Protein 6C5W (pdb70)

Secondary structure (DSSP, 8-state):
--EEEEE-SSS-EEEEE-----S-SS---PPP--EEEEE-TTSBHHHHHHHHHHTS--EEETTEEEPPPEEEEE-----S----S-GGGS---SS---EE--TTSBHHHHHHHHTTSS-EEEEETT-SSPEEEEPPPHHHHTHHHHHHHHHHHHHHHHHHHHHHHHTTTTTTTTTHHHHHHHHHHHHHHHHHHHHHHSSS--HHHHHHHHHHHHHHHHHHHHHHTTTT-SS-THHHHHHHHHHH-----S-SSS-SS--S----HHHHHHHHHHHHHHHHTT---/-EEEEE-SSS-EEEEE--EEEEE-TTSBHHHHHHHHHHTSPPEEETTEEEPPPEEEE-----EE-SSSBHHHHHHHHTTTT-EEEEESS--SEEEEEPP-HHHHTHHHHHHHHTHHHHHHHHHHHHHHHHHHHHHHHHHHHHHHHHHHHHHHHHHHHHHHHSSS-HHHHHHHHHHHHHHHHHHTTTTTT---TTHHHHHHHHHHHHHHHHHT-----/-EEEEE--EEEETT-EEEEEEEEES-SS--SEEEEEEE-SSS-EEEEEEEESSS---B-TTTTTTEEEEEETTTTEEEEEEES--GGG-EEEEEEEES-SSS-PEEE---EEEEEE-/-EEEEE---B--TT-EEEEEEEEES-SS--SEEEEEEE-SSS-EEEEEEEESSS---B-TTTTTTEEEEEETTTTEEEEEEES--GGG-EEEEEEEESS--SS--EE---EEEB---

Sequence (736 aa):
TKGRLLTTPTRLLKLILPIPFHPEQEYIEDAVEPLALLVHPQQPLSYLERLIQAEIPPLLVKDREKLPEIIFRAEADSNVASYSGLGREGPSKGDTHWVRWSGSTEIGDFIRDAARGREFSVTIEGHAEELRVAVPSFKDRTYYMRMMRLRRMSQEIDQMATVKRECDLLAHKGAHALAKGGFAALAAWWGIVYYVTFHTDMGWDLVEPITYLAGLASIMGGYLWFLFISRDLSYKAAMNVTVSRRQNALYQERGFDPAKWDQLVHDANGLRREIKFAATEYGVEWKGRLLTTPTRLLKLILPPLALLVHPQQPLSYLERLIQAEIPPLLVKDREKLPEIIFRAEHWVRWSGSTEIGDFIRDAARGREFSVTIEGHAEELRVAVPSFKDRTYYMRMRLRRMSQEIDQMATVKRECDLLAHKGAHALAKGGFAALAAWWGIVYYVTFHTDMGWDLVEPITYLAGLASIMGGYLWFLFDQLVHDANGLRREIKFAATEYGVEWDEVQLQESGGGLVQAGGSLRLSCAASGTIFSPHYMGWYRQAPGKEREFVAGIGFGTTTNYANSVKGRFTISRDNAKNTVYLQMNSLKPEDTAVYYCAARLYPILGHTYWGQGTQVTVSSVQLQESGGGLVQAGGSLRLSCAASGTIFSPHYMGWYRQAPGKEREFVAGIGFGTTTNYANSVKGRFTISRDNAKNTVYLQMNSLKPEDTAVYYCAARLYPILGHTYWGQGTQVTVSS

Structure (mmCIF, N/CA/C/O backbone):
data_6C5W
#
_entry.id   6C5W
#
_cell.length_a   88.020
_cell.length_b   290.450
_cell.length_c   126.120
_cell.angle_alpha   90.000
_cell.angle_beta   90.000
_cell.angle_gamma   90.000
#
_symmetry.space_group_name_H-M   'C 2 2 21'
#
loop_
_entity.id
_entity.type
_entity.pdbx_description
1 polymer 'calcium uniporter'
2 polymer nanobody
3 non-polymer 'CALCIUM ION'
#
loop_
_atom_site.group_PDB
_atom_site.id
_atom_site.type_symbol
_atom_site.label_atom_id
_atom_site.label_alt_id
_atom_site.label_comp_id
_atom_site.label_asym_id
_atom_site.label_entity_id
_atom_site.label_seq_id
_atom_site.pdbx_PDB_ins_code
_atom_site.Cartn_x
_atom_site.Cartn_y
_atom_site.Cartn_z
_atom_site.occupancy
_atom_site.B_iso_or_equiv
_atom_site.auth_seq_id
_atom_site.auth_comp_id
_atom_site.auth_asym_id
_atom_site.auth_atom_id
_atom_site.pdbx_PDB_model_num
ATOM 1 N N . THR A 1 2 ? -62.48727 1.85606 1.24766 1.000 88.35831 100 THR A N 1
ATOM 2 C CA . THR A 1 2 ? -61.23009 2.55488 1.48796 1.000 74.88481 100 THR A CA 1
ATOM 3 C C . THR A 1 2 ? -60.72803 2.29998 2.90576 1.000 58.40111 100 THR A C 1
ATOM 4 O O . THR A 1 2 ? -60.06735 3.14888 3.50382 1.000 61.20370 100 THR A O 1
ATOM 8 N N . LYS A 1 3 ? -61.04083 1.12138 3.43500 1.000 45.32955 101 LYS A N 1
ATOM 9 C CA . LYS A 1 3 ? -60.69187 0.79147 4.80642 1.000 27.17977 101 LYS A CA 1
ATOM 10 C C . LYS A 1 3 ? -59.23784 0.34144 4.90734 1.000 20.32395 101 LYS A C 1
ATOM 11 O O . LYS A 1 3 ? -58.62760 -0.11755 3.93773 1.000 25.91300 101 LYS A O 1
ATOM 17 N N . GLY A 1 4 ? -58.68611 0.47578 6.11465 1.000 17.11661 102 GLY A N 1
ATOM 18 C CA . GLY A 1 4 ? -57.30883 0.10788 6.35891 1.000 24.36722 102 GLY A CA 1
ATOM 19 C C . GLY A 1 4 ? -57.13817 -1.35799 6.71767 1.000 27.72860 102 GLY A C 1
ATOM 20 O O . GLY A 1 4 ? -58.09947 -2.10542 6.88437 1.000 33.47831 102 GLY A O 1
ATOM 21 N N . ARG A 1 5 ? -55.87582 -1.76265 6.83639 1.000 25.62703 103 ARG A N 1
ATOM 22 C CA . ARG A 1 5 ? -55.51549 -3.13928 7.13459 1.000 14.88349 103 ARG A CA 1
ATOM 23 C C . ARG A 1 5 ? -54.43759 -3.17270 8.20712 1.000 29.35969 103 ARG A C 1
ATOM 24 O O . ARG A 1 5 ? -53.59838 -2.27262 8.29667 1.000 28.92115 103 ARG A O 1
ATOM 32 N N . LEU A 1 6 ? -54.47057 -4.22209 9.02379 1.000 24.43138 104 LEU A N 1
ATOM 33 C CA . LEU A 1 6 ? -53.36550 -4.56486 9.91262 1.000 22.28270 104 LEU A CA 1
ATOM 34 C C . LEU A 1 6 ? -52.93481 -5.98354 9.57312 1.000 27.96543 104 LEU A C 1
ATOM 35 O O . LEU A 1 6 ? -53.62529 -6.94855 9.91902 1.000 34.59945 104 LEU A O 1
ATOM 40 N N . LEU A 1 7 ? -51.80178 -6.10432 8.89428 1.000 25.06836 105 LEU A N 1
ATOM 41 C CA . LEU A 1 7 ? -51.33233 -7.37311 8.36379 1.000 23.52141 105 LEU A CA 1
ATOM 42 C C . LEU A 1 7 ? -50.32181 -8.01638 9.30336 1.000 24.41714 105 LEU A C 1
ATOM 43 O O . LEU A 1 7 ? -49.65893 -7.34673 10.09924 1.000 38.30960 105 LEU A O 1
ATOM 48 N N . THR A 1 8 ? -50.21216 -9.33667 9.19563 1.000 16.21437 106 THR A N 1
ATOM 49 C CA . THR A 1 8 ? -49.25551 -10.11768 9.96414 1.000 31.30601 106 THR A CA 1
ATOM 50 C C . THR A 1 8 ? -48.11094 -10.55804 9.06116 1.000 35.24161 106 THR A C 1
ATOM 51 O O . THR A 1 8 ? -48.32099 -10.89676 7.89219 1.000 50.31811 106 THR A O 1
ATOM 55 N N . THR A 1 9 ? -46.90711 -10.54775 9.60690 1.000 34.34902 107 THR A N 1
ATOM 56 C CA . THR A 1 9 ? -45.68615 -10.92181 8.91604 1.000 36.24941 107 THR A CA 1
ATOM 57 C C . THR A 1 9 ? -45.13514 -12.22274 9.49066 1.000 25.70848 107 THR A C 1
ATOM 58 O O . THR A 1 9 ? -45.59729 -12.69707 10.53369 1.000 43.50773 107 THR A O 1
ATOM 62 N N . PRO A 1 10 ? -44.16493 -12.85537 8.81117 1.000 18.11362 108 PRO A N 1
ATOM 63 C CA . PRO A 1 10 ? -43.55007 -14.06597 9.39032 1.000 23.27428 108 PRO A CA 1
ATOM 64 C C . PRO A 1 10 ? -42.98975 -13.85770 10.78687 1.000 35.91483 108 PRO A C 1
ATOM 65 O O . PRO A 1 10 ? -43.11830 -14.74601 11.63906 1.000 48.10090 108 PRO A O 1
ATOM 69 N N . THR A 1 11 ? -42.37644 -12.70703 11.04994 1.000 29.26646 109 THR A N 1
ATOM 70 C CA . THR A 1 11 ? -41.88643 -12.38967 12.38466 1.000 30.93011 109 THR A CA 1
ATOM 71 C C . THR A 1 11 ? -43.04882 -11.87296 13.23326 1.000 34.35492 109 THR A C 1
ATOM 72 O O . THR A 1 11 ? -44.21067 -11.89671 12.81901 1.000 37.27494 109 THR A O 1
ATOM 76 N N . ARG A 1 12 ? -42.74922 -11.39121 14.44041 1.000 28.60946 110 ARG A N 1
ATOM 77 C CA . ARG A 1 12 ? -43.80540 -10.93499 15.33686 1.000 24.98701 110 ARG A CA 1
ATOM 78 C C . ARG A 1 12 ? -44.40458 -9.59592 14.92766 1.000 19.71371 110 ARG A C 1
ATOM 79 O O . ARG A 1 12 ? -45.46310 -9.22969 15.45041 1.000 39.59005 110 ARG A O 1
ATOM 87 N N . LEU A 1 13 ? -43.77213 -8.86883 14.01052 1.000 14.10566 111 LEU A N 1
ATOM 88 C CA . LEU A 1 13 ? -44.22061 -7.52784 13.66928 1.000 19.11633 111 LEU A CA 1
ATOM 89 C C . LEU A 1 13 ? -45.57198 -7.56304 12.95573 1.000 20.87152 111 LEU A C 1
ATOM 90 O O . LEU A 1 13 ? -46.03738 -8.60190 12.47723 1.000 11.90479 111 LEU A O 1
ATOM 95 N N . LEU A 1 14 ? -46.20348 -6.39282 12.89376 1.000 32.04635 112 LEU A N 1
ATOM 96 C CA . LEU A 1 14 ? -47.47682 -6.20560 12.21278 1.000 30.68639 112 LEU A CA 1
ATOM 97 C C . LEU A 1 14 ? -47.36202 -5.00607 11.28516 1.000 25.87016 112 LEU A C 1
ATOM 98 O O . LEU A 1 14 ? -46.92914 -3.93029 11.71060 1.000 19.55093 112 LEU A O 1
ATOM 103 N N . LYS A 1 15 ? -47.74344 -5.19043 10.02391 1.000 19.64340 113 LYS A N 1
ATOM 104 C CA . LYS A 1 15 ? -47.75160 -4.10177 9.05616 1.000 24.31936 113 LYS A CA 1
ATOM 105 C C . LYS A 1 15 ? -49.13784 -3.47189 9.00804 1.000 23.26565 113 LYS A C 1
ATOM 106 O O . LYS A 1 15 ? -50.14011 -4.17220 8.83015 1.000 26.09691 113 LYS A O 1
ATOM 112 N N . LEU A 1 16 ? -49.18759 -2.14998 9.16171 1.000 22.98561 114 LEU A N 1
ATOM 113 C CA . LEU A 1 16 ? -50.43743 -1.40228 9.25285 1.000 31.27889 114 LEU A CA 1
ATOM 114 C C . LEU A 1 16 ? -50.60975 -0.55415 7.99882 1.000 30.79181 114 LEU A C 1
ATOM 115 O O . LEU A 1 16 ? -49.82834 0.37429 7.75527 1.000 37.04179 114 LEU A O 1
ATOM 120 N N . ILE A 1 17 ? -51.62825 -0.88558 7.20703 1.000 29.08215 115 ILE A N 1
ATOM 121 C CA . ILE A 1 17 ? -52.04009 -0.09051 6.05593 1.000 23.85679 115 ILE A CA 1
ATOM 122 C C . ILE A 1 17 ? -53.22792 0.75793 6.48957 1.000 25.68648 115 ILE A C 1
ATOM 123 O O . ILE A 1 17 ? -54.25600 0.22228 6.92799 1.000 38.58553 115 ILE A O 1
ATOM 128 N N . LEU A 1 18 ? -53.08687 2.07796 6.39019 1.000 23.63978 116 LEU A N 1
ATOM 129 C CA . LEU A 1 18 ? -54.18397 2.99274 6.67628 1.000 36.07975 116 LEU A CA 1
ATOM 130 C C . LEU A 1 18 ? -54.21638 4.04474 5.57902 1.000 37.63396 116 LEU A C 1
ATOM 131 O O . LEU A 1 18 ? -53.19485 4.71637 5.33758 1.000 43.70960 116 LEU A O 1
ATOM 136 N N . PRO A 1 19 ? -55.33653 4.20521 4.87596 1.000 23.63698 117 PRO A N 1
ATOM 137 C CA . PRO A 1 19 ? -55.43730 5.26258 3.86549 1.000 36.16686 117 PRO A CA 1
ATOM 138 C C . PRO A 1 19 ? -55.80973 6.59971 4.48129 1.000 46.08012 117 PRO A C 1
ATOM 139 O O . PRO A 1 19 ? -56.98000 6.83455 4.79620 1.000 51.77021 117 PRO A O 1
ATOM 143 N N . ILE A 1 20 ? -54.82774 7.47481 4.67130 1.000 42.96263 118 ILE A N 1
ATOM 144 C CA . ILE A 1 20 ? -55.09210 8.81967 5.17163 1.000 40.61454 118 ILE A CA 1
ATOM 145 C C . ILE A 1 20 ? -55.69202 9.64353 4.03809 1.000 46.67849 118 ILE A C 1
ATOM 146 O O . ILE A 1 20 ? -55.21104 9.56986 2.89796 1.000 47.43308 118 ILE A O 1
ATOM 151 N N . PRO A 1 21 ? -56.73391 10.43512 4.29775 1.000 51.74065 119 PRO A N 1
ATOM 152 C CA . PRO A 1 21 ? -57.40975 11.17508 3.22565 1.000 53.81581 119 PRO A CA 1
ATOM 153 C C . PRO A 1 21 ? -56.66037 12.40131 2.72908 1.000 44.15109 119 PRO A C 1
ATOM 154 O O . PRO A 1 21 ? -57.25398 13.21849 2.02002 1.000 49.10443 119 PRO A O 1
ATOM 158 N N . PHE A 1 22 ? -55.38282 12.53662 3.06164 1.000 39.89234 120 PHE A N 1
ATOM 159 C CA . PHE A 1 22 ? -54.62877 13.75934 2.83996 1.000 24.68838 120 PHE A CA 1
ATOM 160 C C . PHE A 1 22 ? -53.83755 13.71308 1.53514 1.000 24.63491 120 PHE A C 1
ATOM 161 O O . PHE A 1 22 ? -53.61418 12.65062 0.95197 1.000 24.61998 120 PHE A O 1
ATOM 169 N N . HIS A 1 23 ? -53.43273 14.90962 1.07639 1.000 33.46873 121 HIS A N 1
ATOM 170 C CA . HIS A 1 23 ? -52.27544 15.16512 0.21604 1.000 45.10694 121 HIS A CA 1
ATOM 171 C C . HIS A 1 23 ? -52.17474 16.62702 -0.21736 1.000 86.82113 121 HIS A C 1
ATOM 172 O O . HIS A 1 23 ? -51.06398 17.17280 -0.23530 1.000 110.03215 121 HIS A O 1
ATOM 179 N N . PRO A 1 24 ? -53.27162 17.29928 -0.60957 1.000 78.92206 122 PRO A N 1
ATOM 180 C CA . PRO A 1 24 ? -53.06483 18.72921 -0.92801 1.000 64.63783 122 PRO A CA 1
ATOM 181 C C . PRO A 1 24 ? -52.97942 19.57301 0.33696 1.000 79.49372 122 PRO A C 1
ATOM 182 O O . PRO A 1 24 ? -53.87554 20.35515 0.67433 1.000 95.53908 122 PRO A O 1
ATOM 186 N N . GLU A 1 25 ? -51.87609 19.42922 1.07035 1.000 74.57483 123 GLU A N 1
ATOM 187 C CA . GLU A 1 25 ? -51.82753 20.00654 2.40695 1.000 76.21054 123 GLU A CA 1
ATOM 188 C C . GLU A 1 25 ? -50.41734 20.40608 2.80437 1.000 68.67116 123 GLU A C 1
ATOM 189 O O . GLU A 1 25 ? -49.50766 19.57277 2.82422 1.000 35.44383 123 GLU A O 1
ATOM 195 N N . GLN A 1 26 ? -50.25488 21.69003 3.11799 1.000 67.53565 124 GLN A N 1
ATOM 196 C CA . GLN A 1 26 ? -49.20068 22.13018 4.02372 1.000 61.96741 124 GLN A CA 1
ATOM 197 C C . GLN A 1 26 ? -49.55630 21.74860 5.45563 1.000 54.84626 124 GLN A C 1
ATOM 198 O O . GLN A 1 26 ? -48.81605 21.02369 6.12945 1.000 42.17918 124 GLN A O 1
ATOM 204 N N . GLU A 1 27 ? -50.70056 22.23254 5.92929 1.000 64.30744 125 GLU A N 1
ATOM 205 C CA . GLU A 1 27 ? -51.35157 21.75490 7.13781 1.000 58.75303 125 GLU A CA 1
ATOM 206 C C . GLU A 1 27 ? -52.78013 21.36957 6.78195 1.000 66.58057 125 GLU A C 1
ATOM 207 O O . GLU A 1 27 ? -53.41178 21.99971 5.92810 1.000 77.70296 125 GLU A O 1
ATOM 213 N N . TYR A 1 28 ? -53.28805 20.32931 7.43334 1.000 59.94037 126 TYR A N 1
ATOM 214 C CA . TYR A 1 28 ? -54.57046 19.75958 7.04144 1.000 60.41868 126 TYR A CA 1
ATOM 215 C C . TYR A 1 28 ? -55.76357 20.45035 7.68926 1.000 51.74807 126 TYR A C 1
ATOM 216 O O . TYR A 1 28 ? -56.89722 19.99817 7.49960 1.000 50.48892 126 TYR A O 1
ATOM 225 N N . ILE A 1 29 ? -55.54556 21.51998 8.44560 1.000 57.01947 127 ILE A N 1
ATOM 226 C CA . ILE A 1 29 ? -56.65190 22.24404 9.05654 1.000 47.16312 127 ILE A CA 1
ATOM 227 C C . ILE A 1 29 ? -57.24908 23.21917 8.04992 1.000 46.15852 127 ILE A C 1
ATOM 228 O O . ILE A 1 29 ? -56.65670 23.48818 7.00468 1.000 52.29999 127 ILE A O 1
ATOM 233 N N . GLU A 1 41 ? -59.07060 16.33507 -5.38260 1.000 62.27712 139 GLU A N 1
ATOM 234 C CA . GLU A 1 41 ? -57.95017 16.28158 -4.45170 1.000 41.68870 139 GLU A CA 1
ATOM 235 C C . GLU A 1 41 ? -57.58047 14.82978 -4.11922 1.000 52.92614 139 GLU A C 1
ATOM 236 O O . GLU A 1 41 ? -58.11806 14.22189 -3.19344 1.000 56.18499 139 GLU A O 1
ATOM 242 N N . ASP A 1 42 ? -56.65202 14.27662 -4.89467 1.000 75.35117 140 ASP A N 1
ATOM 243 C CA . ASP A 1 42 ? -56.26118 12.88494 -4.71555 1.000 80.53378 140 ASP A CA 1
ATOM 244 C C . ASP A 1 42 ? -55.52082 12.69905 -3.39707 1.000 50.09078 140 ASP A C 1
ATOM 245 O O . ASP A 1 42 ? -54.71236 13.53976 -2.99496 1.000 53.21227 140 ASP A O 1
ATOM 250 N N . ALA A 1 43 ? -55.80212 11.58739 -2.72397 1.000 41.44748 141 ALA A N 1
ATOM 251 C CA . ALA A 1 43 ? -55.15327 11.28699 -1.45950 1.000 35.57910 141 ALA A CA 1
ATOM 252 C C . ALA A 1 43 ? -53.73889 10.76545 -1.69009 1.000 33.32161 141 ALA A C 1
ATOM 253 O O . ALA A 1 43 ? -53.37214 10.34513 -2.79057 1.000 51.04451 141 ALA A O 1
ATOM 255 N N . VAL A 1 44 ? -52.94278 10.79129 -0.62909 1.000 27.68557 142 VAL A N 1
ATOM 256 C CA . VAL A 1 44 ? -51.58175 10.27642 -0.69403 1.000 40.35852 142 VAL A CA 1
ATOM 257 C C . VAL A 1 44 ? -51.62813 8.76088 -0.56410 1.000 38.81466 142 VAL A C 1
ATOM 258 O O . VAL A 1 44 ? -52.49002 8.20936 0.13250 1.000 46.80004 142 VAL A O 1
ATOM 262 N N . GLU A 1 45 ? -50.72117 8.08289 -1.27681 1.000 30.67993 143 GLU A N 1
ATOM 263 C CA . GLU A 1 45 ? -50.51382 6.63988 -1.22740 1.000 40.88365 143 GLU A CA 1
ATOM 264 C C . GLU A 1 45 ? -50.65221 6.13159 0.20276 1.000 36.19951 143 GLU A C 1
ATOM 265 O O . GLU A 1 45 ? -50.06828 6.71604 1.12521 1.000 35.85769 143 GLU A O 1
ATOM 271 N N . PRO A 1 46 ? -51.42226 5.06485 0.42526 1.000 32.63709 144 PRO A N 1
ATOM 272 C CA . PRO A 1 46 ? -51.75452 4.66379 1.79855 1.000 23.37662 144 PRO A CA 1
ATOM 273 C C . PRO A 1 46 ? -50.51414 4.38930 2.63566 1.000 32.44091 144 PRO A C 1
ATOM 274 O O . PRO A 1 46 ? -49.53280 3.81129 2.16402 1.000 42.89853 144 PRO A O 1
ATOM 278 N N . LEU A 1 47 ? -50.57389 4.81861 3.89278 1.000 36.79945 145 LEU A N 1
ATOM 279 C CA . LEU A 1 47 ? -49.43185 4.73902 4.79081 1.000 34.51958 145 LEU A CA 1
ATOM 280 C C . LEU A 1 47 ? -49.24055 3.30986 5.28385 1.000 31.19588 145 LEU A C 1
ATOM 281 O O . LEU A 1 47 ? -50.18471 2.67757 5.76800 1.000 44.93327 145 LEU A O 1
ATOM 286 N N . ALA A 1 48 ? -48.01401 2.80471 5.15939 1.000 15.78320 146 ALA A N 1
ATOM 287 C CA . ALA A 1 48 ? -47.66006 1.44794 5.56731 1.000 20.50637 146 ALA A CA 1
ATOM 288 C C . ALA A 1 48 ? -46.66594 1.53549 6.71768 1.000 31.80736 146 ALA A C 1
ATOM 289 O O . ALA A 1 48 ? -45.52007 1.95542 6.52241 1.000 42.52360 146 ALA A O 1
ATOM 291 N N . LEU A 1 49 ? -47.09838 1.13340 7.91029 1.000 25.90033 147 LEU A N 1
ATOM 292 C CA . LEU A 1 49 ? -46.28809 1.23475 9.11527 1.000 28.70228 147 LEU A CA 1
ATOM 293 C C . LEU A 1 49 ? -46.02380 -0.14708 9.69478 1.000 40.16396 147 LEU A C 1
ATOM 294 O O . LEU A 1 49 ? -46.91765 -0.99876 9.73463 1.000 39.00023 147 LEU A O 1
ATOM 299 N N . LEU A 1 50 ? -44.79153 -0.35509 10.14974 1.000 40.72513 148 LEU A N 1
ATOM 300 C CA . LEU A 1 50 ? -44.36617 -1.60871 10.75897 1.000 29.53889 148 LEU A CA 1
ATOM 301 C C . LEU A 1 50 ? -44.32713 -1.43226 12.27189 1.000 28.78914 148 LEU A C 1
ATOM 302 O O . LEU A 1 50 ? -43.53855 -0.63122 12.78551 1.000 49.08924 148 LEU A O 1
ATOM 307 N N . VAL A 1 51 ? -45.18043 -2.17261 12.98147 1.000 21.24553 149 VAL A N 1
ATOM 308 C CA . VAL A 1 51 ? -45.27918 -2.07419 14.43156 1.000 17.32375 149 VAL A CA 1
ATOM 309 C C . VAL A 1 51 ? -45.12860 -3.45960 15.04676 1.000 20.57780 149 VAL A C 1
ATOM 310 O O . VAL A 1 51 ? -45.39122 -4.48357 14.41057 1.000 29.08916 149 VAL A O 1
ATOM 314 N N . HIS A 1 52 ? -44.70507 -3.47350 16.30821 1.000 25.68443 150 HIS A N 1
ATOM 315 C CA . HIS A 1 52 ? -44.47740 -4.58093 17.22415 1.000 36.50199 150 HIS A CA 1
ATOM 316 C C . HIS A 1 52 ? -45.66990 -4.74332 18.15882 1.000 38.83939 150 HIS A C 1
ATOM 317 O O . HIS A 1 52 ? -46.25066 -3.74720 18.60075 1.000 50.30452 150 HIS A O 1
ATOM 324 N N . PRO A 1 53 ? -46.08129 -5.97657 18.46538 1.000 10.58421 151 PRO A N 1
ATOM 325 C CA . PRO A 1 53 ? -47.24068 -6.16475 19.35416 1.000 21.32396 151 PRO A CA 1
ATOM 326 C C . PRO A 1 53 ? -47.02544 -5.66027 20.77369 1.000 38.45999 151 PRO A C 1
ATOM 327 O O . PRO A 1 53 ? -48.00812 -5.52738 21.51408 1.000 51.41716 151 PRO A O 1
ATOM 331 N N . GLN A 1 54 ? -45.78687 -5.37338 21.17767 1.000 27.54366 152 GLN A N 1
ATOM 332 C CA . GLN A 1 54 ? -45.49837 -4.89929 22.52535 1.000 12.04802 152 GLN A CA 1
ATOM 333 C C . GLN A 1 54 ? -45.32287 -3.39005 22.61195 1.000 13.29363 152 GLN A C 1
ATOM 334 O O . GLN A 1 54 ? -45.19990 -2.86274 23.72094 1.000 27.27242 152 GLN A O 1
ATOM 340 N N . GLN A 1 55 ? -45.30108 -2.68363 21.48532 1.000 33.18012 153 GLN A N 1
ATOM 341 C CA . GLN A 1 55 ? -45.14100 -1.25276 21.72915 1.000 35.26032 153 GLN A CA 1
ATOM 342 C C . GLN A 1 55 ? -46.49751 -0.59981 21.98091 1.000 44.23763 153 GLN A C 1
ATOM 343 O O . GLN A 1 55 ? -47.50065 -0.99920 21.38262 1.000 49.10767 153 GLN A O 1
ATOM 349 N N . PRO A 1 56 ? -46.55106 0.39943 22.85670 1.000 40.78619 154 PRO A N 1
ATOM 350 C CA . PRO A 1 56 ? -47.84004 0.99151 23.23225 1.000 26.16043 154 PRO A CA 1
ATOM 351 C C . PRO A 1 56 ? -48.46856 1.76273 22.08179 1.000 20.89303 154 PRO A C 1
ATOM 352 O O . PRO A 1 56 ? -47.84057 2.06514 21.06541 1.000 25.97449 154 PRO A O 1
ATOM 356 N N . LEU A 1 57 ? -49.75242 2.08498 22.26543 1.000 23.28737 155 LEU A N 1
ATOM 357 C CA . LEU A 1 57 ? -50.47403 2.84924 21.25287 1.000 25.67176 155 LEU A CA 1
ATOM 358 C C . LEU A 1 57 ? -49.91705 4.26031 21.12378 1.000 35.59012 155 LEU A C 1
ATOM 359 O O . LEU A 1 57 ? -50.07381 4.89792 20.07458 1.000 40.65184 155 LEU A O 1
ATOM 364 N N . SER A 1 58 ? -49.26918 4.76796 22.17763 1.000 43.35253 156 SER A N 1
ATOM 365 C CA . SER A 1 58 ? -48.68336 6.10320 22.10705 1.000 31.42177 156 SER A CA 1
ATOM 366 C C . SER A 1 58 ? -47.54849 6.14785 21.09079 1.000 31.47304 156 SER A C 1
ATOM 367 O O . SER A 1 58 ? -47.35975 7.15798 20.40371 1.000 45.46006 156 SER A O 1
ATOM 370 N N . TYR A 1 59 ? -46.78313 5.05797 20.97602 1.000 19.74444 157 TYR A N 1
AT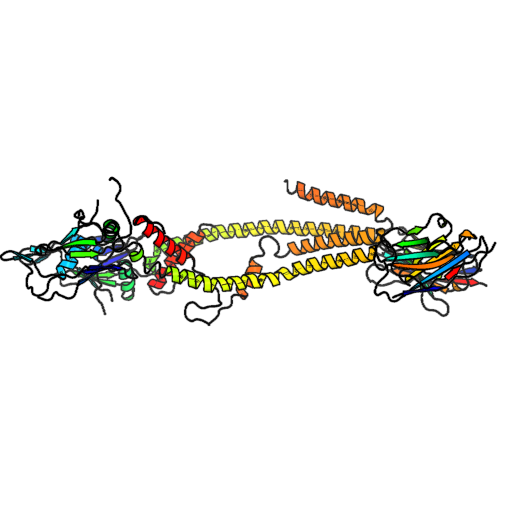OM 371 C CA . TYR A 1 59 ? -45.74035 5.00154 19.95729 1.000 13.19247 157 TYR A CA 1
ATOM 372 C C . TYR A 1 59 ? -46.34487 4.93725 18.56183 1.000 13.56163 157 TYR A C 1
ATOM 373 O O . TYR A 1 59 ? -45.84380 5.58083 17.63272 1.000 25.94957 157 TYR A O 1
ATOM 382 N N . LEU A 1 60 ? -47.42122 4.16323 18.39535 1.000 13.56402 158 LEU A N 1
ATOM 383 C CA . LEU A 1 60 ? -48.13654 4.15709 17.12420 1.000 16.97393 158 LEU A CA 1
ATOM 384 C C . LEU A 1 60 ? -48.69833 5.53499 16.79990 1.000 24.54733 158 LEU A C 1
ATOM 385 O O . LEU A 1 60 ? -48.82559 5.89335 15.62382 1.000 31.53549 158 LEU A O 1
ATOM 390 N N . GLU A 1 61 ? -49.02642 6.32338 17.82532 1.000 24.18748 159 GLU A N 1
ATOM 391 C CA . GLU A 1 61 ? -49.49848 7.68577 17.60141 1.000 21.52456 159 GLU A CA 1
ATOM 392 C C . GLU A 1 61 ? -48.39584 8.55330 17.00487 1.000 27.61240 159 GLU A C 1
ATOM 393 O O . GLU A 1 61 ? -48.57068 9.15628 15.93980 1.000 40.86163 159 GLU A O 1
ATOM 399 N N . ARG A 1 62 ? -47.24213 8.62175 17.67577 1.000 21.89843 160 ARG A N 1
ATOM 400 C CA . ARG A 1 62 ? -46.14202 9.43619 17.17419 1.000 28.55964 160 ARG A CA 1
ATOM 401 C C . ARG A 1 62 ? -45.49264 8.84345 15.93130 1.000 28.82898 160 ARG A C 1
ATOM 402 O O . ARG A 1 62 ? -44.68572 9.52618 15.29136 1.000 34.37583 160 ARG A O 1
ATOM 410 N N . LEU A 1 63 ? -45.82024 7.59911 15.57717 1.000 23.92652 161 LEU A N 1
ATOM 411 C CA . LEU A 1 63 ? -45.42637 7.07430 14.27396 1.000 27.34465 161 LEU A CA 1
ATOM 412 C C . LEU A 1 63 ? -46.26501 7.69731 13.16538 1.000 32.49253 161 LEU A C 1
ATOM 413 O O . LEU A 1 63 ? -45.73049 8.15043 12.14666 1.000 51.33952 161 LEU A O 1
ATOM 418 N N . ILE A 1 64 ? -47.58712 7.73067 13.35075 1.000 17.85460 162 ILE A N 1
ATOM 419 C CA . ILE A 1 64 ? -48.46587 8.31625 12.34412 1.000 23.47472 162 ILE A CA 1
ATOM 420 C C . ILE A 1 64 ? -48.28334 9.82660 12.28184 1.000 27.83505 162 ILE A C 1
ATOM 421 O O . ILE A 1 64 ? -48.43977 10.43431 11.21564 1.000 34.42934 162 ILE A O 1
ATOM 426 N N . GLN A 1 65 ? -47.94436 10.45696 13.41041 1.000 30.86187 163 GLN A N 1
ATOM 427 C CA . GLN A 1 65 ? -47.71360 11.89816 13.41464 1.000 32.46050 163 GLN A CA 1
ATOM 428 C C . GLN A 1 65 ? -46.54925 12.28337 12.51216 1.000 38.18808 163 GLN A C 1
ATOM 429 O O . GLN A 1 65 ? -46.50795 13.40576 11.99733 1.000 37.59412 163 GLN A O 1
ATOM 435 N N . ALA A 1 66 ? -45.59501 11.37321 12.30967 1.000 40.71473 164 ALA A N 1
ATOM 436 C CA . ALA A 1 66 ? -44.44112 11.69389 11.47720 1.000 34.56510 164 ALA A CA 1
ATOM 437 C C . ALA A 1 66 ? -44.81137 11.70034 9.99958 1.000 32.72626 164 ALA A C 1
ATOM 438 O O . ALA A 1 66 ? -44.35203 12.56452 9.24324 1.000 43.89465 164 ALA A O 1
ATOM 440 N N . GLU A 1 67 ? -45.63537 10.74794 9.56906 1.000 23.82918 165 GLU A N 1
ATOM 441 C CA . GLU A 1 67 ? -46.09674 10.68304 8.18272 1.000 37.86950 165 GLU A CA 1
ATOM 442 C C . GLU A 1 67 ? -47.39145 11.45432 7.97282 1.000 39.20955 165 GLU A C 1
ATOM 443 O O . GLU A 1 67 ? -48.25871 11.03393 7.20224 1.000 46.06370 165 GLU A O 1
ATOM 449 N N . ILE A 1 68 ? -47.54967 12.58810 8.65105 1.000 34.02906 166 ILE A N 1
ATOM 450 C CA . ILE A 1 68 ? -48.78679 13.36460 8.57455 1.000 35.20028 166 ILE A CA 1
ATOM 451 C C . ILE A 1 68 ? -48.44421 14.84219 8.62058 1.000 34.37958 166 ILE A C 1
ATOM 452 O O . ILE A 1 68 ? -47.44733 15.25380 9.23009 1.000 40.82062 166 ILE A O 1
ATOM 457 N N . PRO A 1 69 ? -49.22480 15.66556 7.92252 1.000 27.63902 167 PRO A N 1
ATOM 458 C CA . PRO A 1 69 ? -48.97088 17.10159 7.95931 1.000 29.51392 167 PRO A CA 1
ATOM 459 C C . PRO A 1 69 ? -49.18088 17.64976 9.35537 1.000 39.34502 167 PRO A C 1
ATOM 460 O O . PRO A 1 69 ? -49.96502 17.09660 10.14956 1.000 38.38958 167 PRO A O 1
ATOM 464 N N . PRO A 1 70 ? -48.48734 18.72991 9.70662 1.000 44.00083 168 PRO A N 1
ATOM 465 C CA . PRO A 1 70 ? -48.70839 19.35846 11.01221 1.000 28.45823 168 PRO A CA 1
ATOM 466 C C . PRO A 1 70 ? -50.09905 19.96680 11.10264 1.000 24.96233 168 PRO A C 1
ATOM 467 O O . PRO A 1 70 ? -50.79084 20.16940 10.10211 1.000 38.91770 168 PRO A O 1
ATOM 471 N N . LEU A 1 71 ? -50.50380 20.26255 12.33376 1.000 20.51759 169 LEU A N 1
ATOM 472 C CA . LEU A 1 71 ? -51.80403 20.85619 12.61648 1.000 21.21898 169 LEU A CA 1
ATOM 473 C C . LEU A 1 71 ? -51.59055 22.29338 13.07174 1.000 20.11093 169 LEU A C 1
ATOM 474 O O . LEU A 1 71 ? -50.97166 22.53068 14.11425 1.000 44.41282 169 LEU A O 1
ATOM 479 N N . LEU A 1 72 ? -52.10662 23.24313 12.29699 1.000 21.97889 170 LEU A N 1
ATOM 480 C CA . LEU A 1 72 ? -51.89274 24.66307 12.54117 1.000 29.50894 170 LEU A CA 1
ATOM 481 C C . LEU A 1 72 ? -53.04377 25.24826 13.34795 1.000 36.60640 170 LEU A C 1
ATOM 482 O O . LEU A 1 72 ? -54.21424 25.06170 12.99862 1.000 51.58305 170 LEU A O 1
ATOM 487 N N . VAL A 1 73 ? -52.70508 25.95613 14.42285 1.000 37.27238 171 VAL A N 1
ATOM 488 C CA . VAL A 1 73 ? -53.65044 26.78657 15.16123 1.000 43.31646 171 VAL A CA 1
ATOM 489 C C . VAL A 1 73 ? -53.04398 28.18362 15.26205 1.000 44.43763 171 VAL A C 1
ATOM 490 O O . VAL A 1 73 ? -51.98501 28.36698 15.87690 1.000 43.94064 171 VAL A O 1
ATOM 494 N N . LYS A 1 74 ? -53.69291 29.15912 14.62260 1.000 46.67402 172 LYS A N 1
ATOM 495 C CA . LYS A 1 74 ? -53.23346 30.54469 14.60905 1.000 47.37811 172 LYS A CA 1
ATOM 496 C C . LYS A 1 74 ? -51.80097 30.66299 14.09865 1.000 50.23124 172 LYS A C 1
ATOM 497 O O . LYS A 1 74 ? -51.53284 30.42680 12.91619 1.000 53.22935 172 LYS A O 1
ATOM 503 N N . ASP A 1 75 ? -50.87487 31.01879 14.98874 1.000 56.57315 173 ASP A N 1
ATOM 504 C CA . ASP A 1 75 ? -49.49442 31.29835 14.61935 1.000 59.03361 173 ASP A CA 1
ATOM 505 C C . ASP A 1 75 ? -48.58024 30.08595 14.72373 1.000 51.09644 173 ASP A C 1
ATOM 506 O O . ASP A 1 75 ? -47.45469 30.13613 14.21587 1.000 64.07697 173 ASP A O 1
ATOM 511 N N . ARG A 1 76 ? -49.02552 29.00705 15.36182 1.000 29.38024 174 ARG A N 1
ATOM 512 C CA . ARG A 1 76 ? -48.16988 27.86658 15.64588 1.000 26.62658 174 ARG A CA 1
ATOM 513 C C . ARG A 1 76 ? -48.78672 26.58987 15.09607 1.000 36.39310 174 ARG A C 1
ATOM 514 O O . ARG A 1 76 ? -50.00558 26.48417 14.93353 1.000 51.64190 174 ARG A O 1
ATOM 522 N N . GLU A 1 77 ? -47.92397 25.62124 14.80868 1.000 24.21098 175 GLU A N 1
ATOM 523 C CA . GLU A 1 77 ? -48.33534 24.28462 14.41498 1.000 27.69256 175 GLU A CA 1
ATOM 524 C C . GLU A 1 77 ? -48.07073 23.31614 15.55987 1.000 41.10389 175 GLU A C 1
ATOM 525 O O . GLU A 1 77 ? -47.17501 23.53070 16.38140 1.000 53.20757 175 GLU A O 1
ATOM 531 N N . LYS A 1 78 ? -48.86187 22.24774 15.61168 1.000 35.51533 176 LYS A N 1
ATOM 532 C CA . LYS A 1 78 ? -48.75224 21.28275 16.69407 1.000 33.94173 176 LYS A CA 1
ATOM 533 C C . LYS A 1 78 ? -49.03684 19.89049 16.15137 1.000 42.06912 176 LYS A C 1
ATOM 534 O O . LYS A 1 78 ? -49.77018 19.72872 15.17282 1.000 39.68974 176 LYS A O 1
ATOM 540 N N . LEU A 1 79 ? -48.44388 18.89109 16.79303 1.000 38.02707 177 LEU A N 1
ATOM 541 C CA . LEU A 1 79 ? -48.63991 17.50981 16.37057 1.000 22.29379 177 LEU A CA 1
ATOM 542 C C . LEU A 1 79 ? -50.08389 17.08909 16.61894 1.000 17.96139 177 LEU A C 1
ATOM 543 O O . LEU A 1 79 ? -50.62211 17.34581 17.70238 1.000 27.91383 177 LEU A O 1
ATOM 548 N N . PRO A 1 80 ? -50.74038 16.45278 15.65147 1.000 12.64168 178 PRO A N 1
ATOM 549 C CA . PRO A 1 80 ? -52.13207 16.03515 15.85488 1.000 12.69171 178 PRO A CA 1
ATOM 550 C C . PRO A 1 80 ? -52.25389 14.95455 16.91624 1.000 28.25149 178 PRO A C 1
ATOM 551 O O . PRO A 1 80 ? -51.40763 14.06417 17.02862 1.000 45.31010 178 PRO A O 1
ATOM 555 N N . GLU A 1 81 ? -53.32741 15.04106 17.69499 1.000 28.20434 179 GLU A N 1
ATOM 556 C CA . GLU A 1 81 ? -53.67043 13.98702 18.63579 1.000 32.20770 179 GLU A CA 1
ATOM 557 C C . GLU A 1 81 ? -54.38309 12.85850 17.90175 1.000 36.49783 179 GLU A C 1
ATOM 558 O O . GLU A 1 81 ? -55.18242 13.09813 16.99218 1.000 38.14353 179 GLU A O 1
ATOM 564 N N . ILE A 1 82 ? -54.08349 11.62251 18.29253 1.000 39.52959 180 ILE A N 1
ATOM 565 C CA . ILE A 1 82 ? -54.63611 10.44004 17.64370 1.000 33.37346 180 ILE A CA 1
ATOM 566 C C . ILE A 1 82 ? -55.29987 9.57400 18.70272 1.000 31.51164 180 ILE A C 1
ATOM 567 O O . ILE A 1 82 ? -54.68452 9.25516 19.72588 1.000 44.01585 180 ILE A O 1
ATOM 572 N N . ILE A 1 83 ? -56.55172 9.19500 18.45697 1.000 10.25975 181 ILE A N 1
ATOM 573 C CA . ILE A 1 83 ? -57.36323 8.45462 19.41560 1.000 25.87937 181 ILE A CA 1
ATOM 574 C C . ILE A 1 83 ? -57.81570 7.15330 18.76742 1.000 30.19577 181 ILE A C 1
ATOM 575 O O . ILE A 1 83 ? -58.41986 7.16752 17.68848 1.000 37.36428 181 ILE A O 1
ATOM 580 N N . PHE A 1 84 ? -57.52511 6.03459 19.42686 1.000 24.47105 182 PHE A N 1
ATOM 581 C CA . PHE A 1 84 ? -57.93437 4.71551 18.96707 1.000 18.81385 182 PHE A CA 1
ATOM 582 C C . PHE A 1 84 ? -59.16239 4.26414 19.74540 1.000 10.83990 182 PHE A C 1
ATOM 583 O O . PHE A 1 84 ? -59.17232 4.31194 20.97973 1.000 15.61439 182 PHE A O 1
ATOM 591 N N . ARG A 1 85 ? -60.19266 3.82851 19.02387 1.000 11.76254 183 ARG A N 1
ATOM 592 C CA . ARG A 1 85 ? -61.42654 3.35185 19.62887 1.000 31.90234 183 ARG A CA 1
ATOM 593 C C . ARG A 1 85 ? -61.73464 1.94030 19.14967 1.000 31.86626 183 ARG A C 1
ATOM 594 O O . ARG A 1 85 ? -61.34413 1.53867 18.04911 1.000 46.14132 183 ARG A O 1
ATOM 602 N N . ALA A 1 86 ? -62.44363 1.19160 19.99095 1.000 26.37821 184 ALA A N 1
ATOM 603 C CA . ALA A 1 86 ? -62.85914 -0.16426 19.66840 1.000 23.25066 184 ALA A CA 1
ATOM 604 C C . ALA A 1 86 ? -64.27343 -0.38782 20.18407 1.000 37.48678 184 ALA A C 1
ATOM 605 O O . ALA A 1 86 ? -64.76022 0.33413 21.05750 1.000 43.31428 184 ALA A O 1
ATOM 607 N N . GLU A 1 87 ? -64.92716 -1.41163 19.63659 1.000 36.43164 185 GLU A N 1
ATOM 608 C CA . GLU A 1 87 ? -66.30628 -1.77430 19.96072 1.000 39.31082 185 GLU A CA 1
ATOM 609 C C . GLU A 1 87 ? -66.45702 -2.37877 21.37528 1.000 66.37452 185 GLU A C 1
ATOM 610 O O . GLU A 1 87 ? -67.53414 -2.90356 21.69316 1.000 61.48706 185 GLU A O 1
ATOM 616 N N . ALA A 1 88 ? -65.42089 -2.29009 22.20956 1.000 119.82909 186 ALA A N 1
ATOM 617 C CA . ALA A 1 88 ? -65.38851 -3.01071 23.47682 1.000 133.94649 186 ALA A CA 1
ATOM 618 C C . ALA A 1 88 ? -66.61197 -2.70628 24.33286 1.000 134.41719 186 ALA A C 1
ATOM 619 O O . ALA A 1 88 ? -67.04754 -1.55742 24.44406 1.000 134.53300 186 ALA A O 1
ATOM 621 N N . ASP A 1 89 ? -67.16683 -3.75623 24.93173 1.000 117.31217 187 ASP A N 1
ATOM 622 C CA . ASP A 1 89 ? -68.31051 -3.63319 25.82697 1.000 87.21735 187 ASP A CA 1
ATOM 623 C C . ASP A 1 89 ? -68.06646 -4.41649 27.11207 1.000 78.38322 187 ASP A C 1
ATOM 624 O O . ASP A 1 89 ? -67.64741 -5.57429 27.07280 1.000 72.56890 187 ASP A O 1
ATOM 629 N N . SER A 1 93 ? -71.68428 -9.23897 30.95514 1.000 88.25391 207 SER A N 1
ATOM 630 C CA . SER A 1 93 ? -71.76089 -7.91857 31.56933 1.000 89.69435 207 SER A CA 1
ATOM 631 C C . SER A 1 93 ? -70.49079 -7.62177 32.36017 1.000 88.30818 207 SER A C 1
ATOM 632 O O . SER A 1 93 ? -69.95801 -6.51289 32.30579 1.000 95.28866 207 SER A O 1
ATOM 635 N N . ASN A 1 94 ? -70.01481 -8.62113 33.09969 1.000 76.45158 208 ASN A N 1
ATOM 636 C CA . ASN A 1 94 ? -68.75145 -8.53478 33.81849 1.000 72.15248 208 ASN A CA 1
ATOM 637 C C . ASN A 1 94 ? -67.63241 -9.30062 33.12859 1.000 70.17106 208 ASN A C 1
ATOM 638 O O . ASN A 1 94 ? -66.49422 -9.27477 33.60767 1.000 61.61557 208 ASN A O 1
ATOM 643 N N . VAL A 1 95 ? -67.92757 -9.98101 32.02410 1.000 71.07954 209 VAL A N 1
ATOM 644 C CA . VAL A 1 95 ? -66.94763 -10.76042 31.27877 1.000 69.67211 209 VAL A CA 1
ATOM 645 C C . VAL A 1 95 ? -66.81195 -10.15189 29.89158 1.000 71.81329 209 VAL A C 1
ATOM 646 O O . VAL A 1 95 ? -67.81685 -9.92803 29.20654 1.000 79.97299 209 VAL A O 1
ATOM 650 N N . ALA A 1 96 ? -65.57505 -9.88411 29.48142 1.000 65.37219 210 ALA A N 1
ATOM 651 C CA . ALA A 1 96 ? -65.32825 -9.30506 28.16667 1.000 68.35858 210 ALA A CA 1
ATOM 652 C C . ALA A 1 96 ? -65.66209 -10.32454 27.08276 1.000 59.61877 210 ALA A C 1
ATOM 653 O O . ALA A 1 96 ? -65.05949 -11.40164 27.02553 1.000 62.28044 210 ALA A O 1
ATOM 655 N N . SER A 1 97 ? -66.62250 -9.98557 26.22591 1.000 57.39726 211 SER A N 1
ATOM 656 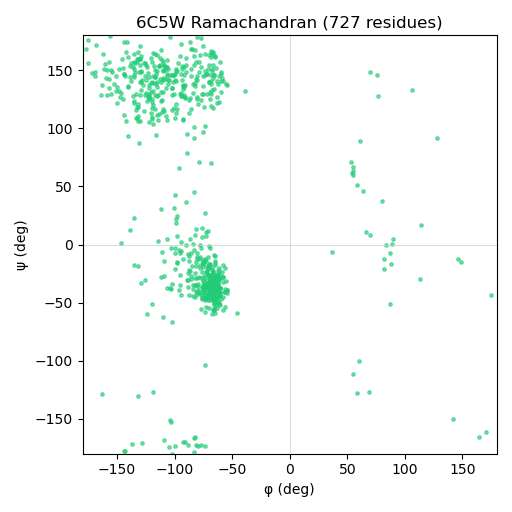C CA . SER A 1 97 ? -67.12246 -10.90559 25.20613 1.000 58.42934 211 SER A CA 1
ATOM 657 C C . SER A 1 97 ? -66.10588 -11.00910 24.07642 1.000 48.99644 211 SER A C 1
ATOM 658 O O . SER A 1 97 ? -66.08339 -10.17660 23.16740 1.000 53.95974 211 SER A O 1
ATOM 661 N N . TYR A 1 98 ? -65.26689 -12.03999 24.12363 1.000 46.29571 212 TYR A N 1
ATOM 662 C CA . TYR A 1 98 ? -64.27878 -12.28229 23.08269 1.000 44.31327 212 TYR A CA 1
ATOM 663 C C . TYR A 1 98 ? -64.82989 -13.25346 22.04713 1.000 51.44086 212 TYR A C 1
ATOM 664 O O . TYR A 1 98 ? -65.60680 -14.15766 22.36521 1.000 55.56990 212 TYR A O 1
ATOM 673 N N . SER A 1 99 ? -64.41985 -13.05558 20.79555 1.000 73.71977 213 SER A N 1
ATOM 674 C CA . SER A 1 99 ? -64.93284 -13.87183 19.70272 1.000 78.17841 213 SER A CA 1
ATOM 675 C C . SER A 1 99 ? -63.80322 -14.45114 18.86231 1.000 66.71167 213 SER A C 1
ATOM 676 O O . SER A 1 99 ? -63.92510 -15.55848 18.32873 1.000 67.32172 213 SER A O 1
ATOM 679 N N . GLY A 1 100 ? -62.70559 -13.70673 18.73469 1.000 56.26056 214 GLY A N 1
ATOM 680 C CA . GLY A 1 100 ? -61.60355 -14.11504 17.88858 1.000 47.39985 214 GLY A CA 1
ATOM 681 C C . GLY A 1 100 ? -61.88694 -14.08073 16.40506 1.000 43.61152 214 GLY A C 1
ATOM 682 O O . GLY A 1 100 ? -61.05855 -14.55490 15.62174 1.000 47.00075 214 GLY A O 1
ATOM 683 N N . LEU A 1 101 ? -63.03357 -13.53687 15.99152 1.000 44.79164 215 LEU A N 1
ATOM 684 C CA . LEU A 1 101 ? -63.40409 -13.47347 14.58261 1.000 46.28147 215 LEU A CA 1
ATOM 685 C C . LEU A 1 101 ? -62.86849 -12.22301 13.89908 1.000 58.23900 215 LEU A C 1
ATOM 686 O O . LEU A 1 101 ? -62.37034 -12.30165 12.77140 1.000 73.02922 215 LEU A O 1
ATOM 691 N N . GLY A 1 102 ? -62.96691 -11.07147 14.55371 1.000 49.50472 216 GLY A N 1
ATOM 692 C CA . GLY A 1 102 ? -62.41333 -9.85805 13.97545 1.000 42.83361 216 GLY A CA 1
ATOM 693 C C . GLY A 1 102 ? -63.20173 -9.43008 12.75259 1.000 33.06648 216 GLY A C 1
ATOM 694 O O . GLY A 1 102 ? -64.42924 -9.28267 12.79688 1.000 30.94319 216 GLY A O 1
ATOM 695 N N . ARG A 1 103 ? -62.48931 -9.23337 11.64047 1.000 24.97880 217 ARG A N 1
ATOM 696 C CA . ARG A 1 103 ? -63.12909 -8.80124 10.40037 1.000 35.83857 217 ARG A CA 1
ATOM 697 C C . ARG A 1 103 ? -64.08804 -9.85198 9.85488 1.000 47.91068 217 ARG A C 1
ATOM 698 O O . ARG A 1 103 ? -65.03850 -9.51048 9.14174 1.000 63.52504 217 ARG A O 1
ATOM 706 N N . GLU A 1 104 ? -63.85766 -11.12440 10.16742 1.000 38.62977 218 GLU A N 1
ATOM 707 C CA . GLU A 1 104 ? -64.73538 -12.20019 9.72272 1.000 40.51344 218 GLU A CA 1
ATOM 708 C C . GLU A 1 104 ? -66.04084 -12.26604 10.51245 1.000 36.35594 218 GLU A C 1
ATOM 709 O O . GLU A 1 104 ? -66.82316 -13.20339 10.31039 1.000 50.15748 218 GLU A O 1
ATOM 715 N N . GLY A 1 105 ? -66.29403 -11.29764 11.38826 1.000 25.12288 219 GLY A N 1
ATOM 716 C CA . GLY A 1 105 ? -67.47881 -11.28274 12.21149 1.000 33.10369 219 GLY A CA 1
ATOM 717 C C . GLY A 1 105 ? -68.73721 -10.92065 11.45018 1.000 38.68872 219 GLY A C 1
ATOM 718 O O . GLY A 1 105 ? -68.73676 -10.77849 10.22403 1.000 49.36430 219 GLY A O 1
ATOM 719 N N . PRO A 1 106 ? -69.84690 -10.76299 12.17940 1.000 38.71521 220 PRO A N 1
ATOM 720 C CA . PRO A 1 106 ? -71.14731 -10.55970 11.52441 1.000 61.16352 220 PRO A CA 1
ATOM 721 C C . PRO A 1 106 ? -71.47319 -9.10146 11.23316 1.000 72.26095 220 PRO A C 1
ATOM 722 O O . PRO A 1 106 ? -72.18581 -8.81054 10.26628 1.000 68.34755 220 PRO A O 1
ATOM 726 N N . SER A 1 107 ? -70.97418 -8.19252 12.07746 1.000 85.53931 221 SER A N 1
ATOM 727 C CA . SER A 1 107 ? -71.24773 -6.75621 12.01944 1.000 91.86720 221 SER A CA 1
ATOM 728 C C . SER A 1 107 ? -72.68460 -6.42947 12.41177 1.000 90.92354 221 SER A C 1
ATOM 729 O O . SER A 1 107 ? -73.60445 -7.21815 12.16954 1.000 77.17467 221 SER A O 1
ATOM 732 N N . LYS A 1 108 ? -72.87936 -5.26051 13.01805 1.000 100.67392 222 LYS A N 1
ATOM 733 C CA . LYS A 1 108 ? -74.18930 -4.78380 13.43244 1.000 112.26354 222 LYS A CA 1
ATOM 734 C C . LYS A 1 108 ? -74.35061 -3.34242 12.96428 1.000 120.08681 222 LYS A C 1
ATOM 735 O O . LYS A 1 108 ? -73.36898 -2.65361 12.67226 1.000 119.59248 222 LYS A O 1
ATOM 741 N N . GLY A 1 109 ? -75.60592 -2.89934 12.88089 1.000 123.71335 223 GLY A N 1
ATOM 742 C CA . GLY A 1 109 ? -75.95148 -1.57378 12.39741 1.000 120.39832 223 GLY A CA 1
ATOM 743 C C . GLY A 1 109 ? -75.12447 -0.43220 12.95475 1.000 115.11562 223 GLY A C 1
ATOM 744 O O . GLY A 1 109 ? -74.48278 0.29930 12.19481 1.000 121.77140 223 GLY A O 1
ATOM 745 N N . ASP A 1 110 ? -75.13003 -0.26401 14.27536 1.000 109.90440 224 ASP A N 1
ATOM 746 C CA . ASP A 1 110 ? -74.35687 0.78606 14.92268 1.000 104.80403 224 ASP A CA 1
ATOM 747 C C . ASP A 1 110 ? -73.75127 0.24818 16.20954 1.000 100.77696 224 ASP A C 1
ATOM 748 O O . ASP A 1 110 ? -74.42722 -0.42914 16.98852 1.000 95.33644 224 ASP A O 1
ATOM 753 N N . THR A 1 111 ? -72.47891 0.56259 16.42919 1.000 101.51876 225 THR A N 1
ATOM 754 C CA . THR A 1 111 ? -71.70100 -0.00362 17.51918 1.000 101.51264 225 THR A CA 1
ATOM 755 C C . THR A 1 111 ? -71.35916 1.05947 18.55608 1.000 99.74134 225 THR A C 1
ATOM 756 O O . THR A 1 111 ? -71.39226 2.26312 18.28495 1.000 96.95495 225 THR A O 1
ATOM 760 N N . HIS A 1 112 ? -71.02352 0.59066 19.75605 1.000 89.55091 226 HIS A N 1
ATOM 761 C CA . HIS A 1 112 ? -70.60522 1.44907 20.85740 1.000 79.98886 226 HIS A CA 1
ATOM 762 C C . HIS A 1 112 ? -69.08529 1.41313 20.96239 1.000 70.47174 226 HIS A C 1
ATOM 763 O O . HIS A 1 112 ? -68.50276 0.35589 21.22814 1.000 78.38694 226 HIS A O 1
ATOM 770 N N . TRP A 1 113 ? -68.45037 2.56294 20.75702 1.000 43.66350 227 TRP A N 1
ATOM 771 C CA . TRP A 1 113 ? -67.00057 2.67874 20.79974 1.000 34.99351 227 TRP A CA 1
ATOM 772 C C . TRP A 1 113 ? -66.54326 3.21758 22.15010 1.000 44.63322 227 TRP A C 1
ATOM 773 O O . TRP A 1 113 ? -67.26432 3.96008 22.82119 1.000 65.14486 227 TRP A O 1
ATOM 784 N N . VAL A 1 114 ? -65.32962 2.83223 22.54314 1.000 31.03792 228 VAL A N 1
ATOM 785 C CA . VAL A 1 114 ? -64.70944 3.31598 23.77025 1.000 38.20565 228 VAL A CA 1
ATOM 786 C C . VAL A 1 114 ? -63.26374 3.68934 23.47335 1.000 33.74006 228 VAL A C 1
ATOM 787 O O . VAL A 1 114 ? -62.60182 3.06951 22.63547 1.000 30.68177 228 VAL A O 1
ATOM 791 N N . ARG A 1 115 ? -62.77704 4.71785 24.16330 1.000 29.87260 229 ARG A N 1
ATOM 792 C CA . ARG A 1 115 ? -61.37774 5.09683 24.04263 1.000 22.58654 229 ARG A CA 1
ATOM 793 C C . ARG A 1 115 ? -60.48740 4.06689 24.72759 1.000 39.18476 229 ARG A C 1
ATOM 794 O O . ARG A 1 115 ? -60.85807 3.46454 25.73896 1.000 55.78186 229 ARG A O 1
ATOM 802 N N . TRP A 1 116 ? -59.29999 3.86669 24.16235 1.000 12.02183 230 TRP A N 1
ATOM 803 C CA . TRP A 1 116 ? -58.29285 2.98970 24.73879 1.000 11.56059 230 TRP A CA 1
ATOM 804 C C . TRP A 1 116 ? -57.07750 3.81068 25.14802 1.000 18.58614 230 TRP A C 1
ATOM 805 O O . TRP A 1 116 ? -56.66908 4.73175 24.43341 1.000 21.52036 230 TRP A O 1
ATOM 816 N N . SER A 1 117 ? -56.50807 3.47068 26.30161 1.000 33.53834 231 SER A N 1
ATOM 817 C CA . SER A 1 117 ? -55.39496 4.22995 26.84928 1.000 31.33190 231 SER A CA 1
ATOM 818 C C . SER A 1 117 ? -54.16456 4.10589 25.96193 1.000 19.51917 231 SER A C 1
ATOM 819 O O . SER A 1 117 ? -53.91261 3.05785 25.35935 1.000 33.43417 231 SER A O 1
ATOM 822 N N . GLY A 1 118 ? -53.38773 5.18676 25.88907 1.000 12.32132 232 GLY A N 1
ATOM 823 C CA . GLY A 1 118 ? -52.19518 5.17543 25.06145 1.000 20.11383 232 GLY A CA 1
ATOM 824 C C . GLY A 1 118 ? -51.08413 4.29877 25.59092 1.000 26.72495 232 GLY A C 1
ATOM 825 O O . GLY A 1 118 ? -50.02449 4.21630 24.95879 1.000 22.42601 232 GLY A O 1
ATOM 826 N N . SER A 1 119 ? -51.29022 3.65823 26.73909 1.000 21.55694 233 SER A N 1
ATOM 827 C CA . SER A 1 119 ? -50.32745 2.72092 27.29359 1.000 11.00290 233 SER A CA 1
ATOM 828 C C . SER A 1 119 ? -50.63508 1.27640 26.92957 1.000 12.59450 233 SER A C 1
ATOM 829 O O . SER A 1 119 ? -49.81712 0.39416 27.21545 1.000 19.78512 233 SER A O 1
ATOM 832 N N . THR A 1 120 ? -51.78202 1.01762 26.30759 1.000 10.13684 234 THR A N 1
ATOM 833 C CA . THR A 1 120 ? -52.13299 -0.33860 25.91380 1.000 11.16426 234 THR A CA 1
ATOM 834 C C . THR A 1 120 ? -51.22322 -0.80795 24.78642 1.000 16.08032 234 THR A C 1
ATOM 835 O O . THR A 1 120 ? -51.01976 -0.09375 23.80028 1.000 28.03432 234 THR A O 1
ATOM 839 N N . GLU A 1 121 ? -50.66093 -2.00276 24.94160 1.000 9.35569 235 GLU A N 1
ATOM 840 C CA . GLU A 1 121 ? -49.83378 -2.57382 23.89094 1.000 12.17330 235 GLU A CA 1
ATOM 841 C C . GLU A 1 121 ? -50.69107 -2.92987 22.68128 1.000 19.49316 235 GLU A C 1
ATOM 842 O O . GLU A 1 121 ? -51.85627 -3.31712 22.80999 1.000 13.00633 235 GLU A O 1
ATOM 848 N N . ILE A 1 122 ? -50.09830 -2.78447 21.49238 1.000 20.23545 236 ILE A N 1
ATOM 849 C CA . ILE A 1 122 ? -50.84020 -3.00071 20.25174 1.000 16.50750 236 ILE A CA 1
ATOM 850 C C . ILE A 1 122 ? -51.37109 -4.42727 20.18371 1.000 24.88239 236 ILE A C 1
ATOM 851 O O . ILE A 1 122 ? -52.48975 -4.66676 19.71198 1.000 34.46459 236 ILE A O 1
ATOM 856 N N . GLY A 1 123 ? -50.58585 -5.39427 20.66240 1.000 16.88050 237 GLY A N 1
ATOM 857 C CA . GLY A 1 123 ? -51.04587 -6.77450 20.65649 1.000 21.80715 237 GLY A CA 1
ATOM 858 C C . GLY A 1 123 ? -52.26405 -6.98391 21.53509 1.000 26.03966 237 GLY A C 1
ATOM 859 O O . GLY A 1 123 ? -53.23361 -7.63192 21.13258 1.000 25.88978 237 GLY A O 1
ATOM 860 N N . ASP A 1 124 ? -52.23332 -6.42845 22.74895 1.000 24.91419 238 ASP A N 1
ATOM 861 C CA . ASP A 1 124 ? -53.37308 -6.56068 23.65084 1.000 28.68537 238 ASP A CA 1
ATOM 862 C C . ASP A 1 124 ? -54.59205 -5.81915 23.11570 1.000 30.66712 238 ASP A C 1
ATOM 863 O O . ASP A 1 124 ? -55.72290 -6.30528 23.23394 1.000 48.53185 238 ASP A O 1
ATOM 868 N N . PHE A 1 125 ? -54.38145 -4.64148 22.52342 1.000 22.31667 239 PHE A N 1
ATOM 869 C CA . PHE A 1 125 ? -55.49905 -3.86259 21.99987 1.000 28.58882 239 PHE A CA 1
ATOM 870 C C . PHE A 1 125 ? -56.14560 -4.54898 20.80329 1.000 39.87469 239 PHE A C 1
ATOM 871 O O . PHE A 1 125 ? -57.36969 -4.49797 20.63905 1.000 45.25106 239 PHE A O 1
ATOM 879 N N . ILE A 1 126 ? -55.34111 -5.19481 19.95895 1.000 44.37133 240 ILE A N 1
ATOM 880 C CA . ILE A 1 126 ? -55.87261 -5.80777 18.74634 1.000 34.63040 240 ILE A CA 1
ATOM 881 C C . ILE A 1 126 ? -56.73139 -7.01856 19.08584 1.000 35.87322 240 ILE A C 1
ATOM 882 O O . ILE A 1 126 ? -57.82893 -7.19154 18.54116 1.000 45.58558 240 ILE A O 1
ATOM 887 N N . ARG A 1 127 ? -56.25294 -7.87000 19.99432 1.000 25.39946 241 ARG A N 1
ATOM 888 C CA . ARG A 1 127 ? -56.98914 -9.08088 20.33394 1.000 37.79209 241 ARG A CA 1
ATOM 889 C C . ARG A 1 127 ? -58.30882 -8.76448 21.02929 1.000 39.62664 241 ARG A C 1
ATOM 890 O O . ARG A 1 127 ? -59.29275 -9.49226 20.84773 1.000 51.10969 241 ARG A O 1
ATOM 898 N N . ASP A 1 128 ? -58.35986 -7.68123 21.80790 1.000 28.59093 242 ASP A N 1
ATOM 899 C CA . ASP A 1 128 ? -59.61894 -7.27509 22.42593 1.000 34.82272 242 ASP A CA 1
ATOM 900 C C . ASP A 1 128 ? -60.57061 -6.69313 21.38726 1.000 32.28423 242 ASP A C 1
ATOM 901 O O . ASP A 1 128 ? -61.75768 -7.03830 21.35565 1.000 38.00899 242 ASP A O 1
ATOM 906 N N . ALA A 1 129 ? -60.06465 -5.81042 20.52250 1.000 38.74939 243 ALA A N 1
ATOM 907 C CA . ALA A 1 129 ? -60.89282 -5.20668 19.48530 1.000 35.63322 243 ALA A CA 1
ATOM 908 C C . ALA A 1 129 ? -61.40235 -6.22158 18.47150 1.000 38.84911 243 ALA A C 1
ATOM 909 O O . ALA A 1 129 ? -62.26730 -5.87689 17.65826 1.000 40.25233 243 ALA A O 1
ATOM 911 N N . ALA A 1 130 ? -60.89756 -7.45756 18.50237 1.000 38.60164 244 ALA A N 1
ATOM 912 C CA . ALA A 1 130 ? -61.36130 -8.49552 17.59069 1.000 31.88134 244 ALA A CA 1
ATOM 913 C C . ALA A 1 130 ? -62.81567 -8.88291 17.82465 1.000 37.13887 244 ALA A C 1
ATOM 914 O O . ALA A 1 130 ? -63.37458 -9.63071 17.01471 1.000 38.42843 244 ALA A O 1
ATOM 916 N N . ARG A 1 131 ? -63.43917 -8.40711 18.90666 1.000 29.00059 245 ARG A N 1
ATOM 917 C CA . ARG A 1 131 ? -64.86189 -8.66336 19.10081 1.000 27.36140 245 ARG A CA 1
ATOM 918 C C . ARG A 1 131 ? -65.69693 -7.96134 18.03789 1.000 31.42603 245 ARG A C 1
ATOM 919 O O . ARG A 1 131 ? -66.80401 -8.41153 17.72076 1.000 53.27843 245 ARG A O 1
ATOM 927 N N . GLY A 1 132 ? -65.18267 -6.86624 17.47530 1.000 19.16427 246 GLY A N 1
ATOM 928 C CA . GLY A 1 132 ? -65.81723 -6.19451 16.36564 1.000 31.72963 246 GLY A CA 1
ATOM 929 C C . GLY A 1 132 ? -65.11164 -6.48885 15.04899 1.000 41.45616 246 GLY A C 1
ATOM 930 O O . GLY A 1 132 ? -64.11295 -7.20087 14.98207 1.000 46.40229 246 GLY A O 1
ATOM 931 N N . ARG A 1 133 ? -65.66292 -5.91590 13.98185 1.000 37.71209 247 ARG A N 1
ATOM 932 C CA . ARG A 1 133 ? -65.11329 -6.10084 12.64660 1.000 34.24868 247 ARG A CA 1
ATOM 933 C C . ARG A 1 133 ? -64.03898 -5.08196 12.29258 1.000 38.17001 247 ARG A C 1
ATOM 934 O O . ARG A 1 133 ? -63.38602 -5.23369 11.25385 1.000 46.29849 247 ARG A O 1
ATOM 942 N N . GLU A 1 134 ? -63.82807 -4.06752 13.12784 1.000 36.84807 248 GLU A N 1
ATOM 943 C CA . GLU A 1 134 ? -62.93163 -2.97000 12.79187 1.000 38.02096 248 GLU A CA 1
ATOM 944 C C . GLU A 1 134 ? -62.73888 -2.09156 14.01852 1.000 35.23926 248 GLU A C 1
ATOM 945 O O . GLU A 1 134 ? -63.64942 -1.94901 14.83986 1.000 40.31854 248 GLU A O 1
ATOM 951 N N . PHE A 1 135 ? -61.54806 -1.50730 14.13347 1.000 28.49986 249 PHE A N 1
ATOM 952 C CA . PHE A 1 135 ? -61.26753 -0.51678 15.16132 1.000 13.32120 249 PHE A CA 1
ATOM 953 C C . PHE A 1 135 ? -61.01263 0.83562 14.50815 1.000 20.31616 249 PHE A C 1
ATOM 954 O O . PHE A 1 135 ? -60.59242 0.91675 13.35026 1.000 31.88599 249 PHE A O 1
ATOM 962 N N . SER A 1 136 ? -61.27300 1.89635 15.26414 1.000 19.63169 250 SER A N 1
ATOM 963 C CA . SER A 1 136 ? -61.26092 3.25498 14.74593 1.000 13.62862 250 SER A CA 1
ATOM 964 C C . SER A 1 136 ? -59.94055 3.95365 15.04614 1.000 35.63995 250 SER A C 1
ATOM 965 O O . SER A 1 136 ? -59.28618 3.68612 16.05693 1.000 42.01208 250 SER A O 1
ATOM 968 N N . VAL A 1 137 ? -59.55725 4.85693 14.14589 1.000 38.24541 251 VAL A N 1
ATOM 969 C CA . VAL A 1 137 ? -58.41017 5.73942 14.32819 1.000 25.58769 251 VAL A CA 1
ATOM 970 C C . VAL A 1 137 ? -58.85004 7.14460 13.94749 1.000 17.61143 251 VAL A C 1
ATOM 971 O O . VAL A 1 137 ? -59.19265 7.39633 12.78599 1.000 33.75619 251 VAL A O 1
ATOM 975 N N . THR A 1 138 ? -58.84456 8.05403 14.91680 1.000 21.44321 252 THR A N 1
ATOM 976 C CA . THR A 1 138 ? -59.27701 9.42982 14.70778 1.000 38.60566 252 THR A CA 1
ATOM 977 C C . THR A 1 138 ? -58.07554 10.35825 14.80908 1.000 37.80595 252 THR A C 1
ATOM 978 O O . THR A 1 138 ? -57.37595 10.36580 15.82772 1.000 41.90383 252 THR A O 1
ATOM 982 N N . ILE A 1 139 ? -57.84176 11.13440 13.75733 1.000 33.86011 253 ILE A N 1
ATOM 983 C CA . ILE A 1 139 ? -56.82756 12.17982 13.77065 1.000 32.07398 253 ILE A CA 1
ATOM 984 C C . ILE A 1 139 ? -57.49205 13.49013 14.16416 1.000 39.50889 253 ILE A C 1
ATOM 985 O O . ILE A 1 139 ? -58.50354 13.88522 13.57145 1.000 46.56451 253 ILE A O 1
ATOM 990 N N . GLU A 1 140 ? -56.93264 14.16036 15.16935 1.000 46.16824 254 GLU A N 1
ATOM 991 C CA . GLU A 1 140 ? -57.44563 15.46388 15.56392 1.000 46.22018 254 GLU A CA 1
ATOM 992 C C . GLU A 1 140 ? -57.34649 16.43748 14.39657 1.000 46.47662 254 GLU A C 1
ATOM 993 O O . GLU A 1 140 ? -56.45051 16.34240 13.55626 1.000 72.11034 254 GLU A O 1
ATOM 999 N N . GLY A 1 141 ? -58.29056 17.37510 14.33947 1.000 38.65130 255 GLY A N 1
ATOM 1000 C CA . GLY A 1 141 ? -58.34986 18.32685 13.25256 1.000 20.18708 255 GLY A CA 1
ATOM 1001 C C . GLY A 1 141 ? -59.02423 17.82448 11.99577 1.000 22.44518 255 GLY A C 1
ATOM 1002 O O . GLY A 1 141 ? -59.32285 18.63457 11.10888 1.000 34.47106 255 GLY A O 1
ATOM 1003 N N . HIS A 1 142 ? -59.27091 16.52148 11.88182 1.000 20.16712 256 HIS A N 1
ATOM 1004 C CA . HIS A 1 142 ? -59.98968 15.94470 10.75423 1.000 40.98283 256 HIS A CA 1
ATOM 1005 C C . HIS A 1 142 ? -61.23495 15.24703 11.28588 1.000 39.74677 256 HIS A C 1
ATOM 1006 O O . HIS A 1 142 ? -61.13866 14.39048 12.17201 1.000 36.11363 256 HIS A O 1
ATOM 1013 N N . ALA A 1 143 ? -62.40035 15.61602 10.74368 1.000 38.28198 257 ALA A N 1
ATOM 1014 C CA . ALA A 1 143 ? -63.67431 15.20038 11.32516 1.000 41.25664 257 ALA A CA 1
ATOM 1015 C C . ALA A 1 143 ? -63.98365 13.72529 11.08596 1.000 57.44030 257 ALA A C 1
ATOM 1016 O O . ALA A 1 143 ? -64.54432 13.06400 11.96457 1.000 63.00129 257 ALA A O 1
ATOM 1018 N N . GLU A 1 144 ? -63.64132 13.18966 9.91820 1.000 66.01823 258 GLU A N 1
ATOM 1019 C CA . GLU A 1 144 ? -63.97314 11.80582 9.60042 1.000 63.81474 258 GLU A CA 1
ATOM 1020 C C . GLU A 1 144 ? -62.92268 10.86334 10.17647 1.000 57.18618 258 GLU A C 1
ATOM 1021 O O . GLU A 1 144 ? -61.72037 11.06985 9.98667 1.000 50.57062 258 GLU A O 1
ATOM 1027 N N . GLU A 1 145 ? -63.37808 9.83171 10.88294 1.000 49.18726 259 GLU A N 1
ATOM 1028 C CA . GLU A 1 145 ? -62.47918 8.85835 11.48444 1.000 38.15342 259 GLU A CA 1
ATOM 1029 C C . GLU A 1 145 ? -62.20368 7.71140 10.51868 1.000 46.41792 259 GLU A C 1
ATOM 1030 O O . GLU A 1 145 ? -63.05306 7.33825 9.70440 1.000 60.53592 259 GLU A O 1
ATOM 1036 N N . LEU A 1 146 ? -60.99993 7.15487 10.61894 1.000 37.03413 260 LEU A N 1
ATOM 1037 C CA . LEU A 1 146 ? -60.58633 6.04966 9.77104 1.000 28.84149 260 LEU A CA 1
ATOM 1038 C C . LEU A 1 146 ? -61.04013 4.71791 10.36482 1.000 38.36212 260 LEU A C 1
ATOM 1039 O O . LEU A 1 146 ? -61.46857 4.63183 11.51763 1.000 53.76754 260 LEU A O 1
ATOM 1044 N N . ARG A 1 147 ? -60.93943 3.66544 9.55455 1.000 16.34528 261 ARG A N 1
ATOM 1045 C CA . ARG A 1 147 ? -61.37614 2.33434 9.95273 1.000 16.29998 261 ARG A CA 1
ATOM 1046 C C . ARG A 1 147 ? -60.33231 1.31634 9.52519 1.000 24.40683 261 ARG A C 1
ATOM 1047 O O . ARG A 1 147 ? -59.93755 1.28330 8.35601 1.000 31.44494 261 ARG A O 1
ATOM 1055 N N . VAL A 1 148 ? -59.89114 0.49012 10.46949 1.000 14.76565 262 VAL A N 1
ATOM 1056 C CA . VAL A 1 148 ? -58.92100 -0.56693 10.21206 1.000 28.41001 262 VAL A CA 1
ATOM 1057 C C . VAL A 1 148 ? -59.52139 -1.88521 10.67693 1.000 37.07770 262 VAL A C 1
ATOM 1058 O O . VAL A 1 148 ? -60.02057 -1.98137 11.80403 1.000 59.24647 262 VAL A O 1
ATOM 1062 N N . ALA A 1 149 ? -59.46707 -2.89657 9.81373 1.000 14.68525 263 ALA A N 1
ATOM 1063 C CA . ALA A 1 149 ? -60.06502 -4.19260 10.11018 1.000 38.74280 263 ALA A CA 1
ATOM 1064 C C . ALA A 1 149 ? -59.14626 -4.99130 11.02844 1.000 41.35299 263 ALA A C 1
ATOM 1065 O O . ALA A 1 149 ? -57.99398 -5.26800 10.67657 1.000 45.97595 263 ALA A O 1
ATOM 1067 N N . VAL A 1 150 ? -59.65779 -5.36310 12.19651 1.000 27.24000 264 VAL A N 1
ATOM 1068 C CA . VAL A 1 150 ? -58.86117 -6.11714 13.17321 1.000 29.46068 264 VAL A CA 1
ATOM 1069 C C . VAL A 1 150 ? -58.58948 -7.51477 12.63254 1.000 36.24016 264 VAL A C 1
ATOM 1070 O O . VAL A 1 150 ? -59.49820 -8.13985 12.05763 1.000 31.34610 264 VAL A O 1
ATOM 1074 N N . PRO A 1 151 ? -57.38027 -8.04607 12.78967 1.000 36.01718 265 PRO A N 1
ATOM 1075 C CA . PRO A 1 151 ? -57.10567 -9.40166 12.30501 1.000 34.48272 265 PRO A CA 1
ATOM 1076 C C . PRO A 1 151 ? -57.79898 -10.44892 13.16121 1.000 33.33746 265 PRO A C 1
ATOM 1077 O O . PRO A 1 151 ? -57.96832 -10.28754 14.37234 1.000 42.84353 265 PRO A O 1
ATOM 1081 N N . SER A 1 152 ? -58.20752 -11.53308 12.50855 1.000 39.95537 266 SER A N 1
ATOM 1082 C CA . SER A 1 152 ? -58.79115 -12.66724 13.20315 1.000 38.23418 266 SER A CA 1
ATOM 1083 C C . SER A 1 152 ? -57.70361 -13.47203 13.90815 1.000 44.66679 266 SER A C 1
ATOM 1084 O O . SER A 1 152 ? -56.50533 -13.24981 13.71752 1.000 42.41559 266 SER A O 1
ATOM 1087 N N . PHE A 1 153 ? -58.13605 -14.42325 14.73976 1.000 47.65505 267 PHE A N 1
ATOM 1088 C CA . PHE A 1 153 ? -57.18725 -15.36877 15.31784 1.000 38.22106 267 PHE A CA 1
ATOM 1089 C C . PHE A 1 153 ? -56.49594 -16.17455 14.22691 1.000 46.61909 267 PHE A C 1
ATOM 1090 O O . PHE A 1 153 ? -55.28591 -16.42166 14.29648 1.000 52.45554 267 PHE A O 1
ATOM 1098 N N . LYS A 1 154 ? -57.25242 -16.59111 13.20901 1.000 47.66192 268 LYS A N 1
ATOM 1099 C CA . LYS A 1 154 ? -56.66219 -17.32542 12.09628 1.000 42.73421 268 LYS A CA 1
ATOM 1100 C C . LYS A 1 154 ? -55.69074 -16.44874 11.31710 1.000 35.78594 268 LYS A C 1
ATOM 1101 O O . LYS A 1 154 ? -54.67488 -16.93691 10.80801 1.000 24.30534 268 LYS A O 1
ATOM 1107 N N . ASP A 1 155 ? -55.98607 -15.15053 11.21667 1.000 38.93712 269 ASP A N 1
ATOM 1108 C CA . ASP A 1 155 ? -55.07203 -14.22900 10.55050 1.000 39.96200 269 ASP A CA 1
ATOM 1109 C C . ASP A 1 155 ? -53.73460 -14.16910 11.27761 1.000 35.17023 269 ASP A C 1
ATOM 1110 O O . ASP A 1 155 ? -52.67176 -14.28776 10.65830 1.000 30.82857 269 ASP A O 1
ATOM 1115 N N . ARG A 1 156 ? -53.77251 -14.00223 12.60289 1.000 34.54807 270 ARG A N 1
ATOM 1116 C CA . ARG A 1 156 ? -52.54469 -13.83886 13.37532 1.000 36.32076 270 ARG A CA 1
ATOM 1117 C C . ARG A 1 156 ? -51.65811 -15.07516 13.30770 1.000 37.55658 270 ARG A C 1
ATOM 1118 O O . ARG A 1 156 ? -50.43690 -14.97053 13.46942 1.000 38.51780 270 ARG A O 1
ATOM 1126 N N . THR A 1 157 ? -52.24530 -16.24844 13.07360 1.000 35.10159 271 THR A N 1
ATOM 1127 C CA . THR A 1 157 ? -51.50757 -17.50502 13.04937 1.000 38.87262 271 THR A CA 1
ATOM 1128 C C . THR A 1 157 ? -51.45700 -18.11681 11.65154 1.000 36.49920 271 THR A C 1
ATOM 1129 O O . THR A 1 157 ? -51.39581 -19.33986 11.50710 1.000 21.46063 271 THR A O 1
ATOM 1133 N N . TYR A 1 158 ? -51.47531 -17.27827 10.61324 1.000 34.53662 272 TYR A N 1
ATOM 1134 C CA . TYR A 1 158 ? -51.44179 -17.78960 9.24597 1.000 25.23343 272 TYR A CA 1
ATOM 1135 C C . TYR A 1 158 ? -50.11174 -18.46841 8.94526 1.000 33.46842 272 TYR A C 1
ATOM 1136 O O . TYR A 1 158 ? -50.07300 -19.64038 8.55328 1.000 48.04714 272 TYR A O 1
ATOM 1145 N N . TYR A 1 159 ? -49.00576 -17.74079 9.11981 1.000 31.10491 273 TYR A N 1
ATOM 1146 C CA . TYR A 1 159 ? -47.69560 -18.30957 8.82260 1.000 28.71405 273 TYR A CA 1
ATOM 1147 C C . TYR A 1 159 ? -47.36827 -19.47147 9.74907 1.000 27.77860 273 TYR A C 1
ATOM 1148 O O . TYR A 1 159 ? -46.63990 -20.38949 9.35819 1.000 33.93655 273 TYR A O 1
ATOM 1157 N N . MET A 1 160 ? -47.90138 -19.45569 10.97175 1.000 28.12727 274 MET A N 1
ATOM 1158 C CA . MET A 1 160 ? -47.65711 -20.55183 11.90286 1.000 28.56835 274 MET A CA 1
ATOM 1159 C C . MET A 1 160 ? -48.44548 -21.79362 11.50462 1.000 33.88173 274 MET A C 1
ATOM 1160 O O . MET A 1 160 ? -47.90806 -22.90726 11.49644 1.000 39.41816 274 MET A O 1
ATOM 1165 N N . ARG A 1 161 ? -49.72691 -21.62026 11.17274 1.000 35.70456 275 ARG A N 1
ATOM 1166 C CA . ARG A 1 161 ? -50.53364 -22.74418 10.70713 1.000 28.96765 275 ARG A CA 1
ATOM 1167 C C . ARG A 1 161 ? -50.00274 -23.28760 9.38669 1.000 28.10986 275 ARG A C 1
ATOM 1168 O O . ARG A 1 161 ? -49.84916 -24.50249 9.21794 1.000 40.66918 275 ARG A O 1
ATOM 1176 N N . MET A 1 162 ? -49.71125 -22.39526 8.43674 1.000 28.47068 276 MET A N 1
ATOM 1177 C CA A MET A 1 162 ? -49.18946 -22.82204 7.14195 0.380 35.05409 276 MET A CA 1
ATOM 1178 C CA B MET A 1 162 ? -49.19862 -22.84225 7.14632 0.620 35.23935 276 MET A CA 1
ATOM 1179 C C . MET A 1 162 ? -47.84149 -23.51905 7.28440 1.000 37.36078 276 MET A C 1
ATOM 1180 O O . MET A 1 162 ? -47.50399 -24.39580 6.48021 1.000 46.49414 276 MET A O 1
ATOM 1189 N N . ARG A 1 163 ? -47.05783 -23.14551 8.29817 1.000 37.52718 277 ARG A N 1
ATOM 1190 C CA . ARG A 1 163 ? -45.79452 -23.83268 8.54208 1.000 49.58864 277 ARG A CA 1
ATOM 1191 C C . ARG A 1 163 ? -46.00083 -25.12288 9.32578 1.000 48.20984 277 ARG A C 1
ATOM 1192 O O . ARG A 1 163 ? -45.21784 -26.06755 9.17472 1.000 38.95313 277 ARG A O 1
ATOM 1200 N N . LEU A 1 164 ? -47.04558 -25.18493 10.15621 1.000 60.68894 278 LEU A N 1
ATOM 1201 C CA . LEU A 1 164 ? -47.36654 -26.42983 10.84750 1.000 51.02683 278 LEU A CA 1
ATOM 1202 C C . LEU A 1 164 ? -47.85248 -27.48897 9.86543 1.000 50.79502 278 LEU A C 1
ATOM 1203 O O . LEU A 1 164 ? -47.49547 -28.66657 9.98752 1.000 61.53031 278 LEU A O 1
ATOM 1208 N N . ARG A 1 165 ? -48.67417 -27.09102 8.88981 1.000 49.25586 279 ARG A N 1
ATOM 1209 C CA . ARG A 1 165 ? -49.06061 -28.01614 7.82966 1.000 40.51942 279 ARG A CA 1
ATOM 1210 C C . ARG A 1 165 ? -47.84084 -28.48993 7.05063 1.000 45.33106 279 ARG A C 1
ATOM 1211 O O . ARG A 1 165 ? -47.76081 -29.65892 6.65534 1.000 51.88697 279 ARG A O 1
ATOM 1219 N N . ARG A 1 166 ? -46.87706 -27.59417 6.82552 1.000 48.47818 280 ARG A N 1
ATOM 1220 C CA . ARG A 1 166 ? -45.65090 -27.97803 6.13441 1.000 54.97596 280 ARG A CA 1
ATOM 1221 C C . ARG A 1 166 ? -44.80637 -28.91628 6.98751 1.000 49.52872 280 ARG A C 1
ATOM 1222 O O . ARG A 1 166 ? -44.17648 -29.84255 6.46387 1.000 49.23413 280 ARG A O 1
ATOM 1230 N N . MET A 1 167 ? -44.77769 -28.69028 8.30275 1.000 53.30846 281 MET A N 1
ATOM 1231 C CA . MET A 1 167 ? -43.98340 -29.53986 9.18427 1.000 53.22447 281 MET A CA 1
ATOM 1232 C C . MET A 1 167 ? -44.57822 -30.93924 9.28231 1.000 61.73130 281 MET A C 1
ATOM 1233 O O . MET A 1 167 ? -43.85732 -31.93913 9.18865 1.000 75.86873 281 MET A O 1
ATOM 1238 N N . SER A 1 168 ? -45.89718 -31.03084 9.46667 1.000 61.42856 282 SER A N 1
ATOM 1239 C CA . SER A 1 168 ? -46.53561 -32.32996 9.64259 1.000 63.04217 282 SER A CA 1
ATOM 1240 C C . SER A 1 168 ? -46.52048 -33.16914 8.37166 1.000 73.69719 282 SER A C 1
ATOM 1241 O O . SER A 1 168 ? -46.73661 -34.38376 8.44573 1.000 80.96670 282 SER A O 1
ATOM 1244 N N . GLN A 1 169 ? -46.27621 -32.55865 7.21174 1.000 75.74800 283 GLN A N 1
ATOM 1245 C CA . GLN A 1 169 ? -46.22466 -33.31397 5.96627 1.000 85.13406 283 GLN A CA 1
ATOM 1246 C C . GLN A 1 169 ? -44.82907 -33.85105 5.67541 1.000 83.03627 283 GLN A C 1
ATOM 1247 O O . GLN A 1 169 ? -44.69339 -34.95826 5.14298 1.000 87.43509 283 GLN A O 1
ATOM 1253 N N . GLU A 1 170 ? -43.78450 -33.08891 6.00920 1.000 77.48240 284 GLU A N 1
ATOM 1254 C CA . GLU A 1 170 ? -42.42894 -33.61693 5.89705 1.000 77.82368 284 GLU A CA 1
ATOM 1255 C C . GLU A 1 170 ? -42.18284 -34.72741 6.90996 1.000 68.07179 284 GLU A C 1
ATOM 1256 O O . GLU A 1 170 ? -41.41619 -35.65867 6.63526 1.000 75.29691 284 GLU A O 1
ATOM 1262 N N . ILE A 1 171 ? -42.82935 -34.65170 8.07572 1.000 62.86773 285 ILE A N 1
ATOM 1263 C CA . ILE A 1 171 ? -42.67099 -35.69280 9.08712 1.000 70.83709 285 ILE A CA 1
ATOM 1264 C C . ILE A 1 171 ? -43.22000 -37.02093 8.57586 1.000 92.92967 285 ILE A C 1
ATOM 1265 O O . ILE A 1 171 ? -42.64748 -38.08704 8.83418 1.000 112.51569 285 ILE A O 1
ATOM 1270 N N . ASP A 1 172 ? -44.32846 -36.97910 7.83090 1.000 90.88788 286 ASP A N 1
ATOM 1271 C CA . ASP A 1 172 ? -44.89271 -38.20691 7.27671 1.000 94.32715 286 ASP A CA 1
ATOM 1272 C C . ASP A 1 172 ? -44.01210 -38.76885 6.16697 1.000 103.13435 286 ASP A C 1
ATOM 1273 O O . ASP A 1 172 ? -43.80355 -39.98580 6.08774 1.000 98.38116 286 ASP A O 1
ATOM 1278 N N . GLN A 1 173 ? -43.48473 -37.89823 5.30126 1.000 121.54230 287 GLN A N 1
ATOM 1279 C CA . GLN A 1 173 ? -42.53631 -38.33820 4.28442 1.000 126.64807 287 GLN A CA 1
ATOM 1280 C C . GLN A 1 173 ? -41.27640 -38.92519 4.90629 1.000 122.90385 287 GLN A C 1
ATOM 1281 O O . GLN A 1 173 ? -40.56261 -39.68540 4.24265 1.000 130.26791 287 GLN A O 1
ATOM 1287 N N . MET A 1 174 ? -40.99758 -38.59962 6.16938 1.000 92.67748 288 MET A N 1
ATOM 1288 C CA . MET A 1 174 ? -39.86256 -39.15595 6.89053 1.000 88.48090 288 MET A CA 1
ATOM 1289 C C . MET A 1 174 ? -40.24295 -40.29803 7.82231 1.000 87.37644 288 MET A C 1
ATOM 1290 O O . MET A 1 174 ? -39.37289 -41.09904 8.17985 1.000 95.22369 288 MET A O 1
ATOM 1295 N N . ALA A 1 175 ? -41.51128 -40.39103 8.22654 1.000 106.56923 289 ALA A N 1
ATOM 1296 C CA . ALA A 1 175 ? -41.92259 -41.45906 9.12977 1.000 104.35419 289 ALA A CA 1
ATOM 1297 C C . ALA A 1 175 ? -42.19653 -42.75581 8.37943 1.000 129.06022 289 ALA A C 1
ATOM 1298 O O . ALA A 1 175 ? -41.92463 -43.84452 8.89847 1.000 122.62097 289 ALA A O 1
ATOM 1300 N N . THR A 1 176 ? -42.73016 -42.66085 7.15930 1.000 122.08926 290 THR A N 1
ATOM 1301 C CA . THR A 1 176 ? -43.07605 -43.85812 6.40264 1.000 120.98681 290 THR A CA 1
ATOM 1302 C C . THR A 1 176 ? -41.84917 -44.62577 5.92715 1.000 111.87365 290 THR A C 1
ATOM 1303 O O . THR A 1 176 ? -41.97857 -45.79449 5.54743 1.000 110.03713 290 THR A O 1
ATOM 1307 N N . VAL A 1 177 ? -40.67044 -44.00512 5.93446 1.000 110.58662 291 VAL A N 1
ATOM 1308 C CA . VAL A 1 177 ? -39.45031 -44.73773 5.61582 1.000 100.09775 291 VAL A CA 1
ATOM 1309 C C . VAL A 1 177 ? -38.83486 -45.36221 6.86675 1.000 113.05097 291 VAL A C 1
ATOM 1310 O O . VAL A 1 177 ? -38.20270 -46.41982 6.77935 1.000 96.97646 291 VAL A O 1
ATOM 1314 N N . LYS A 1 178 ? -39.01059 -44.73635 8.03506 1.000 112.42792 292 LYS A N 1
ATOM 1315 C CA . LYS A 1 178 ? -38.71886 -45.43044 9.28478 1.000 117.49348 292 LYS A CA 1
ATOM 1316 C C . LYS A 1 178 ? -39.71548 -46.55315 9.53329 1.000 123.80522 292 LYS A C 1
ATOM 1317 O O . LYS A 1 178 ? -39.37897 -47.54854 10.18508 1.000 130.06478 292 LYS A O 1
ATOM 1323 N N . ARG A 1 179 ? -40.94188 -46.40803 9.02557 1.000 123.03742 293 ARG A N 1
ATOM 1324 C CA . ARG A 1 179 ? -41.94237 -47.46029 9.17042 1.000 125.22759 293 ARG A CA 1
ATOM 1325 C C . ARG A 1 179 ? -41.52472 -48.71314 8.41021 1.000 123.66187 293 ARG A C 1
ATOM 1326 O O . ARG A 1 179 ? -41.54889 -49.82294 8.95501 1.000 119.13455 293 ARG A O 1
ATOM 1334 N N . GLU A 1 180 ? -41.13971 -48.55356 7.14162 1.000 122.21182 294 GLU A N 1
ATOM 1335 C CA . GLU A 1 180 ? -40.70928 -49.70360 6.35487 1.000 112.06379 294 GLU A CA 1
ATOM 1336 C C . GLU A 1 180 ? -39.36361 -50.23641 6.82945 1.000 107.98800 294 GLU A C 1
ATOM 1337 O O . GLU A 1 180 ? -39.08623 -51.43216 6.68229 1.000 111.14940 294 GLU A O 1
ATOM 1343 N N . CYS A 1 181 ? -38.51866 -49.37290 7.39735 1.000 110.19884 295 CYS A N 1
ATOM 1344 C CA . CYS A 1 181 ? -37.26147 -49.84352 7.96864 1.000 90.91786 295 CYS A CA 1
ATOM 1345 C C . CYS A 1 181 ? -37.50685 -50.68975 9.21150 1.000 123.05477 295 CYS A C 1
ATOM 1346 O O . CYS A 1 181 ? -36.77825 -51.65620 9.46567 1.000 109.20882 295 CYS A O 1
ATOM 1349 N N . ASP A 1 182 ? -38.53064 -50.34839 9.99111 1.000 134.84869 296 ASP A N 1
ATOM 1350 C CA . ASP A 1 182 ? -38.84377 -51.05714 11.22442 1.000 150.59940 296 ASP A CA 1
ATOM 1351 C C . ASP A 1 182 ? -39.81260 -52.21535 11.02030 1.000 153.75755 296 ASP A C 1
ATOM 1352 O O . ASP A 1 182 ? -40.15414 -52.89460 11.99350 1.000 150.99048 296 ASP A O 1
ATOM 1357 N N . LEU A 1 183 ? -40.26950 -52.45294 9.79106 1.000 153.80178 297 LEU A N 1
ATOM 1358 C CA . LEU A 1 183 ? -41.04793 -53.64257 9.47206 1.000 152.08470 297 LEU A CA 1
ATOM 1359 C C . LEU A 1 183 ? -40.28788 -54.64797 8.62403 1.000 155.32000 297 LEU A C 1
ATOM 1360 O O . LEU A 1 183 ? -40.58226 -55.84303 8.69569 1.000 150.62385 297 LEU A O 1
ATOM 1365 N N . LEU A 1 184 ? -39.32043 -54.19645 7.82771 1.000 159.66837 298 LEU A N 1
ATOM 1366 C CA . LEU A 1 184 ? -38.40144 -55.09474 7.14251 1.000 153.69827 298 LEU A CA 1
ATOM 1367 C C . LEU A 1 184 ? -37.26162 -55.55395 8.04178 1.000 155.45653 298 LEU A C 1
ATOM 1368 O O . LEU A 1 184 ? -36.26946 -56.09691 7.54363 1.000 161.79895 298 LEU A O 1
ATOM 1373 N N . ALA A 1 185 ? -37.38272 -55.33376 9.35080 1.000 158.89424 299 ALA A N 1
ATOM 1374 C CA . ALA A 1 185 ? -36.43596 -55.83573 10.33345 1.000 157.56471 299 ALA A CA 1
ATOM 1375 C C . ALA A 1 185 ? -37.06017 -56.85738 11.27137 1.000 178.07105 299 ALA A C 1
ATOM 1376 O O . ALA A 1 185 ? -36.38711 -57.32045 12.19891 1.000 169.54233 299 ALA A O 1
ATOM 1378 N N . HIS A 1 186 ? -38.32524 -57.21933 11.05706 1.000 204.67776 300 HIS A N 1
ATOM 1379 C CA . HIS A 1 186 ? -39.01310 -58.21766 11.86680 1.000 210.71039 300 HIS A CA 1
ATOM 1380 C C . HIS A 1 186 ? -39.13162 -59.56686 11.17195 1.000 211.65488 300 HIS A C 1
ATOM 1381 O O . HIS A 1 186 ? -39.00723 -60.60491 11.82831 1.000 210.59208 300 HIS A O 1
ATOM 1388 N N . LYS A 1 187 ? -39.37321 -59.57769 9.85699 1.000 206.28845 301 LYS A N 1
ATOM 1389 C CA . LYS A 1 187 ? -39.42947 -60.84190 9.12917 1.000 194.20375 301 LYS A CA 1
ATOM 1390 C C . LYS A 1 187 ? -38.09636 -61.57531 9.18063 1.000 183.93612 301 LYS A C 1
ATOM 1391 O O . LYS A 1 187 ? -38.06546 -62.81079 9.14555 1.000 182.28834 301 LYS A O 1
ATOM 1397 N N . GLY A 1 188 ? -36.99123 -60.83899 9.26325 1.000 178.90509 302 GLY A N 1
ATOM 1398 C CA . GLY A 1 188 ? -35.68083 -61.44967 9.35298 1.000 170.17744 302 GLY A CA 1
ATOM 1399 C C . GLY A 1 188 ? -35.31072 -61.84209 10.76670 1.000 163.20120 302 GLY A C 1
ATOM 1400 O O . GLY A 1 188 ? -34.70262 -62.89377 10.98823 1.000 155.58764 302 GLY A O 1
ATOM 1401 N N . ALA A 1 189 ? -35.67655 -61.00321 11.73777 1.000 164.31913 303 ALA A N 1
ATOM 1402 C CA . ALA A 1 189 ? -35.36460 -61.28515 13.13354 1.000 169.03478 303 ALA A CA 1
ATOM 1403 C C . ALA A 1 189 ? -36.24827 -62.37225 13.72918 1.000 173.69795 303 ALA A C 1
ATOM 1404 O O . ALA A 1 189 ? -35.91686 -62.89642 14.79763 1.000 174.53073 303 ALA A O 1
ATOM 1406 N N . HIS A 1 190 ? -37.35683 -62.71922 13.07453 1.000 174.28195 304 HIS A N 1
ATOM 1407 C CA . HIS A 1 190 ? -38.22993 -63.79620 13.51955 1.000 169.00529 304 HIS A CA 1
ATOM 1408 C C . HIS A 1 190 ? -37.97159 -65.09885 12.76985 1.000 160.99525 304 HIS A C 1
ATOM 1409 O O . HIS A 1 190 ? -38.85367 -65.96247 12.71666 1.000 163.27078 304 HIS A O 1
ATOM 1416 N N . ALA A 1 191 ? -36.77984 -65.25629 12.18956 1.000 136.12647 305 ALA A N 1
ATOM 1417 C CA . ALA A 1 191 ? -36.46646 -66.47370 11.44976 1.000 104.82566 305 ALA A CA 1
ATOM 1418 C C . ALA A 1 191 ? -36.19199 -67.64431 12.38550 1.000 98.68635 305 ALA A C 1
ATOM 1419 O O . ALA A 1 191 ? -36.57612 -68.78108 12.08897 1.000 95.47278 305 ALA A O 1
ATOM 1421 N N . LEU A 1 192 ? -35.52688 -67.38992 13.51432 1.000 96.25856 306 LEU A N 1
ATOM 1422 C CA . LEU A 1 192 ? -35.28880 -68.44197 14.49442 1.000 100.92301 306 LEU A CA 1
ATOM 1423 C C . LEU A 1 192 ? -36.54291 -68.80765 15.27646 1.000 120.08882 306 LEU A C 1
ATOM 1424 O O . LEU A 1 192 ? -36.54099 -69.82679 15.97536 1.000 114.00280 306 LEU A O 1
ATOM 1429 N N . ALA A 1 193 ? -37.60463 -68.00501 15.18077 1.000 143.29224 307 ALA A N 1
ATOM 1430 C CA . ALA A 1 193 ? -38.87328 -68.37467 15.79679 1.000 144.76801 307 ALA A CA 1
ATOM 1431 C C . ALA A 1 193 ? -39.65295 -69.34282 14.91529 1.000 142.42228 307 ALA A C 1
ATOM 1432 O O . ALA A 1 193 ? -40.25459 -70.29785 15.41940 1.000 143.59261 307 ALA A O 1
ATOM 1434 N N . LYS A 1 194 ? -39.65670 -69.11109 13.59917 1.000 131.20027 308 LYS A N 1
ATOM 1435 C CA . LYS A 1 194 ? -40.25636 -70.07808 12.68534 1.000 116.39481 308 LYS A CA 1
ATOM 1436 C C . LYS A 1 194 ? -39.44162 -71.36403 12.64503 1.000 106.17410 308 LYS A C 1
ATOM 1437 O O . LYS A 1 194 ? -40.00539 -72.46247 12.57102 1.000 99.37309 308 LYS A O 1
ATOM 1443 N N . GLY A 1 195 ? -38.11213 -71.24443 12.68950 1.000 101.73119 309 GLY A N 1
ATOM 1444 C CA . GLY A 1 195 ? -37.26792 -72.42380 12.74915 1.000 95.88682 309 GLY A CA 1
ATOM 1445 C C . GLY A 1 195 ? -37.45078 -73.22048 14.02419 1.000 93.74365 309 GLY A C 1
ATOM 1446 O O . GLY A 1 195 ? -37.28570 -74.44368 14.02324 1.000 104.04103 309 GLY A O 1
ATOM 1447 N N . GLY A 1 196 ? -37.79075 -72.54778 15.12528 1.000 83.51548 310 GLY A N 1
ATOM 1448 C CA . GLY A 1 196 ? -38.10372 -73.26786 16.34798 1.000 80.86720 310 GLY A CA 1
ATOM 1449 C C . GLY A 1 196 ? -39.39692 -74.05160 16.23697 1.000 77.03221 310 GLY A C 1
ATOM 1450 O O . GLY A 1 196 ? -39.50938 -75.15998 16.76823 1.000 77.63407 310 GLY A O 1
ATOM 1451 N N . PHE A 1 197 ? -40.39292 -73.48500 15.54967 1.000 71.21435 311 PHE A N 1
ATOM 1452 C CA . PHE A 1 197 ? -41.62918 -74.21779 15.29744 1.000 68.30533 311 PHE A CA 1
ATOM 1453 C C . PHE A 1 197 ? -41.38231 -75.41442 14.38742 1.000 78.73116 311 PHE A C 1
ATOM 1454 O O . PHE A 1 197 ? -41.92422 -76.50183 14.62270 1.000 85.01428 311 PHE A O 1
ATOM 1462 N N . ALA A 1 198 ? -40.57262 -75.23165 13.34072 1.000 78.85937 312 ALA A N 1
ATOM 1463 C CA . ALA A 1 198 ? -40.24517 -76.34323 12.45412 1.000 74.39218 312 ALA A CA 1
ATOM 1464 C C . ALA A 1 198 ? -39.49631 -77.44671 13.18867 1.000 58.99946 312 ALA A C 1
ATOM 1465 O O . ALA A 1 198 ? -39.68355 -78.62952 12.88504 1.000 53.60404 312 ALA A O 1
ATOM 1467 N N . ALA A 1 199 ? -38.65858 -77.08423 14.16343 1.000 55.96043 313 ALA A N 1
ATOM 1468 C CA . ALA A 1 199 ? -37.93900 -78.09466 14.92928 1.000 62.58870 313 ALA A CA 1
ATOM 1469 C C . ALA A 1 199 ? -38.89365 -78.94126 15.75796 1.000 64.62113 313 ALA A C 1
ATOM 1470 O O . ALA A 1 199 ? -38.69762 -80.15360 15.88871 1.000 69.44797 313 ALA A O 1
ATOM 1472 N N . LEU A 1 200 ? -39.93205 -78.32296 16.32498 1.000 60.50407 314 LEU A N 1
ATOM 1473 C CA . LEU A 1 200 ? -40.88967 -79.07466 17.13083 1.000 58.35885 314 LEU A CA 1
ATOM 1474 C C . LEU A 1 200 ? -41.77769 -79.94902 16.25423 1.000 61.91295 314 LEU A C 1
ATOM 1475 O O . LEU A 1 200 ? -42.00994 -81.12312 16.56532 1.000 64.97560 314 LEU A O 1
ATOM 1480 N N . ALA A 1 201 ? -42.29156 -79.38877 15.15549 1.000 58.66644 315 ALA A N 1
ATOM 1481 C CA . ALA A 1 201 ? -43.12823 -80.16949 14.25008 1.000 52.85780 315 ALA A CA 1
ATOM 1482 C C . ALA A 1 201 ? -42.34343 -81.31726 13.62819 1.000 55.03049 315 ALA A C 1
ATOM 1483 O O . ALA A 1 201 ? -42.87908 -82.41622 13.44089 1.000 59.86407 315 ALA A O 1
ATOM 1485 N N . ALA A 1 202 ? -41.07073 -81.08249 13.29987 1.000 53.89252 316 ALA A N 1
ATOM 1486 C CA . ALA A 1 202 ? -40.22600 -82.17275 12.82493 1.000 52.84292 316 ALA A CA 1
ATOM 1487 C C . ALA A 1 202 ? -39.94784 -83.17183 13.93971 1.000 51.93886 316 ALA A C 1
ATOM 1488 O O . ALA A 1 202 ? -39.85197 -84.37870 13.68950 1.000 54.05319 316 ALA A O 1
ATOM 1490 N N . TRP A 1 203 ? -39.81580 -82.68847 15.17776 1.000 54.54524 317 TRP A N 1
ATOM 1491 C CA . TRP A 1 203 ? -39.65222 -83.59767 16.30683 1.000 54.04573 317 TRP A CA 1
ATOM 1492 C C . TRP A 1 203 ? -40.93903 -84.36703 16.57831 1.000 51.83580 317 TRP A C 1
ATOM 1493 O O . TRP A 1 203 ? -40.89691 -85.53439 16.98450 1.000 47.69588 317 TRP A O 1
ATOM 1504 N N . TRP A 1 204 ? -42.09100 -83.72437 16.36781 1.000 49.11407 318 TRP A N 1
ATOM 1505 C CA . TRP A 1 204 ? -43.36716 -84.42916 16.44129 1.000 41.27414 318 TRP A CA 1
ATOM 1506 C C . TRP A 1 204 ? -43.38689 -85.61429 15.48628 1.000 51.39086 318 TRP A C 1
ATOM 1507 O O . TRP A 1 204 ? -43.68337 -86.74610 15.88723 1.000 59.20169 318 TRP A O 1
ATOM 1518 N N . GLY A 1 205 ? -43.08281 -85.36519 14.20953 1.000 41.63876 319 GLY A N 1
ATOM 1519 C CA . GLY A 1 205 ? -43.14375 -86.42243 13.21551 1.000 52.22085 319 GLY A CA 1
ATOM 1520 C C . GLY A 1 205 ? -42.25229 -87.60238 13.54000 1.000 54.61508 319 GLY A C 1
ATOM 1521 O O . GLY A 1 205 ? -42.58523 -88.74354 13.21257 1.000 60.60689 319 GLY A O 1
ATOM 1522 N N . ILE A 1 206 ? -41.11354 -87.35068 14.18599 1.000 39.22387 320 ILE A N 1
ATOM 1523 C CA . ILE A 1 206 ? -40.25542 -88.44647 14.62283 1.000 49.40524 320 ILE A CA 1
ATOM 1524 C C . ILE A 1 206 ? -40.95082 -89.26149 15.70596 1.000 49.10313 320 ILE A C 1
ATOM 1525 O O . ILE A 1 206 ? -40.96001 -90.49699 15.66752 1.000 53.29547 320 ILE A O 1
ATOM 1530 N N . VAL A 1 207 ? -41.55817 -88.58090 16.67987 1.000 49.19084 321 VAL A N 1
ATOM 1531 C CA . VAL A 1 207 ? -42.21451 -89.28417 17.77726 1.000 48.21530 321 VAL A CA 1
ATOM 1532 C C . VAL A 1 207 ? -43.47723 -89.98466 17.28935 1.000 52.64656 321 VAL A C 1
ATOM 1533 O O . VAL A 1 207 ? -43.74603 -91.13422 17.65932 1.000 52.43575 321 VAL A O 1
ATOM 1537 N N . TYR A 1 208 ? -44.27036 -89.31009 16.45185 1.000 53.83192 322 TYR A N 1
ATOM 1538 C CA . TYR A 1 208 ? -45.48943 -89.92609 15.93547 1.000 53.64783 322 TYR A CA 1
ATOM 1539 C C . TYR A 1 208 ? -45.17763 -91.15959 15.09860 1.000 60.41353 322 TYR A C 1
ATOM 1540 O O . TYR A 1 208 ? -45.85018 -92.19016 15.22335 1.000 64.69389 322 TYR A O 1
ATOM 1549 N N . TYR A 1 209 ? -44.16747 -91.06922 14.23184 1.000 62.29087 323 TYR A N 1
ATOM 1550 C CA . TYR A 1 209 ? -43.84933 -92.18089 13.34192 1.000 63.74968 323 TYR A CA 1
ATOM 1551 C C . TYR A 1 209 ? -43.39642 -93.40378 14.12899 1.000 60.72736 323 TYR A C 1
ATOM 1552 O O . TYR A 1 209 ? -43.89901 -94.51204 13.91760 1.000 61.64381 323 TYR A O 1
ATOM 1561 N N . VAL A 1 210 ? -42.44817 -93.21967 15.04980 1.000 57.88171 324 VAL A N 1
ATOM 1562 C CA . VAL A 1 210 ? -41.86518 -94.36093 15.74968 1.000 55.89681 324 VAL A CA 1
ATOM 1563 C C . VAL A 1 210 ? -42.91439 -95.09015 16.58125 1.000 69.05633 324 VAL A C 1
ATOM 1564 O O . VAL A 1 210 ? -42.87023 -96.31952 16.71386 1.000 82.49867 324 VAL A O 1
ATOM 1568 N N . THR A 1 211 ? -43.88373 -94.36193 17.13432 1.000 59.68506 325 THR A N 1
ATOM 1569 C CA . THR A 1 211 ? -44.90954 -95.01073 17.94351 1.000 58.26615 325 THR A CA 1
ATOM 1570 C C . THR A 1 211 ? -45.93269 -95.73777 17.07665 1.000 56.56213 325 THR A C 1
ATOM 1571 O O . THR A 1 211 ? -46.28090 -96.89150 17.35143 1.000 68.82473 325 THR A O 1
ATOM 1575 N N . PHE A 1 212 ? -46.41966 -95.08487 16.02382 1.000 44.75064 326 PHE A N 1
ATOM 1576 C CA . PHE A 1 212 ? -47.51466 -95.61456 15.22197 1.000 60.60794 326 PHE A CA 1
ATOM 1577 C C . PHE A 1 212 ? -47.05753 -96.27661 13.92725 1.000 57.57432 326 PHE A C 1
ATOM 1578 O O . PHE A 1 212 ? -47.89692 -96.80801 13.19386 1.000 61.71272 326 PHE A O 1
ATOM 1586 N N . HIS A 1 213 ? -45.75536 -96.25931 13.62321 1.000 47.01408 327 HIS A N 1
ATOM 1587 C CA . HIS A 1 213 ? -45.26517 -96.88634 12.40050 1.000 47.12780 327 HIS A CA 1
ATOM 1588 C C . HIS A 1 213 ? -44.00429 -97.71414 12.64253 1.000 48.58684 327 HIS A C 1
ATOM 1589 O O . HIS A 1 213 ? -43.24274 -97.95262 11.69791 1.000 55.20921 327 HIS A O 1
ATOM 1596 N N . THR A 1 214 ? -43.75988 -98.15567 13.87583 1.000 50.62910 328 THR A N 1
ATOM 1597 C CA . THR A 1 214 ? -42.54188 -98.88829 14.19422 1.000 57.59453 328 THR A CA 1
ATOM 1598 C C . THR A 1 214 ? -42.80636 -99.78162 15.40044 1.000 75.51031 328 THR A C 1
ATOM 1599 O O . THR A 1 214 ? -43.60921 -99.44452 16.27483 1.000 69.78574 328 THR A O 1
ATOM 1603 N N . ASP A 1 215 ? -42.12287 -100.93066 15.43197 1.000 109.76661 329 ASP A N 1
ATOM 1604 C CA . ASP A 1 215 ? -42.40754 -101.95208 16.43612 1.000 117.58207 329 ASP A CA 1
ATOM 1605 C C . ASP A 1 215 ? -42.03767 -101.49324 17.84291 1.000 115.22799 329 ASP A C 1
ATOM 1606 O O . ASP A 1 215 ? -42.73238 -101.83181 18.80919 1.000 113.10601 329 ASP A O 1
ATOM 1611 N N . MET A 1 216 ? -40.94995 -100.73582 17.98325 1.000 110.66086 330 MET A N 1
ATOM 1612 C CA . MET A 1 216 ? -40.47992 -100.35051 19.30811 1.000 103.87009 330 MET A CA 1
ATOM 1613 C C . MET A 1 216 ? -41.53566 -99.52804 20.03962 1.000 91.99677 330 MET A C 1
ATOM 1614 O O . MET A 1 216 ? -42.27898 -98.74708 19.43898 1.000 98.90635 330 MET A O 1
ATOM 1619 N N . GLY A 1 217 ? -41.59954 -99.71750 21.35767 1.000 78.70400 331 GLY A N 1
ATOM 1620 C CA . GLY A 1 217 ? -42.65583 -99.16810 22.17090 1.000 74.34738 331 GLY A CA 1
ATOM 1621 C C . GLY A 1 217 ? -42.22663 -97.96979 22.99992 1.000 64.32911 331 GLY A C 1
ATOM 1622 O O . GLY A 1 217 ? -41.10954 -97.45905 22.89745 1.000 61.81198 331 GLY A O 1
ATOM 1623 N N . TRP A 1 218 ? -43.15550 -97.52557 23.84880 1.000 54.66563 332 TRP A N 1
ATOM 1624 C CA . TRP A 1 218 ? -42.93511 -96.35759 24.69300 1.000 45.81600 332 TRP A CA 1
ATOM 1625 C C . TRP A 1 218 ? -41.82636 -96.57775 25.71306 1.000 59.30955 332 TRP A C 1
ATOM 1626 O O . TRP A 1 218 ? -41.31237 -95.60242 26.26999 1.000 59.74154 332 TRP A O 1
ATOM 1637 N N . ASP A 1 219 ? -41.45174 -97.83318 25.97086 1.000 73.58745 333 ASP A N 1
ATOM 1638 C CA . ASP A 1 219 ? -40.34737 -98.11306 26.88241 1.000 76.85514 333 ASP A CA 1
ATOM 1639 C C . ASP A 1 219 ? -39.03566 -97.52490 26.37885 1.000 60.90266 333 ASP A C 1
ATOM 1640 O O . ASP A 1 219 ? -38.16975 -97.16029 27.18269 1.000 47.04598 333 ASP A O 1
ATOM 1645 N N . LEU A 1 220 ? -38.87401 -97.41650 25.06224 1.000 57.48587 334 LEU A N 1
ATOM 1646 C CA . LEU A 1 220 ? -37.63214 -96.95539 24.45380 1.000 60.62334 334 LEU A CA 1
ATOM 1647 C C . LEU A 1 220 ? -37.64258 -95.46854 24.11953 1.000 60.39115 334 LEU A C 1
ATOM 1648 O O . LEU A 1 220 ? -36.63104 -94.78798 24.31463 1.000 56.25009 334 LEU A O 1
ATOM 1653 N N . VAL A 1 221 ? -38.76648 -94.94120 23.63443 1.000 60.95830 335 VAL A N 1
ATOM 1654 C CA . VAL A 1 221 ? -38.76489 -93.58928 23.08514 1.000 50.28322 335 VAL A CA 1
ATOM 1655 C C . VAL A 1 221 ? -38.92385 -92.53921 24.17798 1.000 52.94306 335 VAL A C 1
ATOM 1656 O O . VAL A 1 221 ? -38.35768 -91.44534 24.07840 1.000 62.65834 335 VAL A O 1
ATOM 1660 N N . GLU A 1 222 ? -39.69255 -92.83875 25.22703 1.000 43.67423 336 GLU A N 1
ATOM 1661 C CA . GLU A 1 222 ? -39.97788 -91.82062 26.23814 1.000 36.26364 336 GLU A CA 1
ATOM 1662 C C . GLU A 1 222 ? -38.72404 -91.25363 26.89281 1.000 35.96190 336 GLU A C 1
ATOM 1663 O O . GLU A 1 222 ? -38.64534 -90.02201 27.04755 1.000 41.22332 336 GLU A O 1
ATOM 1669 N N . PRO A 1 223 ? -37.73189 -92.05396 27.31046 1.000 32.81458 337 PRO A N 1
ATOM 1670 C CA . PRO A 1 223 ? -36.49726 -91.43852 27.82819 1.000 38.57924 337 PRO A CA 1
ATOM 1671 C C . PRO A 1 223 ? -35.84936 -90.48682 26.83928 1.000 50.12304 337 PRO A C 1
ATOM 1672 O O . PRO A 1 223 ? -35.38791 -89.41063 27.23659 1.000 72.97019 337 PRO A O 1
ATOM 1676 N N . ILE A 1 224 ? -35.81819 -90.84818 25.55384 1.000 62.83258 338 ILE A N 1
ATOM 1677 C CA . ILE A 1 224 ? -35.29677 -89.94089 24.53461 1.000 48.43817 338 ILE A CA 1
ATOM 1678 C C . ILE A 1 224 ? -36.06329 -88.62455 24.55077 1.000 68.88028 338 ILE A C 1
ATOM 1679 O O . ILE A 1 224 ? -35.47331 -87.54389 24.43032 1.000 70.39900 338 ILE A O 1
ATOM 1684 N N . THR A 1 225 ? -37.38838 -88.69179 24.70854 1.000 61.85137 339 THR A N 1
ATOM 1685 C CA . THR A 1 225 ? -38.18149 -87.47076 24.80490 1.000 52.91299 339 THR A CA 1
ATOM 1686 C C . THR A 1 225 ? -37.85559 -86.68735 26.06971 1.000 53.72521 339 THR A C 1
ATOM 1687 O O . THR A 1 225 ? -37.97340 -85.45673 26.08105 1.000 57.56377 339 THR A O 1
ATOM 1691 N N . TYR A 1 226 ? -37.45005 -87.37430 27.13972 1.000 54.70080 340 TYR A N 1
ATOM 1692 C CA . TYR A 1 226 ? -37.04782 -86.67721 28.35640 1.000 51.70012 340 TYR A CA 1
ATOM 1693 C C . TYR A 1 226 ? -35.65976 -86.06573 28.20759 1.000 46.79805 340 TYR A C 1
ATOM 1694 O O . TYR A 1 226 ? -35.44523 -84.90327 28.56868 1.000 48.13081 340 TYR A O 1
ATOM 1703 N N . LEU A 1 227 ? -34.70236 -86.83819 27.68416 1.000 47.91516 341 LEU A N 1
ATOM 1704 C CA . LEU A 1 227 ? -33.36605 -86.29769 27.45705 1.000 52.55505 341 LEU A CA 1
ATOM 1705 C C . LEU A 1 227 ? -33.39276 -85.15432 26.45069 1.000 58.41645 341 LEU A C 1
ATOM 1706 O O . LEU A 1 227 ? -32.58637 -84.22228 26.54898 1.000 67.96201 341 LEU A O 1
ATOM 1711 N N . ALA A 1 228 ? -34.30989 -85.20442 25.48067 1.000 43.80998 342 ALA A N 1
ATOM 1712 C CA . ALA A 1 228 ? -34.45020 -84.09735 24.54188 1.000 43.46193 342 ALA A CA 1
ATOM 1713 C C . ALA A 1 228 ? -35.13044 -82.89870 25.18854 1.000 42.41126 342 ALA A C 1
ATOM 1714 O O . ALA A 1 228 ? -34.83262 -81.75257 24.83265 1.000 41.69523 342 ALA A O 1
ATOM 1716 N N . GLY A 1 229 ? -36.04484 -83.13939 26.12997 1.000 44.58629 343 GLY A N 1
ATOM 1717 C CA . GLY A 1 229 ? -36.67355 -82.03228 26.83209 1.000 48.18617 343 GLY A CA 1
ATOM 1718 C C . GLY A 1 229 ? -35.67948 -81.23732 27.65463 1.000 52.27536 343 GLY A C 1
ATOM 1719 O O . GLY A 1 229 ? -35.66172 -80.00500 27.61264 1.000 52.52982 343 GLY A O 1
ATOM 1720 N N . LEU A 1 230 ? -34.83179 -81.93713 28.41297 1.000 58.96570 344 LEU A N 1
ATOM 1721 C CA . LEU A 1 230 ? -33.78319 -81.26061 29.16829 1.000 59.49376 344 LEU A CA 1
ATOM 1722 C C . LEU A 1 230 ? -32.79343 -80.56189 28.24654 1.000 64.00934 344 LEU A C 1
ATOM 1723 O O . LEU A 1 230 ? -32.22836 -79.52613 28.61472 1.000 74.08556 344 LEU A O 1
ATOM 1728 N N . ALA A 1 231 ? -32.57086 -81.10961 27.04928 1.000 59.20220 345 ALA A N 1
ATOM 1729 C CA . ALA A 1 231 ? -31.66342 -80.47093 26.10177 1.000 53.10505 345 ALA A CA 1
ATOM 1730 C C . ALA A 1 231 ? -32.20924 -79.12735 25.63607 1.000 57.74800 345 ALA A C 1
ATOM 1731 O O . ALA A 1 231 ? -31.46806 -78.13976 25.56652 1.000 69.00663 345 ALA A O 1
ATOM 1733 N N . SER A 1 232 ? -33.50385 -79.07049 25.31289 1.000 54.19597 346 SER A N 1
ATOM 1734 C CA . SER A 1 232 ? -34.10644 -77.80790 24.89968 1.000 52.98482 346 SER A CA 1
ATOM 1735 C C . SER A 1 232 ? -34.13554 -76.80180 26.04194 1.000 46.40057 346 SER A C 1
ATOM 1736 O O . SER A 1 232 ? -34.00905 -75.59487 25.80660 1.000 47.32006 346 SER A O 1
ATOM 1739 N N . ILE A 1 233 ? -34.29887 -77.27393 27.27915 1.000 43.75545 347 ILE A N 1
ATOM 1740 C CA . ILE A 1 233 ? -34.25185 -76.37221 28.42534 1.000 50.67087 347 ILE A CA 1
ATOM 1741 C C . ILE A 1 233 ? -32.85313 -75.79078 28.58727 1.000 48.65288 347 ILE A C 1
ATOM 1742 O O . ILE A 1 233 ? -32.68975 -74.58841 28.82757 1.000 45.76343 347 ILE A O 1
ATOM 1747 N N . MET A 1 234 ? -31.82227 -76.63005 28.45440 1.000 50.93704 348 MET A N 1
ATOM 1748 C CA . MET A 1 234 ? -30.45287 -76.13644 28.55458 1.000 58.08521 348 MET A CA 1
ATOM 1749 C C . MET A 1 234 ? -30.07703 -75.27623 27.35610 1.000 55.70828 348 MET A C 1
ATOM 1750 O O . MET A 1 234 ? -29.29441 -74.32952 27.49782 1.000 43.76026 348 MET A O 1
ATOM 1755 N N . GLY A 1 235 ? -30.61102 -75.59187 26.17386 1.000 66.23257 349 GLY A N 1
ATOM 1756 C CA . GLY A 1 235 ? -30.39118 -74.72989 25.02413 1.000 68.53090 349 GLY A CA 1
ATOM 1757 C C . GLY A 1 235 ? -30.93646 -73.33247 25.24300 1.000 71.75964 349 GLY A C 1
ATOM 1758 O O . GLY A 1 235 ? -30.33267 -72.34435 24.81788 1.000 65.90004 349 GLY A O 1
ATOM 1759 N N . GLY A 1 236 ? -32.08626 -73.23097 25.91328 1.000 78.34553 350 GLY A N 1
ATOM 1760 C CA . GLY A 1 236 ? -32.59855 -71.93590 26.31846 1.000 65.64687 350 GLY A CA 1
ATOM 1761 C C . GLY A 1 236 ? -31.81665 -71.29977 27.44676 1.000 61.02640 350 GLY A C 1
ATOM 1762 O O . GLY A 1 236 ? -31.85237 -70.07439 27.59785 1.000 60.56526 350 GLY A O 1
ATOM 1763 N N . TYR A 1 237 ? -31.11209 -72.10495 28.24499 1.000 66.15512 351 TYR A N 1
ATOM 1764 C CA . TYR A 1 237 ? -30.25775 -71.55044 29.28843 1.000 65.94982 351 TYR A CA 1
ATOM 1765 C C . TYR A 1 237 ? -28.98008 -70.96495 28.70156 1.000 65.92197 351 TYR A C 1
ATOM 1766 O O . TYR A 1 237 ? -28.50568 -69.92011 29.16031 1.000 64.55579 351 TYR A O 1
ATOM 1775 N N . LEU A 1 238 ? -28.40864 -71.62441 27.69097 1.000 73.41390 352 LEU A N 1
ATOM 1776 C CA . LEU A 1 238 ? -27.29323 -71.03642 26.96057 1.000 76.01281 352 LEU A CA 1
ATOM 1777 C C . LEU A 1 238 ? -27.74219 -69.88849 26.06746 1.000 85.68200 352 LEU A C 1
ATOM 1778 O O . LEU A 1 238 ? -26.90678 -69.07962 25.64944 1.000 82.11217 352 LEU A O 1
ATOM 1783 N N . TRP A 1 239 ? -29.03976 -69.80124 25.76757 1.000 93.58459 353 TRP A N 1
ATOM 1784 C CA . TRP A 1 239 ? -29.55215 -68.69543 24.96717 1.000 93.98630 353 TRP A CA 1
ATOM 1785 C C . TRP A 1 239 ? -29.79377 -67.46107 25.82733 1.000 102.35687 353 TRP A C 1
ATOM 1786 O O . TRP A 1 239 ? -29.42625 -66.34511 25.44354 1.000 101.08736 353 TRP A O 1
ATOM 1797 N N . PHE A 1 240 ? -30.41191 -67.64177 26.99489 1.000 115.30074 354 PHE A N 1
ATOM 1798 C CA . PHE A 1 240 ? -30.52923 -66.54997 27.95411 1.000 116.60029 354 PHE A CA 1
ATOM 1799 C C . PHE A 1 240 ? -29.18882 -66.16274 28.56950 1.000 107.19624 354 PHE A C 1
ATOM 1800 O O . PHE A 1 240 ? -29.14862 -65.21628 29.36303 1.000 109.14824 354 PHE A O 1
ATOM 1808 N N . LEU A 1 241 ? -28.10793 -66.87473 28.23287 1.000 93.25318 355 LEU A N 1
ATOM 1809 C CA . LEU A 1 241 ? -26.75469 -66.56473 28.67250 1.000 82.91764 355 LEU A CA 1
ATOM 1810 C C . LEU A 1 241 ? -25.99771 -65.79399 27.61119 1.000 93.49557 355 LEU A C 1
ATOM 1811 O O . LEU A 1 241 ? -24.76797 -65.82929 27.57862 1.000 88.70549 355 LEU A O 1
ATOM 1816 N N . PHE A 1 242 ? -26.72040 -65.09542 26.73660 1.000 108.66601 356 PHE A N 1
ATOM 1817 C CA . PHE A 1 242 ? -26.11084 -64.28734 25.68909 1.000 119.41394 356 PHE A CA 1
ATOM 1818 C C . PHE A 1 242 ? -26.55146 -62.84296 25.93941 1.000 136.60590 356 PHE A C 1
ATOM 1819 O O . PHE A 1 242 ? -26.33559 -62.32974 27.03464 1.000 125.70011 356 PHE A O 1
ATOM 1827 N N . ILE A 1 243 ? -27.12753 -62.16595 24.93952 1.000 157.39729 357 ILE A N 1
ATOM 1828 C CA . ILE A 1 243 ? -27.71858 -60.83687 25.08647 1.000 164.95183 357 ILE A CA 1
ATOM 1829 C C . ILE A 1 243 ? -29.22482 -60.87859 25.27527 1.000 167.77576 357 ILE A C 1
ATOM 1830 O O . ILE A 1 243 ? -29.86883 -59.82712 25.25703 1.000 172.73727 357 ILE A O 1
ATOM 1832 N N . SER A 1 244 ? -29.80003 -62.07022 25.43306 1.000 153.55312 358 SER A N 1
ATOM 1833 C CA . SER A 1 244 ? -31.24274 -62.18542 25.59375 1.000 130.16395 358 SER A CA 1
ATOM 1834 C C . SER A 1 244 ? -31.70909 -61.60049 26.91907 1.000 138.95492 358 SER A C 1
ATOM 1835 O O . SER A 1 244 ? -32.85682 -61.15374 27.02993 1.000 113.41295 358 SER A O 1
ATOM 1837 N N . ARG A 1 245 ? -30.83873 -61.58505 27.92392 1.000 172.46785 359 ARG A N 1
ATOM 1838 C CA . ARG A 1 245 ? -31.20853 -61.04315 29.22151 1.000 182.78880 359 ARG A CA 1
ATOM 1839 C C . ARG A 1 245 ? -31.42440 -59.53736 29.13292 1.000 185.42153 359 ARG A C 1
ATOM 1840 O O . ARG A 1 245 ? -30.79589 -58.84284 28.32870 1.000 188.19585 359 ARG A O 1
ATOM 1842 N N . ASP A 1 246 ? -32.32859 -59.04120 29.97549 1.000 184.74190 360 ASP A N 1
ATOM 1843 C CA . ASP A 1 246 ? -32.69330 -57.61888 30.04740 1.000 179.67421 360 ASP A CA 1
ATOM 1844 C C . ASP A 1 246 ? -33.20304 -57.20626 28.66766 1.000 174.30267 360 ASP A C 1
ATOM 1845 O O . ASP A 1 246 ? -34.09420 -57.87873 28.12414 1.000 178.30009 360 ASP A O 1
ATOM 1847 N N . LEU A 1 247 ? -32.68168 -56.14303 28.06510 1.000 161.49220 361 LEU A N 1
ATOM 1848 C CA . LEU A 1 247 ? -33.16532 -55.64838 26.78161 1.000 146.06860 361 LEU A CA 1
ATOM 1849 C C . LEU A 1 247 ? -32.07224 -55.83529 25.73729 1.000 146.42475 361 LEU A C 1
ATOM 1850 O O . LEU A 1 247 ? -31.02403 -55.18348 25.80254 1.000 136.34584 361 LEU A O 1
ATOM 1852 N N . SER A 1 248 ? -32.31563 -56.73218 24.78359 1.000 151.62653 362 SER A N 1
ATOM 1853 C CA . SER A 1 248 ? -31.45383 -56.88318 23.61980 1.000 151.19083 362 SER A CA 1
ATOM 1854 C C . SER A 1 248 ? -31.76981 -55.86974 22.53353 1.000 159.69365 362 SER A C 1
ATOM 1855 O O . SER A 1 248 ? -31.21642 -55.96802 21.43339 1.000 164.36676 362 SER A O 1
ATOM 1857 N N . TYR A 1 249 ? -32.64361 -54.90191 22.82470 1.000 155.24595 363 TYR A N 1
ATOM 1858 C CA . TYR A 1 249 ? -33.04448 -53.91431 21.83187 1.000 146.33872 363 TYR A CA 1
ATOM 1859 C C . TYR A 1 249 ? -31.86540 -53.11447 21.29551 1.000 144.39282 363 TYR A C 1
ATOM 1860 O O . TYR A 1 249 ? -31.95558 -52.57197 20.18868 1.000 150.29903 363 TYR A O 1
ATOM 1862 N N . LYS A 1 250 ? -30.76531 -53.02501 22.04858 1.000 136.37679 364 LYS A N 1
ATOM 1863 C CA . LYS A 1 250 ? -29.56733 -52.38331 21.51734 1.000 125.01787 364 LYS A CA 1
ATOM 1864 C C . LYS A 1 250 ? -29.04002 -53.13556 20.30308 1.000 119.53303 364 LYS A C 1
ATOM 1865 O O . LYS A 1 250 ? -28.59738 -52.52001 19.32659 1.000 122.90377 364 LYS A O 1
ATOM 1867 N N . ALA A 1 251 ? -29.07932 -54.47017 20.34466 1.000 115.31018 365 ALA A N 1
ATOM 1868 C CA . ALA A 1 251 ? -28.69490 -55.25487 19.17578 1.000 115.48476 365 ALA A CA 1
ATOM 1869 C C . ALA A 1 251 ? -29.69822 -55.07700 18.04371 1.000 126.37062 365 ALA A C 1
ATOM 1870 O O . ALA A 1 251 ? -29.32127 -55.06659 16.86578 1.000 127.16262 365 ALA A O 1
ATOM 1872 N N . ALA A 1 252 ? -30.98179 -54.93521 18.38260 1.000 136.91186 366 ALA A N 1
ATOM 1873 C CA . ALA A 1 252 ? -31.99040 -54.66608 17.36490 1.000 135.85055 366 ALA A CA 1
ATOM 1874 C C . ALA A 1 252 ? -31.87910 -53.24443 16.82933 1.000 133.13914 366 ALA A C 1
ATOM 1875 O O . ALA A 1 252 ? -32.19623 -52.99768 15.66012 1.000 132.07168 366 ALA A O 1
ATOM 1877 N N . MET A 1 253 ? -31.42988 -52.30127 17.66220 1.000 131.02924 367 MET A N 1
ATOM 1878 C CA . MET A 1 253 ? -31.25562 -50.92793 17.20133 1.000 126.04234 367 MET A CA 1
ATOM 1879 C C . MET A 1 253 ? -30.09973 -50.80546 16.21733 1.000 117.37191 367 MET A C 1
ATOM 1880 O O . MET A 1 253 ? -30.12888 -49.93909 15.33565 1.000 117.36510 367 MET A O 1
ATOM 1882 N N . ASN A 1 254 ? -29.07603 -51.65263 16.35216 1.000 114.61320 368 ASN A N 1
ATOM 1883 C CA . ASN A 1 254 ? -27.95523 -51.60719 15.41843 1.000 109.84462 368 ASN A CA 1
ATOM 1884 C C . ASN A 1 254 ? -28.38217 -52.04061 14.02224 1.000 113.47244 368 ASN A C 1
ATOM 1885 O O . ASN A 1 254 ? -27.95160 -51.45054 13.02462 1.000 111.01356 368 ASN A O 1
ATOM 1887 N N . VAL A 1 255 ? -29.22550 -53.07162 13.92998 1.000 125.72166 369 VAL A N 1
ATOM 1888 C CA . VAL A 1 255 ? -29.72967 -53.49409 12.62826 1.000 127.59824 369 VAL A CA 1
ATOM 1889 C C . VAL A 1 255 ? -30.64776 -52.44280 12.01948 1.000 133.42438 369 VAL A C 1
ATOM 1890 O O . VAL A 1 255 ? -30.66661 -52.26875 10.79506 1.000 140.38392 369 VAL A O 1
ATOM 1892 N N . THR A 1 256 ? -31.41040 -51.73304 12.85429 1.000 126.11496 370 THR A N 1
ATOM 1893 C CA . THR A 1 256 ? -32.26931 -50.66834 12.34744 1.000 114.49411 370 THR A CA 1
ATOM 1894 C C . THR A 1 256 ? -31.45154 -49.45667 11.91885 1.000 114.04533 370 THR A C 1
ATOM 1895 O O . THR A 1 256 ? -31.78273 -48.79808 10.92590 1.000 114.80604 370 THR A O 1
ATOM 1897 N N . VAL A 1 257 ? -30.37862 -49.14884 12.65321 1.000 115.85265 371 VAL A N 1
ATOM 1898 C CA . VAL A 1 257 ? -29.52760 -48.02187 12.28418 1.000 116.54670 371 VAL A CA 1
ATOM 1899 C C . VAL A 1 257 ? -28.81920 -48.27186 10.95842 1.000 122.98135 371 VAL A C 1
ATOM 1900 O O . VAL A 1 257 ? -28.64197 -47.34476 10.16013 1.000 125.58684 371 VAL A O 1
ATOM 1902 N N . SER A 1 258 ? -28.40674 -49.51653 10.70473 1.000 124.23671 372 SER A N 1
ATOM 1903 C CA . SER A 1 258 ? -27.76789 -49.83454 9.43262 1.000 122.60430 372 SER A CA 1
ATOM 1904 C C . SER A 1 258 ? -28.75051 -49.74293 8.27422 1.000 121.14331 372 SER A C 1
ATOM 1905 O O . SER A 1 258 ? -28.35402 -49.41123 7.1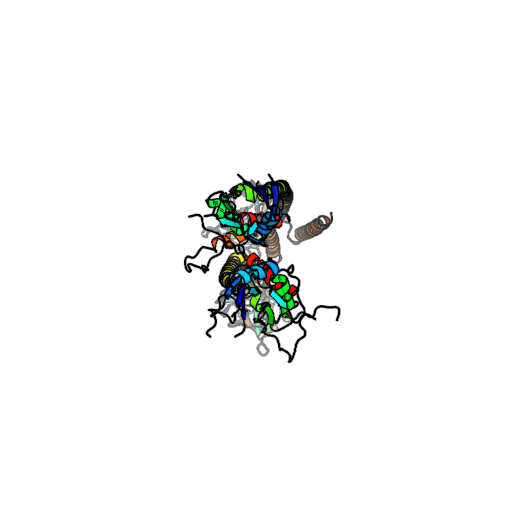5152 1.000 119.29197 372 SER A O 1
ATOM 1907 N N . ARG A 1 259 ? -30.02926 -50.03116 8.52382 1.000 120.37295 373 ARG A N 1
ATOM 1908 C CA . ARG A 1 259 ? -31.02737 -49.97283 7.46425 1.000 124.06619 373 ARG A CA 1
ATOM 1909 C C . ARG A 1 259 ? -31.41062 -48.54450 7.10467 1.000 132.05820 373 ARG A C 1
ATOM 1910 O O . ARG A 1 259 ? -32.01711 -48.32660 6.05065 1.000 136.13686 373 ARG A O 1
ATOM 1912 N N . ARG A 1 260 ? -31.07119 -47.57219 7.94771 1.000 131.28244 374 ARG A N 1
ATOM 1913 C CA . ARG A 1 260 ? -31.44596 -46.17920 7.71520 1.000 120.61541 374 ARG A CA 1
ATOM 1914 C C . ARG A 1 260 ? -30.29054 -45.43987 7.04204 1.000 109.09255 374 ARG A C 1
ATOM 1915 O O . ARG A 1 260 ? -29.67124 -44.52955 7.59552 1.000 97.79346 374 ARG A O 1
ATOM 1917 N N . GLN A 1 261 ? -30.00787 -45.86020 5.81403 1.000 105.78346 375 GLN A N 1
ATOM 1918 C CA . GLN A 1 261 ? -28.97481 -45.21964 5.01864 1.000 115.40764 375 GLN A CA 1
ATOM 1919 C C . GLN A 1 261 ? -29.50099 -43.92335 4.41449 1.000 138.86168 375 GLN A C 1
ATOM 1920 O O . GLN A 1 261 ? -30.68926 -43.79301 4.10609 1.000 140.08049 375 GLN A O 1
ATOM 1922 N N . ASN A 1 262 ? -28.59884 -42.95947 4.25305 1.000 152.50269 376 ASN A N 1
ATOM 1923 C CA . ASN A 1 262 ? -28.95244 -41.65478 3.71830 1.000 154.83776 376 ASN A CA 1
ATOM 1924 C C . ASN A 1 262 ? -29.22267 -41.73434 2.21999 1.000 156.08207 376 ASN A C 1
ATOM 1925 O O . ASN A 1 262 ? -28.63889 -42.55006 1.50084 1.000 159.30863 376 ASN A O 1
ATOM 1927 N N . ALA A 1 263 ? -30.11688 -40.86522 1.75186 1.000 155.70126 377 ALA A N 1
ATOM 1928 C CA . ALA A 1 263 ? -30.48115 -40.78618 0.34565 1.000 153.87977 377 ALA A CA 1
ATOM 1929 C C . ALA A 1 263 ? -30.34280 -39.35122 -0.13909 1.000 159.86871 377 ALA A C 1
ATOM 1930 O O . ALA A 1 263 ? -30.73900 -38.41155 0.55485 1.000 160.66745 377 ALA A O 1
ATOM 1932 N N . LEU A 1 264 ? -29.77568 -39.18699 -1.33211 1.000 162.31051 378 LEU A N 1
ATOM 1933 C CA . LEU A 1 264 ? -29.60064 -37.87863 -1.96042 1.000 164.52326 378 LEU A CA 1
ATOM 1934 C C . LEU A 1 264 ? -30.67544 -37.61688 -3.00030 1.000 165.96748 378 LEU A C 1
ATOM 1935 O O . LEU A 1 264 ? -30.39315 -37.12864 -4.09807 1.000 173.20854 378 LEU A O 1
ATOM 1937 N N . TYR A 1 265 ? -31.92549 -37.95808 -2.68574 1.000 157.54448 379 TYR A N 1
ATOM 1938 C CA . TYR A 1 265 ? -32.97585 -37.88722 -3.68936 1.000 144.70980 379 TYR A CA 1
ATOM 1939 C C . TYR A 1 265 ? -33.55113 -36.48144 -3.79627 1.000 152.30855 379 TYR A C 1
ATOM 1940 O O . TYR A 1 265 ? -33.76265 -35.97442 -4.90561 1.000 141.89955 379 TYR A O 1
ATOM 1942 N N . GLN A 1 266 ? -33.80977 -35.84324 -2.66028 1.000 168.82215 380 GLN A N 1
ATOM 1943 C CA . GLN A 1 266 ? -34.40935 -34.51779 -2.60660 1.000 174.04090 380 GLN A CA 1
ATOM 1944 C C . GLN A 1 266 ? -33.46651 -33.55698 -1.89621 1.000 178.10465 380 GLN A C 1
ATOM 1945 O O . GLN A 1 266 ? -32.95303 -33.86989 -0.81695 1.000 180.24185 380 GLN A O 1
ATOM 1947 N N . GLU A 1 267 ? -33.24144 -32.39083 -2.50815 1.000 174.03174 381 GLU A N 1
ATOM 1948 C CA . GLU A 1 267 ? -32.38914 -31.37249 -1.90052 1.000 164.40992 381 GLU A CA 1
ATOM 1949 C C . GLU A 1 267 ? -32.97922 -30.87453 -0.58647 1.000 160.98243 381 GLU A C 1
ATOM 1950 O O . GLU A 1 267 ? -32.31556 -30.89981 0.45637 1.000 159.95831 381 GLU A O 1
ATOM 1952 N N . ARG A 1 268 ? -34.22380 -30.40857 -0.61933 1.000 159.07161 382 ARG A N 1
ATOM 1953 C CA . ARG A 1 268 ? -34.95373 -30.02648 0.57974 1.000 160.09668 382 ARG A CA 1
ATOM 1954 C C . ARG A 1 268 ? -35.98379 -31.10002 0.89918 1.000 164.14512 382 ARG A C 1
ATOM 1955 O O . ARG A 1 268 ? -36.60618 -31.66196 -0.00843 1.000 164.62472 382 ARG A O 1
ATOM 1957 N N . GLY A 1 269 ? -36.15716 -31.37926 2.19009 1.000 165.89578 383 GLY A N 1
ATOM 1958 C CA . GLY A 1 269 ? -37.00199 -32.47476 2.66073 1.000 167.50082 383 GLY A CA 1
ATOM 1959 C C . GLY A 1 269 ? -36.57669 -33.79033 2.00838 1.000 171.25067 383 GLY A C 1
ATOM 1960 O O . GLY A 1 269 ? -37.33440 -34.43718 1.28260 1.000 170.69501 383 GLY A O 1
ATOM 1961 N N . PHE A 1 270 ? -35.32781 -34.16850 2.28092 1.000 176.32703 384 PHE A N 1
ATOM 1962 C CA . PHE A 1 270 ? -34.73051 -35.33637 1.64632 1.000 181.15213 384 PHE A CA 1
ATOM 1963 C C . PHE A 1 270 ? -35.52522 -36.59436 1.96871 1.000 182.11094 384 PHE A C 1
ATOM 1964 O O . PHE A 1 270 ? -35.84658 -36.86367 3.12942 1.000 178.36686 384 PHE A O 1
ATOM 1966 N N . ASP A 1 271 ? -35.83874 -37.36380 0.93379 1.000 186.27846 385 ASP A N 1
ATOM 1967 C CA . ASP A 1 271 ? -36.66178 -38.55242 1.07382 1.000 185.36974 385 ASP A CA 1
ATOM 1968 C C . ASP A 1 271 ? -35.80338 -39.78375 1.34715 1.000 182.36320 385 ASP A C 1
ATOM 1969 O O . ASP A 1 271 ? -34.59578 -39.80057 1.09705 1.000 186.46559 385 ASP A O 1
ATOM 1971 N N . PRO A 1 272 ? -36.45401 -40.81727 1.88773 1.000 175.80208 386 PRO A N 1
ATOM 1972 C CA . PRO A 1 272 ? -35.86445 -42.14863 2.04746 1.000 168.20147 386 PRO A CA 1
ATOM 1973 C C . PRO A 1 272 ? -34.59081 -42.11457 2.89334 1.000 167.47776 386 PRO A C 1
ATOM 1974 O O . PRO A 1 272 ? -33.54715 -42.64594 2.50911 1.000 171.50219 386 PRO A O 1
ATOM 1976 N N . ALA A 1 273 ? -34.68638 -41.49572 4.06604 1.000 162.26853 387 ALA A N 1
ATOM 1977 C CA . ALA A 1 273 ? -33.56089 -41.43163 4.99032 1.000 154.51650 387 ALA A CA 1
ATOM 1978 C C . ALA A 1 273 ? -34.10274 -41.21242 6.39720 1.000 148.21023 387 ALA A C 1
ATOM 1979 O O . ALA A 1 273 ? -35.31266 -41.09270 6.60649 1.000 149.31537 387 ALA A O 1
ATOM 1981 N N . LYS A 1 274 ? -33.19020 -41.15079 7.36466 1.000 143.93158 388 LYS A N 1
ATOM 1982 C CA . LYS A 1 274 ? -33.56825 -40.99980 8.76186 1.000 133.76092 388 LYS A CA 1
ATOM 1983 C C . LYS A 1 274 ? -32.40154 -40.39503 9.52799 1.000 132.88221 388 LYS A C 1
ATOM 1984 O O . LYS A 1 274 ? -31.24214 -40.71526 9.25385 1.000 144.29345 388 LYS A O 1
ATOM 1986 N N . TRP A 1 275 ? -32.71849 -39.52219 10.48522 1.000 118.68833 389 TRP A N 1
ATOM 1987 C CA . TRP A 1 275 ? -31.69949 -38.87506 11.30298 1.000 99.13031 389 TRP A CA 1
ATOM 1988 C C . TRP A 1 275 ? -32.31379 -38.25934 12.55431 1.000 94.70543 389 TRP A C 1
ATOM 1989 O O . TRP A 1 275 ? -33.04537 -38.92930 13.29092 1.000 87.42770 389 TRP A O 1
ATOM 1991 N N . ASP A 1 276 ? -32.02128 -36.98383 12.80092 1.000 99.29853 390 ASP A N 1
ATOM 1992 C CA . ASP A 1 276 ? -32.54503 -36.26840 13.96346 1.000 93.91492 390 ASP A CA 1
ATOM 1993 C C . ASP A 1 276 ? -33.94084 -35.75790 13.62927 1.000 90.77177 390 ASP A C 1
ATOM 1994 O O . ASP A 1 276 ? -34.11849 -34.66268 13.09356 1.000 75.99016 390 ASP A O 1
ATOM 1996 N N . GLN A 1 277 ? -34.94666 -36.56631 13.95196 1.000 91.68193 391 GLN A N 1
ATOM 1997 C CA . GLN A 1 277 ? -36.34190 -36.20782 13.70722 1.000 79.48966 391 GLN A CA 1
ATOM 1998 C C . GLN A 1 277 ? -36.76488 -35.14516 14.71241 1.000 77.46895 391 GLN A C 1
ATOM 1999 O O . GLN A 1 277 ? -37.04981 -35.44724 15.87306 1.000 62.61526 391 GLN A O 1
ATOM 2005 N N . LEU A 1 278 ? -36.80895 -33.88760 14.26985 1.000 86.26544 392 LEU A N 1
ATOM 2006 C CA . LEU A 1 278 ? -37.23446 -32.78240 15.12890 1.000 96.93813 392 LEU A CA 1
ATOM 2007 C C . LEU A 1 278 ? -38.74585 -32.61827 15.00159 1.000 105.69459 392 LEU A C 1
ATOM 2008 O O . LEU A 1 278 ? -39.26119 -31.74392 14.30125 1.000 92.29105 392 LEU A O 1
ATOM 2013 N N . VAL A 1 279 ? -39.46582 -33.49673 15.69849 1.000 110.19770 393 VAL A N 1
ATOM 2014 C CA . VAL A 1 279 ? -40.91781 -33.39724 15.76998 1.000 98.33073 393 VAL A CA 1
ATOM 2015 C C . VAL A 1 279 ? -41.35955 -32.49255 16.91632 1.000 91.86950 393 VAL A C 1
ATOM 2016 O O . VAL A 1 279 ? -42.46889 -31.94051 16.87030 1.000 105.98263 393 VAL A O 1
ATOM 2020 N N . HIS A 1 280 ? -40.50806 -32.29327 17.92590 1.000 74.64146 394 HIS A N 1
ATOM 2021 C CA . HIS A 1 280 ? -40.84383 -31.42858 19.05014 1.000 75.97346 394 HIS A CA 1
ATOM 2022 C C . HIS A 1 280 ? -41.02174 -29.97138 18.64294 1.000 84.04304 394 HIS A C 1
ATOM 2023 O O . HIS A 1 280 ? -41.57688 -29.19339 19.42621 1.000 94.81348 394 HIS A O 1
ATOM 2030 N N . ASP A 1 281 ? -40.55972 -29.58050 17.45244 1.000 80.57830 395 ASP A N 1
ATOM 2031 C CA . ASP A 1 281 ? -40.87471 -28.25275 16.93931 1.000 89.39227 395 ASP A CA 1
ATOM 2032 C C . ASP A 1 281 ? -42.27257 -28.20110 16.33948 1.000 84.21148 395 ASP A C 1
ATOM 2033 O O . ASP A 1 281 ? -42.94455 -27.16866 16.43624 1.000 89.98918 395 ASP A O 1
ATOM 2038 N N . ALA A 1 282 ? -42.72405 -29.29537 15.71993 1.000 81.18779 396 ALA A N 1
ATOM 2039 C CA . ALA A 1 282 ? -44.11321 -29.37454 15.28339 1.000 66.97510 396 ALA A CA 1
ATOM 2040 C C . ALA A 1 282 ? -45.06557 -29.37045 16.47074 1.000 73.68796 396 ALA A C 1
ATOM 2041 O O . ALA A 1 282 ? -46.18264 -28.85127 16.36822 1.000 83.40729 396 ALA A O 1
ATOM 2043 N N . ASN A 1 283 ? -44.64448 -29.94287 17.60039 1.000 63.41802 397 ASN A N 1
ATOM 2044 C CA . ASN A 1 283 ? -45.43504 -29.85201 18.82183 1.000 62.25756 397 ASN A CA 1
ATOM 2045 C C . ASN A 1 283 ? -45.24973 -28.50075 19.49795 1.000 70.48603 397 ASN A C 1
ATOM 2046 O O . ASN A 1 283 ? -46.21500 -27.92355 20.01039 1.000 73.16895 397 ASN A O 1
ATOM 2051 N N . GLY A 1 284 ? -44.01760 -27.98643 19.51199 1.000 75.29630 398 GLY A N 1
ATOM 2052 C CA . GLY A 1 284 ? -43.78231 -26.66629 20.06927 1.000 81.12049 398 GLY A CA 1
ATOM 2053 C C . GLY A 1 284 ? -44.48556 -25.56784 19.29935 1.000 92.52614 398 GLY A C 1
ATOM 2054 O O . GLY A 1 284 ? -44.83071 -24.52839 19.86745 1.000 74.09337 398 GLY A O 1
ATOM 2055 N N . LEU A 1 285 ? -44.70645 -25.77731 18.00054 1.000 33.75722 399 LEU A N 1
ATOM 2056 C CA . LEU A 1 285 ? -45.47942 -24.82218 17.21641 1.000 40.06084 399 LEU A CA 1
ATOM 2057 C C . LEU A 1 285 ? -46.97074 -24.95839 17.49453 1.000 39.86874 399 LEU A C 1
ATOM 2058 O O . LEU A 1 285 ? -47.69087 -23.95506 17.53307 1.000 43.21774 399 LEU A O 1
ATOM 2063 N N . ARG A 1 286 ? -47.44829 -26.18990 17.69468 1.000 40.37196 400 ARG A N 1
ATOM 2064 C CA . ARG A 1 286 ? -48.85783 -26.39375 18.01227 1.000 44.01215 400 ARG A CA 1
ATOM 2065 C C . ARG A 1 286 ? -49.20705 -25.80943 19.37562 1.000 51.68729 400 ARG A C 1
ATOM 2066 O O . ARG A 1 286 ? -50.31331 -25.29032 19.56798 1.000 50.97936 400 ARG A O 1
ATOM 2074 N N . ARG A 1 287 ? -48.27768 -25.88064 20.33320 1.000 59.66781 401 ARG A N 1
ATOM 2075 C CA . ARG A 1 287 ? -48.50193 -25.23211 21.62123 1.000 65.97681 401 ARG A CA 1
ATOM 2076 C C . ARG A 1 287 ? -48.61835 -23.72181 21.46776 1.000 55.68885 401 ARG A C 1
ATOM 2077 O O . ARG A 1 287 ? -49.31940 -23.06912 22.24986 1.000 46.98379 401 ARG A O 1
ATOM 2085 N N . GLU A 1 288 ? -47.94261 -23.15078 20.46849 1.000 45.18798 402 GLU A N 1
ATOM 2086 C CA . GLU A 1 288 ? -48.04712 -21.71584 20.22881 1.000 33.90885 402 GLU A CA 1
ATOM 2087 C C . GLU A 1 288 ? -49.39859 -21.35242 19.62695 1.000 12.07895 402 GLU A C 1
ATOM 2088 O O . GLU A 1 288 ? -50.00655 -20.34672 20.01449 1.000 30.29694 402 GLU A O 1
ATOM 2094 N N . ILE A 1 289 ? -49.88218 -22.15633 18.67647 1.000 13.24509 403 ILE A N 1
ATOM 2095 C CA . ILE A 1 289 ? -51.13857 -21.83976 18.00507 1.000 24.24960 403 ILE A CA 1
ATOM 2096 C C . ILE A 1 289 ? -52.31731 -22.01192 18.95492 1.000 28.82251 403 ILE A C 1
ATOM 2097 O O . ILE A 1 289 ? -53.29046 -21.24980 18.90014 1.000 32.19393 403 ILE A O 1
ATOM 2102 N N . LYS A 1 290 ? -52.25678 -23.01060 19.83641 1.000 34.67835 404 LYS A N 1
ATOM 2103 C CA . LYS A 1 290 ? -53.34975 -23.21755 20.78041 1.000 30.42601 404 LYS A CA 1
ATOM 2104 C C . LYS A 1 290 ? -53.34904 -22.17728 21.89260 1.000 36.22333 404 LYS A C 1
ATOM 2105 O O . LYS A 1 290 ? -54.42191 -21.77469 22.35571 1.000 41.71548 404 LYS A O 1
ATOM 2111 N N . PHE A 1 291 ? -52.16912 -21.72943 22.33027 1.000 39.04948 405 PHE A N 1
ATOM 2112 C CA . PHE A 1 291 ? -52.11240 -20.64552 23.30572 1.000 37.78851 405 PHE A CA 1
ATOM 2113 C C . PHE A 1 291 ? -52.66747 -19.35167 22.72670 1.000 48.14028 405 PHE A C 1
ATOM 2114 O O . PHE A 1 291 ? -53.29043 -18.56465 23.44910 1.000 67.84238 405 PHE A O 1
ATOM 2122 N N . ALA A 1 292 ? -52.45709 -19.11699 21.42932 1.000 43.11757 406 ALA A N 1
ATOM 2123 C CA . ALA A 1 292 ? -53.04301 -17.94558 20.78716 1.000 38.78503 406 ALA A CA 1
ATOM 2124 C C . ALA A 1 292 ? -54.55805 -18.06999 20.69522 1.000 51.09610 406 ALA A C 1
ATOM 2125 O O . ALA A 1 292 ? -55.27741 -17.07226 20.81928 1.000 69.41630 406 ALA A O 1
ATOM 2127 N N . ALA A 1 293 ? -55.06091 -19.28760 20.47652 1.000 36.02549 407 ALA A N 1
ATOM 2128 C CA . ALA A 1 293 ? -56.50384 -19.48998 20.41470 1.000 32.79373 407 ALA A CA 1
ATOM 2129 C C . ALA A 1 293 ? -57.16112 -19.27089 21.76968 1.000 45.27055 407 ALA A C 1
ATOM 2130 O O . ALA A 1 293 ? -58.32573 -18.86147 21.83316 1.000 56.41127 407 ALA A O 1
ATOM 2132 N N . THR A 1 294 ? -56.43769 -19.53391 22.85919 1.000 45.34092 408 THR A N 1
ATOM 2133 C CA . THR A 1 294 ? -57.02433 -19.36895 24.18427 1.000 47.81467 408 THR A CA 1
ATOM 2134 C C . THR A 1 294 ? -57.18161 -17.89698 24.54381 1.000 48.42839 408 THR A C 1
ATOM 2135 O O . THR A 1 294 ? -58.22100 -17.49327 25.07730 1.000 68.26471 408 THR A O 1
ATOM 2139 N N . GLU A 1 295 ? -56.16393 -17.07812 24.26474 1.000 30.68765 409 GLU A N 1
ATOM 2140 C CA . GLU A 1 295 ? -56.26320 -15.66216 24.60313 1.000 39.08135 409 GLU A CA 1
ATOM 2141 C C . GLU A 1 295 ? -57.27336 -14.94332 23.71767 1.000 47.17550 409 GLU A C 1
ATOM 2142 O O . GLU A 1 295 ? -57.85479 -13.93649 24.13759 1.000 52.45779 409 GLU A O 1
ATOM 2148 N N . TYR A 1 296 ? -57.50159 -15.43979 22.50145 1.000 41.31661 410 TYR A N 1
ATOM 2149 C CA . TYR A 1 296 ? -58.62155 -14.96387 21.70041 1.000 40.40481 410 TYR A CA 1
ATOM 2150 C C . TYR A 1 296 ? -59.94390 -15.60228 22.10700 1.000 47.64340 410 TYR A C 1
ATOM 2151 O O . TYR A 1 296 ? -61.00083 -15.12876 21.67523 1.000 58.76615 410 TYR A O 1
ATOM 2160 N N . GLY A 1 297 ? -59.91009 -16.65277 22.92123 1.000 41.40219 411 GLY A N 1
ATOM 2161 C CA . GLY A 1 297 ? -61.12688 -17.26942 23.41557 1.000 40.54552 411 GLY A CA 1
ATOM 2162 C C . GLY A 1 297 ? -61.80598 -18.21310 22.44864 1.000 56.26424 411 GLY A C 1
ATOM 2163 O O . GLY A 1 297 ? -63.04159 -18.25122 22.39122 1.000 66.13068 411 GLY A O 1
ATOM 2164 N N . VAL A 1 298 ? -61.03433 -18.98697 21.68539 1.000 49.88504 412 VAL A N 1
ATOM 2165 C CA . VAL A 1 298 ? -61.58168 -19.90867 20.70047 1.000 48.00676 412 VAL A CA 1
ATOM 2166 C C . VAL A 1 298 ? -60.92454 -21.27253 20.86941 1.000 49.18568 412 VAL A C 1
ATOM 2167 O O . VAL A 1 298 ? -59.89824 -21.42015 21.53367 1.000 48.41662 412 VAL A O 1
ATOM 2171 N N . GLU A 1 299 ? -61.53873 -22.27437 20.24771 1.000 45.85062 413 GLU A N 1
ATOM 2172 C CA . GLU A 1 299 ? -61.01266 -23.62947 20.23771 1.000 41.69011 413 GLU A CA 1
ATOM 2173 C C . GLU A 1 299 ? -60.16786 -23.85721 18.99057 1.000 46.71008 413 GLU A C 1
ATOM 2174 O O . GLU A 1 299 ? -60.36311 -23.21043 17.95756 1.000 42.65754 413 GLU A O 1
ATOM 2180 N N . TRP A 1 300 ? -59.22302 -24.78627 19.09598 1.000 53.69920 414 TRP A N 1
ATOM 2181 C CA . TRP A 1 300 ? -58.39725 -25.15918 17.95327 1.000 56.50095 414 TRP A CA 1
ATOM 2182 C C . TRP A 1 300 ? -57.78532 -26.54277 18.15023 1.000 74.90073 414 TRP A C 1
ATOM 2183 O O . TRP A 1 300 ? -57.80856 -27.37796 17.24598 1.000 84.05433 414 TRP A O 1
ATOM 2194 N N . LYS B 1 3 ? -17.65160 5.30252 26.55451 1.000 55.89460 101 LYS B N 1
ATOM 2195 C CA . LYS B 1 3 ? -18.02482 4.06589 25.87793 1.000 54.94226 101 LYS B CA 1
ATOM 2196 C C . LYS B 1 3 ? -18.91797 3.20661 26.76737 1.000 58.09062 101 LYS B C 1
ATOM 2197 O O . LYS B 1 3 ? -18.52924 2.82794 27.87254 1.000 63.22991 101 LYS B O 1
ATOM 2203 N N . GLY B 1 4 ? -20.11993 2.89954 26.27781 1.000 51.48912 102 GLY B N 1
ATOM 2204 C CA . GLY B 1 4 ? -21.05429 2.10231 27.04101 1.000 41.50852 102 GLY B CA 1
ATOM 2205 C C . GLY B 1 4 ? -20.82020 0.61175 26.88340 1.000 35.13224 102 GLY B C 1
ATOM 2206 O O . GLY B 1 4 ? -20.06123 0.15027 26.03161 1.000 33.65970 102 GLY B O 1
ATOM 2207 N N . ARG B 1 5 ? -21.48942 -0.15606 27.74219 1.000 44.76635 103 ARG B N 1
ATOM 2208 C CA . ARG B 1 5 ? -21.39613 -1.60865 27.72693 1.000 43.93900 103 ARG B CA 1
ATOM 2209 C C . ARG B 1 5 ? -22.77772 -2.20354 27.95388 1.000 33.41957 103 ARG B C 1
ATOM 2210 O O . ARG B 1 5 ? -23.58183 -1.65617 28.71338 1.000 23.07326 103 ARG B O 1
ATOM 2218 N N . LEU B 1 6 ? -23.04934 -3.32330 27.28892 1.000 38.35038 104 LEU B N 1
ATOM 2219 C CA . LEU B 1 6 ? -24.28851 -4.07001 27.46897 1.000 32.78154 104 LEU B CA 1
ATOM 2220 C C . LEU B 1 6 ? -23.93851 -5.44310 28.02159 1.000 35.39916 104 LEU B C 1
ATOM 2221 O O . LEU B 1 6 ? -23.26265 -6.23180 27.35111 1.000 38.86153 104 LEU B O 1
ATOM 2226 N N . LEU B 1 7 ? -24.39878 -5.72628 29.23578 1.000 35.42351 105 LEU B N 1
ATOM 2227 C CA . LEU B 1 7 ? -24.02427 -6.93328 29.95395 1.000 37.10884 105 LEU B CA 1
ATOM 2228 C C . LEU B 1 7 ? -25.19972 -7.89822 30.03225 1.000 38.29959 105 LEU B C 1
A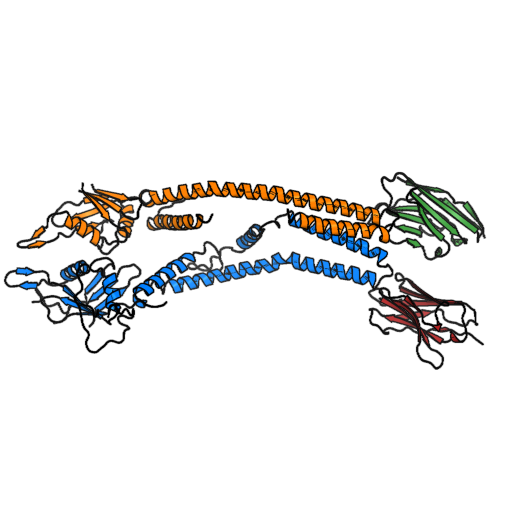TOM 2229 O O . LEU B 1 7 ? -26.36533 -7.49273 29.99348 1.000 40.11062 105 LEU B O 1
ATOM 2234 N N . THR B 1 8 ? -24.87765 -9.18231 30.14427 1.000 37.02039 106 THR B N 1
ATOM 2235 C CA . THR B 1 8 ? -25.86902 -10.23879 30.26927 1.000 36.24289 106 THR B CA 1
ATOM 2236 C C . THR B 1 8 ? -26.00543 -10.66557 31.72624 1.000 36.99442 106 THR B C 1
ATOM 2237 O O . THR B 1 8 ? -25.03455 -10.66990 32.48736 1.000 37.28307 106 THR B O 1
ATOM 2241 N N . THR B 1 9 ? -27.22472 -11.02681 32.10456 1.000 32.78941 107 THR B N 1
ATOM 2242 C CA . THR B 1 9 ? -27.57619 -11.40490 33.46212 1.000 34.39987 107 THR B CA 1
ATOM 2243 C C . THR B 1 9 ? -28.04366 -12.85601 33.50093 1.000 42.20502 107 THR B C 1
ATOM 2244 O O . THR B 1 9 ? -28.34398 -13.44721 32.45660 1.000 51.22822 107 THR B O 1
ATOM 2248 N N . PRO B 1 10 ? -28.09163 -13.47168 34.68838 1.000 33.23225 108 PRO B N 1
ATOM 2249 C CA . PRO B 1 10 ? -28.56928 -14.86320 34.76778 1.000 27.33861 108 PRO B CA 1
ATOM 2250 C C . PRO B 1 10 ? -29.97729 -15.06675 34.23531 1.000 37.49948 108 PRO B C 1
ATOM 2251 O O . PRO B 1 10 ? -30.30092 -16.17240 33.78435 1.000 56.67957 108 PRO B O 1
ATOM 2255 N N . THR B 1 11 ? -30.82922 -14.04848 34.28089 1.000 34.86090 109 THR B N 1
ATOM 2256 C CA . THR B 1 11 ? -32.16064 -14.15002 33.70492 1.000 41.09394 109 THR B CA 1
ATOM 2257 C C . THR B 1 11 ? -32.11201 -13.68341 32.24980 1.000 36.32800 109 THR B C 1
ATOM 2258 O O . THR B 1 11 ? -31.03914 -13.47371 31.67812 1.000 35.71268 109 THR B O 1
ATOM 2262 N N . ARG B 1 12 ? -33.28089 -13.51848 31.62796 1.000 30.72259 110 ARG B N 1
ATOM 2263 C CA . ARG B 1 12 ? -33.31542 -13.08953 30.23483 1.000 32.64161 110 ARG B CA 1
ATOM 2264 C C . ARG B 1 12 ? -32.93690 -11.62456 30.06232 1.000 26.50291 110 ARG B C 1
ATOM 2265 O O . ARG B 1 12 ? -32.48657 -11.24315 28.97665 1.000 21.88382 110 ARG B O 1
ATOM 2273 N N . LEU B 1 13 ? -33.09797 -10.80617 31.10091 1.000 27.80513 111 LEU B N 1
ATOM 2274 C CA . LEU B 1 13 ? -32.86805 -9.37224 30.98646 1.000 24.15925 111 LEU B CA 1
ATOM 2275 C C . LEU B 1 13 ? -31.42344 -9.07086 30.59210 1.000 14.99911 111 LEU B C 1
ATOM 2276 O O . LEU B 1 13 ? -30.50681 -9.87110 30.79906 1.000 18.01085 111 LEU B O 1
ATOM 2281 N N . LEU B 1 14 ? -31.23368 -7.88705 30.01234 1.000 18.95376 112 LEU B N 1
ATOM 2282 C CA . LEU B 1 14 ? -29.92920 -7.41096 29.56358 1.000 26.49935 112 LEU B CA 1
ATOM 2283 C C . LEU B 1 14 ? -29.61302 -6.11477 30.29838 1.000 31.12720 112 LEU B C 1
ATOM 2284 O O . LEU B 1 14 ? -30.28580 -5.09835 30.09246 1.000 26.36163 112 LEU B O 1
ATOM 2289 N N . LYS B 1 15 ? -28.59299 -6.15194 31.15163 1.000 25.71290 113 LYS B N 1
ATOM 2290 C CA . LYS B 1 15 ? -28.16163 -4.96859 31.87991 1.000 13.87550 113 LYS B CA 1
ATOM 2291 C C . LYS B 1 15 ? -27.36271 -4.06757 30.94624 1.000 27.43962 113 LYS B C 1
ATOM 2292 O O . LYS B 1 15 ? -26.37552 -4.50468 30.34545 1.000 40.91860 113 LYS B O 1
ATOM 2298 N N . LEU B 1 16 ? -27.78634 -2.81151 30.82525 1.000 30.91837 114 LEU B N 1
ATOM 2299 C CA . LEU B 1 16 ? -27.18618 -1.85773 29.89967 1.000 29.96383 114 LEU B CA 1
ATOM 2300 C C . LEU B 1 16 ? -26.61964 -0.69122 30.69451 1.000 28.03428 114 LEU B C 1
ATOM 2301 O O . LEU B 1 16 ? -27.36194 0.00101 31.39993 1.000 29.95852 114 LEU B O 1
ATOM 2306 N N . ILE B 1 17 ? -25.31233 -0.47210 30.57266 1.000 24.01729 115 ILE B N 1
ATOM 2307 C CA . ILE B 1 17 ? -24.62126 0.63236 31.22924 1.000 26.07502 115 ILE B CA 1
ATOM 2308 C C . ILE B 1 17 ? -24.10910 1.58448 30.15811 1.000 21.70490 115 ILE B C 1
ATOM 2309 O O . ILE B 1 17 ? -23.43977 1.15870 29.20937 1.000 34.94991 115 ILE B O 1
ATOM 2314 N N . LEU B 1 18 ? -24.41888 2.86843 30.31154 1.000 16.26775 116 LEU B N 1
ATOM 2315 C CA . LEU B 1 18 ? -23.96610 3.89598 29.38491 1.000 19.56079 116 LEU B CA 1
ATOM 2316 C C . LEU B 1 18 ? -24.06399 5.24543 30.08137 1.000 29.45347 116 LEU B C 1
ATOM 2317 O O . LEU B 1 18 ? -24.85322 5.40525 31.02004 1.000 39.30471 116 LEU B O 1
ATOM 2322 N N . PRO B 1 19 ? -23.26266 6.23604 29.65635 1.000 32.20731 117 PRO B N 1
ATOM 2323 C CA . PRO B 1 19 ? -23.36509 7.59442 30.20245 1.000 40.29536 117 PRO B CA 1
ATOM 2324 C C . PRO B 1 19 ? -24.71965 8.23878 29.91688 1.000 49.43049 117 PRO B C 1
ATOM 2325 O O . PRO B 1 19 ? -25.15435 9.09026 30.69277 1.000 57.24675 117 PRO B O 1
ATOM 2329 N N . PRO B 1 46 ? -22.06292 7.20861 34.74024 1.000 64.13709 144 PRO B N 1
ATOM 2330 C CA . PRO B 1 46 ? -22.60511 5.96616 34.17954 1.000 49.09943 144 PRO B CA 1
ATOM 2331 C C . PRO B 1 46 ? -23.99510 5.63695 34.71962 1.000 40.69346 144 PRO B C 1
ATOM 2332 O O . PRO B 1 46 ? -24.22264 5.70840 35.92714 1.000 51.19336 144 PRO B O 1
ATOM 2336 N N . LEU B 1 47 ? -24.91113 5.27835 33.82395 1.000 24.88133 145 LEU B N 1
ATOM 2337 C CA . LEU B 1 47 ? -26.28895 4.96582 34.17711 1.000 19.40334 145 LEU B CA 1
ATOM 2338 C C . LEU B 1 47 ? -26.61714 3.55135 33.72346 1.000 30.87644 145 LEU B C 1
ATOM 2339 O O . LEU B 1 47 ? -26.38084 3.19636 32.56358 1.000 43.02198 145 LEU B O 1
ATOM 2344 N N . ALA B 1 48 ? -27.16280 2.75186 34.63396 1.000 30.33313 146 ALA B N 1
ATOM 2345 C CA . ALA B 1 48 ? -27.52853 1.37350 34.35233 1.000 25.20108 146 ALA B CA 1
ATOM 2346 C C . ALA B 1 48 ? -29.04149 1.23660 34.24107 1.000 20.34950 146 ALA B C 1
ATOM 2347 O O . ALA B 1 48 ? -29.79849 1.90779 34.94841 1.000 14.46538 146 ALA B O 1
ATOM 2349 N N . LEU B 1 49 ? -29.47317 0.35591 33.34166 1.000 22.17815 147 LEU B N 1
ATOM 2350 C CA . LEU B 1 49 ? -30.88892 0.07039 33.16136 1.000 20.41242 147 LEU B CA 1
ATOM 2351 C C . LEU B 1 49 ? -31.02869 -1.29020 32.49604 1.000 27.42460 147 LEU B C 1
ATOM 2352 O O . LEU B 1 49 ? -30.15400 -1.71840 31.73869 1.000 38.52256 147 LEU B O 1
ATOM 2357 N N . LEU B 1 50 ? -32.13603 -1.96263 32.79180 1.000 36.25472 148 LEU B N 1
ATOM 2358 C CA . LEU B 1 50 ? -32.38525 -3.31876 32.32750 1.000 30.30165 148 LEU B CA 1
ATOM 2359 C C . LEU B 1 50 ? -33.41990 -3.31655 31.21083 1.000 28.60218 148 LEU B C 1
ATOM 2360 O O . LEU B 1 50 ? -34.42416 -2.60100 31.28106 1.000 27.20064 148 LEU B O 1
ATOM 2365 N N . VAL B 1 51 ? -33.16602 -4.12270 30.17889 1.000 22.31597 149 VAL B N 1
ATOM 2366 C CA . VAL B 1 51 ? -34.08359 -4.28731 29.06075 1.000 27.85926 149 VAL B CA 1
ATOM 2367 C C . VAL B 1 51 ? -34.24090 -5.77368 28.77172 1.000 32.72113 149 VAL B C 1
ATOM 2368 O O . VAL B 1 51 ? -33.40921 -6.59875 29.15509 1.000 40.78339 149 VAL B O 1
ATOM 2372 N N . HIS B 1 52 ? -35.33168 -6.10697 28.08015 1.000 31.42037 150 HIS B N 1
ATOM 2373 C CA . HIS B 1 52 ? -35.67911 -7.48067 27.75680 1.000 28.02828 150 HIS B CA 1
ATOM 2374 C C . HIS B 1 52 ? -35.44679 -7.73802 26.27273 1.000 34.04849 150 HIS B C 1
ATOM 2375 O O . HIS B 1 52 ? -35.81805 -6.90410 25.44080 1.000 61.92947 150 HIS B O 1
ATOM 2382 N N . PRO B 1 53 ? -34.82498 -8.86379 25.91019 1.000 20.47243 151 PRO B N 1
ATOM 2383 C CA . PRO B 1 53 ? -34.51673 -9.11016 24.48995 1.000 22.27618 151 PRO B CA 1
ATOM 2384 C C . PRO B 1 53 ? -35.74097 -9.17465 23.59224 1.000 37.48239 151 PRO B C 1
ATOM 2385 O O . PRO B 1 53 ? -35.61799 -8.92957 22.38478 1.000 39.86950 151 PRO B O 1
ATOM 2389 N N . GLN B 1 54 ? -36.91394 -9.49496 24.13438 1.000 44.02779 152 GLN B N 1
ATOM 2390 C CA . GLN B 1 54 ? -38.13088 -9.58766 23.33858 1.000 46.45215 152 GLN B CA 1
ATOM 2391 C C . GLN B 1 54 ? -38.80870 -8.24069 23.12616 1.000 36.43780 152 GLN B C 1
ATOM 2392 O O . GLN B 1 54 ? -39.85346 -8.19047 22.46847 1.000 32.85871 152 GLN B O 1
ATOM 2398 N N . GLN B 1 55 ? -38.24679 -7.15271 23.65949 1.000 28.95202 153 GLN B N 1
ATOM 2399 C CA . GLN B 1 55 ? -38.88188 -5.85446 23.51690 1.000 13.72782 153 GLN B CA 1
ATOM 2400 C C . GLN B 1 55 ? -38.24070 -5.06276 22.38290 1.000 23.90597 153 GLN B C 1
ATOM 2401 O O . GLN B 1 55 ? -37.05011 -5.22444 22.09906 1.000 37.29884 153 GLN B O 1
ATOM 2407 N N . PRO B 1 56 ? -39.00716 -4.20732 21.71116 1.000 22.58360 154 PRO B N 1
ATOM 2408 C CA . PRO B 1 56 ? -38.45895 -3.46463 20.57240 1.000 22.64803 154 PRO B CA 1
ATOM 2409 C C . PRO B 1 56 ? -37.45166 -2.41280 21.01228 1.000 28.72750 154 PRO B C 1
ATOM 2410 O O . PRO B 1 56 ? -37.37256 -2.03014 22.18176 1.000 31.45659 154 PRO B O 1
ATOM 2414 N N . LEU B 1 57 ? -36.66737 -1.94521 20.03577 1.000 30.10367 155 LEU B N 1
ATOM 2415 C CA . LEU B 1 57 ? -35.73436 -0.85161 20.29056 1.000 28.12731 155 LEU B CA 1
ATOM 2416 C C . LEU B 1 57 ? -36.46296 0.40161 20.75292 1.000 40.45289 155 LEU B C 1
ATOM 2417 O O . LEU B 1 57 ? -35.88666 1.22767 21.47113 1.000 54.25264 155 LEU B O 1
ATOM 2422 N N . SER B 1 58 ? -37.72761 0.55823 20.35116 1.000 35.94212 156 SER B N 1
ATOM 2423 C CA . SER B 1 58 ? -38.50711 1.71837 20.76653 1.000 27.00139 156 SER B CA 1
ATOM 2424 C C . SER B 1 58 ? -38.71336 1.74750 22.27461 1.000 32.87369 156 SER B C 1
ATOM 2425 O O . SER B 1 58 ? -38.89918 2.82378 22.85363 1.000 35.85213 156 SER B O 1
ATOM 2428 N N . TYR B 1 59 ? -38.69459 0.58407 22.92813 1.000 37.14050 157 TYR B N 1
ATOM 2429 C CA . TYR B 1 59 ? -38.73778 0.57357 24.38618 1.000 41.58560 157 TYR B CA 1
ATOM 2430 C C . TYR B 1 59 ? -37.44241 1.11379 24.97374 1.000 36.24815 157 TYR B C 1
ATOM 2431 O O . TYR B 1 59 ? -37.46603 1.89108 25.93532 1.000 41.43628 157 TYR B O 1
ATOM 2440 N N . LEU B 1 60 ? -36.30281 0.70879 24.40969 1.000 21.76990 158 LEU B N 1
ATOM 2441 C CA . LEU B 1 60 ? -35.01951 1.20948 24.88850 1.000 15.97352 158 LEU B CA 1
ATOM 2442 C C . LEU B 1 60 ? -34.90545 2.71262 24.67180 1.000 23.90865 158 LEU B C 1
ATOM 2443 O O . LEU B 1 60 ? -34.34950 3.42840 25.51290 1.000 35.12445 158 LEU B O 1
ATOM 2448 N N . GLU B 1 61 ? -35.44224 3.21351 23.55658 1.000 16.56521 159 GLU B N 1
ATOM 2449 C CA . GLU B 1 61 ? -35.23736 4.61817 23.22061 1.000 31.46036 159 GLU B CA 1
ATOM 2450 C C . GLU B 1 61 ? -36.00597 5.53835 24.16298 1.000 41.49274 159 GLU B C 1
ATOM 2451 O O . GLU B 1 61 ? -35.49707 6.59639 24.55079 1.000 58.40624 159 GLU B O 1
ATOM 2457 N N . ARG B 1 62 ? -37.22148 5.15422 24.55954 1.000 37.40063 160 ARG B N 1
ATOM 2458 C CA . ARG B 1 62 ? -37.97001 5.98481 25.49276 1.000 37.98867 160 ARG B CA 1
ATOM 2459 C C . ARG B 1 62 ? -37.48572 5.81540 26.92494 1.000 33.77305 160 ARG B C 1
ATOM 2460 O O . ARG B 1 62 ? -37.77093 6.67344 27.76763 1.000 39.09466 160 ARG B O 1
ATOM 2468 N N . LEU B 1 63 ? -36.75882 4.73460 27.21619 1.000 26.95465 161 LEU B N 1
ATOM 2469 C CA . LEU B 1 63 ? -36.04294 4.64745 28.48436 1.000 23.93026 161 LEU B CA 1
ATOM 2470 C C . LEU B 1 63 ? -34.93090 5.68587 28.54303 1.000 28.48431 161 LEU B C 1
ATOM 2471 O O . LEU B 1 63 ? -34.76573 6.38220 29.55165 1.000 46.54359 161 LEU B O 1
ATOM 2476 N N . ILE B 1 64 ? -34.15888 5.80353 27.46108 1.000 30.94152 162 ILE B N 1
ATOM 2477 C CA . ILE B 1 64 ? -33.09338 6.79806 27.40476 1.000 23.10448 162 ILE B CA 1
ATOM 2478 C C . ILE B 1 64 ? -33.67948 8.20459 27.36281 1.000 30.07336 162 ILE B C 1
ATOM 2479 O O . ILE B 1 64 ? -33.13861 9.13566 27.97219 1.000 39.61906 162 ILE B O 1
ATOM 2484 N N . GLN B 1 65 ? -34.80155 8.37931 26.65718 1.000 29.92330 163 GLN B N 1
ATOM 2485 C CA . GLN B 1 65 ? -35.46181 9.68118 26.61872 1.000 33.78807 163 GLN B CA 1
ATOM 2486 C C . GLN B 1 65 ? -35.90605 10.13134 28.00476 1.000 44.19501 163 GLN B C 1
ATOM 2487 O O . GLN B 1 65 ? -35.96709 11.33645 28.27571 1.000 46.22583 163 GLN B O 1
ATOM 2493 N N . ALA B 1 66 ? -36.21833 9.18422 28.89285 1.000 42.94819 164 ALA B N 1
ATOM 2494 C CA . ALA B 1 66 ? -36.71902 9.54592 30.21428 1.000 44.83877 164 ALA B CA 1
ATOM 2495 C C . ALA B 1 66 ? -35.61253 10.07284 31.11899 1.000 43.48953 164 ALA B C 1
ATOM 2496 O O . ALA B 1 66 ? -35.88178 10.88044 32.01599 1.000 51.65428 164 ALA B O 1
ATOM 2498 N N . GLU B 1 67 ? -34.37060 9.63480 30.90672 1.000 32.87872 165 GLU B N 1
ATOM 2499 C CA . GLU B 1 67 ? -33.24951 10.03839 31.74540 1.000 41.61778 165 GLU B CA 1
ATOM 2500 C C . GLU B 1 67 ? -32.42686 11.16680 31.13061 1.000 46.94412 165 GLU B C 1
ATOM 2501 O O . GLU B 1 67 ? -31.27814 11.37640 31.53426 1.000 68.94239 165 GLU B O 1
ATOM 2507 N N . ILE B 1 68 ? -32.98360 11.89281 30.16356 1.000 26.70878 166 ILE B N 1
ATOM 2508 C CA . ILE B 1 68 ? -32.29147 13.03724 29.56482 1.000 36.73954 166 ILE B CA 1
ATOM 2509 C C . ILE B 1 68 ? -33.26442 14.19218 29.42582 1.000 46.55988 166 ILE B C 1
ATOM 2510 O O . ILE B 1 68 ? -34.48393 14.00078 29.32117 1.000 48.63874 166 ILE B O 1
ATOM 2515 N N . PRO B 1 69 ? -32.74627 15.42477 29.44340 1.000 52.25455 167 PRO B N 1
ATOM 2516 C CA . PRO B 1 69 ? -33.63415 16.58517 29.39489 1.000 48.12235 167 PRO B CA 1
ATOM 2517 C C . PRO B 1 69 ? -34.34357 16.67467 28.05515 1.000 46.22724 167 PRO B C 1
ATOM 2518 O O . PRO B 1 69 ? -33.84853 16.15919 27.03881 1.000 45.60250 167 PRO B O 1
ATOM 2522 N N . PRO B 1 70 ? -35.51415 17.30578 28.00967 1.000 46.38644 168 PRO B N 1
ATOM 2523 C CA . PRO B 1 70 ? -36.22003 17.45040 26.73315 1.000 50.09077 168 PRO B CA 1
ATOM 2524 C C . PRO B 1 70 ? -35.50526 18.42688 25.81546 1.000 59.55930 168 PRO B C 1
ATOM 2525 O O . PRO B 1 70 ? -34.78360 19.32302 26.26007 1.000 73.40501 168 PRO B O 1
ATOM 2529 N N . LEU B 1 71 ? -35.71478 18.24085 24.51545 1.000 57.15089 169 LEU B N 1
ATOM 2530 C CA . LEU B 1 71 ? -35.16785 19.14004 23.51065 1.000 56.12262 169 LEU B CA 1
ATOM 2531 C C . LEU B 1 71 ? -36.16926 20.24942 23.22009 1.000 62.99370 169 LEU B C 1
ATOM 2532 O O . LEU B 1 71 ? -37.33431 19.97859 22.91402 1.000 68.15079 169 LEU B O 1
ATOM 2537 N N . LEU B 1 72 ? -35.71150 21.49338 23.31256 1.000 78.35283 170 LEU B N 1
ATOM 2538 C CA . LEU B 1 72 ? -36.55333 22.66079 23.09064 1.000 94.49704 170 LEU B CA 1
ATOM 2539 C C . LEU B 1 72 ? -36.35256 23.15639 21.66429 1.000 106.78205 170 LEU B C 1
ATOM 2540 O O . LEU B 1 72 ? -35.24997 23.57544 21.29729 1.000 108.54137 170 LEU B O 1
ATOM 2545 N N . VAL B 1 73 ? -37.41399 23.10439 20.86704 1.000 111.76463 171 VAL B N 1
ATOM 2546 C CA . VAL B 1 73 ? -37.40829 23.60867 19.49902 1.000 124.52979 171 VAL B CA 1
ATOM 2547 C C . VAL B 1 73 ? -38.36623 24.79075 19.45185 1.000 135.65581 171 VAL B C 1
ATOM 2548 O O . VAL B 1 73 ? -39.58911 24.61305 19.52154 1.000 141.96354 171 VAL B O 1
ATOM 2552 N N . LYS B 1 74 ? -37.80450 25.99691 19.34850 1.000 129.23768 172 LYS B N 1
ATOM 2553 C CA . LYS B 1 74 ? -38.55964 27.24547 19.32291 1.000 114.33455 172 LYS B CA 1
ATOM 2554 C C . LYS B 1 74 ? -39.37332 27.43799 20.59871 1.000 113.39170 172 LYS B C 1
ATOM 2555 O O . LYS B 1 74 ? -38.82585 27.84414 21.62891 1.000 103.81599 172 LYS B O 1
ATOM 2561 N N . ASP B 1 75 ? -40.67481 27.14485 20.55128 1.000 118.58943 173 ASP B N 1
ATOM 2562 C CA . ASP B 1 75 ? -41.57084 27.47441 21.65153 1.000 126.62991 173 ASP B CA 1
ATOM 2563 C C . ASP B 1 75 ? -42.10172 26.26869 22.41736 1.000 126.95596 173 ASP B C 1
ATOM 2564 O O . ASP B 1 75 ? -42.76806 26.45902 23.44113 1.000 118.69755 173 ASP B O 1
ATOM 2569 N N . ARG B 1 76 ? -41.83559 25.04480 21.96506 1.000 143.72787 174 ARG B N 1
ATOM 2570 C CA . ARG B 1 76 ? -42.30001 23.85718 22.66968 1.000 146.17115 174 ARG B CA 1
ATOM 2571 C C . ARG B 1 76 ? -41.17527 22.83530 22.74462 1.000 135.10014 174 ARG B C 1
ATOM 2572 O O . ARG B 1 76 ? -40.29580 22.78980 21.88026 1.000 134.58789 174 ARG B O 1
ATOM 2580 N N . GLU B 1 77 ? -41.20676 22.02199 23.79592 1.000 113.12280 175 GLU B N 1
ATOM 2581 C CA . GLU B 1 77 ? -40.19299 21.00072 24.00529 1.000 89.98173 175 GLU B CA 1
ATOM 2582 C C . GLU B 1 77 ? -40.62911 19.67974 23.38441 1.000 80.22193 175 GLU B C 1
ATOM 2583 O O . GLU B 1 77 ? -41.82209 19.39131 23.25536 1.000 76.74677 175 GLU B O 1
ATOM 2589 N N . LYS B 1 78 ? -39.64116 18.87589 22.99879 1.000 71.97103 176 LYS B N 1
ATOM 2590 C CA . LYS B 1 78 ? -39.88101 17.62376 22.29890 1.000 69.25203 176 LYS B CA 1
ATOM 2591 C C . LYS B 1 78 ? -38.96173 16.54717 22.85252 1.000 64.49494 176 LYS B C 1
ATOM 2592 O O . LYS B 1 78 ? -37.79673 16.81367 23.16139 1.000 69.36702 176 LYS B O 1
ATOM 2598 N N . LEU B 1 79 ? -39.49373 15.33967 22.98721 1.000 58.88826 177 LEU B N 1
ATOM 2599 C CA . LEU B 1 79 ? -38.66468 14.18938 23.32668 1.000 52.07024 177 LEU B CA 1
ATOM 2600 C C . LEU B 1 79 ? -37.71452 13.91188 22.16920 1.000 50.62349 177 LEU B C 1
ATOM 2601 O O . LEU B 1 79 ? -38.17681 13.61216 21.05999 1.000 49.32502 177 LEU B O 1
ATOM 2606 N N . PRO B 1 80 ? -36.40089 14.00473 22.36711 1.000 49.18801 178 PRO B N 1
ATOM 2607 C CA . PRO B 1 80 ? -35.47715 13.84830 21.23754 1.000 50.74851 178 PRO B CA 1
ATOM 2608 C C . PRO B 1 80 ? -35.43647 12.41487 20.73161 1.000 53.35260 178 PRO B C 1
ATOM 2609 O O . PRO B 1 80 ? -35.44375 11.45756 21.50857 1.000 54.75694 178 PRO B O 1
ATOM 2613 N N . GLU B 1 81 ? -35.39088 12.28106 19.40926 1.000 52.48047 179 GLU B N 1
ATOM 2614 C CA . GLU B 1 81 ? -35.34492 10.97664 18.76546 1.0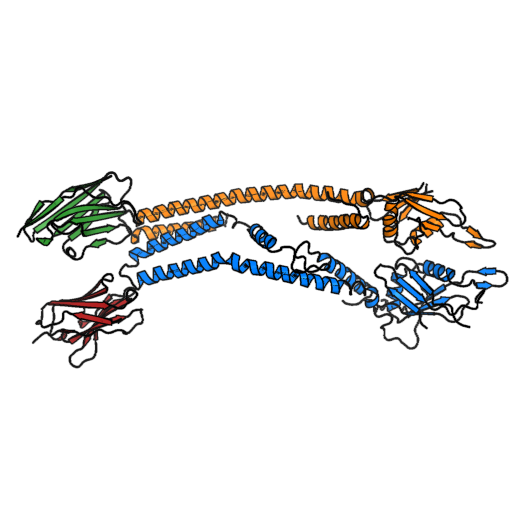00 61.36978 179 GLU B CA 1
ATOM 2615 C C . GLU B 1 81 ? -33.92426 10.42855 18.78500 1.000 66.24452 179 GLU B C 1
ATOM 2616 O O . GLU B 1 81 ? -32.98733 11.09241 18.32999 1.000 69.98530 179 GLU B O 1
ATOM 2622 N N . ILE B 1 82 ? -33.76229 9.21852 19.31284 1.000 67.37414 180 ILE B N 1
ATOM 2623 C CA . ILE B 1 82 ? -32.48126 8.52364 19.29598 1.000 69.35399 180 ILE B CA 1
ATOM 2624 C C . ILE B 1 82 ? -32.58895 7.34869 18.33343 1.000 61.29859 180 ILE B C 1
ATOM 2625 O O . ILE B 1 82 ? -33.65099 6.72503 18.20885 1.000 65.70626 180 ILE B O 1
ATOM 2630 N N . ILE B 1 83 ? -31.49677 7.07365 17.62171 1.000 51.21422 181 ILE B N 1
ATOM 2631 C CA . ILE B 1 83 ? -31.47948 6.07361 16.56284 1.000 44.07075 181 ILE B CA 1
ATOM 2632 C C . ILE B 1 83 ? -30.31292 5.12381 16.79390 1.000 38.76552 181 ILE B C 1
ATOM 2633 O O . ILE B 1 83 ? -29.26912 5.50905 17.33008 1.000 54.88831 181 ILE B O 1
ATOM 2638 N N . PHE B 1 84 ? -30.49296 3.87394 16.37347 1.000 22.81293 182 PHE B N 1
ATOM 2639 C CA . PHE B 1 84 ? -29.52343 2.81010 16.60030 1.000 24.54890 182 PHE B CA 1
ATOM 2640 C C . PHE B 1 84 ? -28.96256 2.32211 15.27066 1.000 40.73027 182 PHE B C 1
ATOM 2641 O O . PHE B 1 84 ? -29.72307 1.97154 14.36232 1.000 52.45782 182 PHE B O 1
ATOM 2649 N N . ARG B 1 85 ? -27.63510 2.29582 15.16537 1.000 39.19840 183 ARG B N 1
ATOM 2650 C CA . ARG B 1 85 ? -26.92994 1.78810 13.99496 1.000 55.84075 183 ARG B CA 1
ATOM 2651 C C . ARG B 1 85 ? -26.00801 0.65738 14.43432 1.000 61.27868 183 ARG B C 1
ATOM 2652 O O . ARG B 1 85 ? -25.43410 0.70903 15.52765 1.000 51.37371 183 ARG B O 1
ATOM 2660 N N . ALA B 1 86 ? -25.85939 -0.36842 13.58343 1.000 72.43218 184 ALA B N 1
ATOM 2661 C CA . ALA B 1 86 ? -25.26088 -1.61724 14.04484 1.000 77.92903 184 ALA B CA 1
ATOM 2662 C C . ALA B 1 86 ? -24.42686 -2.38529 13.02749 1.000 84.22024 184 ALA B C 1
ATOM 2663 O O . ALA B 1 86 ? -23.91982 -3.45389 13.38488 1.000 90.98032 184 ALA B O 1
ATOM 2665 N N . GLU B 1 87 ? -24.26051 -1.88552 11.80054 1.000 85.42767 185 GLU B N 1
ATOM 2666 C CA . GLU B 1 87 ? -23.68915 -2.62609 10.65866 1.000 78.54025 185 GLU B CA 1
ATOM 2667 C C . GLU B 1 87 ? -24.71694 -3.61286 10.11524 1.000 80.43277 185 GLU B C 1
ATOM 2668 O O . GLU B 1 87 ? -24.84358 -3.79543 8.90368 1.000 77.29929 185 GLU B O 1
ATOM 2674 N N . HIS B 1 112 ? -21.56292 -1.37927 6.99576 1.000 87.37895 226 HIS B N 1
ATOM 2675 C CA . HIS B 1 112 ? -21.77420 -0.05277 6.42969 1.000 96.55723 226 HIS B CA 1
ATOM 2676 C C . HIS B 1 112 ? -22.43246 0.87223 7.45042 1.000 100.92780 226 HIS B C 1
ATOM 2677 O O . HIS B 1 112 ? -22.58298 2.07099 7.20751 1.000 108.65979 226 HIS B O 1
ATOM 2684 N N . TRP B 1 113 ? -22.81692 0.29742 8.59188 1.000 95.36364 227 TRP B N 1
ATOM 2685 C CA . TRP B 1 113 ? -23.46035 1.02558 9.68148 1.000 73.74203 227 TRP B CA 1
ATOM 2686 C C . TRP B 1 113 ? -24.77569 1.64350 9.22543 1.000 65.95588 227 TRP B C 1
ATOM 2687 O O . TRP B 1 113 ? -24.80784 2.79143 8.77071 1.000 57.91341 227 TRP B O 1
ATOM 2698 N N . VAL B 1 114 ? -25.86404 0.88851 9.34876 1.000 69.35039 228 VAL B N 1
ATOM 2699 C CA . VAL B 1 114 ? -27.18455 1.32881 8.92196 1.000 69.44959 228 VAL B CA 1
ATOM 2700 C C . VAL B 1 114 ? -28.08601 1.43058 10.14280 1.000 78.14478 228 VAL B C 1
ATOM 2701 O O . VAL B 1 114 ? -27.95771 0.66013 11.09997 1.000 85.05859 228 VAL B O 1
ATOM 2705 N N . ARG B 1 115 ? -29.00261 2.39413 10.10368 1.000 70.49060 229 ARG B N 1
ATOM 2706 C CA . ARG B 1 115 ? -29.96923 2.55236 11.17838 1.000 56.61075 229 ARG B CA 1
ATOM 2707 C C . ARG B 1 115 ? -30.92962 1.36953 11.21115 1.000 46.26811 229 ARG B C 1
ATOM 2708 O O . ARG B 1 115 ? -31.21010 0.73788 10.18914 1.000 41.39593 229 ARG B O 1
ATOM 2716 N N . TRP B 1 116 ? -31.43577 1.07098 12.40297 1.000 44.39364 230 TRP B N 1
ATOM 2717 C CA . TRP B 1 116 ? -32.40601 0.00483 12.58388 1.000 43.42046 230 TRP B CA 1
ATOM 2718 C C . TRP B 1 116 ? -33.74604 0.59535 13.00409 1.000 36.20572 230 TRP B C 1
ATOM 2719 O O . TRP B 1 116 ? -33.81003 1.67463 13.60013 1.000 39.03608 230 TRP B O 1
ATOM 2730 N N . SER B 1 117 ? -34.81605 -0.13813 12.68726 1.000 30.00825 231 SER B N 1
ATOM 2731 C CA . SER B 1 117 ? -36.14900 0.45645 12.61447 1.000 45.28270 231 SER B CA 1
ATOM 2732 C C . SER B 1 117 ? -36.59675 1.02738 13.95466 1.000 47.38872 231 SER B C 1
ATOM 2733 O O . SER B 1 117 ? -37.02657 2.18374 14.03696 1.000 67.96152 231 SER B O 1
ATOM 2736 N N . GLY B 1 118 ? -36.51285 0.22759 15.01784 1.000 28.87354 232 GLY B N 1
ATOM 2737 C CA . GLY B 1 118 ? -37.09789 0.55011 16.30115 1.000 20.00088 232 GLY B CA 1
ATOM 2738 C C . GLY B 1 118 ? -38.23486 -0.37595 16.68033 1.000 39.28352 232 GLY B C 1
ATOM 2739 O O . GLY B 1 11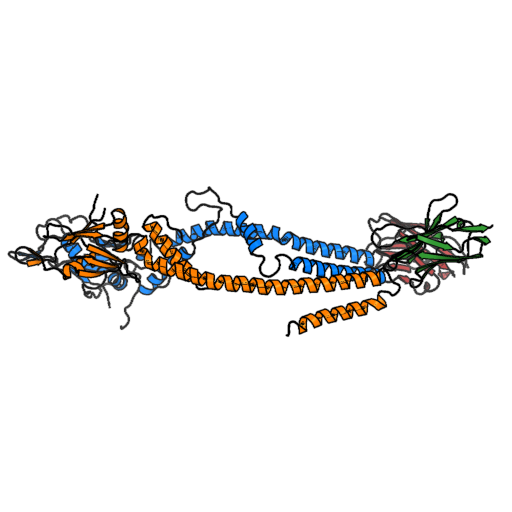8 ? -38.47374 -0.59699 17.87424 1.000 43.93555 232 GLY B O 1
ATOM 2740 N N . SER B 1 119 ? -38.94623 -0.91146 15.68688 1.000 47.56263 233 SER B N 1
ATOM 2741 C CA . SER B 1 119 ? -39.86152 -2.01758 15.92356 1.000 33.51256 233 SER B CA 1
ATOM 2742 C C . SER B 1 119 ? -39.13686 -3.35408 15.96013 1.000 31.34691 233 SER B C 1
ATOM 2743 O O . SER B 1 119 ? -39.68745 -4.33024 16.48017 1.000 51.26961 233 SER B O 1
ATOM 2746 N N . THR B 1 120 ? -37.92213 -3.41600 15.41834 1.000 24.26144 234 THR B N 1
ATOM 2747 C CA . THR B 1 120 ? -37.10630 -4.61511 15.53838 1.000 23.72805 234 THR B CA 1
ATOM 2748 C C . THR B 1 120 ? -36.78388 -4.88457 17.00303 1.000 18.50193 234 THR B C 1
ATOM 2749 O O . THR B 1 120 ? -36.52488 -3.96191 17.78140 1.000 22.23690 234 THR B O 1
ATOM 2753 N N . GLU B 1 121 ? -36.81132 -6.15912 17.37942 1.000 25.90998 235 GLU B N 1
ATOM 2754 C CA . GLU B 1 121 ? -36.59827 -6.52736 18.77038 1.000 28.18775 235 GLU B CA 1
ATOM 2755 C C . GLU B 1 121 ? -35.14263 -6.31865 19.17058 1.000 28.49916 235 GLU B C 1
ATOM 2756 O O . GLU B 1 121 ? -34.22686 -6.40894 18.34815 1.000 18.00921 235 GLU B O 1
ATOM 2762 N N . ILE B 1 122 ? -34.94056 -6.03094 20.45901 1.000 22.68990 236 ILE B N 1
ATOM 2763 C CA . ILE B 1 122 ? -33.59406 -5.79912 20.97538 1.000 31.98893 236 ILE B CA 1
ATOM 2764 C C . ILE B 1 122 ? -32.72483 -7.03358 20.77520 1.000 47.31283 236 ILE B C 1
ATOM 2765 O O . ILE B 1 122 ? -31.54878 -6.92866 20.40572 1.000 46.91800 236 ILE B O 1
ATOM 2770 N N . GLY B 1 123 ? -33.29279 -8.22098 20.99868 1.000 48.42400 237 GLY B N 1
ATOM 2771 C CA . GLY B 1 123 ? -32.51835 -9.44388 20.84503 1.000 48.44003 237 GLY B CA 1
ATOM 2772 C C . GLY B 1 123 ? -31.96594 -9.61436 19.44291 1.000 40.44959 237 GLY B C 1
ATOM 2773 O O . GLY B 1 123 ? -30.78926 -9.93720 19.26033 1.000 24.56483 237 GLY B O 1
ATOM 2774 N N . ASP B 1 124 ? -32.81196 -9.40119 18.43086 1.000 50.47573 238 ASP B N 1
ATOM 2775 C CA . ASP B 1 124 ? -32.34207 -9.46593 17.05057 1.000 50.89189 238 ASP B CA 1
ATOM 2776 C C . ASP B 1 124 ? -31.28433 -8.40406 16.78095 1.000 47.38417 238 ASP B C 1
ATOM 2777 O O . ASP B 1 124 ? -30.32587 -8.64309 16.03723 1.000 52.31890 238 ASP B O 1
ATOM 2782 N N . PHE B 1 125 ? -31.43744 -7.22760 17.38826 1.000 47.41221 239 PHE B N 1
ATOM 2783 C CA . PHE B 1 125 ? -30.51556 -6.12572 17.14677 1.000 39.84873 239 PHE B CA 1
ATOM 2784 C C . PHE B 1 125 ? -29.18462 -6.34064 17.85922 1.000 42.38606 239 PHE B C 1
ATOM 2785 O O . PHE B 1 125 ? -28.12510 -6.03113 17.30301 1.000 41.44797 239 PHE B O 1
ATOM 2793 N N . ILE B 1 126 ? -29.21969 -6.86231 19.08852 1.000 54.68793 240 ILE B N 1
ATOM 2794 C CA . ILE B 1 126 ? -27.98469 -7.20419 19.79102 1.000 58.20169 240 ILE B CA 1
ATOM 2795 C C . ILE B 1 126 ? -27.23762 -8.29586 19.03799 1.000 57.64620 240 ILE B C 1
ATOM 2796 O O . ILE B 1 126 ? -26.00159 -8.30151 18.97772 1.000 55.15598 240 ILE B O 1
ATOM 2801 N N . ARG B 1 127 ? -27.98084 -9.22984 18.44170 1.000 54.03105 241 ARG B N 1
ATOM 2802 C CA . ARG B 1 127 ? -27.36959 -10.37132 17.76880 1.000 43.56537 241 ARG B CA 1
ATOM 2803 C C . ARG B 1 127 ? -26.56755 -9.94442 16.54465 1.000 46.65215 241 ARG B C 1
ATOM 2804 O O . ARG B 1 127 ? -25.44740 -10.42343 16.33278 1.000 46.28675 241 ARG B O 1
ATOM 2812 N N . ASP B 1 128 ? -27.12146 -9.05014 15.72442 1.000 52.65780 242 ASP B N 1
ATOM 2813 C CA . ASP B 1 128 ? -26.43818 -8.63374 14.50587 1.000 57.24302 242 ASP B CA 1
ATOM 2814 C C . ASP B 1 128 ? -25.38576 -7.56205 14.75306 1.000 58.40320 242 ASP B C 1
ATOM 2815 O O . ASP B 1 128 ? -24.54934 -7.32199 13.87588 1.000 73.69681 242 ASP B O 1
ATOM 2820 N N . ALA B 1 129 ? -25.40716 -6.91052 15.91426 1.000 50.89103 243 ALA B N 1
ATOM 2821 C CA . ALA B 1 129 ? -24.33613 -5.99038 16.26960 1.000 49.89865 243 ALA B CA 1
ATOM 2822 C C . ALA B 1 129 ? -23.08093 -6.71175 16.73986 1.000 59.79398 243 ALA B C 1
ATOM 2823 O O . ALA B 1 129 ? -22.02502 -6.07863 16.85138 1.000 65.89735 243 ALA B O 1
ATOM 2825 N N . ALA B 1 130 ? -23.17090 -8.01709 17.00917 1.000 56.94089 244 ALA B N 1
ATOM 2826 C CA . ALA B 1 130 ? -22.01294 -8.76086 17.49079 1.000 56.73124 244 ALA B CA 1
ATOM 2827 C C . ALA B 1 130 ? -20.97614 -8.96635 16.39529 1.000 72.34001 244 ALA B C 1
ATOM 2828 O O . ALA B 1 130 ? -19.78995 -9.14227 16.69596 1.000 77.92735 244 ALA B O 1
ATOM 2830 N N . ARG B 1 131 ? -21.39735 -8.95634 15.12694 1.000 75.46883 245 ARG B N 1
ATOM 2831 C CA . ARG B 1 131 ? -20.43519 -9.07614 14.03603 1.000 80.22801 245 ARG B CA 1
ATOM 2832 C C . ARG B 1 131 ? -19.49004 -7.88368 14.00398 1.000 74.62287 245 ARG B C 1
ATOM 2833 O O . ARG B 1 131 ? -18.31888 -8.02784 13.63550 1.000 76.68634 245 ARG B O 1
ATOM 2841 N N . GLY B 1 132 ? -19.97795 -6.70435 14.38305 1.000 64.75925 246 GLY B N 1
ATOM 2842 C CA . GLY B 1 132 ? -19.13478 -5.53492 14.52168 1.000 68.00928 246 GLY B CA 1
ATOM 2843 C C . GLY B 1 132 ? -18.70268 -5.33315 15.95860 1.000 66.23118 246 GLY B C 1
ATOM 2844 O O . GLY B 1 132 ? -17.91757 -4.42928 16.26168 1.000 66.32222 246 GLY B O 1
ATOM 2845 N N . ARG B 1 133 ? -19.23012 -6.17242 16.85220 1.000 63.94742 247 ARG B N 1
ATOM 2846 C CA . ARG B 1 133 ? -18.89711 -6.22651 18.27425 1.000 57.47910 247 ARG B CA 1
ATOM 2847 C C . ARG B 1 133 ? -19.32563 -4.98557 19.04843 1.000 53.06718 247 ARG B C 1
ATOM 2848 O O . ARG B 1 133 ? -18.92692 -4.82717 20.21097 1.000 48.18578 247 ARG B O 1
ATOM 2856 N N . GLU B 1 134 ? -20.13156 -4.11029 18.44928 1.000 50.75494 248 GLU B N 1
ATOM 2857 C CA . GLU B 1 134 ? -20.65849 -2.91265 19.09762 1.000 48.79829 248 GLU B CA 1
ATOM 2858 C C . GLU B 1 134 ? -21.62587 -2.23997 18.13472 1.000 37.31513 248 GLU B C 1
ATOM 2859 O O . GLU B 1 134 ? -21.54412 -2.43047 16.91753 1.000 40.13971 248 GLU B O 1
ATOM 2865 N N . PHE B 1 135 ? -22.54684 -1.45510 18.69293 1.000 28.10193 249 PHE B N 1
ATOM 2866 C CA . PHE B 1 135 ? -23.48628 -0.67879 17.89604 1.000 23.50542 249 PHE B CA 1
ATOM 2867 C C . PHE B 1 135 ? -23.49509 0.76799 18.37352 1.000 23.07871 249 PHE B C 1
ATOM 2868 O O . PHE B 1 135 ? -22.91476 1.11274 19.40668 1.000 33.48389 249 PHE B O 1
ATOM 2876 N N . SER B 1 136 ? -24.16796 1.61722 17.60115 1.000 33.10628 250 SER B N 1
ATOM 2877 C CA . SER B 1 136 ? -24.15763 3.05767 17.80474 1.000 41.76420 250 SER B CA 1
ATOM 2878 C C . SER B 1 136 ? -25.49338 3.54860 18.34613 1.000 46.70758 250 SER B C 1
ATOM 2879 O O . SER B 1 136 ? -26.54963 2.97281 18.06935 1.000 62.96907 250 SER B O 1
ATOM 2882 N N . VAL B 1 137 ? -25.42759 4.62898 19.12112 1.000 40.47875 251 VAL B N 1
ATOM 2883 C CA . VAL B 1 137 ? -26.59987 5.33721 19.62171 1.000 32.48858 251 VAL B CA 1
ATOM 2884 C C . VAL B 1 137 ? -26.35028 6.82519 19.42646 1.000 38.77819 251 VAL B C 1
ATOM 2885 O O . VAL B 1 137 ? -25.36408 7.36413 19.94340 1.000 44.31390 251 VAL B O 1
ATOM 2889 N N . THR B 1 138 ? -27.23160 7.48509 18.67974 1.000 47.53780 252 THR B N 1
ATOM 2890 C CA . THR B 1 138 ? -27.11888 8.91194 18.40282 1.000 62.76686 252 THR B CA 1
ATOM 2891 C C . THR B 1 138 ? -28.39730 9.60085 18.85467 1.000 64.04392 252 THR B C 1
ATOM 2892 O O . THR B 1 138 ? -29.49181 9.23622 18.41224 1.000 59.07881 252 THR B O 1
ATOM 2896 N N . ILE B 1 139 ? -28.25707 10.59021 19.72673 1.000 63.66051 253 ILE B N 1
ATOM 2897 C CA . ILE B 1 139 ? -29.38970 11.34681 20.24484 1.000 54.51807 253 ILE B CA 1
ATOM 2898 C C . ILE B 1 139 ? -29.58614 12.58833 19.38748 1.000 53.92599 253 ILE B C 1
ATOM 2899 O O . ILE B 1 139 ? -28.61553 13.21385 18.94410 1.000 61.66720 253 ILE B O 1
ATOM 2904 N N . GLU B 1 140 ? -30.84728 12.94432 19.14717 1.000 55.43431 254 GLU B N 1
ATOM 2905 C CA . GLU B 1 140 ? -31.15741 14.12756 18.35623 1.000 61.62731 254 GLU B CA 1
ATOM 2906 C C . GLU B 1 140 ? -30.63403 15.38253 19.04418 1.000 77.24675 254 GLU B C 1
ATOM 2907 O O . GLU B 1 140 ? -30.74387 15.53663 20.26337 1.000 83.70606 254 GLU B O 1
ATOM 2913 N N . GLY B 1 141 ? -30.05870 16.27539 18.25850 1.000 89.20888 255 GLY B N 1
ATOM 2914 C CA . GLY B 1 141 ? -29.46623 17.49839 18.79157 1.000 98.57063 255 GLY B CA 1
ATOM 2915 C C . GLY B 1 141 ? -28.02682 17.34310 19.22669 1.000 102.44622 255 GLY B C 1
ATOM 2916 O O . GLY B 1 141 ? -27.16788 18.12821 18.82803 1.000 113.35759 255 GLY B O 1
ATOM 2917 N N . HIS B 1 142 ? -27.74916 16.33270 20.04699 1.000 109.55016 256 HIS B N 1
ATOM 2918 C CA . HIS B 1 142 ? -26.38154 16.04766 20.45925 1.000 112.72563 256 HIS B CA 1
ATOM 2919 C C . HIS B 1 142 ? -25.59526 15.52043 19.26383 1.000 118.47359 256 HIS B C 1
ATOM 2920 O O . HIS B 1 142 ? -26.00089 14.54169 18.62802 1.000 120.70641 256 HIS B O 1
ATOM 2927 N N . ALA B 1 143 ? -24.46936 16.16999 18.95721 1.000 117.97753 257 ALA B N 1
ATOM 2928 C CA . ALA B 1 143 ? -23.75372 15.88417 17.71800 1.000 108.14471 257 ALA B CA 1
ATOM 2929 C C . ALA B 1 143 ? -22.95439 14.58753 17.77890 1.000 95.17119 257 ALA B C 1
ATOM 2930 O O . ALA B 1 143 ? -22.75174 13.94612 16.74153 1.000 88.98580 257 ALA B O 1
ATOM 2932 N N . GLU B 1 144 ? -22.49327 14.18628 18.95918 1.000 86.97340 258 GLU B N 1
ATOM 2933 C CA . GLU B 1 144 ? -21.64489 13.01042 19.08385 1.000 86.91488 258 GLU B CA 1
ATOM 2934 C C . GLU B 1 144 ? -22.47189 11.76800 19.38935 1.000 85.22552 258 GLU B C 1
ATOM 2935 O O . GLU B 1 144 ? -23.53452 11.83898 20.01290 1.000 87.68499 258 GLU B O 1
ATOM 2941 N N . GLU B 1 145 ? -21.96542 10.62150 18.94219 1.000 74.37049 259 GLU B N 1
ATOM 2942 C CA . GLU B 1 145 ? -22.64418 9.34383 19.08597 1.000 64.85749 259 GLU B CA 1
ATOM 2943 C C . GLU B 1 145 ? -21.96998 8.49803 20.15835 1.000 59.15667 259 GLU B C 1
ATOM 2944 O O . GLU B 1 145 ? -20.76566 8.61381 20.40290 1.000 64.68141 259 GLU B O 1
ATOM 2950 N N . LEU B 1 146 ? -22.76348 7.63958 20.79021 1.000 51.63607 260 LEU B N 1
ATOM 2951 C CA . LEU B 1 146 ? -22.28358 6.72328 21.81331 1.000 49.06088 260 LEU B CA 1
ATOM 2952 C C . LEU B 1 146 ? -22.13757 5.33108 21.21412 1.000 45.31697 260 LEU B C 1
ATOM 2953 O O . LEU B 1 146 ? -23.02541 4.85466 20.50037 1.000 41.14770 260 LEU B O 1
ATOM 2958 N N . ARG B 1 147 ? -21.01204 4.68496 21.50393 1.000 49.24539 261 ARG B N 1
ATOM 2959 C CA . ARG B 1 147 ? -20.74789 3.32068 21.06468 1.000 59.40439 261 ARG B CA 1
ATOM 2960 C C . ARG B 1 147 ? -20.75505 2.40307 22.28044 1.000 60.77109 261 ARG B C 1
ATOM 2961 O O . ARG B 1 147 ? -20.00765 2.62901 23.23656 1.000 65.71068 261 ARG B O 1
ATOM 2969 N N . VAL B 1 148 ? -21.59713 1.37392 22.23784 1.000 58.10160 262 VAL B N 1
ATOM 2970 C CA . VAL B 1 148 ? -21.75646 0.42023 23.32685 1.000 62.41170 262 VAL B CA 1
ATOM 2971 C C . VAL B 1 148 ? -21.46693 -0.97765 22.79685 1.000 53.31987 262 VAL B C 1
ATOM 2972 O O . VAL B 1 148 ? -21.94905 -1.35401 21.72255 1.000 50.18798 262 VAL B O 1
ATOM 2976 N N . ALA B 1 149 ? -20.68058 -1.74091 23.55145 1.000 49.73550 263 ALA B N 1
ATOM 2977 C CA . ALA B 1 149 ? -20.22654 -3.05767 23.12173 1.000 47.56188 263 ALA B CA 1
ATOM 2978 C C . ALA B 1 149 ? -21.24956 -4.11558 23.51813 1.000 41.23874 263 ALA B C 1
ATOM 2979 O O . ALA B 1 149 ? -21.59654 -4.24214 24.69781 1.000 48.97945 263 ALA B O 1
ATOM 2981 N N . VAL B 1 150 ? -21.71910 -4.87618 22.53456 1.000 40.40317 264 VAL B N 1
ATOM 2982 C CA . VAL B 1 150 ? -22.65419 -5.97451 22.76308 1.000 51.19861 264 VAL B CA 1
ATOM 2983 C C . VAL B 1 150 ? -21.87108 -7.21590 23.1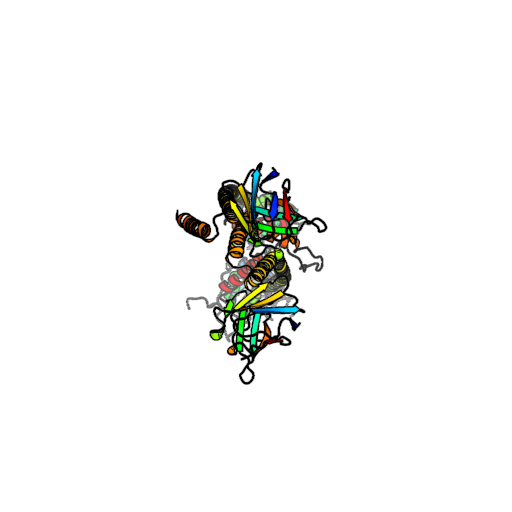7366 1.000 40.33038 264 VAL B C 1
ATOM 2984 O O . VAL B 1 150 ? -20.68920 -7.34273 22.82315 1.000 63.34688 264 VAL B O 1
ATOM 2988 N N . PRO B 1 151 ? -22.47217 -8.14821 23.90773 1.000 40.58653 265 PRO B N 1
ATOM 2989 C CA . PRO B 1 151 ? -21.75094 -9.36574 24.28247 1.000 46.36516 265 PRO B CA 1
ATOM 2990 C C . PRO B 1 151 ? -21.65607 -10.34628 23.12580 1.000 46.61678 265 PRO B C 1
ATOM 2991 O O . PRO B 1 151 ? -22.49822 -10.37511 22.22514 1.000 39.13406 265 PRO B O 1
ATOM 2995 N N . SER B 1 152 ? -20.60164 -11.15591 23.16335 1.000 46.84194 266 SER B N 1
ATOM 2996 C CA . SER B 1 152 ? -20.40712 -12.19963 22.17175 1.000 50.62181 266 SER B CA 1
ATOM 2997 C C . SER B 1 152 ? -21.33136 -13.37763 22.46915 1.000 46.74123 266 SER B C 1
ATOM 2998 O O . SER B 1 152 ? -22.07799 -13.38482 23.45172 1.000 54.34411 266 SER B O 1
ATOM 3001 N N . PHE B 1 153 ? -21.28133 -14.39370 21.60430 1.000 42.83237 267 PHE B N 1
ATOM 3002 C CA . PHE B 1 153 ? -22.06959 -15.59826 21.84304 1.000 55.97915 267 PHE B CA 1
ATOM 3003 C C . PHE B 1 153 ? -21.62845 -16.29802 23.12205 1.000 65.02301 267 PHE B C 1
ATOM 3004 O O . PHE B 1 153 ? -22.46129 -16.82322 23.87071 1.000 63.11411 267 PHE B O 1
ATOM 3012 N N . LYS B 1 154 ? -20.31977 -16.31758 23.38610 1.000 64.16488 268 LYS B N 1
ATOM 3013 C CA . LYS B 1 154 ? -19.81462 -16.91579 24.61817 1.000 70.00186 268 LYS B CA 1
ATOM 3014 C C . LYS B 1 154 ? -20.35771 -16.18728 25.84096 1.000 74.44992 268 LYS B C 1
ATOM 3015 O O . LYS B 1 154 ? -20.87291 -16.81219 26.77510 1.000 82.42852 268 LYS B O 1
ATOM 3021 N N . ASP B 1 155 ? -20.24745 -14.85734 25.85108 1.000 65.69392 269 ASP B N 1
ATOM 3022 C CA . ASP B 1 155 ? -20.74955 -14.08015 26.97861 1.000 57.77410 269 ASP B CA 1
ATOM 3023 C C . ASP B 1 155 ? -22.26497 -14.18552 27.09157 1.000 48.56207 269 ASP B C 1
ATOM 3024 O O . ASP B 1 155 ? -22.80311 -14.29974 28.19859 1.000 58.26474 269 ASP B O 1
ATOM 3029 N N . ARG B 1 156 ? -22.96647 -14.16029 25.95531 1.000 40.50489 270 ARG B N 1
ATOM 3030 C CA . ARG B 1 156 ? -24.42524 -14.22450 25.97290 1.000 52.95391 270 ARG B CA 1
ATOM 3031 C C . ARG B 1 156 ? -24.91933 -15.51638 26.61109 1.000 55.95989 270 ARG B C 1
ATOM 3032 O O . ARG B 1 156 ? -25.87338 -15.50441 27.39805 1.000 60.82787 270 ARG B O 1
ATOM 3040 N N . THR B 1 157 ? -24.28115 -16.64102 26.28791 1.000 40.07224 271 THR B N 1
ATOM 3041 C CA . THR B 1 157 ? -24.67053 -17.94491 26.80859 1.000 55.55630 271 THR B CA 1
ATOM 3042 C C . THR B 1 157 ? -23.77957 -18.39901 27.96013 1.000 65.39123 271 THR B C 1
ATOM 3043 O O . THR B 1 157 ? -23.55772 -19.60165 28.13283 1.000 74.52418 271 THR B O 1
ATOM 3047 N N . TYR B 1 158 ? -23.26329 -17.45782 28.75350 1.000 53.58477 272 TYR B N 1
ATOM 3048 C CA . TYR B 1 158 ? -22.38041 -17.81680 29.85949 1.000 47.21394 272 TYR B CA 1
ATOM 3049 C C . TYR B 1 158 ? -23.12479 -18.62956 30.91155 1.000 43.72440 272 TYR B C 1
ATOM 3050 O O . TYR B 1 158 ? -22.74302 -19.76170 31.23000 1.000 51.13045 272 TYR B O 1
ATOM 3059 N N . TYR B 1 159 ? -24.19392 -18.05748 31.46904 1.000 43.32002 273 TYR B N 1
ATOM 3060 C CA . TYR B 1 159 ? -24.97993 -18.76881 32.47049 1.000 68.85571 273 TYR B CA 1
ATOM 3061 C C . TYR B 1 159 ? -25.66284 -19.99561 31.88206 1.000 73.24902 273 TYR B C 1
ATOM 3062 O O . TYR B 1 159 ? -25.81108 -21.00990 32.57321 1.000 75.40155 273 TYR B O 1
ATOM 3071 N N . MET B 1 160 ? -26.08474 -19.92534 30.61652 1.000 71.82084 274 MET B N 1
ATOM 3072 C CA . MET B 1 160 ? -26.69362 -21.08876 29.97977 1.000 60.32185 274 MET B CA 1
ATOM 3073 C C . MET B 1 160 ? -25.68575 -22.21879 29.82812 1.000 45.11533 274 MET B C 1
ATOM 3074 O O . MET B 1 160 ? -26.01402 -23.38690 30.06758 1.000 46.08856 274 MET B O 1
ATOM 3079 N N . ARG B 1 161 ? -24.45782 -21.89239 29.42053 1.000 49.76640 275 ARG B N 1
ATOM 3080 C CA . ARG B 1 161 ? -23.38199 -22.87616 29.44920 1.000 59.07736 275 ARG B CA 1
ATOM 3081 C C . ARG B 1 161 ? -23.17797 -23.40320 30.86305 1.000 57.94767 275 ARG B C 1
ATOM 3082 O O . ARG B 1 161 ? -23.27784 -24.60923 31.11145 1.000 57.73208 275 ARG B O 1
ATOM 3090 N N . MET B 1 162 ? -22.92412 -22.49510 31.81052 1.000 54.97974 276 MET B N 1
ATOM 3091 C CA . MET B 1 162 ? -22.63964 -22.88617 33.18881 1.000 52.75848 276 MET B CA 1
ATOM 3092 C C . MET B 1 162 ? -23.73850 -23.77073 33.76768 1.000 53.59441 276 MET B C 1
ATOM 3093 O O . MET B 1 162 ? -23.45470 -24.73211 34.49162 1.000 56.01138 276 MET B O 1
ATOM 3098 N N . ARG B 1 163 ? -25.00121 -23.47090 33.45165 1.000 52.93363 277 ARG B N 1
ATOM 3099 C CA . ARG B 1 163 ? -26.09753 -24.27709 33.97593 1.000 49.76215 277 ARG B CA 1
ATOM 3100 C C . ARG B 1 163 ? -26.13780 -25.67156 33.36468 1.000 58.92845 277 ARG B C 1
ATOM 3101 O O . ARG B 1 163 ? -26.74577 -26.57266 33.95264 1.000 70.23492 277 ARG B O 1
ATOM 3109 N N . LEU B 1 164 ? -25.50462 -25.87283 32.20856 1.000 55.98304 278 LEU B N 1
ATOM 3110 C CA . LEU B 1 164 ? -25.50043 -27.17935 31.56171 1.000 50.34735 278 LEU B CA 1
ATOM 3111 C C . LEU B 1 164 ? -24.26938 -28.00684 31.90387 1.000 53.56312 278 LEU B C 1
ATOM 3112 O O . LEU B 1 164 ? -24.37139 -29.23476 32.00805 1.000 53.63510 278 LEU B O 1
ATOM 3117 N N . ARG B 1 165 ? -23.10818 -27.36992 32.08120 1.000 65.49606 279 ARG B N 1
ATOM 3118 C CA . ARG B 1 165 ? -21.90578 -28.11354 32.44076 1.000 74.89572 279 ARG B CA 1
ATOM 3119 C C . ARG B 1 165 ? -22.00221 -28.71574 33.83547 1.000 82.11345 279 ARG B C 1
ATOM 3120 O O . ARG B 1 165 ? -21.29850 -29.68816 34.12927 1.000 101.06768 279 ARG B O 1
ATOM 3128 N N . ARG B 1 166 ? -22.85314 -28.16046 34.69808 1.000 64.60936 280 ARG B N 1
ATOM 3129 C CA . ARG B 1 166 ? -23.14853 -28.75893 35.99024 1.000 72.31507 280 ARG B CA 1
ATOM 3130 C C . ARG B 1 166 ? -24.43281 -29.57753 35.97563 1.000 82.64776 280 ARG B C 1
ATOM 3131 O O . ARG B 1 166 ? -24.66193 -30.35852 36.90534 1.000 93.36450 280 ARG B O 1
ATOM 3139 N N . MET B 1 167 ? -25.27096 -29.41642 34.94837 1.000 83.70253 281 MET B N 1
ATOM 3140 C CA . MET B 1 167 ? -26.34269 -30.37684 34.70708 1.000 80.39804 281 MET B CA 1
ATOM 3141 C C . MET B 1 167 ? -25.77543 -31.69341 34.19178 1.000 88.39182 281 MET B C 1
ATOM 3142 O O . MET B 1 167 ? -26.13265 -32.77195 34.68053 1.000 94.71214 281 MET B O 1
ATOM 3147 N N . SER B 1 168 ? -24.88577 -31.62186 33.19804 1.000 77.52661 282 SER B N 1
ATOM 3148 C CA . SER B 1 168 ? -24.21198 -32.81606 32.70342 1.000 71.13790 282 SER B CA 1
ATOM 3149 C C . SER B 1 168 ? -23.26066 -33.40675 33.73475 1.000 82.57452 282 SER B C 1
ATOM 3150 O O . SER B 1 168 ? -22.93491 -34.59565 33.65079 1.000 91.88031 282 SER B O 1
ATOM 3153 N N . GLN B 1 169 ? -22.80499 -32.60423 34.69866 1.000 90.74114 283 GLN B N 1
ATOM 3154 C CA . GLN B 1 169 ? -21.97423 -33.13546 35.77330 1.000 102.71814 283 GLN B CA 1
ATOM 3155 C C . GLN B 1 169 ? -22.78526 -34.04774 36.68444 1.000 106.20289 283 GLN B C 1
ATOM 3156 O O . GLN B 1 169 ? -22.35094 -35.15667 37.01794 1.000 113.41520 283 GLN B O 1
ATOM 3162 N N . GLU B 1 170 ? -23.97147 -33.59207 37.09692 1.000 92.89966 284 GLU B N 1
ATOM 3163 C CA . GLU B 1 170 ? -24.85770 -34.42846 37.89899 1.000 80.50401 284 GLU B CA 1
ATOM 3164 C C . GLU B 1 170 ? -25.30504 -35.66277 37.12659 1.000 78.16221 284 GLU B C 1
ATOM 3165 O O . GLU B 1 170 ? -25.56775 -36.71194 37.72709 1.000 83.68939 284 GLU B O 1
ATOM 3171 N N . ILE B 1 171 ? -25.37770 -35.56180 35.79729 1.000 75.46471 285 ILE B N 1
ATOM 3172 C CA . ILE B 1 171 ? -25.76590 -36.70437 34.97462 1.000 74.16171 285 ILE B CA 1
ATOM 3173 C C . ILE B 1 171 ? -24.75471 -37.83605 35.11954 1.000 73.67638 285 ILE B C 1
ATOM 3174 O O . ILE B 1 171 ? -25.12647 -39.01020 35.23313 1.000 72.59283 285 ILE B O 1
ATOM 3179 N N . ASP B 1 172 ? -23.46195 -37.50331 35.13405 1.000 78.24752 286 ASP B N 1
ATOM 3180 C CA . ASP B 1 172 ? -22.43815 -38.53689 35.26164 1.000 81.40943 286 ASP B CA 1
ATOM 3181 C C . ASP B 1 172 ? -22.36526 -39.07400 36.68581 1.000 80.24126 286 ASP B C 1
ATOM 3182 O O . ASP B 1 172 ? -22.11882 -40.26825 36.89164 1.000 78.18665 286 ASP B O 1
ATOM 3187 N N . GLN B 1 173 ? -22.58079 -38.21057 37.68458 1.000 84.68367 287 GLN B N 1
ATOM 3188 C CA . GLN B 1 173 ? -22.62917 -38.65424 39.07907 1.000 95.99013 287 GLN B CA 1
ATOM 3189 C C . GLN B 1 173 ? -23.89620 -39.43606 39.40506 1.000 98.40463 287 GLN B C 1
ATOM 3190 O O . GLN B 1 173 ? -24.14934 -39.74262 40.57930 1.000 106.17978 287 GLN B O 1
ATOM 3196 N N . MET B 1 174 ? -24.68251 -39.73900 38.37302 1.000 91.54494 288 MET B N 1
ATOM 3197 C CA . MET B 1 174 ? -25.85791 -40.58969 38.49188 1.000 86.29695 288 MET B CA 1
ATOM 3198 C C . MET B 1 174 ? -25.93212 -41.67389 37.42760 1.000 88.53071 288 MET B C 1
ATOM 3199 O O . MET B 1 174 ? -26.67208 -42.64599 37.62049 1.000 87.08531 288 MET B O 1
ATOM 3204 N N . ALA B 1 175 ? -25.19520 -41.54763 36.31996 1.000 84.44871 289 ALA B N 1
ATOM 3205 C CA . ALA B 1 175 ? -25.13066 -42.61566 35.32858 1.000 78.17449 289 ALA B CA 1
ATOM 3206 C C . ALA B 1 175 ? -24.14419 -43.69848 35.74345 1.000 78.57894 289 ALA B C 1
ATOM 3207 O O . ALA B 1 175 ? -24.41174 -44.89029 35.55470 1.000 88.22239 289 ALA B O 1
ATOM 3209 N N . THR B 1 176 ? -22.99927 -43.30337 36.30629 1.000 71.47585 290 THR B N 1
ATOM 3210 C CA . THR B 1 176 ? -22.02645 -44.27932 36.78122 1.000 76.05549 290 THR B CA 1
ATOM 3211 C C . THR B 1 176 ? -22.53652 -45.06022 37.98443 1.000 74.74732 290 THR B C 1
ATOM 3212 O O . THR B 1 176 ? -22.00679 -46.13787 38.27746 1.000 80.82814 290 THR B O 1
ATOM 3216 N N . VAL B 1 177 ? -23.54212 -44.54139 38.69044 1.000 64.92133 291 VAL B N 1
ATOM 3217 C CA . VAL B 1 177 ? -24.15351 -45.30304 39.77463 1.000 72.51556 291 VAL B CA 1
ATOM 3218 C C . VAL B 1 177 ? -25.03168 -46.41086 39.20567 1.000 86.26782 291 VAL B C 1
ATOM 3219 O O . VAL B 1 177 ? -24.97076 -47.56499 39.64556 1.000 99.87689 291 VAL B O 1
ATOM 3223 N N . LYS B 1 178 ? -25.86120 -46.07532 38.21435 1.000 82.68935 292 LYS B N 1
ATOM 3224 C CA . LYS B 1 178 ? -26.66073 -47.09335 37.54080 1.000 78.02152 292 LYS B CA 1
ATOM 3225 C C . LYS B 1 178 ? -25.78958 -48.01417 36.69517 1.000 74.96460 292 LYS B C 1
ATOM 3226 O O . LYS B 1 178 ? -26.09660 -49.20431 36.55857 1.000 80.30888 292 LYS B O 1
ATOM 3232 N N . ARG B 1 179 ? -24.70042 -47.48601 36.12953 1.000 76.21474 293 ARG B N 1
ATOM 3233 C CA . ARG B 1 179 ? -23.78607 -48.32051 35.35648 1.000 75.32834 293 ARG B CA 1
ATOM 3234 C C . ARG B 1 179 ? -23.15348 -49.39731 36.22925 1.000 74.97145 293 ARG B C 1
ATOM 3235 O O . ARG B 1 179 ? -22.96993 -50.53777 35.78751 1.000 71.36169 293 ARG B O 1
ATOM 3243 N N . GLU B 1 180 ? -22.81443 -49.05564 37.47360 1.000 86.07612 294 GLU B N 1
ATOM 3244 C CA . GLU B 1 180 ? -22.32350 -50.06115 38.40795 1.000 94.21781 294 GLU B CA 1
ATOM 3245 C C . GLU B 1 180 ? -23.45702 -50.89239 38.99367 1.000 88.79469 294 GLU B C 1
ATOM 3246 O O . GLU B 1 180 ? -23.24362 -52.05481 39.35585 1.000 90.01101 294 GLU B O 1
ATOM 3252 N N . CYS B 1 181 ? -24.65933 -50.32116 39.09632 1.000 79.62146 295 CYS B N 1
ATOM 3253 C CA . CYS B 1 181 ? -25.79934 -51.09200 39.58089 1.000 83.85815 295 CYS B CA 1
ATOM 3254 C C . CYS B 1 181 ? -26.20728 -52.16160 38.57577 1.000 91.00726 295 CYS B C 1
ATOM 3255 O O . CYS B 1 181 ? -26.53111 -53.29085 38.96052 1.000 92.03003 295 CYS B O 1
ATOM 3258 N N . ASP B 1 182 ? -26.19152 -51.82955 37.28422 1.000 89.81563 296 ASP B N 1
ATOM 3259 C CA . ASP B 1 182 ? -26.57012 -52.78477 36.25113 1.000 89.02846 296 ASP B CA 1
ATOM 3260 C C . ASP B 1 182 ? -25.47145 -53.79114 35.94083 1.000 85.14591 296 ASP B C 1
ATOM 3261 O O . ASP B 1 182 ? -25.73080 -54.76355 35.22433 1.000 84.42136 296 ASP B O 1
ATOM 3266 N N . LEU B 1 183 ? -24.25761 -53.58298 36.44953 1.000 88.93119 297 LEU B N 1
ATOM 3267 C CA . LEU B 1 183 ? -23.20855 -54.58600 36.32725 1.000 92.30699 297 LEU B CA 1
ATOM 3268 C C . LEU B 1 183 ? -23.12482 -55.48047 37.55456 1.000 94.76619 297 LEU B C 1
ATOM 3269 O O . LEU B 1 183 ? -22.67172 -56.62598 37.44886 1.000 91.83365 297 LEU B O 1
ATOM 3274 N N . LEU B 1 184 ? -23.54597 -54.98187 38.71454 1.000 99.81517 298 LEU B N 1
ATOM 3275 C CA . LEU B 1 184 ? -23.64511 -55.79708 39.91628 1.000 104.14401 298 LEU B CA 1
ATOM 3276 C C . LEU B 1 184 ? -24.98931 -56.50367 40.03509 1.000 112.45601 298 LEU B C 1
ATOM 3277 O O . LEU B 1 184 ? -25.12356 -57.41847 40.85672 1.000 108.10865 298 LEU B O 1
ATOM 3282 N N . ALA B 1 185 ? -25.98338 -56.09836 39.24678 1.000 127.14076 299 ALA B N 1
ATOM 3283 C CA . ALA B 1 185 ? -27.21734 -56.85699 39.10096 1.000 127.71623 299 ALA B CA 1
ATOM 3284 C C . ALA B 1 185 ? -27.18042 -57.79743 37.90444 1.000 122.37499 299 ALA B C 1
ATOM 3285 O O . ALA B 1 185 ? -28.11889 -58.58033 37.71621 1.000 126.85642 299 ALA B O 1
ATOM 3287 N N . HIS B 1 186 ? -26.12426 -57.73067 37.09507 1.000 107.32560 300 HIS B N 1
ATOM 3288 C CA . HIS B 1 186 ? -25.90737 -58.65180 35.98785 1.000 87.06611 300 HIS B CA 1
ATOM 3289 C C . HIS B 1 186 ? -24.87395 -59.72128 36.30688 1.000 85.71561 300 HIS B C 1
ATOM 3290 O O . HIS B 1 186 ? -25.00826 -60.85573 35.83621 1.000 74.35912 300 HIS B O 1
ATOM 3297 N N . LYS B 1 187 ? -23.84913 -59.38588 37.09681 1.000 102.07380 301 LYS B N 1
ATOM 3298 C CA . LYS B 1 187 ? -22.92423 -60.40496 37.58336 1.000 107.86016 301 LYS B CA 1
ATOM 3299 C C . LYS B 1 187 ? -23.64629 -61.43020 38.44659 1.000 106.81421 301 LYS B C 1
ATOM 3300 O O . LYS B 1 187 ? -23.38005 -62.63381 38.34973 1.000 105.96101 301 LYS B O 1
ATOM 3306 N N . GLY B 1 188 ? -24.56326 -60.97143 39.29985 1.000 100.08379 302 GLY B N 1
ATOM 3307 C CA . GLY B 1 188 ? -25.29259 -61.89636 40.15109 1.000 99.26657 302 GLY B CA 1
ATOM 3308 C C . GLY B 1 188 ? -26.31074 -62.72004 39.38619 1.000 99.25389 302 GLY B C 1
ATOM 3309 O O . GLY B 1 188 ? -26.52935 -63.89477 39.69476 1.000 105.67187 302 GLY B O 1
ATOM 3310 N N . ALA B 1 189 ? -26.94518 -62.12047 38.37803 1.000 92.71925 303 ALA B N 1
ATOM 3311 C CA . ALA B 1 189 ? -27.94640 -62.82167 37.58546 1.000 82.74066 303 ALA B CA 1
ATOM 3312 C C . ALA B 1 189 ? -27.34135 -63.72196 36.51651 1.000 84.60265 303 ALA B C 1
ATOM 3313 O O . ALA B 1 189 ? -28.07253 -64.51759 35.91723 1.000 86.13273 303 ALA B O 1
ATOM 3315 N N . HIS B 1 190 ? -26.03766 -63.61714 36.25588 1.000 93.59686 304 HIS B N 1
ATOM 3316 C CA . HIS B 1 190 ? -25.37551 -64.50989 35.31370 1.000 102.58117 304 HIS B CA 1
ATOM 3317 C C . HIS B 1 190 ? -24.65980 -65.66971 35.98989 1.000 102.87779 304 HIS B C 1
ATOM 3318 O O . HIS B 1 190 ? -24.31484 -66.64363 35.31138 1.000 107.71609 304 HIS B O 1
ATOM 3325 N N . ALA B 1 191 ? -24.42006 -65.58600 37.29939 1.000 94.10049 305 ALA B N 1
ATOM 3326 C CA . ALA B 1 191 ? -23.99367 -66.76106 38.04843 1.000 87.88995 305 ALA B CA 1
ATOM 3327 C C . ALA B 1 191 ? -25.17794 -67.65059 38.39970 1.000 85.39456 305 ALA B C 1
ATOM 3328 O O . ALA B 1 191 ? -25.01718 -68.86827 38.54056 1.000 88.40403 305 ALA B O 1
ATOM 3330 N N . LEU B 1 192 ? -26.36674 -67.05822 38.54236 1.000 76.65843 306 LEU B N 1
ATOM 3331 C CA . LEU B 1 192 ? -27.57797 -67.84223 38.75365 1.000 65.95359 306 LEU B CA 1
ATOM 3332 C C . LEU B 1 192 ? -27.90681 -68.69309 37.53379 1.000 61.79655 306 LEU B C 1
ATOM 3333 O O . LEU B 1 192 ? -28.43022 -69.80384 37.67685 1.000 61.43654 306 LEU B O 1
ATOM 3338 N N . ALA B 1 193 ? -27.60576 -68.19468 36.33297 1.000 61.11106 307 ALA B N 1
ATOM 3339 C CA . ALA B 1 193 ? -27.88105 -68.95386 35.11836 1.000 61.94459 307 ALA B CA 1
ATOM 3340 C C . ALA B 1 193 ? -26.81767 -70.01561 34.86709 1.000 72.77169 307 ALA B C 1
ATOM 3341 O O . ALA B 1 193 ? -27.13319 -71.10793 34.38265 1.000 72.30878 307 ALA B O 1
ATOM 3343 N N . LYS B 1 194 ? -25.55510 -69.71199 35.18148 1.000 81.10941 308 LYS B N 1
ATOM 3344 C CA . LYS B 1 194 ? -24.49828 -70.70650 35.02504 1.000 78.81066 308 LYS B CA 1
ATOM 3345 C C . LYS B 1 194 ? -24.69886 -71.87745 35.97845 1.000 80.66296 308 LYS B C 1
ATOM 3346 O O . LYS B 1 194 ? -24.45552 -73.03286 35.61111 1.000 90.63900 308 LYS B O 1
ATOM 3352 N N . GLY B 1 195 ? -25.14124 -71.59971 37.20675 1.000 74.89842 309 GLY B N 1
ATOM 3353 C CA . GLY B 1 195 ? -25.40825 -72.67278 38.14811 1.000 65.15840 309 GLY B CA 1
ATOM 3354 C C . GLY B 1 195 ? -26.64285 -73.47744 37.79861 1.000 55.75097 309 GLY B C 1
ATOM 3355 O O . GLY B 1 195 ? -26.68483 -74.68888 38.03408 1.000 60.66914 309 GLY B O 1
ATOM 3356 N N . GLY B 1 196 ? -27.66127 -72.82401 37.23655 1.000 50.01818 310 GLY B N 1
ATOM 3357 C CA . GLY B 1 196 ? -28.85087 -73.54896 36.82368 1.000 43.66313 310 GLY B CA 1
ATOM 3358 C C . GLY B 1 196 ? -28.58260 -74.49292 35.66773 1.000 47.55241 310 GLY B C 1
ATOM 3359 O O . GLY B 1 196 ? -29.09850 -75.61339 35.63729 1.000 49.71094 310 GLY B O 1
ATOM 3360 N N . PHE B 1 197 ? -27.77060 -74.05612 34.70191 1.000 50.37757 311 PHE B N 1
ATOM 3361 C CA . PHE B 1 197 ? -27.41189 -74.92860 33.58900 1.000 53.70975 311 PHE B CA 1
ATOM 3362 C C . PHE B 1 197 ? -26.45880 -76.02820 34.03911 1.000 60.26837 311 PHE B C 1
ATOM 3363 O O . PHE B 1 197 ? -26.53790 -77.16304 33.55310 1.000 67.04580 311 PHE B O 1
ATOM 3371 N N . ALA B 1 198 ? -25.55071 -75.71158 34.96637 1.000 56.77155 312 ALA B N 1
ATOM 3372 C CA . ALA B 1 198 ? -24.63115 -76.72362 35.47594 1.000 56.58646 312 ALA B CA 1
ATOM 3373 C C . ALA B 1 198 ? -25.37043 -77.82991 36.21581 1.000 60.57896 312 ALA B C 1
ATOM 3374 O O . ALA B 1 198 ? -24.95462 -78.99334 36.16911 1.000 61.89005 312 ALA B O 1
ATOM 3376 N N . ALA B 1 199 ? -26.46554 -77.49090 36.90019 1.000 61.51962 313 ALA B N 1
ATOM 3377 C CA . ALA B 1 199 ? -27.25337 -78.51318 37.57949 1.000 63.37682 313 ALA B CA 1
ATOM 3378 C C . ALA B 1 199 ? -28.01556 -79.37399 36.58118 1.000 62.59619 313 ALA B C 1
ATOM 3379 O O . ALA B 1 199 ? -28.17782 -80.58106 36.79204 1.000 68.30327 313 ALA B O 1
ATOM 3381 N N . LEU B 1 200 ? -28.48969 -78.77291 35.48799 1.000 58.96461 314 LEU B N 1
ATOM 3382 C CA . LEU B 1 200 ? -29.24138 -79.53203 34.49423 1.000 54.49858 314 LEU B CA 1
ATOM 3383 C C . LEU B 1 200 ? -28.32380 -80.44544 33.69071 1.000 52.31000 314 LEU B C 1
ATOM 3384 O O . LEU B 1 200 ? -28.63772 -81.62183 33.47528 1.000 59.84060 314 LEU B O 1
ATOM 3389 N N . ALA B 1 201 ? -27.18240 -79.91932 33.23735 1.000 46.51434 315 ALA B N 1
ATOM 3390 C CA . ALA B 1 201 ? -26.24278 -80.73598 32.47510 1.000 41.79497 315 ALA B CA 1
ATOM 3391 C C . ALA B 1 201 ? -25.70845 -81.88808 33.31481 1.000 44.53501 315 ALA B C 1
ATOM 3392 O O . ALA B 1 201 ? -25.47222 -82.98682 32.79826 1.000 49.14355 315 ALA B O 1
ATOM 3394 N N . ALA B 1 202 ? -25.50795 -81.65522 34.61296 1.000 47.34212 316 ALA B N 1
ATOM 3395 C CA . ALA B 1 202 ? -25.12769 -82.74312 35.50603 1.000 42.00042 316 ALA B CA 1
ATOM 3396 C C . ALA B 1 202 ? -26.25984 -83.75249 35.64210 1.000 45.98702 316 ALA B C 1
ATOM 3397 O O . ALA B 1 202 ? -26.03693 -84.96617 35.56104 1.000 56.62504 316 ALA B O 1
ATOM 3399 N N . TRP B 1 203 ? -27.48828 -83.26576 35.83616 1.000 46.29915 317 TRP B N 1
ATOM 3400 C CA . TRP B 1 203 ? -28.63153 -84.16483 35.94579 1.000 34.71735 317 TRP B CA 1
ATOM 3401 C C . TRP B 1 203 ? -28.93401 -84.85266 34.62085 1.000 34.88519 317 TRP B C 1
ATOM 3402 O O . TRP B 1 203 ? -29.36824 -86.00926 34.61141 1.000 34.94786 317 TRP B O 1
ATOM 3413 N N . TRP B 1 204 ? -28.71371 -84.16092 33.50048 1.000 34.97931 318 TRP B N 1
ATOM 3414 C CA . TRP B 1 204 ? -28.87530 -84.78938 32.19382 1.000 35.21585 318 TRP B CA 1
ATOM 3415 C C . TRP B 1 204 ? -27.92635 -85.96895 32.03632 1.000 49.84379 318 TRP B C 1
ATOM 3416 O O . TRP B 1 204 ? -28.32193 -87.03498 31.55061 1.000 57.48681 318 TRP B O 1
ATOM 3427 N N . GLY B 1 205 ? -26.66616 -85.79438 32.44004 1.000 42.35196 319 GLY B N 1
ATOM 3428 C CA . GLY B 1 205 ? -25.71143 -86.88455 32.36032 1.000 43.33337 319 GLY B CA 1
ATOM 3429 C C . GLY B 1 205 ? -26.03572 -88.03459 33.29131 1.000 51.04577 319 GLY B C 1
ATOM 3430 O O . GLY B 1 205 ? -25.74993 -89.19235 32.97247 1.000 62.30465 319 GLY B O 1
ATOM 3431 N N . ILE B 1 206 ? -26.62895 -87.73987 34.44994 1.000 46.50334 320 ILE B N 1
ATOM 3432 C CA . ILE B 1 206 ? -27.03181 -88.80136 35.36833 1.000 43.99222 320 ILE B CA 1
ATOM 3433 C C . ILE B 1 206 ? -28.15558 -89.63033 34.75941 1.000 35.92064 320 ILE B C 1
ATOM 3434 O O . ILE B 1 206 ? -28.12244 -90.86585 34.78518 1.000 44.30370 320 ILE B O 1
ATOM 3439 N N . VAL B 1 207 ? -29.16428 -88.96317 34.19574 1.000 35.42808 321 VAL B N 1
ATOM 3440 C CA . VAL B 1 207 ? -30.28220 -89.68362 33.59558 1.000 35.37419 321 VAL B CA 1
ATOM 3441 C C . VAL B 1 207 ? -29.82568 -90.44175 32.35513 1.000 39.05817 321 VAL B C 1
ATOM 3442 O O . VAL B 1 207 ? -30.21110 -91.59756 32.14259 1.000 42.80799 321 VAL B O 1
ATOM 3446 N N . TYR B 1 208 ? -28.98958 -89.81282 31.52425 1.000 37.93184 322 TYR B N 1
ATOM 3447 C CA . TYR B 1 208 ? -28.49641 -90.48454 30.32505 1.000 36.61953 322 TYR B CA 1
ATOM 3448 C C . TYR B 1 208 ? -27.69160 -91.72862 30.67718 1.000 45.03416 322 TYR B C 1
ATOM 3449 O O . TYR B 1 208 ? -27.85712 -92.78215 30.05068 1.000 58.01070 322 TYR B O 1
ATOM 3458 N N . TYR B 1 209 ? -26.80951 -91.62538 31.67310 1.000 37.17686 323 TYR B N 1
ATOM 3459 C CA . TYR B 1 209 ? -25.98477 -92.76906 32.04883 1.000 37.57116 323 TYR B CA 1
ATOM 3460 C C . TYR B 1 209 ? -26.83543 -93.89429 32.62373 1.000 48.25388 323 TYR B C 1
ATOM 3461 O O . TYR B 1 209 ? -26.72393 -95.04894 32.19771 1.000 58.63529 323 TYR B O 1
ATOM 3470 N N . VAL B 1 210 ? -27.69518 -93.57543 33.59397 1.000 45.31219 324 VAL B N 1
ATOM 3471 C CA . VAL B 1 210 ? -28.51345 -94.60507 34.22768 1.000 37.74951 324 VAL B CA 1
ATOM 3472 C C . VAL B 1 210 ? -29.43880 -95.26909 33.21442 1.000 36.52669 324 VAL B C 1
ATOM 3473 O O . VAL B 1 210 ? -29.69316 -96.47678 33.29346 1.000 36.64251 324 VAL B O 1
ATOM 3477 N N . THR B 1 211 ? -29.93203 -94.51092 32.23286 1.000 36.45670 325 THR B N 1
ATOM 3478 C CA . THR B 1 211 ? -30.85499 -95.08409 31.25876 1.000 46.37260 325 THR B CA 1
ATOM 3479 C C . THR B 1 211 ? -30.12760 -95.96839 30.25321 1.000 55.23296 325 THR B C 1
ATOM 3480 O O . THR B 1 211 ? -30.60357 -97.06061 29.92124 1.000 68.27538 325 THR B O 1
ATOM 3484 N N . PHE B 1 212 ? -28.97387 -95.52048 29.76041 1.000 44.25337 326 PHE B N 1
ATOM 3485 C CA . PHE B 1 212 ? -28.30069 -96.17759 28.64827 1.000 43.42701 326 PHE B CA 1
ATOM 3486 C C . PHE B 1 212 ? -27.05704 -96.95803 29.05581 1.000 42.64889 326 PHE B C 1
ATOM 3487 O O . PHE B 1 212 ? -26.36093 -97.48117 28.17919 1.000 39.78088 326 PHE B O 1
ATOM 3495 N N . HIS B 1 213 ? -26.74820 -97.05282 30.35300 1.000 41.95002 327 HIS B N 1
ATOM 3496 C CA . HIS B 1 213 ? -25.53692 -97.75240 30.76528 1.000 39.33818 327 HIS B CA 1
ATOM 3497 C C . HIS B 1 213 ? -25.72509 -98.63425 31.99635 1.000 46.88356 327 HIS B C 1
ATOM 3498 O O . HIS B 1 213 ? -24.72354 -99.08942 32.56338 1.000 56.81766 327 HIS B O 1
ATOM 3505 N N . THR B 1 214 ? -26.95678 -98.90200 32.42973 1.000 38.39644 328 THR B N 1
ATOM 3506 C CA . THR B 1 214 ? -27.18205 -99.71903 33.61539 1.000 38.12628 328 THR B CA 1
ATOM 3507 C C . THR B 1 214 ? -28.39133 -100.62229 33.40714 1.000 70.64683 328 THR B C 1
ATOM 3508 O O . THR B 1 214 ? -29.10726 -100.52703 32.40635 1.000 55.97798 328 THR B O 1
ATOM 3512 N N . ASP B 1 215 ? -28.61920 -101.49807 34.38996 1.000 72.66433 329 ASP B N 1
ATOM 3513 C CA . ASP B 1 215 ? -29.63964 -102.53657 34.27427 1.000 74.68551 329 ASP B CA 1
ATOM 3514 C C . ASP B 1 215 ? -31.04587 -101.98182 34.48201 1.000 77.48161 329 ASP B C 1
ATOM 3515 O O . ASP B 1 215 ? -31.92522 -102.16446 33.63298 1.000 68.98374 329 ASP B O 1
ATOM 3520 N N . MET B 1 216 ? -31.28010 -101.31868 35.61509 1.000 86.43257 330 MET B N 1
ATOM 3521 C CA . MET B 1 216 ? -32.62553 -100.86986 35.95484 1.000 84.76773 330 MET B CA 1
ATOM 3522 C C . MET B 1 216 ? -33.15991 -99.91403 34.89295 1.000 75.73426 330 MET B C 1
ATOM 3523 O O . MET B 1 216 ? -32.41232 -99.15430 34.27039 1.000 76.98793 330 MET B O 1
ATOM 3528 N N . GLY B 1 217 ? -34.47482 -99.96931 34.67963 1.000 60.01565 331 GLY B N 1
ATOM 3529 C CA . GLY B 1 217 ? -35.10383 -99.33656 33.54726 1.000 51.03115 331 GLY B CA 1
ATOM 3530 C C . GLY B 1 217 ? -35.93662 -98.11936 33.90415 1.000 46.47168 331 GLY B C 1
ATOM 3531 O O . GLY B 1 217 ? -35.89389 -97.59241 35.01771 1.000 46.84752 331 GLY B O 1
ATOM 3532 N N . TRP B 1 218 ? -36.71712 -97.68011 32.91285 1.000 45.47173 332 TRP B N 1
ATOM 3533 C CA . TRP B 1 218 ? -37.51323 -96.46371 33.03905 1.000 35.24978 332 TRP B CA 1
ATOM 3534 C C . TRP B 1 218 ? -38.55484 -96.57498 34.14522 1.000 46.11577 332 TRP B C 1
ATOM 3535 O O . TRP B 1 218 ? -38.98809 -95.55434 34.69215 1.000 54.65012 332 TRP B O 1
ATOM 3546 N N . ASP B 1 219 ? -38.97065 -97.79834 34.48521 1.000 45.26833 333 ASP B N 1
ATOM 3547 C CA . ASP B 1 219 ? -39.93661 -97.98365 35.56415 1.000 50.77543 333 ASP B CA 1
ATOM 3548 C C . ASP B 1 219 ? -39.38980 -97.49433 36.89895 1.000 53.71161 333 ASP B C 1
ATOM 3549 O O . ASP B 1 219 ? -40.15723 -97.04383 37.75735 1.000 53.68815 333 ASP B O 1
ATOM 3554 N N . LEU B 1 220 ? -38.07248 -97.56024 37.08781 1.000 50.20976 334 LEU B N 1
ATOM 3555 C CA . LEU B 1 220 ? -37.46111 -97.16552 38.35087 1.000 46.94725 334 LEU B CA 1
ATOM 3556 C C . LEU B 1 220 ? -36.97869 -95.71913 38.34492 1.000 49.84777 334 LEU B C 1
ATOM 3557 O O . LEU B 1 220 ? -37.19672 -94.99389 39.32037 1.000 53.31190 334 LEU B O 1
ATOM 3562 N N . VAL B 1 221 ? -36.33617 -95.28074 37.26110 1.000 41.71614 335 VAL B N 1
ATOM 3563 C CA . VAL B 1 221 ? -35.66151 -93.98569 37.27375 1.000 34.84549 335 VAL B CA 1
ATOM 3564 C C . VAL B 1 221 ? -36.63516 -92.83143 37.03602 1.000 51.05478 335 VAL B C 1
ATOM 3565 O O . VAL B 1 221 ? -36.46089 -91.74811 37.60798 1.000 54.63039 335 VAL B O 1
ATOM 3569 N N . GLU B 1 222 ? -37.66437 -93.03339 36.21241 1.000 50.38544 336 GLU B N 1
ATOM 3570 C CA . GLU B 1 222 ? -38.60146 -91.95423 35.90158 1.000 34.80919 336 GLU B CA 1
ATOM 3571 C C . GLU B 1 222 ? -39.22529 -91.29381 37.12868 1.000 44.66340 336 GLU B C 1
ATOM 3572 O O . GLU B 1 222 ? -39.34881 -90.05671 37.12496 1.000 47.51220 336 GLU B O 1
ATOM 3578 N N . PRO B 1 223 ? -39.64173 -92.01627 38.17986 1.000 44.02554 337 PRO B N 1
ATOM 3579 C CA . PRO B 1 223 ? -40.12400 -91.31126 39.38119 1.000 35.24571 337 PRO B CA 1
ATOM 3580 C C . PRO B 1 223 ? -39.10766 -90.34391 39.96089 1.000 47.07115 337 PRO B C 1
ATOM 3581 O O . PRO B 1 223 ? -39.48529 -89.25974 40.42241 1.000 53.58254 337 PRO B O 1
ATOM 3585 N N . ILE B 1 224 ? -37.82203 -90.70500 39.94944 1.000 47.27646 338 ILE B N 1
ATOM 3586 C CA . ILE B 1 224 ? -36.79571 -89.79242 40.44476 1.000 45.72015 338 ILE B CA 1
ATOM 3587 C C . ILE B 1 224 ? -36.70697 -88.55839 39.55421 1.000 50.02274 338 ILE B C 1
ATOM 3588 O O . ILE B 1 224 ? -36.53190 -87.43498 40.04227 1.000 51.33973 338 ILE B O 1
ATOM 3593 N N . THR B 1 225 ? -36.83807 -88.74083 38.23733 1.000 34.71034 339 THR B N 1
ATOM 3594 C CA . THR B 1 225 ? -36.89452 -87.58949 37.34260 1.000 43.39291 339 THR B CA 1
ATOM 3595 C C . THR B 1 225 ? -38.15985 -86.77249 37.56621 1.000 54.64674 339 THR B C 1
ATOM 3596 O O . THR B 1 225 ? -38.13813 -85.54551 37.41608 1.000 70.13111 339 THR B O 1
ATOM 3600 N N . TYR B 1 226 ? -39.26683 -87.43011 37.91922 1.000 46.32449 340 TYR B N 1
ATOM 3601 C CA . TYR B 1 226 ? -40.48391 -86.70231 38.26274 1.000 44.39615 340 TYR B CA 1
ATOM 3602 C C . TYR B 1 226 ? -40.29186 -85.89130 39.53697 1.000 39.11668 340 TYR B C 1
ATOM 3603 O O . TYR B 1 226 ? -40.64539 -84.70726 39.59027 1.000 39.13891 340 TYR B O 1
ATOM 3612 N N . LEU B 1 227 ? -39.74339 -86.51885 40.57975 1.000 36.44514 341 LEU B N 1
ATOM 3613 C CA . LEU B 1 227 ? -39.51632 -85.81181 41.83665 1.000 44.85265 341 LEU B CA 1
ATOM 3614 C C . LEU B 1 227 ? -38.57850 -84.62885 41.63288 1.000 48.86555 341 LEU B C 1
ATOM 3615 O O . LEU B 1 227 ? -38.89782 -83.49672 42.01242 1.000 58.51368 341 LEU B O 1
ATOM 3620 N N . ALA B 1 228 ? -37.42137 -84.86971 41.00999 1.000 46.97366 342 ALA B N 1
ATOM 3621 C CA . ALA B 1 228 ? -36.49970 -83.77929 40.70714 1.000 44.97618 342 ALA B CA 1
ATOM 3622 C C . ALA B 1 228 ? -37.17638 -82.67743 39.90235 1.000 46.75954 342 ALA B C 1
ATOM 3623 O O . ALA B 1 228 ? -36.82287 -81.50017 40.03729 1.000 55.30367 342 ALA B O 1
ATOM 3625 N N . GLY B 1 229 ? -38.15379 -83.03584 39.06814 1.000 42.13663 343 GLY B N 1
ATOM 3626 C CA . GLY B 1 229 ? -38.90418 -82.02068 38.34915 1.000 47.85957 343 GLY B CA 1
ATOM 3627 C C . GLY B 1 229 ? -39.75703 -81.16706 39.26818 1.000 55.18317 343 GLY B C 1
ATOM 3628 O O . GLY B 1 229 ? -39.85184 -79.94978 39.08816 1.000 56.84778 343 GLY B O 1
ATOM 3629 N N . LEU B 1 230 ? -40.39198 -81.79074 40.26415 1.000 62.67696 344 LEU B N 1
ATOM 3630 C CA . LEU B 1 230 ? -41.18310 -81.02697 41.22291 1.000 62.26314 344 LEU B CA 1
ATOM 3631 C C . LEU B 1 230 ? -40.30033 -80.20124 42.14845 1.000 61.65264 344 LEU B C 1
ATOM 3632 O O . LEU B 1 230 ? -40.69759 -79.10776 42.56729 1.000 68.67790 344 LEU B O 1
ATOM 3637 N N . ALA B 1 231 ? -39.10840 -80.70338 42.48012 1.000 52.76194 345 ALA B N 1
ATOM 3638 C CA . ALA B 1 231 ? -38.19926 -79.94265 43.33076 1.000 54.29648 345 ALA B CA 1
ATOM 3639 C C . ALA B 1 231 ? -37.74370 -78.66312 42.64140 1.000 68.66835 345 ALA B C 1
ATOM 3640 O O . ALA B 1 231 ? -37.62321 -77.61263 43.28254 1.000 79.70304 345 ALA B O 1
ATOM 3642 N N . SER B 1 232 ? -37.48756 -78.73069 41.33239 1.000 62.08185 346 SER B N 1
ATOM 3643 C CA . SER B 1 232 ? -37.11104 -77.53036 40.59312 1.000 61.97065 346 SER B CA 1
ATOM 3644 C C . SER B 1 232 ? -38.27607 -76.55365 40.50371 1.000 53.94145 346 SER B C 1
ATOM 3645 O O . SER B 1 232 ? -38.07657 -75.33425 40.54817 1.000 55.94042 346 SER B O 1
ATOM 3648 N N . ILE B 1 233 ? -39.49929 -77.07145 40.38133 1.000 60.21828 347 ILE B N 1
ATOM 3649 C CA . ILE B 1 233 ? -40.67452 -76.20730 40.33831 1.000 59.20945 347 ILE B CA 1
ATOM 3650 C C . ILE B 1 233 ? -40.86594 -75.50644 41.67821 1.000 58.18075 347 ILE B C 1
ATOM 3651 O O . ILE B 1 233 ? -41.06966 -74.28891 41.73786 1.000 61.06463 347 ILE B O 1
ATOM 3656 N N . MET B 1 234 ? -40.79318 -76.26388 42.77540 1.000 60.52651 348 MET B N 1
ATOM 3657 C CA . MET B 1 234 ? -40.95732 -75.66859 44.09773 1.000 70.19129 348 MET B CA 1
ATOM 3658 C C . MET B 1 234 ? -39.71958 -74.88609 44.51686 1.000 82.36255 348 MET B C 1
ATOM 3659 O O . MET B 1 234 ? -39.83237 -73.90187 45.25738 1.000 97.52643 348 MET B O 1
ATOM 3664 N N . GLY B 1 235 ? -38.53607 -75.31087 44.06764 1.000 75.96394 349 GLY B N 1
ATOM 3665 C CA . GLY B 1 235 ? -37.32847 -74.55652 44.35559 1.000 79.99966 349 GLY B CA 1
ATOM 3666 C C . GLY B 1 235 ? -37.31546 -73.18737 43.70785 1.000 88.55611 349 GLY B C 1
ATOM 3667 O O . GLY B 1 235 ? -36.66602 -72.26576 44.20988 1.000 95.79879 349 GLY B O 1
ATOM 3668 N N . GLY B 1 236 ? -38.02971 -73.03046 42.59355 1.000 93.45319 350 GLY B N 1
ATOM 3669 C CA . GLY B 1 236 ? -38.14024 -71.74850 41.92950 1.000 96.57296 350 GLY B CA 1
ATOM 3670 C C . GLY B 1 236 ? -39.25886 -70.85924 42.41678 1.000 109.78825 350 GLY B C 1
ATOM 3671 O O . GLY B 1 236 ? -39.31435 -69.68735 42.03436 1.000 109.62727 350 GLY B O 1
ATOM 3672 N N . TYR B 1 237 ? -40.15994 -71.38097 43.25020 1.000 127.66852 351 TYR B N 1
ATOM 3673 C CA . TYR B 1 237 ? -41.25294 -70.58672 43.79024 1.000 139.10617 351 TYR B CA 1
ATOM 3674 C C . TYR B 1 237 ? -41.11597 -70.28878 45.27588 1.000 141.02116 351 TYR B C 1
ATOM 3675 O O . TYR B 1 237 ? -41.83994 -69.42441 45.78202 1.000 148.81072 351 TYR B O 1
ATOM 3684 N N . LEU B 1 238 ? -40.22251 -70.97534 45.98764 1.000 135.28876 352 LEU B N 1
ATOM 3685 C CA . LEU B 1 238 ? -39.76480 -70.47150 47.27357 1.000 138.72850 352 LEU B CA 1
ATOM 3686 C C . LEU B 1 238 ? -38.61318 -69.49081 47.11026 1.000 148.63146 352 LEU B C 1
ATOM 3687 O O . LEU B 1 238 ? -38.34161 -68.70999 48.02929 1.000 157.98165 352 LEU B O 1
ATOM 3692 N N . TRP B 1 239 ? -37.94042 -69.51473 45.95647 1.000 144.48291 353 TRP B N 1
ATOM 3693 C CA . TRP B 1 239 ? -36.95300 -68.49183 45.63542 1.000 142.06856 353 TRP B CA 1
ATOM 3694 C C . TRP B 1 239 ? -37.62023 -67.20749 45.16207 1.000 140.01580 353 TRP B C 1
ATOM 3695 O O . TRP B 1 239 ? -37.20927 -66.11039 45.55553 1.000 143.39021 353 TRP B O 1
ATOM 3706 N N . PHE B 1 240 ? -38.65312 -67.32235 44.32292 1.000 136.67017 354 PHE B N 1
ATOM 3707 C CA . PHE B 1 240 ? -39.46878 -66.16516 43.95666 1.000 134.99325 354 PHE B CA 1
ATOM 3708 C C . PHE B 1 240 ? -40.38563 -65.71148 45.09381 1.000 127.26186 354 PHE B C 1
ATOM 3709 O O . PHE B 1 240 ? -41.28534 -64.88434 44.88921 1.000 122.73197 354 PHE B O 1
ATOM 3717 N N . LEU B 1 241 ? -40.15569 -66.27295 46.28055 1.000 120.19530 355 LEU B N 1
ATOM 3718 C CA . LEU B 1 241 ? -40.80710 -65.84314 47.50949 1.000 113.02802 355 LEU B CA 1
ATOM 3719 C C . LEU B 1 241 ? -39.83717 -65.00156 48.32916 1.000 120.32798 355 LEU B C 1
ATOM 3720 O O . LEU B 1 241 ? -40.04412 -63.79656 48.50531 1.000 120.77120 355 LEU B O 1
ATOM 3725 N N . PHE B 1 242 ? -38.77188 -65.62668 48.82249 1.000 129.69092 356 PHE B N 1
ATOM 3726 C CA . PHE B 1 242 ? -37.73936 -64.91967 49.57119 1.000 132.07496 356 PHE B CA 1
ATOM 3727 C C . PHE B 1 242 ? -36.66072 -64.40279 48.62250 1.000 133.23948 356 PHE B C 1
ATOM 3728 O O . PHE B 1 242 ? -35.49769 -64.79432 48.71793 1.000 132.63154 356 PHE B O 1
ATOM 3736 N N . ASP B 1 276 ? -32.84921 -39.62561 36.06208 1.000 78.52858 390 ASP B N 1
ATOM 3737 C CA . ASP B 1 276 ? -32.50573 -39.54455 34.64783 1.000 84.56706 390 ASP B CA 1
ATOM 3738 C C . ASP B 1 276 ? -33.62905 -38.89429 33.84796 1.000 97.63215 390 ASP B C 1
ATOM 3739 O O . ASP B 1 276 ? -33.68433 -39.00898 32.62415 1.000 95.48247 390 ASP B O 1
ATOM 3744 N N . GLN B 1 277 ? -34.53323 -38.22198 34.55766 1.000 113.24172 391 GLN B N 1
ATOM 3745 C CA . GLN B 1 277 ? -35.51452 -37.35618 33.92248 1.000 119.69977 391 GLN B CA 1
ATOM 3746 C C . GLN B 1 277 ? -34.97321 -35.95059 33.70512 1.000 117.74419 391 GLN B C 1
ATOM 3747 O O . GLN B 1 277 ? -35.44921 -35.24248 32.81026 1.000 119.37040 391 GLN B O 1
ATOM 3753 N N . LEU B 1 278 ? -33.95960 -35.55091 34.47223 1.000 109.21293 392 LEU B N 1
ATOM 3754 C CA . LEU B 1 278 ? -33.31406 -34.25481 34.30976 1.000 95.74152 392 LEU B CA 1
ATOM 3755 C C . LEU B 1 278 ? -32.42884 -34.22326 33.06682 1.000 91.32480 392 LEU B C 1
ATOM 3756 O O . LEU B 1 278 ? -31.44921 -33.47336 33.01377 1.000 89.00132 392 LEU B O 1
ATOM 3761 N N . VAL B 1 279 ? -32.76096 -35.03211 32.06632 1.000 91.97686 393 VAL B N 1
ATOM 3762 C CA . VAL B 1 279 ? -32.02191 -35.07427 30.81734 1.000 82.32832 393 VAL B CA 1
ATOM 3763 C C . VAL B 1 279 ? -32.77508 -34.34957 29.71151 1.000 99.40106 393 VAL B C 1
ATOM 3764 O O . VAL B 1 279 ? -32.16538 -33.67621 28.87953 1.000 100.68133 393 VAL B O 1
ATOM 3768 N N . HIS B 1 280 ? -34.10814 -34.46535 29.69540 1.000 122.15205 394 HIS B N 1
ATOM 3769 C CA . HIS B 1 280 ? -34.89600 -33.64340 28.78539 1.000 127.24141 394 HIS B CA 1
ATOM 3770 C C . HIS B 1 280 ? -34.91974 -32.18629 29.22677 1.000 120.19647 394 HIS B C 1
ATOM 3771 O O . HIS B 1 280 ? -35.18494 -31.30219 28.40394 1.000 121.77914 394 HIS B O 1
ATOM 3778 N N . ASP B 1 281 ? -34.65375 -31.92034 30.50782 1.000 112.26006 395 ASP B N 1
ATOM 3779 C CA . ASP B 1 281 ? -34.35279 -30.55837 30.93744 1.000 94.03820 395 ASP B CA 1
ATOM 3780 C C . ASP B 1 281 ? -33.02828 -30.09331 30.34643 1.000 77.90735 395 ASP B C 1
ATOM 3781 O O . ASP B 1 281 ? -32.91896 -28.96969 29.84056 1.000 80.08630 395 ASP B O 1
ATOM 3786 N N . ALA B 1 282 ? -32.00767 -30.95323 30.40162 1.000 62.79089 396 ALA B N 1
ATOM 3787 C CA . ALA B 1 282 ? -30.73360 -30.64062 29.76562 1.000 64.85658 396 ALA B CA 1
ATOM 3788 C C . ALA B 1 282 ? -30.85225 -30.64077 28.24792 1.000 73.92061 396 ALA B C 1
ATOM 3789 O O . ALA B 1 282 ? -30.06986 -29.96834 27.56728 1.000 73.56772 396 ALA B O 1
ATOM 3791 N N . ASN B 1 283 ? -31.81294 -31.39031 27.70178 1.000 75.57391 397 ASN B N 1
ATOM 3792 C CA . ASN B 1 283 ? -32.04910 -31.35993 26.26208 1.000 81.97350 397 ASN B CA 1
ATOM 3793 C C . ASN B 1 283 ? -32.60299 -30.00795 25.82977 1.000 80.30384 397 ASN B C 1
ATOM 3794 O O . ASN B 1 283 ? -32.14171 -29.42284 24.84275 1.000 78.68914 397 ASN B O 1
ATOM 3799 N N . GLY B 1 284 ? -33.59832 -29.49754 26.55862 1.000 75.20386 398 GLY B N 1
ATOM 3800 C CA . GLY B 1 284 ? -34.16263 -28.20175 26.21771 1.000 70.19586 398 GLY B CA 1
ATOM 3801 C C . GLY B 1 284 ? -33.15458 -27.07600 26.33883 1.000 65.92658 398 GLY B C 1
ATOM 3802 O O . GLY B 1 284 ? -33.14077 -26.15124 25.52280 1.000 64.38563 398 GLY B O 1
ATOM 3803 N N . LEU B 1 285 ? -32.29799 -27.13612 27.36100 1.000 67.31081 399 LEU B N 1
ATOM 3804 C CA . LEU B 1 285 ? -31.22647 -26.15390 27.47691 1.000 66.48780 399 LEU B CA 1
ATOM 3805 C C . LEU B 1 285 ? -30.20016 -26.32203 26.36530 1.000 63.88191 399 LEU B C 1
ATOM 3806 O O . LEU B 1 285 ? -29.62651 -25.33238 25.89597 1.000 69.73789 399 LEU B O 1
ATOM 3811 N N . ARG B 1 286 ? -29.96228 -27.56052 25.92783 1.000 57.44753 400 ARG B N 1
ATOM 3812 C CA . ARG B 1 286 ? -29.03595 -27.78631 24.82494 1.000 54.37307 400 ARG B CA 1
ATOM 3813 C C . ARG B 1 286 ? -29.60326 -27.27708 23.50585 1.000 63.28016 400 ARG B C 1
ATOM 3814 O O . ARG B 1 286 ? -28.84571 -26.82051 22.64321 1.000 46.20078 400 ARG B O 1
ATOM 3822 N N . ARG B 1 287 ? -30.92636 -27.33999 23.33131 1.000 51.14668 401 ARG B N 1
ATOM 3823 C CA . ARG B 1 287 ? -31.52876 -26.81519 22.11031 1.000 63.54326 401 ARG B CA 1
ATOM 3824 C C . ARG B 1 287 ? -31.50534 -25.29026 22.09574 1.000 67.32151 401 ARG B C 1
ATOM 3825 O O . ARG B 1 287 ? -31.34696 -24.67575 21.03321 1.000 75.34885 401 ARG B O 1
ATOM 3833 N N . GLU B 1 288 ? -31.68391 -24.65974 23.25936 1.000 57.25925 402 GLU B N 1
ATOM 3834 C CA . GLU B 1 288 ? -31.58759 -23.20539 23.32473 1.000 56.24168 402 GLU B CA 1
ATOM 3835 C C . GLU B 1 288 ? -30.16820 -22.73884 23.03308 1.000 60.86850 402 GLU B C 1
ATOM 3836 O O . GLU B 1 288 ? -29.96473 -21.78189 22.27720 1.000 65.95428 402 GLU B O 1
ATOM 3842 N N . ILE B 1 289 ? -29.17384 -23.40870 23.61726 1.000 59.66053 403 ILE B N 1
ATOM 3843 C CA . ILE B 1 289 ? -27.78768 -23.00813 23.41557 1.000 63.22086 403 ILE B CA 1
ATOM 3844 C C . ILE B 1 289 ? -27.26272 -23.43726 22.04969 1.000 70.44154 403 ILE B C 1
ATOM 3845 O O . ILE B 1 289 ? -26.31332 -22.82822 21.54062 1.000 74.37493 403 ILE B O 1
ATOM 3850 N N . LYS B 1 290 ? -27.85455 -24.46621 21.43538 1.000 71.11993 404 LYS B N 1
ATOM 3851 C CA . LYS B 1 290 ? -27.52458 -24.77461 20.04835 1.000 74.76758 404 LYS B CA 1
ATOM 3852 C C . LYS B 1 290 ? -28.09303 -23.72512 19.10494 1.000 72.73454 404 LYS B C 1
ATOM 3853 O O . LYS B 1 290 ? -27.54892 -23.50689 18.01644 1.000 72.45875 404 LYS B O 1
ATOM 3859 N N . PHE B 1 291 ? -29.17496 -23.06211 19.51086 1.000 70.16051 405 PHE B N 1
ATOM 3860 C CA . PHE B 1 291 ? -29.89326 -22.13857 18.64635 1.000 64.65048 405 PHE B CA 1
ATOM 3861 C C . PHE B 1 291 ? -29.30246 -20.73745 18.67894 1.000 60.01253 405 PHE B C 1
ATOM 3862 O O . PHE B 1 291 ? -29.42745 -19.99656 17.69689 1.000 67.17760 405 PHE B O 1
ATOM 3870 N N . ALA B 1 292 ? -28.65397 -20.36106 19.78249 1.000 49.61061 406 ALA B N 1
ATOM 3871 C CA . ALA B 1 292 ? -27.98122 -19.06861 19.83420 1.000 59.63599 406 ALA B CA 1
ATOM 3872 C C . ALA B 1 292 ? -26.72656 -19.06862 18.97062 1.000 66.21872 406 ALA B C 1
ATOM 3873 O O . ALA B 1 292 ? -26.42774 -18.07315 18.30105 1.000 78.55898 406 ALA B O 1
ATOM 3875 N N . ALA B 1 293 ? -25.98251 -20.17824 18.97013 1.000 62.63560 407 ALA B N 1
ATOM 3876 C CA . ALA B 1 293 ? -24.77809 -20.26151 18.15052 1.000 57.30248 407 ALA B CA 1
ATOM 3877 C C . ALA B 1 293 ? -25.11455 -20.18949 16.66703 1.000 61.41694 407 ALA B C 1
ATOM 3878 O O . ALA B 1 293 ? -24.37121 -19.58832 15.88265 1.000 64.45619 407 ALA B O 1
ATOM 3880 N N . THR B 1 294 ? -26.23100 -20.79926 16.26196 1.000 56.65420 408 THR B N 1
ATOM 3881 C CA . THR B 1 294 ? -26.65450 -20.70596 14.86885 1.000 63.00520 408 THR B CA 1
ATOM 3882 C C . THR B 1 294 ? -27.10911 -19.29281 14.52700 1.000 61.30026 408 THR B C 1
ATOM 3883 O O . THR B 1 294 ? -26.75843 -18.76178 13.46660 1.000 73.05379 408 THR B O 1
ATOM 3887 N N . GLU B 1 295 ? -27.89217 -18.66942 15.41183 1.000 58.90200 409 GLU B N 1
ATOM 3888 C CA . GLU B 1 295 ? -28.29436 -17.28428 15.19257 1.000 57.67733 409 GLU B CA 1
ATOM 3889 C C . GLU B 1 295 ? -27.09419 -16.34772 15.19832 1.000 55.54206 409 GLU B C 1
ATOM 3890 O O . GLU B 1 295 ? -27.08116 -15.35130 14.46605 1.000 60.05673 409 GLU B O 1
ATOM 3896 N N . TYR B 1 296 ? -26.08224 -16.64636 16.01038 1.000 51.34425 410 TYR B N 1
ATOM 3897 C CA . TYR B 1 296 ? -24.83503 -15.89558 15.99223 1.000 54.34744 410 TYR B CA 1
ATOM 3898 C C . TYR B 1 296 ? -23.84860 -16.41275 14.95214 1.000 64.71989 410 TYR B C 1
ATOM 3899 O O . TYR B 1 296 ? -22.81275 -15.77449 14.73371 1.000 66.22688 410 TYR B O 1
ATOM 3908 N N . GLY B 1 297 ? -24.14496 -17.53965 14.30650 1.000 70.70466 411 GLY B N 1
ATOM 3909 C CA . GLY B 1 297 ? -23.29801 -18.07261 13.25526 1.000 78.53760 411 GLY B CA 1
ATOM 3910 C C . GLY B 1 297 ? -21.91470 -18.47644 13.72081 1.000 79.52017 411 GLY B C 1
ATOM 3911 O O . GLY B 1 297 ? -20.91700 -18.14507 13.07184 1.000 85.38611 411 GLY B O 1
ATOM 3912 N N . VAL B 1 298 ? -21.83709 -19.19275 14.84025 1.000 73.59490 412 VAL B N 1
ATOM 3913 C CA . VAL B 1 298 ? -20.56919 -19.59313 15.43809 1.000 75.84106 412 VAL B CA 1
ATOM 3914 C C . VAL B 1 298 ? -20.59654 -21.09324 15.69364 1.000 81.68575 412 VAL B C 1
ATOM 3915 O O . VAL B 1 298 ? -21.62871 -21.64725 16.08755 1.000 80.92241 412 VAL B O 1
ATOM 3919 N N . GLU B 1 299 ? -19.46311 -21.74945 15.45919 1.000 85.81766 413 GLU B N 1
ATOM 3920 C CA . GLU B 1 299 ? -19.31826 -23.15187 15.82112 1.000 90.78128 413 GLU B CA 1
ATOM 3921 C C . GLU B 1 299 ? -19.26101 -23.29791 17.33633 1.000 85.71173 413 GLU B C 1
ATOM 3922 O O . GLU B 1 299 ? -18.63418 -22.49135 18.02932 1.000 95.86972 413 GLU B O 1
ATOM 3928 N N . TRP B 1 300 ? -19.91742 -24.33490 17.85403 1.000 62.90251 414 TRP B N 1
ATOM 3929 C CA . TRP B 1 300 ? -19.87759 -24.59320 19.28771 1.000 52.57197 414 TRP B CA 1
ATOM 3930 C C . TRP B 1 300 ? -20.22367 -26.04822 19.56242 1.000 62.71830 414 TRP B C 1
ATOM 3931 O O . TRP B 1 300 ? -21.24615 -26.54864 19.08427 1.000 67.09447 414 TRP B O 1
ATOM 3942 N N . ASP B 1 301 ? -19.36967 -26.71321 20.33694 1.000 68.38228 415 ASP B N 1
ATOM 3943 C CA . ASP B 1 301 ? -19.63825 -28.04227 20.86490 1.000 78.08354 415 ASP B CA 1
ATOM 3944 C C . ASP B 1 301 ? -18.85486 -28.19430 22.15931 1.000 80.24027 415 ASP B C 1
ATOM 3945 O O . ASP B 1 301 ? -17.69895 -27.77036 22.24174 1.000 86.54341 415 ASP B O 1
ATOM 3950 N N . GLU B 1 302 ? -19.49127 -28.78705 23.16562 1.000 74.85850 416 GLU B N 1
ATOM 3951 C CA . GLU B 1 302 ? -18.88352 -28.91270 24.48776 1.000 75.38609 416 GLU B CA 1
ATOM 3952 C C . GLU B 1 302 ? -17.60920 -29.75019 24.44293 1.000 80.41184 416 GLU B C 1
ATOM 3953 O O . GLU B 1 302 ? -16.62490 -29.43575 25.11252 1.000 79.88235 416 GLU B O 1
ATOM 3959 N N . VAL C 2 1 ? -8.37487 -102.18495 27.52170 1.000 56.75808 2 VAL C N 1
ATOM 3960 C CA . VAL C 2 1 ? -9.77525 -102.49112 27.25483 1.000 60.97613 2 VAL C CA 1
ATOM 3961 C C . VAL C 2 1 ? -9.91707 -103.51868 26.12950 1.000 50.91389 2 VAL C C 1
ATOM 3962 O O . VAL C 2 1 ? -9.66564 -103.22574 24.95817 1.000 58.13352 2 VAL C O 1
ATOM 3966 N N . GLN C 2 2 ? -10.30467 -104.73314 26.50868 1.000 42.65555 3 GLN C N 1
ATOM 3967 C CA . GLN C 2 2 ? -10.62388 -105.80050 25.56732 1.000 64.31984 3 GLN C CA 1
ATOM 3968 C C . GLN C 2 2 ? -11.30352 -106.92105 26.34342 1.000 60.82792 3 GLN C C 1
ATOM 3969 O O . GLN C 2 2 ? -11.36722 -106.89936 27.57602 1.000 29.06713 3 GLN C O 1
ATOM 3975 N N . LEU C 2 3 ? -11.81500 -107.90206 25.60360 1.000 56.64451 4 LEU C N 1
ATOM 3976 C CA . LEU C 2 3 ? -12.71626 -108.90090 26.15449 1.000 48.39600 4 LEU C CA 1
ATOM 3977 C C . LEU C 2 3 ? -12.10752 -110.29432 26.05334 1.000 40.09129 4 LEU C C 1
ATOM 3978 O O . LEU C 2 3 ? -11.27784 -110.56934 25.18076 1.000 28.64975 4 LEU C O 1
ATOM 3983 N N . GLN C 2 4 ? -12.53042 -111.17378 26.96187 1.000 54.34194 5 GLN C N 1
ATOM 3984 C CA . GLN C 2 4 ? -12.10135 -112.56788 26.97745 1.000 54.88896 5 GLN C CA 1
ATOM 3985 C C . GLN C 2 4 ? -13.33292 -113.44956 27.11204 1.000 54.31073 5 GLN C C 1
ATOM 3986 O O . GLN C 2 4 ? -14.08054 -113.32791 28.08831 1.000 61.30224 5 GLN C O 1
ATOM 3992 N N . GLU C 2 5 ? -13.54427 -114.33095 26.13931 1.000 42.03287 6 GLU C N 1
ATOM 3993 C CA . GLU C 2 5 ? -14.65599 -115.26797 26.16237 1.000 23.56232 6 GLU C CA 1
ATOM 3994 C C . GLU C 2 5 ? -14.14951 -116.67341 26.45855 1.000 24.20969 6 GLU C C 1
ATOM 3995 O O . GLU C 2 5 ? -13.00026 -117.01364 26.16443 1.000 39.13251 6 GLU C O 1
ATOM 4001 N N . SER C 2 6 ? -15.02165 -117.48844 27.04879 1.000 28.27563 7 SER C N 1
ATOM 4002 C CA . SER C 2 6 ? -14.66548 -118.85613 27.40412 1.000 47.63109 7 SER C CA 1
ATOM 4003 C C . SER C 2 6 ? -15.93664 -119.68295 27.50890 1.000 59.76560 7 SER C C 1
ATOM 4004 O O . SER C 2 6 ? -16.91884 -119.23642 28.10906 1.000 65.90329 7 SER C O 1
ATOM 4007 N N . GLY C 2 7 ? -15.91487 -120.88029 26.92852 1.000 56.45143 8 GLY C N 1
ATOM 4008 C CA . GLY C 2 7 ? -17.06360 -121.76269 26.98890 1.000 54.17216 8 GLY C CA 1
ATOM 4009 C C . GLY C 2 7 ? -17.25373 -122.60854 25.74808 1.000 60.03290 8 GLY C C 1
ATOM 4010 O O . GLY C 2 7 ? -18.04395 -123.55733 25.75100 1.000 60.59475 8 GLY C O 1
ATOM 4011 N N . GLY C 2 8 ? -16.53290 -122.27760 24.68081 1.000 62.59980 9 GLY C N 1
ATOM 4012 C CA . GLY C 2 8 ? -16.66733 -123.00476 23.43373 1.000 65.36808 9 GLY C CA 1
ATOM 4013 C C . GLY C 2 8 ? -16.18577 -124.44034 23.53839 1.000 55.27118 9 GLY C C 1
ATOM 4014 O O . GLY C 2 8 ? -15.50457 -124.84643 24.48065 1.000 57.49615 9 GLY C O 1
ATOM 4015 N N . GLY C 2 9 ? -16.55575 -125.22454 22.53658 1.000 48.34566 10 GLY C N 1
ATOM 4016 C CA . GLY C 2 9 ? -16.17418 -126.62011 22.49807 1.000 49.76721 10 GLY C CA 1
ATOM 4017 C C . GLY C 2 9 ? -17.00938 -127.37239 21.48210 1.000 49.80940 10 GLY C C 1
ATOM 4018 O O . GLY C 2 9 ? -17.68281 -126.77824 20.63897 1.000 45.80251 10 GLY C O 1
ATOM 4019 N N . LEU C 2 10 ? -16.94736 -128.69492 21.58832 1.000 52.66872 11 LEU C N 1
ATOM 4020 C CA . LEU C 2 10 ? -17.67436 -129.58863 20.69976 1.000 51.23940 11 LEU C CA 1
ATOM 4021 C C . LEU C 2 10 ? -18.92778 -130.11213 21.38663 1.000 48.17262 11 LEU C C 1
ATOM 4022 O O . LEU C 2 10 ? -18.90852 -130.43713 22.57651 1.000 52.07815 11 LEU C O 1
ATOM 4027 N N . VAL C 2 11 ? -20.01611 -130.19071 20.62361 1.000 39.17645 12 VAL C N 1
ATOM 4028 C CA . VAL C 2 11 ? -21.29688 -130.67182 21.12219 1.000 26.99725 12 VAL C CA 1
ATOM 4029 C C . VAL C 2 11 ? -22.00970 -131.36457 19.97111 1.000 30.65401 12 VAL C C 1
ATOM 4030 O O . VAL C 2 11 ? -21.79501 -131.03837 18.80153 1.000 45.74956 12 VAL C O 1
ATOM 4034 N N . GLN C 2 12 ? -22.84477 -132.34242 20.30247 1.000 26.65022 13 GLN C N 1
ATOM 4035 C CA . GLN C 2 12 ? -23.62035 -133.04089 19.29132 1.000 25.76352 13 GLN C CA 1
ATOM 4036 C C . GLN C 2 12 ? -24.95581 -132.33971 19.07965 1.000 36.62147 13 GLN C C 1
ATOM 4037 O O . GLN C 2 12 ? -25.46322 -131.64821 19.96764 1.000 52.27455 13 GLN C O 1
ATOM 4043 N N . ALA C 2 13 ? -25.51617 -132.52309 17.88306 1.000 34.19277 14 ALA C N 1
ATOM 4044 C CA . ALA C 2 13 ? -26.74058 -131.83082 17.49902 1.000 26.79707 14 ALA C CA 1
ATOM 4045 C C . ALA C 2 13 ? -27.85264 -132.09152 18.50599 1.000 35.22170 14 ALA C C 1
ATOM 4046 O O . ALA C 2 13 ? -28.03878 -133.21646 18.97673 1.000 47.31745 14 ALA C O 1
ATOM 4048 N N . GLY C 2 14 ? -28.59210 -131.03412 18.83637 1.000 33.92983 15 GLY C N 1
ATOM 4049 C CA . GLY C 2 14 ? -29.58876 -131.08946 19.88017 1.000 43.36652 15 GLY C CA 1
ATOM 4050 C C . GLY C 2 14 ? -29.06197 -130.81138 21.27015 1.000 44.17844 15 GLY C C 1
ATOM 4051 O O . GLY C 2 14 ? -29.86206 -130.70346 22.20872 1.000 59.68900 15 GLY C O 1
ATOM 4052 N N . GLY C 2 15 ? -27.74744 -130.69116 21.43320 1.000 33.32937 16 GLY C N 1
ATOM 4053 C CA . GLY C 2 15 ? -27.15388 -130.41296 22.72145 1.000 45.00606 16 GLY C CA 1
ATOM 4054 C C . GLY C 2 15 ? -27.29675 -128.95548 23.11641 1.000 56.37396 16 GLY C C 1
ATOM 4055 O O . GLY C 2 15 ? -27.96579 -128.15464 22.46111 1.000 57.53262 16 GLY C O 1
ATOM 4056 N N . SER C 2 16 ? -26.64083 -128.61252 24.22211 1.000 50.83255 17 SER C N 1
ATOM 4057 C CA . SER C 2 16 ? -26.69900 -127.27162 24.78066 1.000 41.22046 17 SER C CA 1
ATOM 4058 C C . SER C 2 16 ? -25.28972 -126.76952 25.06076 1.000 32.89737 17 SER C C 1
ATOM 4059 O O . SER C 2 16 ? -24.34108 -127.54861 25.18445 1.000 43.19231 17 SER C O 1
ATOM 4062 N N . LEU C 2 17 ? -25.16500 -125.44811 25.16152 1.000 34.32370 18 LEU C N 1
ATOM 4063 C CA . LEU C 2 17 ? -23.87876 -124.82128 25.42763 1.000 42.11423 18 LEU C CA 1
ATOM 4064 C C . LEU C 2 17 ? -24.11205 -123.42081 25.97397 1.000 46.67747 18 LEU C C 1
ATOM 4065 O O . LEU C 2 17 ? -25.03843 -122.72853 25.54519 1.000 49.19323 18 LEU C O 1
ATOM 4070 N N . ARG C 2 18 ? -23.26629 -123.01358 26.91707 1.000 48.74039 19 ARG C N 1
ATOM 4071 C CA . ARG C 2 18 ? -23.32894 -121.69004 27.52138 1.000 50.52980 19 ARG C CA 1
ATOM 4072 C C . ARG C 2 18 ? -21.99269 -120.99123 27.32192 1.000 37.76693 19 ARG C C 1
ATOM 4073 O O . ARG C 2 18 ? -20.94094 -121.54507 27.66003 1.000 42.07158 19 ARG C O 1
ATOM 4081 N N . LEU C 2 19 ? -22.03629 -119.78240 26.77100 1.000 30.70505 20 LEU C N 1
ATOM 4082 C CA . LEU C 2 19 ? -20.84031 -119.01009 26.46715 1.000 34.13829 20 LEU C CA 1
ATOM 4083 C C . LEU C 2 19 ? -20.77071 -117.79617 27.38171 1.000 34.49863 20 LEU C C 1
ATOM 4084 O O . LEU C 2 19 ? -21.75621 -117.06560 27.52790 1.000 25.91487 20 LEU C O 1
ATOM 4089 N N . SER C 2 20 ? -19.60730 -117.58591 27.99132 1.000 41.19717 21 SER C N 1
ATOM 4090 C CA . SER C 2 20 ? -19.38218 -116.48373 28.91462 1.000 43.48145 21 SER C CA 1
ATOM 4091 C C . SER C 2 20 ? -18.28037 -115.58099 28.37909 1.000 40.35021 21 SER C C 1
ATOM 4092 O O . SER C 2 20 ? -17.32197 -116.05469 27.76108 1.000 44.79988 21 SER C O 1
ATOM 4095 N N . CYS C 2 21 ? -18.42320 -114.27980 28.62174 1.000 43.70965 22 CYS C N 1
ATOM 4096 C CA . CYS C 2 21 ? -17.45264 -113.29036 28.17163 1.000 50.18827 22 CYS C CA 1
ATOM 4097 C C . CYS C 2 21 ? -17.39368 -112.16217 29.18819 1.000 40.29206 22 CYS C C 1
ATOM 4098 O O . CYS C 2 21 ? -18.43418 -111.62244 29.57390 1.000 43.78913 22 CYS C O 1
ATOM 4101 N N . ALA C 2 22 ? -16.18287 -111.80308 29.60733 1.000 35.15199 23 ALA C N 1
ATOM 4102 C CA . ALA C 2 22 ? -15.96847 -110.80453 30.65316 1.000 40.70753 23 ALA C CA 1
ATOM 4103 C C . ALA C 2 22 ? -15.16889 -109.64219 30.07347 1.000 50.39174 23 ALA C C 1
ATOM 4104 O O . ALA C 2 22 ? -13.95221 -109.74641 29.89012 1.000 49.22732 23 ALA C O 1
ATOM 4106 N N . ALA C 2 23 ? -15.85058 -108.53490 29.79279 1.000 58.20604 24 ALA C N 1
ATOM 4107 C CA . ALA C 2 23 ? -15.16920 -107.33976 29.31676 1.000 51.07789 24 ALA C CA 1
ATOM 4108 C C . ALA C 2 23 ? -14.44165 -106.66030 30.46994 1.000 55.14488 24 ALA C C 1
ATOM 4109 O O . ALA C 2 23 ? -15.02365 -106.42368 31.53312 1.000 62.55108 24 ALA C O 1
ATOM 4111 N N . SER C 2 24 ? -13.16385 -106.35202 30.26132 1.000 56.16656 25 SER C N 1
ATOM 4112 C CA . SER C 2 24 ? -12.35315 -105.69831 31.27668 1.000 61.24876 25 SER C CA 1
ATOM 4113 C C . SER C 2 24 ? -11.55378 -104.57423 30.63443 1.000 64.29116 25 SER C C 1
ATOM 4114 O O . SER C 2 24 ? -11.40857 -104.50562 29.41148 1.000 54.27450 25 SER C O 1
ATOM 4117 N N . GLY C 2 25 ? -11.02766 -103.69223 31.48130 1.000 70.41521 26 GLY C N 1
ATOM 4118 C CA . GLY C 2 25 ? -10.34248 -102.50441 31.02268 1.000 78.27069 26 GLY C CA 1
ATOM 4119 C C . GLY C 2 25 ? -11.23411 -101.30096 30.81546 1.000 84.25567 26 GLY C C 1
ATOM 4120 O O . GLY C 2 25 ? -10.73389 -100.23901 30.42211 1.000 89.02579 26 GLY C O 1
ATOM 4121 N N . THR C 2 26 ? -12.53324 -101.42971 31.06822 1.000 85.43676 27 THR C N 1
ATOM 4122 C CA . THR C 2 26 ? -13.46155 -100.32589 30.88208 1.000 79.49340 27 THR C CA 1
ATOM 4123 C C . THR C 2 26 ? -13.41978 -99.38292 32.07665 1.000 73.79976 27 THR C C 1
ATOM 4124 O O . THR C 2 26 ? -13.28285 -99.81484 33.22492 1.000 74.36243 27 THR C O 1
ATOM 4128 N N . ILE C 2 27 ? -13.53547 -98.08356 31.79721 1.000 76.86873 28 ILE C N 1
ATOM 4129 C CA . ILE C 2 27 ? -13.63260 -97.09993 32.86930 1.000 79.94007 28 ILE C CA 1
ATOM 4130 C C . ILE C 2 27 ? -15.05879 -96.98510 33.39093 1.000 77.76082 28 ILE C C 1
ATOM 4131 O O . ILE C 2 27 ? -15.26272 -96.58802 34.54483 1.000 81.05367 28 ILE C O 1
ATOM 4136 N N . PHE C 2 28 ? -16.04989 -97.33302 32.57295 1.000 72.31326 29 PHE C N 1
ATOM 4137 C CA . PHE C 2 28 ? -17.44633 -97.34485 32.97853 1.000 67.52523 29 PHE C CA 1
ATOM 4138 C C . PHE C 2 28 ? -18.14249 -98.50965 32.28878 1.000 65.36006 29 PHE C C 1
ATOM 4139 O O . PHE C 2 28 ? -17.56218 -99.19547 31.44330 1.000 63.75956 29 PHE C O 1
ATOM 4147 N N . SER C 2 29 ? -19.39759 -98.72893 32.65564 1.000 70.70407 30 SER C N 1
ATOM 4148 C CA . SER C 2 29 ? -20.15826 -99.82872 32.07448 1.000 67.04297 30 SER C CA 1
ATOM 4149 C C . SER C 2 29 ? -20.43135 -99.55166 30.59962 1.000 60.14218 30 SER C C 1
ATOM 4150 O O . SER C 2 29 ? -20.90262 -98.46121 30.25638 1.000 71.24301 30 SER C O 1
ATOM 4153 N N . PRO C 2 30 ? -20.14465 -100.49467 29.70408 1.000 51.03864 31 PRO C N 1
ATOM 4154 C CA . PRO C 2 30 ? -20.43320 -100.27254 28.28362 1.000 36.69014 31 PRO C CA 1
ATOM 4155 C C . PRO C 2 30 ? -21.92451 -100.35481 28.00096 1.000 37.74821 31 PRO C C 1
ATOM 4156 O O . PRO C 2 30 ? -22.65972 -101.12473 28.62466 1.000 49.55157 31 PRO C O 1
ATOM 4160 N N . HIS C 2 31 ? -22.36759 -99.54157 27.04004 1.000 36.75716 32 HIS C N 1
ATOM 4161 C CA . HIS C 2 31 ? -23.78378 -99.50767 26.68755 1.000 46.77584 32 HIS C CA 1
ATOM 4162 C C . HIS C 2 31 ? -24.23441 -100.82953 26.07754 1.000 43.45031 32 HIS C C 1
ATOM 4163 O O . HIS C 2 31 ? -25.18316 -101.45997 26.55863 1.000 47.93976 32 HIS C O 1
ATOM 4170 N N . TYR C 2 32 ? -23.56431 -101.26469 25.01506 1.000 34.56666 33 TYR C N 1
ATOM 4171 C CA . TYR C 2 32 ? -23.96406 -102.44216 24.26096 1.000 41.37447 33 TYR C CA 1
ATOM 4172 C C . TYR C 2 32 ? -22.89737 -103.52357 24.35939 1.000 48.65983 33 TYR C C 1
ATOM 4173 O O . TYR C 2 32 ? -21.69755 -103.23907 24.27947 1.000 51.22635 33 TYR C O 1
ATOM 4182 N N . MET C 2 33 ? -23.34780 -104.76534 24.53338 1.000 54.73711 34 MET C N 1
ATOM 4183 C CA . MET C 2 33 ? -22.48427 -105.93862 24.49652 1.000 52.97829 34 MET C CA 1
ATOM 4184 C C . MET C 2 33 ? -23.26400 -107.08283 23.86777 1.000 47.72388 34 MET C C 1
ATOM 4185 O O . MET C 2 33 ? -24.35911 -107.41370 24.33149 1.000 29.03314 34 MET C O 1
ATOM 4190 N N . GLY C 2 34 ? -22.70442 -107.68407 22.81476 1.000 46.98313 35 GLY C N 1
ATOM 4191 C CA . GLY C 2 34 ? -23.38623 -108.73365 22.08661 1.000 46.46989 35 GLY C CA 1
ATOM 4192 C C . GLY C 2 34 ? -22.42749 -109.81231 21.62115 1.000 47.81700 35 GLY C C 1
ATOM 4193 O O . GLY C 2 34 ? -21.22774 -109.76987 21.90032 1.000 50.75439 35 GLY C O 1
ATOM 4194 N N . TRP C 2 35 ? -22.98723 -110.78398 20.90273 1.000 46.05161 36 TRP C N 1
ATOM 4195 C CA . TRP C 2 35 ? -22.24250 -111.91215 20.36259 1.000 35.44630 36 TRP C CA 1
ATOM 4196 C C . TRP C 2 35 ? -22.36005 -111.92892 18.84531 1.000 35.84485 36 TRP C C 1
ATOM 4197 O O . TRP C 2 35 ? -23.43376 -111.66800 18.29305 1.000 33.92324 36 TRP C O 1
ATOM 4208 N N . TYR C 2 36 ? -21.25370 -112.24291 18.17567 1.000 37.29262 37 TYR C N 1
ATOM 4209 C CA . TYR C 2 36 ? -21.22178 -112.35504 16.72567 1.000 37.69076 37 TYR C CA 1
ATOM 4210 C C . TYR C 2 36 ? -20.56936 -113.67579 16.33879 1.000 37.36681 37 TYR C C 1
ATOM 4211 O O . TYR C 2 36 ? -19.84450 -114.28900 17.12655 1.000 43.93457 37 TYR C O 1
ATOM 4220 N N . ARG C 2 37 ? -20.83353 -114.10744 15.10657 1.000 33.26059 38 ARG C N 1
ATOM 4221 C CA . ARG C 2 37 ? -20.44963 -115.43460 14.64800 1.000 27.44572 38 ARG C CA 1
ATOM 4222 C C . ARG C 2 37 ? -20.02695 -115.37377 13.18637 1.000 31.21617 38 ARG C C 1
ATOM 4223 O O . ARG C 2 37 ? -20.57660 -114.60072 12.39741 1.000 41.58839 38 ARG C O 1
ATOM 4231 N N . GLN C 2 38 ? -19.03491 -116.19481 12.83416 1.000 36.45377 39 GLN C N 1
ATOM 4232 C CA . GLN C 2 38 ? -18.48518 -116.24016 11.48031 1.000 44.98110 39 GLN C CA 1
ATOM 4233 C C . GLN C 2 38 ? -18.42932 -117.68830 11.00958 1.000 49.95809 39 GLN C C 1
ATOM 4234 O O . GLN C 2 38 ? -17.56522 -118.45399 11.44983 1.000 40.70927 39 GLN C O 1
ATOM 4240 N N . ALA C 2 39 ? -19.33705 -118.05315 10.10081 1.000 65.70833 40 ALA C N 1
ATOM 4241 C CA . ALA C 2 39 ? -19.39952 -119.40902 9.57738 1.000 79.08562 40 ALA C CA 1
ATOM 4242 C C . ALA C 2 39 ? -18.13171 -119.74355 8.78933 1.000 90.09854 40 ALA C C 1
ATOM 4243 O O . ALA C 2 39 ? -17.38011 -118.84757 8.39615 1.000 99.16614 40 ALA C O 1
ATOM 4245 N N . PRO C 2 40 ? -17.86880 -121.03449 8.55186 1.000 81.53780 41 PRO C N 1
ATOM 4246 C CA . PRO C 2 40 ? -16.66767 -121.40701 7.78255 1.000 77.45111 41 PRO C CA 1
ATOM 4247 C C . PRO C 2 40 ? -16.60254 -120.80359 6.38852 1.000 72.86269 41 PRO C C 1
ATOM 4248 O O . PRO C 2 40 ? -15.51802 -120.78542 5.79305 1.000 72.67658 41 PRO C O 1
ATOM 4252 N N . GLY C 2 41 ? -17.71472 -120.31504 5.84615 1.000 68.97017 42 GLY C N 1
ATOM 4253 C CA . GLY C 2 41 ? -17.70120 -119.72957 4.52040 1.000 75.38643 42 GLY C CA 1
ATOM 4254 C C . GLY C 2 41 ? -18.26988 -118.32680 4.46384 1.000 77.64986 42 GLY C C 1
ATOM 4255 O O . GLY C 2 41 ? -17.84884 -117.51203 3.63740 1.000 78.73904 42 GLY C O 1
ATOM 4256 N N . LYS C 2 42 ? -19.22397 -118.03203 5.34125 1.000 78.04791 43 LYS C N 1
ATOM 4257 C CA . LYS C 2 42 ? -19.90085 -116.74227 5.33937 1.000 89.71369 43 LYS C CA 1
ATOM 4258 C C . LYS C 2 42 ? -19.03408 -115.69089 6.03238 1.000 96.78493 43 LYS C C 1
ATOM 4259 O O . LYS C 2 42 ? -17.87981 -115.93274 6.39636 1.000 100.81185 43 LYS C O 1
ATOM 4265 N N . GLU C 2 43 ? -19.59396 -114.49887 6.21623 1.000 95.22881 44 GLU C N 1
ATOM 4266 C CA . GLU C 2 43 ? -18.93108 -113.40593 6.90539 1.000 93.01958 44 GLU C CA 1
ATOM 4267 C C . GLU C 2 43 ? -19.47661 -113.28998 8.32805 1.000 88.44054 44 GLU C C 1
ATOM 4268 O O . GLU C 2 43 ? -20.34546 -114.05563 8.75145 1.000 94.54196 44 GLU C O 1
ATOM 4274 N N . ARG C 2 44 ? -18.95294 -112.31913 9.07485 1.000 80.80997 45 ARG C N 1
ATOM 4275 C CA . ARG C 2 44 ? -19.39620 -112.10854 10.44759 1.000 60.84222 45 ARG C CA 1
ATOM 4276 C C . ARG C 2 44 ? -20.86628 -111.71239 10.47515 1.000 51.02605 45 ARG C C 1
ATOM 4277 O O . ARG C 2 44 ? -21.27964 -110.76400 9.80205 1.000 60.15898 45 ARG C O 1
ATOM 4285 N N . GLU C 2 45 ? -21.65613 -112.44263 11.25848 1.000 47.14764 46 GLU C N 1
ATOM 4286 C CA . GLU C 2 45 ? -23.09184 -112.22677 11.32842 1.000 59.53552 46 GLU C CA 1
ATOM 4287 C C . GLU C 2 45 ? -23.52107 -112.00464 12.77224 1.000 62.27261 46 GLU C C 1
ATOM 4288 O O . GLU C 2 45 ? -22.85491 -112.42976 13.71946 1.000 60.27185 46 GLU C O 1
ATOM 4294 N N . PHE C 2 46 ? -24.65533 -111.32888 12.92259 1.000 62.50078 47 PHE C N 1
ATOM 4295 C CA . PHE C 2 46 ? -25.21788 -111.05087 14.23421 1.000 54.59742 47 PHE C CA 1
ATOM 4296 C C . PHE C 2 46 ? -25.86802 -112.30348 14.81051 1.000 59.42345 47 PHE C C 1
ATOM 4297 O O . PHE C 2 46 ? -26.44462 -113.11552 14.08183 1.000 69.84284 47 PHE C O 1
ATOM 4305 N N . VAL C 2 47 ? -25.76446 -112.46099 16.12885 1.000 47.75009 48 VAL C N 1
ATOM 4306 C CA . VAL C 2 47 ? -26.37310 -113.59164 16.82118 1.000 39.47778 48 VAL C CA 1
ATOM 4307 C C . VAL C 2 47 ? -27.30378 -113.06624 17.90464 1.000 51.85014 48 VAL C C 1
ATOM 4308 O O . VAL C 2 47 ? -28.50910 -113.34010 17.89052 1.000 58.11534 48 VAL C O 1
ATOM 4312 N N . ALA C 2 48 ? -26.75195 -112.30735 18.84852 1.000 54.21084 49 ALA C N 1
ATOM 4313 C CA . ALA C 2 48 ? -27.53803 -111.75356 19.94095 1.000 55.77775 49 ALA C CA 1
ATOM 4314 C C . ALA C 2 48 ? -26.81769 -110.53102 20.48619 1.000 53.30494 49 ALA C C 1
ATOM 4315 O O . ALA C 2 48 ? -25.60372 -110.38000 20.32672 1.000 50.44171 49 ALA C O 1
ATOM 4317 N N . GLY C 2 49 ? -27.58665 -109.65750 21.12923 1.000 56.73542 50 GLY C N 1
ATOM 4318 C CA . GLY C 2 49 ? -27.03866 -108.44096 21.69361 1.000 52.51035 50 GLY C CA 1
ATOM 4319 C C . GLY C 2 49 ? -28.02130 -107.71878 22.58956 1.000 52.29977 50 GLY C C 1
ATOM 4320 O O . GLY C 2 49 ? -29.23444 -107.78425 22.36903 1.000 61.76140 50 GLY C O 1
ATOM 4321 N N . ILE C 2 50 ? -27.51330 -107.02873 23.60745 1.000 50.46475 51 ILE C N 1
ATOM 4322 C CA . ILE C 2 50 ? -28.34216 -106.28119 24.54646 1.000 33.79224 51 ILE C CA 1
ATOM 4323 C C . ILE C 2 50 ? -27.73938 -104.89424 24.71585 1.000 39.41289 51 ILE C C 1
ATOM 4324 O O . ILE C 2 50 ? -26.67057 -104.74597 25.32222 1.000 43.99509 51 ILE C O 1
ATOM 4329 N N . GLY C 2 51 ? -28.41505 -103.88316 24.17597 1.000 35.93918 52 GLY C N 1
ATOM 4330 C CA . GLY C 2 51 ? -28.12005 -102.50446 24.51693 1.000 37.13582 52 GLY C CA 1
ATOM 4331 C C . GLY C 2 51 ? -28.98326 -102.07727 25.69317 1.000 65.27832 52 GLY C C 1
ATOM 4332 O O . GLY C 2 51 ? -30.17004 -102.39230 25.75594 1.000 72.74311 52 GLY C O 1
ATOM 4333 N N . PHE C 2 52 ? -28.36536 -101.36385 26.63513 1.000 62.98068 53 PHE C N 1
ATOM 4334 C CA . PHE C 2 52 ? -29.05515 -101.03430 27.87884 1.000 66.98655 53 PHE C CA 1
ATOM 4335 C C . PHE C 2 52 ? -30.20648 -100.06624 27.63473 1.000 74.58667 53 PHE C C 1
ATOM 4336 O O . PHE C 2 52 ? -31.36647 -100.37358 27.93028 1.000 88.92793 53 PHE C O 1
ATOM 4344 N N . GLY C 2 53 ? -29.90599 -98.88430 27.09640 1.000 63.69421 54 GLY C N 1
ATOM 4345 C CA . GLY C 2 53 ? -30.96124 -97.94450 26.76985 1.000 74.19300 54 GLY C CA 1
ATOM 4346 C C . GLY C 2 53 ? -31.75599 -98.29788 25.53265 1.000 79.38186 54 GLY C C 1
ATOM 4347 O O . GLY C 2 53 ? -32.84488 -97.75027 25.33602 1.000 81.76304 54 GLY C O 1
ATOM 4348 N N . THR C 2 54 ? -31.24315 -99.20545 24.70147 1.000 78.16649 55 THR C N 1
ATOM 4349 C CA . THR C 2 54 ? -31.90388 -99.56316 23.45339 1.000 76.22557 55 THR C CA 1
ATOM 4350 C C . THR C 2 54 ? -32.60892 -100.90981 23.55711 1.000 79.18079 55 THR C C 1
ATOM 4351 O O . THR C 2 54 ? -33.03188 -101.31833 24.64279 1.000 85.77831 55 THR C O 1
ATOM 4355 N N . THR C 2 55 ? -32.72821 -101.60783 22.43090 1.000 74.82043 56 THR C N 1
ATOM 4356 C CA . THR C 2 55 ? -33.46892 -102.85764 22.37870 1.000 74.24788 56 THR C CA 1
ATOM 4357 C C . THR C 2 55 ? -32.59583 -104.02584 22.83304 1.000 76.19219 56 THR C C 1
ATOM 4358 O O . THR C 2 55 ? -31.43415 -103.86603 23.21892 1.000 76.42925 56 THR C O 1
ATOM 4362 N N . THR C 2 56 ? -33.17697 -105.22528 22.79070 1.000 75.63840 57 THR C N 1
ATOM 4363 C CA . THR C 2 56 ? -32.45827 -106.48277 23.02001 1.000 59.73364 57 THR C CA 1
ATOM 4364 C C . THR C 2 56 ? -33.01091 -107.48947 22.00929 1.000 55.66566 57 THR C C 1
ATOM 4365 O O . THR C 2 56 ? -34.01368 -108.16695 22.25932 1.000 59.08709 57 THR C O 1
ATOM 4369 N N . ASN C 2 57 ? -32.34605 -107.58278 20.86091 1.000 50.48570 58 ASN C N 1
ATOM 4370 C CA . ASN C 2 57 ? -32.84737 -108.33846 19.72431 1.000 59.21681 58 ASN C CA 1
ATOM 4371 C C . ASN C 2 57 ? -31.94143 -109.52291 19.41794 1.000 59.80652 58 ASN C C 1
ATOM 4372 O O . ASN C 2 57 ? -30.72808 -109.47843 19.64379 1.000 46.63154 58 ASN C O 1
ATOM 4377 N N . TYR C 2 58 ? -32.55131 -110.58359 18.90012 1.000 61.93366 59 TYR C N 1
ATOM 4378 C CA . TYR C 2 58 ? -31.85034 -111.76572 18.42647 1.000 52.92354 59 TYR C CA 1
ATOM 4379 C C . TYR C 2 58 ? -31.94357 -111.85102 16.90871 1.000 57.66310 59 TYR C C 1
ATOM 4380 O O . TYR C 2 58 ? -32.84845 -111.28827 16.28578 1.000 63.97211 59 TYR C O 1
ATOM 4389 N N . ALA C 2 59 ? -30.99598 -112.57254 16.31717 1.000 56.58816 60 ALA C N 1
ATOM 4390 C CA . ALA C 2 59 ? -31.05647 -112.83548 14.88929 1.000 56.27749 60 ALA C CA 1
ATOM 4391 C C . ALA C 2 59 ? -32.14835 -113.85972 14.58942 1.000 64.85477 60 ALA C C 1
ATOM 4392 O O . ALA C 2 59 ? -32.63846 -114.56438 15.47646 1.000 64.38148 60 ALA C O 1
ATOM 4394 N N . ASN C 2 60 ? -32.52805 -113.93663 13.31172 1.000 73.73578 61 ASN C N 1
ATOM 4395 C CA . ASN C 2 60 ? -33.64892 -114.78840 12.92315 1.000 74.49951 61 ASN C CA 1
ATOM 4396 C C . ASN C 2 60 ? -33.33684 -116.26519 13.13698 1.000 75.09275 61 ASN C C 1
ATOM 4397 O O . ASN C 2 60 ? -34.19147 -117.02155 13.61341 1.000 85.88888 61 ASN C O 1
ATOM 4402 N N . SER C 2 61 ? -32.11979 -116.69413 12.79485 1.000 66.88406 62 SER C N 1
ATOM 4403 C CA . SER C 2 61 ? -31.79946 -118.11809 12.83629 1.000 52.82752 62 SER C CA 1
ATOM 4404 C C . SER C 2 61 ? -31.75599 -118.64522 14.26591 1.000 50.21171 62 SER C C 1
ATOM 4405 O O . SER C 2 61 ? -32.19959 -119.76846 14.53137 1.000 58.75455 62 SER C O 1
ATOM 4408 N N . VAL C 2 62 ? -31.22691 -117.85110 15.20313 1.000 51.13621 63 VAL C N 1
ATOM 4409 C CA . VAL C 2 62 ? -31.06706 -118.30591 16.58075 1.000 49.02175 63 VAL C CA 1
ATOM 4410 C C . VAL C 2 62 ? -32.23435 -117.91029 17.47248 1.000 49.77084 63 VAL C C 1
ATOM 4411 O O . VAL C 2 62 ? -32.20192 -118.19302 18.67842 1.000 37.42905 63 VAL C O 1
ATOM 4415 N N . LYS C 2 63 ? -33.26179 -117.26652 16.92373 1.000 54.55366 64 LYS C N 1
ATOM 4416 C CA . LYS C 2 63 ? -34.39084 -116.82703 17.73241 1.000 58.35022 64 LYS C CA 1
ATOM 4417 C C . LYS C 2 63 ? -35.15025 -118.02851 18.28161 1.000 49.95278 64 LYS C C 1
ATOM 4418 O O . LYS C 2 63 ? -35.44105 -118.98145 17.55209 1.000 55.70371 64 LYS C O 1
ATOM 4424 N N . GLY C 2 64 ? -35.46803 -117.98152 19.57524 1.000 43.60290 65 GLY C N 1
ATOM 4425 C CA . GLY C 2 64 ? -36.15746 -119.05877 20.24491 1.000 36.98894 65 GLY C CA 1
ATOM 4426 C C . GLY C 2 64 ? -35.25915 -120.13989 20.80678 1.000 40.09153 65 GLY C C 1
ATOM 4427 O O . GLY C 2 64 ? -35.71097 -120.92662 21.64667 1.000 37.48222 65 GLY C O 1
ATOM 4428 N N . ARG C 2 65 ? -34.00114 -120.20064 20.37234 1.000 45.78535 66 ARG C N 1
ATOM 4429 C CA . ARG C 2 65 ? -33.05560 -121.19950 20.85114 1.000 45.06190 66 ARG C CA 1
ATOM 4430 C C . ARG C 2 65 ? -31.92716 -120.61918 21.68766 1.000 42.92629 66 ARG C C 1
ATOM 4431 O O . ARG C 2 65 ? -31.39427 -121.31989 22.55085 1.000 45.37680 66 ARG C O 1
ATOM 4439 N N . PHE C 2 66 ? -31.55330 -119.36412 21.45664 1.000 37.84947 67 PHE C N 1
ATOM 4440 C CA . PHE C 2 66 ? -30.49688 -118.69636 22.20247 1.000 36.73928 67 PHE C CA 1
ATOM 4441 C C . PHE C 2 66 ? -31.09587 -117.67208 23.15907 1.000 46.67235 67 PHE C C 1
ATOM 4442 O O . PHE C 2 66 ? -32.12989 -117.06013 22.87459 1.000 58.91884 67 PHE C O 1
ATOM 4450 N N . THR C 2 67 ? -30.43905 -117.49484 24.30501 1.000 45.76622 68 THR C N 1
ATOM 4451 C CA . THR C 2 67 ? -30.80744 -116.46626 25.27317 1.000 55.24013 68 THR C CA 1
ATOM 4452 C C . THR C 2 67 ? -29.54829 -115.71795 25.67955 1.000 48.34250 68 THR C C 1
ATOM 4453 O O . THR C 2 67 ? -28.62507 -116.31611 26.24270 1.000 36.30241 68 THR C O 1
ATOM 4457 N N . ILE C 2 68 ? -29.50922 -114.41875 25.39892 1.000 50.46898 69 ILE C N 1
ATOM 4458 C CA . ILE C 2 68 ? -28.40072 -113.56541 25.81049 1.000 44.08160 69 ILE C CA 1
ATOM 4459 C C . ILE C 2 68 ? -28.80725 -112.81125 27.06767 1.000 47.64369 69 ILE C C 1
ATOM 4460 O O . ILE C 2 68 ? -29.96302 -112.39178 27.21376 1.000 48.58765 69 ILE C O 1
ATOM 4465 N N . SER C 2 69 ? -27.86042 -112.65766 27.98922 1.000 46.69113 70 SER C N 1
ATOM 4466 C CA . SER C 2 69 ? -28.09323 -111.92785 29.22527 1.000 49.88100 70 SER C CA 1
ATOM 4467 C C . SER C 2 69 ? -26.77656 -111.31928 29.67915 1.000 61.98801 70 SER C C 1
ATOM 4468 O O . SER C 2 69 ? -25.71318 -111.91762 29.49373 1.000 66.34380 70 SER C O 1
ATOM 4471 N N . ARG C 2 70 ? -26.85457 -110.12973 30.26681 1.000 60.96619 71 ARG C N 1
ATOM 4472 C CA . ARG C 2 70 ? -25.68250 -109.41159 30.74080 1.000 50.86809 71 ARG C CA 1
ATOM 4473 C C . ARG C 2 70 ? -25.75018 -109.24212 32.25070 1.000 54.42278 71 ARG C C 1
ATOM 4474 O O . ARG C 2 70 ? -26.82954 -109.04350 32.81727 1.000 63.86234 71 ARG C O 1
ATOM 4482 N N . ASP C 2 71 ? -24.58965 -109.32143 32.89549 1.000 55.73156 72 ASP C N 1
ATOM 4483 C CA . ASP C 2 71 ? -24.44710 -109.09247 34.33130 1.000 66.34782 72 ASP C CA 1
ATOM 4484 C C . ASP C 2 71 ? -23.56528 -107.85720 34.48335 1.000 65.60649 72 ASP C C 1
ATOM 4485 O O . ASP C 2 71 ? -22.33606 -107.95563 34.48111 1.000 66.26665 72 ASP C O 1
ATOM 4490 N N . ASN C 2 72 ? -24.20264 -106.69054 34.61229 1.000 63.00024 73 ASN C N 1
ATOM 4491 C CA . ASN C 2 72 ? -23.45688 -105.43627 34.62440 1.000 53.19682 73 ASN C CA 1
ATOM 4492 C C . ASN C 2 72 ? -22.58935 -105.30016 35.86921 1.000 58.91520 73 ASN C C 1
ATOM 4493 O O . ASN C 2 72 ? -21.58205 -104.58365 35.84248 1.000 65.84811 73 ASN C O 1
ATOM 4498 N N . ALA C 2 73 ? -22.96091 -105.96747 36.96392 1.000 57.08890 74 ALA C N 1
ATOM 4499 C CA . ALA C 2 73 ? -22.13361 -105.93189 38.16545 1.000 54.10532 74 ALA C CA 1
ATOM 4500 C C . ALA C 2 73 ? -20.77518 -106.57070 37.90701 1.000 54.18649 74 ALA C C 1
ATOM 4501 O O . ALA C 2 73 ? -19.72968 -105.97287 38.18654 1.000 51.72686 74 ALA C O 1
ATOM 4503 N N . LYS C 2 74 ? -20.77208 -107.78891 37.36645 1.000 56.64606 75 LYS C N 1
ATOM 4504 C CA . LYS C 2 74 ? -19.53419 -108.44407 36.96865 1.000 53.62734 75 LYS C CA 1
ATOM 4505 C C . LYS C 2 74 ? -19.05549 -108.00679 35.59059 1.000 51.80504 75 LYS C C 1
ATOM 4506 O O . LYS C 2 74 ? -17.96381 -108.41364 35.17722 1.000 59.90821 75 LYS C O 1
ATOM 4512 N N . ASN C 2 75 ? -19.84069 -107.19003 34.88339 1.000 46.01530 76 ASN C N 1
ATOM 4513 C CA . ASN C 2 75 ? -19.50390 -106.69763 33.54732 1.000 54.00484 76 ASN C CA 1
ATOM 4514 C C . ASN C 2 75 ? -19.21208 -107.86233 32.59813 1.000 61.64915 76 ASN C C 1
ATOM 4515 O O . ASN C 2 75 ? -18.10631 -108.02084 32.07694 1.000 66.17782 76 ASN C O 1
ATOM 4520 N N . THR C 2 76 ? -20.23860 -108.68295 32.38218 1.000 56.83412 77 THR C N 1
ATOM 4521 C CA . THR C 2 76 ? -20.09289 -109.91853 31.62968 1.000 44.59946 77 THR C CA 1
ATOM 4522 C C . THR C 2 76 ? -21.27390 -110.09882 30.68712 1.000 47.77938 77 THR C C 1
ATOM 4523 O O . THR C 2 76 ? -22.36063 -109.55803 30.90551 1.000 51.13341 77 THR C O 1
ATOM 4527 N N . VAL C 2 77 ? -21.04137 -110.87455 29.62948 1.000 51.57241 78 VAL C N 1
ATOM 4528 C CA . VAL C 2 77 ? -22.07985 -111.27756 28.69086 1.000 52.01894 78 VAL C CA 1
ATOM 4529 C C . VAL C 2 77 ? -22.20205 -112.79137 28.74787 1.000 57.96505 78 VAL C C 1
ATOM 4530 O O . VAL C 2 77 ? -21.20031 -113.49659 28.91005 1.000 61.26404 78 VAL C O 1
ATOM 4534 N N . TYR C 2 78 ? -23.42591 -113.28946 28.60201 1.000 43.61027 79 TYR C N 1
ATOM 4535 C CA . TYR C 2 78 ? -23.69093 -114.71965 28.62939 1.000 28.58299 79 TYR C CA 1
ATOM 4536 C C . TYR C 2 78 ? -24.60616 -115.08095 27.47135 1.000 42.99824 79 TYR C C 1
ATOM 4537 O O . TYR C 2 78 ? -25.64798 -114.44669 27.27817 1.000 55.73095 79 TYR C O 1
ATOM 4546 N N . LEU C 2 79 ? -24.21358 -116.09487 26.70331 1.000 48.09800 80 LEU C N 1
ATOM 4547 C CA . LEU C 2 79 ? -25.00536 -116.59927 25.58611 1.000 35.53789 80 LEU C CA 1
ATOM 4548 C C . LEU C 2 79 ? -25.34179 -118.05791 25.86169 1.000 31.09596 80 LEU C C 1
ATOM 4549 O O . LEU C 2 79 ? -24.45926 -118.92197 25.81983 1.000 41.76068 80 LEU C O 1
ATOM 4554 N N . GLN C 2 80 ? -26.61236 -118.32910 26.14761 1.000 27.21224 81 GLN C N 1
ATOM 4555 C CA . GLN C 2 80 ? -27.08241 -119.68624 26.40302 1.000 27.29020 81 GLN C CA 1
ATOM 4556 C C . GLN C 2 80 ? -27.58364 -120.27784 25.09134 1.000 38.40726 81 GLN C C 1
ATOM 4557 O O . GLN C 2 80 ? -28.64213 -119.88618 24.58979 1.000 44.88972 81 GLN C O 1
ATOM 4563 N N . MET C 2 81 ? -26.82481 -121.22030 24.53748 1.000 42.24693 82 MET C N 1
ATOM 4564 C CA . MET C 2 81 ? -27.14392 -121.84223 23.25727 1.000 36.07365 82 MET C CA 1
ATOM 4565 C C . MET C 2 81 ? -27.79872 -123.19428 23.52015 1.000 34.76036 82 MET C C 1
ATOM 4566 O O . MET C 2 81 ? -27.13301 -124.14144 23.95155 1.000 34.46320 82 MET C O 1
ATOM 4571 N N . ASN C 2 82 ? -29.10126 -123.27993 23.26319 1.000 34.70980 83 ASN C N 1
ATOM 4572 C CA . ASN C 2 82 ? -29.86578 -124.50286 23.45006 1.000 44.89558 83 ASN C CA 1
ATOM 4573 C C . ASN C 2 82 ? -30.41114 -124.97864 22.11066 1.000 45.28191 83 ASN C C 1
ATOM 4574 O O . ASN C 2 82 ? -30.68744 -124.17349 21.21598 1.000 41.09283 83 ASN C O 1
ATOM 4579 N N . SER C 2 83 ? -30.56819 -126.29635 21.98659 1.000 45.09257 84 SER C N 1
ATOM 4580 C CA . SER C 2 83 ? -31.05060 -126.93744 20.76275 1.000 45.78027 84 SER C CA 1
ATOM 4581 C C . SER C 2 83 ? -30.21896 -126.49121 19.55681 1.000 43.04781 84 SER C C 1
ATOM 4582 O O . SER C 2 83 ? -30.66460 -125.74565 18.68473 1.000 45.53689 84 SER C O 1
ATOM 4585 N N . LEU C 2 84 ? -28.98213 -126.97570 19.54172 1.000 42.42933 85 LEU C N 1
ATOM 4586 C CA . LEU C 2 84 ? -28.01338 -126.54024 18.55145 1.000 48.24433 85 LEU C CA 1
ATOM 4587 C C . LEU C 2 84 ? -28.17931 -127.31478 17.24669 1.000 43.36894 85 LEU C C 1
ATOM 4588 O O . LEU C 2 84 ? -28.79823 -128.38141 17.19478 1.000 48.31549 85 LEU C O 1
ATOM 4593 N N . LYS C 2 85 ? -27.61611 -126.75495 16.18512 1.000 41.07141 86 LYS C N 1
ATOM 4594 C CA . LYS C 2 85 ? -27.71191 -127.29766 14.84051 1.000 39.45436 86 LYS C CA 1
ATOM 4595 C C . LYS C 2 85 ? -26.33853 -127.24804 14.19257 1.000 38.28775 86 LYS C C 1
ATOM 4596 O O . LYS C 2 85 ? -25.48145 -126.45699 14.60137 1.000 46.73046 86 LYS C O 1
ATOM 4602 N N . PRO C 2 86 ? -26.09489 -128.08800 13.18230 1.000 38.27171 87 PRO C N 1
ATOM 4603 C CA . PRO C 2 86 ? -24.81018 -128.00968 12.46703 1.000 41.07485 87 PRO C CA 1
ATOM 4604 C C . PRO C 2 86 ? -24.56804 -126.66681 11.80219 1.000 41.84044 87 PRO C C 1
ATOM 4605 O O . PRO C 2 86 ? -23.40801 -126.26809 11.64248 1.000 39.69704 87 PRO C O 1
ATOM 4609 N N . GLU C 2 87 ? -25.62557 -125.95485 11.40339 1.000 55.33278 88 GLU C N 1
ATOM 4610 C CA . GLU C 2 87 ? -25.44560 -124.62909 10.82325 1.000 53.03501 88 GLU C CA 1
ATOM 4611 C C . GLU C 2 87 ? -24.98405 -123.60664 11.85338 1.000 41.30215 88 GLU C C 1
ATOM 4612 O O . GLU C 2 87 ? -24.46768 -122.55174 11.47075 1.000 41.17701 88 GLU C O 1
ATOM 4618 N N . ASP C 2 88 ? -25.15655 -123.89203 13.14346 1.000 43.02535 89 ASP C N 1
ATOM 4619 C CA . ASP C 2 88 ? -24.65506 -123.02619 14.20380 1.000 42.67052 89 ASP C CA 1
ATOM 4620 C C . ASP C 2 88 ? -23.15710 -123.18127 14.43324 1.000 36.45749 89 ASP C C 1
ATOM 4621 O O . ASP C 2 88 ? -22.60390 -122.49449 15.29939 1.000 31.65260 89 ASP C O 1
ATOM 4626 N N . THR C 2 89 ? -22.49448 -124.06122 13.68674 1.000 35.19792 90 THR C N 1
ATOM 4627 C CA . THR C 2 89 ? -21.06245 -124.28426 13.84074 1.000 31.50476 90 THR C CA 1
ATOM 4628 C C . THR C 2 89 ? -20.28652 -123.12199 13.23603 1.000 34.61421 90 THR C C 1
ATOM 4629 O O . THR C 2 89 ? -20.36469 -122.88132 12.02595 1.000 44.67930 90 THR C O 1
ATOM 4633 N N . ALA C 2 90 ? -19.52622 -122.41801 14.07198 1.000 35.03770 91 ALA C N 1
ATOM 4634 C CA . ALA C 2 90 ? -18.73281 -121.27543 13.63479 1.000 37.83604 91 ALA C CA 1
ATOM 4635 C C . ALA C 2 90 ? -17.89795 -120.78356 14.81016 1.000 44.18206 91 ALA C C 1
ATOM 4636 O O . ALA C 2 90 ? -18.01470 -121.27884 15.93549 1.000 47.86008 91 ALA C O 1
ATOM 4638 N N . VAL C 2 91 ? -17.05199 -119.79687 14.52944 1.000 47.00747 92 VAL C N 1
ATOM 4639 C CA . VAL C 2 91 ? -16.28375 -119.10808 15.55831 1.000 35.81702 92 VAL C CA 1
ATOM 4640 C C . VAL C 2 91 ? -17.13451 -117.97402 16.11088 1.000 44.85293 92 VAL C C 1
ATOM 4641 O O . VAL C 2 91 ? -17.62740 -117.12868 15.35397 1.000 53.16697 92 VAL C O 1
ATOM 4645 N N . TYR C 2 92 ? -17.30821 -117.95276 17.42777 1.000 32.61667 93 TYR C N 1
ATOM 4646 C CA . TYR C 2 92 ? -18.16817 -116.97993 18.08638 1.000 26.98642 93 TYR C CA 1
ATOM 4647 C C . TYR C 2 92 ? -17.32215 -115.88094 18.71326 1.000 35.09242 93 TYR C C 1
ATOM 4648 O O . TYR C 2 92 ? -16.37751 -116.16439 19.45725 1.000 41.16815 93 TYR C O 1
ATOM 4657 N N . TYR C 2 93 ? -17.66626 -114.63297 18.41240 1.000 33.50490 94 TYR C N 1
ATOM 4658 C CA . TYR C 2 93 ? -16.96316 -113.47172 18.93207 1.000 25.89050 94 TYR C CA 1
ATOM 4659 C C . TYR C 2 93 ? -17.83408 -112.72619 19.93391 1.000 44.58105 94 TYR C C 1
ATOM 4660 O O . TYR C 2 93 ? -19.06382 -112.70982 19.82676 1.000 58.55758 94 TYR C O 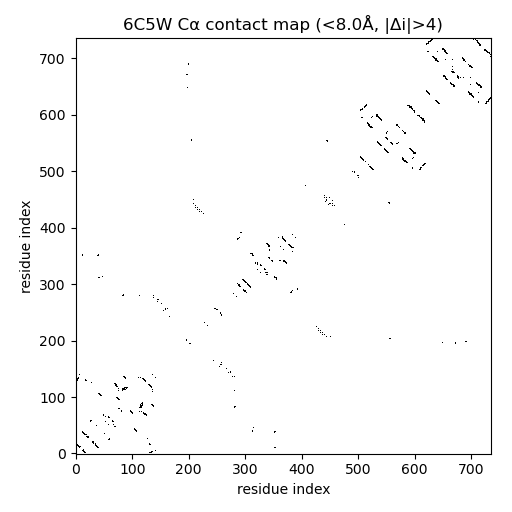1
ATOM 4669 N N . CYS C 2 94 ? -17.17730 -112.10348 20.90761 1.000 50.21246 95 CYS C N 1
ATOM 4670 C CA . CYS C 2 94 ? -17.83541 -111.31189 21.94072 1.000 55.62474 95 CYS C CA 1
ATOM 4671 C C . CYS C 2 94 ? -17.54174 -109.84269 21.66362 1.000 56.93006 95 CYS C C 1
ATOM 4672 O O . CYS C 2 94 ? -16.40125 -109.39224 21.81841 1.000 65.91347 95 CYS C O 1
ATOM 4675 N N . ALA C 2 95 ? -18.56553 -109.10010 21.25299 1.000 43.89557 96 ALA C N 1
ATOM 4676 C CA . ALA C 2 95 ? -18.41176 -107.71026 20.85331 1.000 42.16188 96 ALA C CA 1
ATOM 4677 C C . ALA C 2 95 ? -19.06214 -106.78055 21.86868 1.000 47.37447 96 ALA C C 1
ATOM 4678 O O . ALA C 2 95 ? -20.04311 -107.13772 22.52740 1.000 26.12013 96 ALA C O 1
ATOM 4680 N N . ALA C 2 96 ? -18.50634 -105.57498 21.97875 1.000 44.76587 97 ALA C N 1
ATOM 4681 C CA . ALA C 2 96 ? -18.99137 -104.58220 22.92779 1.000 40.69811 97 ALA C CA 1
ATOM 4682 C C . ALA C 2 96 ? -18.78647 -103.18993 22.35310 1.000 41.14708 97 ALA C C 1
ATOM 4683 O O . ALA C 2 96 ? -17.69942 -102.87454 21.86019 1.000 47.04449 97 ALA C O 1
ATOM 4685 N N . ARG C 2 97 ? -19.82876 -102.36711 22.41861 1.000 43.87338 98 ARG C N 1
ATOM 4686 C CA . ARG C 2 97 ? -19.74651 -100.95729 22.06806 1.000 52.22125 98 ARG C CA 1
ATOM 4687 C C . ARG C 2 97 ? -19.88560 -100.11851 23.33082 1.000 54.05621 98 ARG C C 1
ATOM 4688 O O . ARG C 2 97 ? -20.67444 -100.44753 24.22220 1.000 65.15791 98 ARG C O 1
ATOM 4696 N N . LEU C 2 98 ? -19.11609 -99.03377 23.40250 1.000 46.24625 99 LEU C N 1
ATOM 4697 C CA . LEU C 2 98 ? -19.07449 -98.21557 24.60703 1.000 50.06891 99 LEU C CA 1
ATOM 4698 C C . LEU C 2 98 ? -20.17680 -97.16738 24.65888 1.000 54.26629 99 LEU C C 1
ATOM 4699 O O . LEU C 2 98 ? -20.61401 -96.79778 25.75473 1.000 59.40369 99 LEU C O 1
ATOM 4704 N N . TYR C 2 99 ? -20.63875 -96.68229 23.51156 1.000 51.58654 100 TYR C N 1
ATOM 4705 C CA . TYR C 2 99 ? -21.61644 -95.60836 23.47674 1.000 46.42808 100 TYR C CA 1
ATOM 4706 C C . TYR C 2 99 ? -22.78199 -95.97376 22.57132 1.000 49.78963 100 TYR C C 1
ATOM 4707 O O . TYR C 2 99 ? -22.60868 -96.69693 21.58481 1.000 54.19993 100 TYR C O 1
ATOM 4716 N N . PRO C 2 100 ? -23.98777 -95.48889 22.88790 1.000 51.63424 101 PRO C N 1
ATOM 4717 C CA . PRO C 2 100 ? -25.14262 -95.77875 22.02585 1.000 52.74910 101 PRO C CA 1
ATOM 4718 C C . PRO C 2 100 ? -25.16427 -94.97834 20.73679 1.000 58.88155 101 PRO C C 1
ATOM 4719 O O . PRO C 2 100 ? -25.89738 -95.35492 19.81214 1.000 56.72671 101 PRO C O 1
ATOM 4723 N N . ILE C 2 101 ? -24.39651 -93.89308 20.64409 1.000 65.37670 102 ILE C N 1
ATOM 4724 C CA . ILE C 2 101 ? -24.35897 -93.06998 19.44020 1.000 74.25378 102 ILE C CA 1
ATOM 4725 C C . ILE C 2 101 ? -23.57772 -93.81209 18.36417 1.000 89.63312 102 ILE C C 1
ATOM 4726 O O . ILE C 2 101 ? -24.09024 -94.75190 17.74611 1.000 98.96462 102 ILE C O 1
ATOM 4731 N N . LEU C 2 102 ? -22.33322 -93.39801 18.13272 1.000 103.68758 103 LEU C N 1
ATOM 4732 C CA . LEU C 2 102 ? -21.44185 -94.08944 17.20498 1.000 110.62206 103 LEU C CA 1
ATOM 4733 C C . LEU C 2 102 ? -20.03320 -94.01159 17.77414 1.000 108.16950 103 LEU C C 1
ATOM 4734 O O . LEU C 2 102 ? -19.43922 -92.92971 17.82308 1.000 115.16430 103 LEU C O 1
ATOM 4739 N N . GLY C 2 103 ? -19.50490 -95.15327 18.20405 1.000 98.81171 104 GLY C N 1
ATOM 4740 C CA . GLY C 2 103 ? -18.16069 -95.21149 18.73936 1.000 95.54136 104 GLY C CA 1
ATOM 4741 C C . GLY C 2 103 ? -17.38763 -96.40947 18.23246 1.000 87.01061 104 GLY C C 1
ATOM 4742 O O . GLY C 2 103 ? -17.84564 -97.11721 17.33027 1.000 81.76934 104 GLY C O 1
ATOM 4743 N N . HIS C 2 104 ? -16.21003 -96.64541 18.80355 1.000 83.23522 105 HIS C N 1
ATOM 4744 C CA . HIS C 2 104 ? -15.39564 -97.78026 18.39389 1.000 77.62431 105 HIS C CA 1
ATOM 4745 C C . HIS C 2 104 ? -16.02178 -99.07803 18.88570 1.000 71.46374 105 HIS C C 1
ATOM 4746 O O . HIS C 2 104 ? -16.36709 -99.20598 20.06425 1.000 68.55568 105 HIS C O 1
ATOM 4753 N N . THR C 2 105 ? -16.17579 -100.03860 17.97904 1.000 67.78680 106 THR C N 1
ATOM 4754 C CA . THR C 2 105 ? -16.70590 -101.34992 18.32648 1.000 59.99264 106 THR C CA 1
ATOM 4755 C C . THR C 2 105 ? -15.55687 -102.29351 18.66256 1.000 49.02306 106 THR C C 1
ATOM 4756 O O . THR C 2 105 ? -14.59752 -102.41730 17.89364 1.000 56.44732 106 THR C O 1
ATOM 4760 N N . TYR C 2 106 ? -15.65434 -102.94900 19.81358 1.000 41.18280 107 TYR C N 1
ATOM 4761 C CA . TYR C 2 106 ? -14.58864 -103.79754 20.32400 1.000 46.00823 107 TYR C CA 1
ATOM 4762 C C . TYR C 2 106 ? -14.93726 -105.26582 20.11792 1.000 52.18736 107 TYR C C 1
ATOM 4763 O O . TYR C 2 106 ? -16.10237 -105.66194 20.19453 1.000 49.77556 107 TYR C O 1
ATOM 4772 N N . TRP C 2 107 ? -13.91144 -106.07094 19.85421 1.000 56.96258 108 TRP C N 1
ATOM 4773 C CA . TRP C 2 107 ? -14.08072 -107.48145 19.54205 1.000 45.16795 108 TRP C CA 1
ATOM 4774 C C . TRP C 2 107 ? -13.28474 -108.34047 20.51502 1.000 36.40341 108 TRP C C 1
ATOM 4775 O O . TRP C 2 107 ? -12.21562 -107.94515 20.99053 1.000 41.78116 108 TRP C O 1
ATOM 4786 N N . GLY C 2 108 ? -13.82095 -109.52511 20.80402 1.000 28.92350 109 GLY C N 1
ATOM 4787 C CA . GLY C 2 108 ? -13.19688 -110.45479 21.71906 1.000 33.52365 109 GLY C CA 1
ATOM 4788 C C . GLY C 2 108 ? -12.20693 -111.37383 21.02898 1.000 36.98240 109 GLY C C 1
ATOM 4789 O O . GLY C 2 108 ? -11.87940 -111.22321 19.85054 1.000 45.73636 109 GLY C O 1
ATOM 4790 N N . GLN C 2 109 ? -11.72544 -112.35421 21.79528 1.000 35.24522 110 GLN C N 1
ATOM 4791 C CA . GLN C 2 109 ? -10.72049 -113.28194 21.29250 1.000 50.72434 110 GLN C CA 1
ATOM 4792 C C . GLN C 2 109 ? -11.30722 -114.36045 20.39265 1.000 34.24669 110 GLN C C 1
ATOM 4793 O O . GLN C 2 109 ? -10.56570 -114.96473 19.61016 1.000 20.71301 110 GLN C O 1
ATOM 4799 N N . GLY C 2 110 ? -12.60911 -114.61577 20.48432 1.000 35.51266 111 GLY C N 1
ATOM 4800 C CA . GLY C 2 110 ? -13.24579 -115.60694 19.64116 1.000 25.31103 111 GLY C CA 1
ATOM 4801 C C . GLY C 2 110 ? -12.98831 -117.03334 20.07971 1.000 22.99461 111 GLY C C 1
ATOM 4802 O O . GLY C 2 110 ? -11.83723 -117.43039 20.28332 1.000 29.27869 111 GLY C O 1
ATOM 4803 N N . THR C 2 111 ? -14.05688 -117.81196 20.23601 1.000 34.56708 112 THR C N 1
ATOM 4804 C CA . THR C 2 111 ? -13.96311 -119.22438 20.57652 1.000 46.99721 112 THR C CA 1
ATOM 4805 C C . THR C 2 111 ? -14.81302 -120.02992 19.60709 1.000 54.85251 112 THR C C 1
ATOM 4806 O O . THR C 2 111 ? -15.92118 -119.61841 19.24959 1.000 57.50828 112 THR C O 1
ATOM 4810 N N . GLN C 2 112 ? -14.29094 -121.17931 19.18924 1.000 54.67445 113 GLN C N 1
ATOM 4811 C CA . GLN C 2 112 ? -14.98775 -122.02182 18.22950 1.000 43.72100 113 GLN C CA 1
ATOM 4812 C C . GLN C 2 112 ? -15.99952 -122.92337 18.92431 1.000 42.13217 113 GLN C C 1
ATOM 4813 O O . GLN C 2 112 ? -15.73158 -123.48265 19.99207 1.000 52.85654 113 GLN C O 1
ATOM 4819 N N . VAL C 2 113 ? -17.17149 -123.05357 18.30920 1.000 32.67510 114 VAL C N 1
ATOM 4820 C CA . VAL C 2 113 ? -18.20416 -123.98650 18.73918 1.000 36.05972 114 VAL C CA 1
ATOM 4821 C C . VAL C 2 113 ? -18.51110 -124.90808 17.56854 1.000 39.99025 114 VAL C C 1
ATOM 4822 O O . VAL C 2 113 ? -18.78816 -124.43750 16.45881 1.000 42.15007 114 VAL C O 1
ATOM 4826 N N . THR C 2 114 ? -18.45313 -126.21448 17.81233 1.000 41.01355 115 THR C N 1
ATOM 4827 C CA . THR C 2 114 ? -18.65454 -127.21743 16.77595 1.000 35.09960 115 THR C CA 1
ATOM 4828 C C . THR C 2 114 ? -19.85295 -128.08678 17.12667 1.000 33.33341 115 THR C C 1
ATOM 4829 O O . THR C 2 114 ? -19.96499 -128.57129 18.25782 1.000 38.58284 115 THR C O 1
ATOM 4833 N N . VAL C 2 115 ? -20.74176 -128.28142 16.15543 1.000 29.45955 116 VAL C N 1
ATOM 4834 C CA . VAL C 2 115 ? -21.92961 -129.11339 16.31181 1.000 19.86699 116 VAL C CA 1
ATOM 4835 C C . VAL C 2 115 ? -21.84423 -130.23859 15.29039 1.000 40.82895 116 VAL C C 1
ATOM 4836 O O . VAL C 2 115 ? -21.74421 -129.98189 14.08395 1.000 53.75027 116 VAL C O 1
ATOM 4840 N N . SER C 2 116 ? -21.88954 -131.47822 15.76960 1.000 42.35571 117 SER C N 1
ATOM 4841 C CA . SER C 2 116 ? -21.60415 -132.64702 14.95075 1.000 41.00957 117 SER C CA 1
ATOM 4842 C C . SER C 2 116 ? -22.88503 -133.31889 14.46851 1.000 48.71728 117 SER C C 1
ATOM 4843 O O . SER C 2 116 ? -23.90515 -133.33266 15.16244 1.000 46.63291 117 SER C O 1
ATOM 4846 N N . SER C 2 117 ? -22.81387 -133.88295 13.26578 1.000 49.15615 118 SER C N 1
ATOM 4847 C CA . SER C 2 117 ? -23.91046 -134.65972 12.69573 1.000 40.04587 118 SER C CA 1
ATOM 4848 C C . SER C 2 117 ? -23.36857 -135.81083 11.85366 1.000 29.45339 118 SER C C 1
ATOM 4849 O O . SER C 2 117 ? -24.11142 -136.46607 11.12198 1.000 32.47334 118 SER C O 1
ATOM 4852 N N . VAL D 2 1 ? -48.65178 -100.10773 -4.76263 1.000 103.63393 2 VAL E N 1
ATOM 4853 C CA . VAL D 2 1 ? -48.65506 -100.59073 -3.38783 1.000 118.47930 2 VAL E CA 1
ATOM 4854 C C . VAL D 2 1 ? -49.72914 -101.66077 -3.18312 1.000 129.87114 2 VAL E C 1
ATOM 4855 O O . VAL D 2 1 ? -50.92777 -101.37256 -3.18120 1.000 130.10790 2 VAL E O 1
ATOM 4859 N N . GLN D 2 2 ? -49.28330 -102.90520 -3.02637 1.000 133.99050 3 GLN E N 1
ATOM 4860 C CA . GLN D 2 2 ? -50.17986 -104.01894 -2.74897 1.000 140.58339 3 GLN E CA 1
ATOM 4861 C C . GLN D 2 2 ? -49.36212 -105.17836 -2.20139 1.000 144.56390 3 GLN E C 1
ATOM 4862 O O . GLN D 2 2 ? -48.13382 -105.20761 -2.31862 1.000 153.05195 3 GLN E O 1
ATOM 4868 N N . LEU D 2 3 ? -50.06469 -106.13630 -1.60392 1.000 138.33830 4 LEU E N 1
ATOM 4869 C CA . LEU D 2 3 ? -49.44577 -107.24824 -0.90000 1.000 130.76307 4 LEU E CA 1
ATOM 4870 C C . LEU D 2 3 ? -49.71166 -108.55935 -1.62886 1.000 152.83759 4 LEU E C 1
ATOM 4871 O O . LEU D 2 3 ? -50.70109 -108.70059 -2.35334 1.000 151.61500 4 LEU E O 1
ATOM 4876 N N . GLN D 2 4 ? -48.81031 -109.51900 -1.42887 1.000 171.91796 5 GLN E N 1
ATOM 4877 C CA . GLN D 2 4 ? -48.97058 -110.87289 -1.93775 1.000 181.03818 5 GLN E CA 1
ATOM 4878 C C . GLN D 2 4 ? -48.71244 -111.86736 -0.81537 1.000 175.52378 5 GLN E C 1
ATOM 4879 O O . GLN D 2 4 ? -47.90842 -111.61581 0.08581 1.000 171.23325 5 GLN E O 1
ATOM 4885 N N . GLU D 2 5 ? -49.40535 -113.00187 -0.87570 1.000 177.70453 6 GLU E N 1
ATOM 4886 C CA . GLU D 2 5 ? -49.31367 -114.02149 0.15731 1.000 171.56883 6 GLU E CA 1
ATOM 4887 C C . GLU D 2 5 ? -48.82888 -115.34105 -0.42860 1.000 181.22835 6 GLU E C 1
ATOM 4888 O O . GLU D 2 5 ? -48.91853 -115.58595 -1.63641 1.000 176.78307 6 GLU E O 1
ATOM 4894 N N . SER D 2 6 ? -48.32178 -116.19582 0.46065 1.000 194.49203 7 SER E N 1
ATOM 4895 C CA . SER D 2 6 ? -47.87006 -117.53732 0.10505 1.000 208.28222 7 SER E CA 1
ATOM 4896 C C . SER D 2 6 ? -47.72238 -118.40849 1.34997 1.000 202.37346 7 SER E C 1
ATOM 4897 O O . SER D 2 6 ? -47.08030 -118.00513 2.32442 1.000 200.02883 7 SER E O 1
ATOM 4900 N N . GLY D 2 7 ? -48.31790 -119.59879 1.33348 1.000 189.88226 8 GLY E N 1
ATOM 4901 C CA . GLY D 2 7 ? -48.20565 -120.49083 2.47093 1.000 171.35890 8 GLY E CA 1
ATOM 4902 C C . GLY D 2 7 ? -49.41164 -121.38065 2.69553 1.000 159.42124 8 GLY E C 1
ATOM 4903 O O . GLY D 2 7 ? -49.33607 -122.36076 3.44422 1.000 157.11667 8 GLY E O 1
ATOM 4904 N N . GLY D 2 8 ? -50.53020 -121.05072 2.05265 1.000 153.55295 9 GLY E N 1
ATOM 4905 C CA . GLY D 2 8 ? -51.73838 -121.82692 2.22991 1.000 150.45748 9 GLY E CA 1
ATOM 4906 C C . GLY D 2 8 ? -51.63079 -123.21734 1.63543 1.000 154.23890 9 GLY E C 1
ATOM 4907 O O . GLY D 2 8 ? -50.78085 -123.51057 0.79325 1.000 155.37996 9 GLY E O 1
ATOM 4908 N N . GLY D 2 9 ? -52.52136 -124.09096 2.09263 1.000 156.88109 10 GLY E N 1
ATOM 4909 C CA . GLY D 2 9 ? -52.53259 -125.45848 1.60937 1.000 165.40435 10 GLY E CA 1
ATOM 4910 C C . GLY D 2 9 ? -53.47333 -126.31581 2.43374 1.000 168.88484 10 GLY E C 1
ATOM 4911 O O . GLY D 2 9 ? -54.34510 -125.80398 3.13871 1.000 167.45713 10 GLY E O 1
ATOM 4912 N N . LEU D 2 10 ? -53.27642 -127.62747 2.33283 1.000 174.78698 11 LEU E N 1
ATOM 4913 C CA . LEU D 2 10 ? -54.09951 -128.60361 3.03062 1.000 174.53408 11 LEU E CA 1
ATOM 4914 C C . LEU D 2 10 ? -53.39039 -129.12416 4.27582 1.000 180.95061 11 LEU E C 1
ATOM 4915 O O . LEU D 2 10 ? -52.16658 -129.27789 4.30242 1.000 173.33261 11 LEU E O 1
ATOM 4920 N N . VAL D 2 11 ? -54.18789 -129.40225 5.30749 1.000 193.29952 12 VAL E N 1
ATOM 4921 C CA . VAL D 2 11 ? -53.72087 -129.93252 6.58506 1.000 202.07142 12 VAL E CA 1
ATOM 4922 C C . VAL D 2 11 ? -54.95493 -130.35994 7.36948 1.000 209.09589 12 VAL E C 1
ATOM 4923 O O . VAL D 2 11 ? -56.00909 -129.72806 7.26427 1.000 212.24740 12 VAL E O 1
ATOM 4927 N N . GLN D 2 12 ? -54.85668 -131.43540 8.14243 1.000 211.87952 13 GLN E N 1
ATOM 4928 C CA . GLN D 2 12 ? -56.02218 -131.93867 8.85408 1.000 207.23393 13 GLN E CA 1
ATOM 4929 C C . GLN D 2 12 ? -56.07021 -131.38862 10.27786 1.000 201.86286 13 GLN E C 1
ATOM 4930 O O . GLN D 2 12 ? -55.13692 -130.73960 10.75651 1.000 202.92743 13 GLN E O 1
ATOM 4936 N N . ALA D 2 13 ? -57.18840 -131.66334 10.95169 1.000 196.99186 14 ALA E N 1
ATOM 4937 C CA . ALA D 2 13 ? -57.47521 -131.04932 12.24291 1.000 189.01769 14 ALA E CA 1
ATOM 4938 C C . ALA D 2 13 ? -56.39880 -131.38060 13.26830 1.000 188.55234 14 ALA E C 1
ATOM 4939 O O . ALA D 2 13 ? -55.88954 -132.50319 13.32361 1.000 190.37833 14 ALA E O 1
ATOM 4941 N N . GLY D 2 14 ? -56.06020 -130.38866 14.09001 1.000 188.65179 15 GLY E N 1
ATOM 4942 C CA . GLY D 2 14 ? -54.98763 -130.51698 15.05056 1.000 190.90660 15 GLY E CA 1
ATOM 4943 C C . GLY D 2 14 ? -53.60462 -130.25680 14.49865 1.000 191.08411 15 GLY E C 1
ATOM 4944 O O . GLY D 2 14 ? -52.62977 -130.33209 15.25745 1.000 189.69241 15 GLY E O 1
ATOM 4945 N N . GLY D 2 15 ? -53.48513 -129.94969 13.21024 1.000 192.09025 16 GLY E N 1
ATOM 4946 C CA . GLY D 2 15 ? -52.19885 -129.72891 12.58888 1.000 187.93027 16 GLY E CA 1
ATOM 4947 C C . GLY D 2 15 ? -51.67888 -128.32044 12.80793 1.000 178.60864 16 GLY E C 1
ATOM 4948 O O . GLY D 2 15 ? -52.16600 -127.55629 13.64272 1.000 178.37273 16 GLY E O 1
ATOM 4949 N N . SER D 2 16 ? -50.65826 -127.97850 12.02519 1.000 171.81725 17 SER E N 1
ATOM 4950 C CA . SER D 2 16 ? -49.99209 -126.68945 12.12034 1.000 159.03321 17 SER E CA 1
ATOM 4951 C C . SER D 2 16 ? -49.79629 -126.10629 10.72786 1.000 156.94083 17 SER E C 1
ATOM 4952 O O . SER D 2 16 ? -49.75241 -126.82829 9.72854 1.000 157.49081 17 SER E O 1
ATOM 4955 N N . LEU D 2 17 ? -49.67564 -124.78092 10.67614 1.000 160.10665 18 LEU E N 1
ATOM 4956 C CA . LEU D 2 17 ? -49.45871 -124.07777 9.42014 1.000 163.10997 18 LEU E CA 1
ATOM 4957 C C . LEU D 2 17 ? -48.96105 -122.67220 9.72309 1.000 161.12352 18 LEU E C 1
ATOM 4958 O O . LEU D 2 17 ? -49.47535 -122.00750 10.62600 1.000 155.90295 18 LEU E O 1
ATOM 4963 N N . ARG D 2 18 ? -47.96030 -122.23244 8.96576 1.000 159.76126 19 ARG E N 1
ATOM 4964 C CA . ARG D 2 18 ? -47.40566 -120.89061 9.07842 1.000 144.23108 19 ARG E CA 1
ATOM 4965 C C . ARG D 2 18 ? -47.78567 -120.09063 7.84037 1.000 140.81926 19 ARG E C 1
ATOM 4966 O O . ARG D 2 18 ? -47.61302 -120.56559 6.71285 1.000 143.20946 19 ARG E O 1
ATOM 4974 N N . LEU D 2 19 ? -48.30210 -118.88404 8.05205 1.000 140.46713 20 LEU E N 1
ATOM 4975 C CA . LEU D 2 19 ? -48.75888 -118.02037 6.97373 1.000 135.38705 20 LEU E CA 1
ATOM 4976 C C . LEU D 2 19 ? -47.84812 -116.80595 6.85895 1.000 140.11071 20 LEU E C 1
ATOM 4977 O O . LEU D 2 19 ? -47.41699 -116.24361 7.87018 1.000 131.04026 20 LEU E O 1
ATOM 4982 N N . SER D 2 20 ? -47.55849 -116.40575 5.62184 1.000 152.19825 21 SER E N 1
ATOM 4983 C CA . SER D 2 20 ? -46.66194 -115.29014 5.35776 1.000 154.48234 21 SER E CA 1
ATOM 4984 C C . SER D 2 20 ? -47.25591 -114.39355 4.28247 1.000 163.14651 21 SER E C 1
ATOM 4985 O O . SER D 2 20 ? -47.89053 -114.87460 3.33945 1.000 172.86244 21 SER E O 1
ATOM 4988 N N . CYS D 2 21 ? -47.03934 -113.08853 4.43229 1.000 159.68203 22 CYS E N 1
ATOM 4989 C CA . CYS D 2 21 ? -47.53231 -112.09384 3.49066 1.000 159.67197 22 CYS E CA 1
ATOM 4990 C C . CYS D 2 21 ? -46.57009 -110.91546 3.49247 1.000 151.59586 22 CYS E C 1
ATOM 4991 O O . CYS D 2 21 ? -46.13601 -110.46606 4.55623 1.000 155.12343 22 CYS E O 1
ATOM 4994 N N . ALA D 2 22 ? -46.23894 -110.42181 2.30039 1.000 143.55442 23 ALA E N 1
ATOM 4995 C CA . ALA D 2 22 ? -45.21872 -109.39305 2.12830 1.000 128.71894 23 ALA E CA 1
ATOM 4996 C C . ALA D 2 22 ? -45.83697 -108.15583 1.49288 1.000 126.19397 23 ALA E C 1
ATOM 4997 O O . ALA D 2 22 ? -46.32102 -108.21129 0.35704 1.000 129.16507 23 ALA E O 1
ATOM 4999 N N . ALA D 2 23 ? -45.81115 -107.04410 2.22346 1.000 122.16918 24 ALA E N 1
ATOM 5000 C CA . ALA D 2 23 ? -46.26729 -105.76839 1.69280 1.000 119.62012 24 ALA E CA 1
ATOM 5001 C C . ALA D 2 23 ? -45.16360 -105.11006 0.87621 1.000 132.90001 24 ALA E C 1
ATOM 5002 O O . ALA D 2 23 ? -43.98987 -105.13244 1.25792 1.000 130.57746 24 ALA E O 1
ATOM 5004 N N . SER D 2 24 ? -45.54626 -104.51687 -0.25152 1.000 146.38866 25 SER E N 1
ATOM 5005 C CA . SER D 2 24 ? -44.58629 -103.84884 -1.11542 1.000 151.53239 25 SER E CA 1
ATOM 5006 C C . SER D 2 24 ? -45.25018 -102.63735 -1.75039 1.000 155.33252 25 SER E C 1
ATOM 5007 O O . SER D 2 24 ? -46.47812 -102.54511 -1.82697 1.000 160.12992 25 SER E O 1
ATOM 5010 N N . GLY D 2 25 ? -44.41852 -101.70609 -2.20836 1.000 151.52796 26 GLY E N 1
ATOM 5011 C CA . GLY D 2 25 ? -44.90078 -100.48109 -2.80829 1.000 144.15709 26 GLY E CA 1
ATOM 5012 C C . GLY D 2 25 ? -45.11368 -99.33560 -1.84645 1.000 134.12778 26 GLY E C 1
ATOM 5013 O O . GLY D 2 25 ? -45.60875 -98.28208 -2.26578 1.000 134.69723 26 GLY E O 1
ATOM 5014 N N . THR D 2 26 ? -44.75478 -99.50122 -0.57664 1.000 127.77748 27 THR E N 1
ATOM 5015 C CA . THR D 2 26 ? -44.95441 -98.46536 0.42422 1.000 123.52411 27 THR E CA 1
ATOM 5016 C C . THR D 2 26 ? -43.70914 -97.59865 0.55277 1.000 121.51061 27 THR E C 1
ATOM 5017 O O . THR D 2 26 ? -42.58318 -98.10402 0.58422 1.000 122.50979 27 THR E O 1
ATOM 5021 N N . ILE D 2 27 ? -43.92189 -96.28331 0.62372 1.000 121.60433 28 ILE E N 1
ATOM 5022 C CA . ILE D 2 27 ? -42.81286 -95.36949 0.87130 1.000 123.68682 28 ILE E CA 1
ATOM 5023 C C . ILE D 2 27 ? -42.37689 -95.44673 2.32691 1.000 131.04367 28 ILE E C 1
ATOM 5024 O O . ILE D 2 27 ? -41.21374 -95.18018 2.65311 1.000 133.84667 28 ILE E O 1
ATOM 5029 N N . PHE D 2 28 ? -43.29185 -95.81700 3.21989 1.000 133.46831 29 PHE E N 1
ATOM 5030 C CA . PHE D 2 28 ? -43.01978 -95.85138 4.64957 1.000 123.23886 29 PHE E CA 1
ATOM 5031 C C . PHE D 2 28 ? -43.40718 -97.20412 5.23028 1.000 116.43393 29 PHE E C 1
ATOM 5032 O O . PHE D 2 28 ? -43.72055 -98.13950 4.48693 1.000 124.19156 29 PHE E O 1
ATOM 5040 N N . SER D 2 29 ? -43.39298 -97.31545 6.54932 1.000 99.07023 30 SER E N 1
ATOM 5041 C CA . SER D 2 29 ? -43.83622 -98.55211 7.18072 1.000 86.75348 30 SER E CA 1
ATOM 5042 C C . SER D 2 29 ? -45.32498 -98.46705 7.49175 1.000 81.90676 30 SER E C 1
ATOM 5043 O O . SER D 2 29 ? -45.75855 -97.51314 8.14899 1.000 69.00699 30 SER E O 1
ATOM 5046 N N . PRO D 2 30 ? -46.13025 -99.42346 7.03483 1.000 93.01492 31 PRO E N 1
ATOM 5047 C CA . PRO D 2 30 ? -47.57015 -99.36411 7.30674 1.000 100.14106 31 PRO E CA 1
ATOM 5048 C C . PRO D 2 30 ? -47.86756 -99.51945 8.78965 1.000 104.78909 31 PRO E C 1
ATOM 5049 O O . PRO D 2 30 ? -47.17788 -100.23744 9.51773 1.000 110.07134 31 PRO E O 1
ATOM 5053 N N . HIS D 2 31 ? -48.91630 -98.82504 9.23413 1.000 103.78296 32 HIS E N 1
ATOM 5054 C CA . HIS D 2 31 ? -49.29844 -98.88091 10.64130 1.000 98.29811 32 HIS E CA 1
ATOM 5055 C C . HIS D 2 31 ? -49.92570 -100.22479 10.99172 1.000 104.89890 32 HIS E C 1
ATOM 5056 O O . HIS D 2 31 ? -49.48973 -100.89936 11.93200 1.000 114.64566 32 HIS E O 1
ATOM 5063 N N . TYR D 2 32 ? -50.95077 -100.62960 10.24731 1.000 100.84084 33 TYR E N 1
ATOM 5064 C CA . TYR D 2 32 ? -51.72949 -101.81897 10.55702 1.000 100.68596 33 TYR E CA 1
ATOM 5065 C C . TYR D 2 32 ? -51.56992 -102.86255 9.46108 1.000 103.99905 33 TYR E C 1
ATOM 5066 O O . TYR D 2 32 ? -51.62545 -102.54146 8.26959 1.000 104.18949 33 TYR E O 1
ATOM 5075 N N . MET D 2 33 ? -51.38031 -104.11374 9.87866 1.000 105.28279 34 MET E N 1
ATOM 5076 C CA . MET D 2 33 ? -51.35201 -105.25945 8.97780 1.000 108.00711 34 MET E CA 1
ATOM 5077 C C . MET D 2 33 ? -51.91278 -106.45999 9.72618 1.000 106.21604 34 MET E C 1
ATOM 5078 O O . MET D 2 33 ? -51.44835 -106.77416 10.82624 1.000 103.48390 34 MET E O 1
ATOM 5083 N N . GLY D 2 34 ? -52.90930 -107.12562 9.13534 1.000 111.55926 35 GLY E N 1
ATOM 5084 C CA . GLY D 2 34 ? -53.60234 -108.20570 9.80641 1.000 114.59695 35 GLY E CA 1
ATOM 5085 C C . GLY D 2 34 ? -53.99149 -109.31963 8.85324 1.000 121.51380 35 GLY E C 1
ATOM 5086 O O . GLY D 2 34 ? -53.68196 -109.28241 7.66088 1.000 129.90549 35 GLY E O 1
ATOM 5087 N N . TRP D 2 35 ? -54.68398 -110.31622 9.41005 1.000 122.68617 36 TRP E N 1
ATOM 5088 C CA . TRP D 2 35 ? -55.12414 -111.49320 8.67294 1.000 124.49847 36 TRP E CA 1
ATOM 5089 C C . TRP D 2 35 ? -56.62965 -111.66370 8.81692 1.000 131.44970 36 TRP E C 1
ATOM 5090 O O . TRP D 2 35 ? -57.18960 -111.43212 9.89276 1.000 131.28058 36 TRP E O 1
ATOM 5101 N N . TYR D 2 36 ? -57.27956 -112.07241 7.72495 1.000 139.70461 37 TYR E N 1
ATOM 5102 C CA . TYR D 2 36 ? -58.72980 -112.20364 7.67000 1.000 149.14523 37 TYR E CA 1
ATOM 5103 C C . TYR D 2 36 ? -59.08897 -113.48009 6.92257 1.000 156.06853 37 TYR E C 1
ATOM 5104 O O . TYR D 2 36 ? -58.32096 -113.95822 6.08615 1.000 157.30264 37 TYR E O 1
ATOM 5113 N N . ARG D 2 37 ? -60.25999 -114.03513 7.23742 1.000 154.01459 38 ARG E N 1
ATOM 5114 C CA . ARG D 2 37 ? -60.70744 -115.29126 6.65106 1.000 150.72818 38 ARG E CA 1
ATOM 5115 C C . ARG D 2 37 ? -62.12104 -115.13828 6.10304 1.000 148.16750 38 ARG E C 1
ATOM 5116 O O . ARG D 2 37 ? -62.84917 -114.20618 6.45381 1.000 142.43629 38 ARG E O 1
ATOM 5124 N N . GLN D 2 38 ? -62.50561 -116.07628 5.23530 1.000 149.18868 39 GLN E N 1
ATOM 5125 C CA . GLN D 2 38 ? -63.80297 -116.03905 4.56025 1.000 152.61708 39 GLN E CA 1
ATOM 5126 C C . GLN D 2 38 ? -64.35230 -117.45593 4.45590 1.000 153.40337 39 GLN E C 1
ATOM 5127 O O . GLN D 2 38 ? -63.87539 -118.25050 3.63879 1.000 161.34279 39 GLN E O 1
ATOM 5133 N N . ALA D 2 39 ? -65.36194 -117.76523 5.27339 1.000 153.76889 40 ALA E N 1
ATOM 5134 C CA . ALA D 2 39 ? -65.98054 -119.08248 5.25582 1.000 144.05652 40 ALA E CA 1
ATOM 5135 C C . ALA D 2 39 ? -66.67100 -119.31848 3.91152 1.000 141.29744 40 ALA E C 1
ATOM 5136 O O . ALA D 2 39 ? -66.94932 -118.36617 3.18034 1.000 136.20746 40 ALA E O 1
ATOM 5138 N N . PRO D 2 40 ? -66.95394 -120.58119 3.56463 1.000 148.40775 41 PRO E N 1
ATOM 5139 C CA . PRO D 2 40 ? -67.54709 -120.86776 2.24490 1.000 156.57242 41 PRO E CA 1
ATOM 5140 C C . PRO D 2 40 ? -68.84418 -120.11981 1.95349 1.000 169.77321 41 PRO E C 1
ATOM 5141 O O . PRO D 2 40 ? -69.19973 -119.96740 0.78038 1.000 165.14517 41 PRO E O 1
ATOM 5145 N N . GLY D 2 41 ? -69.54859 -119.63423 2.97427 1.000 185.96963 42 GLY E N 1
ATOM 5146 C CA . GLY D 2 41 ? -70.78930 -118.92095 2.73415 1.000 192.49815 42 GLY E CA 1
ATOM 5147 C C . GLY D 2 41 ? -70.93668 -117.64303 3.53216 1.000 190.92122 42 GLY E C 1
ATOM 5148 O O . GLY D 2 41 ? -71.75907 -116.78499 3.19602 1.000 194.41163 42 GLY E O 1
ATOM 5149 N N . LYS D 2 42 ? -70.14343 -117.50527 4.58929 1.000 184.81234 43 LYS E N 1
ATOM 5150 C CA . LYS D 2 42 ? -70.25280 -116.36577 5.48783 1.000 176.10045 43 LYS E CA 1
ATOM 5151 C C . LYS D 2 42 ? -69.47877 -115.17538 4.92108 1.000 167.92458 43 LYS E C 1
ATOM 5152 O O . LYS D 2 42 ? -69.08751 -115.14950 3.75054 1.000 169.19489 43 LYS E O 1
ATOM 5158 N N . GLU D 2 43 ? -69.25214 -114.16817 5.75875 1.000 164.07725 44 GLU E N 1
ATOM 5159 C CA . GLU D 2 43 ? -68.62611 -112.92771 5.33045 1.000 158.85784 44 GLU E CA 1
ATOM 5160 C C . GLU D 2 43 ? -67.11519 -112.99727 5.55167 1.000 162.85118 44 GLU E C 1
ATOM 5161 O O . GLU D 2 43 ? -66.55164 -114.05317 5.85254 1.000 157.47803 44 GLU E O 1
ATOM 5167 N N . ARG D 2 44 ? -66.44427 -111.85705 5.40010 1.000 171.33533 45 ARG E N 1
ATOM 5168 C CA . ARG D 2 44 ? -65.01111 -111.74261 5.64620 1.000 174.50893 45 ARG E CA 1
ATOM 5169 C C . ARG D 2 44 ? -64.81133 -111.41672 7.12192 1.000 170.29450 45 ARG E C 1
ATOM 5170 O O . ARG D 2 44 ? -65.18919 -110.33389 7.58170 1.000 168.46400 45 ARG E O 1
ATOM 5178 N N . GLU D 2 45 ? -64.22181 -112.34821 7.86426 1.000 166.38999 46 GLU E N 1
ATOM 5179 C CA . GLU D 2 45 ? -64.08786 -112.22282 9.30718 1.000 159.63251 46 GLU E CA 1
ATOM 5180 C C . GLU D 2 45 ? -62.63808 -111.97700 9.70207 1.000 150.40179 46 GLU E C 1
ATOM 5181 O O . GLU D 2 45 ? -61.70454 -112.36072 8.99174 1.000 153.05788 46 GLU E O 1
ATOM 5187 N N . PHE D 2 46 ? -62.46834 -111.33724 10.85595 1.000 140.39140 47 PHE E N 1
ATOM 5188 C CA . PHE D 2 46 ? -61.14891 -110.99531 11.36366 1.000 125.18925 47 PHE E CA 1
ATOM 5189 C C . PHE D 2 46 ? -60.52299 -112.18901 12.07244 1.000 118.26598 47 PHE E C 1
ATOM 5190 O O . PHE D 2 46 ? -61.18560 -112.89883 12.83371 1.000 123.57409 47 PHE E O 1
ATOM 5198 N N . VAL D 2 47 ? -59.23926 -112.41082 11.80733 1.000 117.27160 48 VAL E N 1
ATOM 5199 C CA . VAL D 2 47 ? -58.47111 -113.48723 12.42837 1.000 119.41002 48 VAL E CA 1
ATOM 5200 C C . VAL D 2 47 ? -57.44428 -112.93067 13.40521 1.000 125.40344 48 VAL E C 1
ATOM 5201 O O . VAL D 2 47 ? -57.49860 -113.20785 14.60450 1.000 92.29668 48 VAL E O 1
ATOM 5205 N N . ALA D 2 48 ? -56.49870 -112.14057 12.90901 1.000 124.38052 49 ALA E N 1
ATOM 5206 C CA . ALA D 2 48 ? -55.45919 -111.56435 13.74517 1.000 130.07923 49 ALA E CA 1
ATOM 5207 C C . ALA D 2 48 ? -54.95793 -110.29341 13.07816 1.000 128.92420 49 ALA E C 1
ATOM 5208 O O . ALA D 2 48 ? -54.98959 -110.17074 11.85107 1.000 125.35636 49 ALA E O 1
ATOM 5210 N N . GLY D 2 49 ? -54.50417 -109.34924 13.89738 1.000 133.62691 50 GLY E N 1
ATOM 5211 C CA . GLY D 2 49 ? -54.03076 -108.07748 13.38581 1.000 135.93553 50 GLY E CA 1
ATOM 5212 C C . GLY D 2 49 ? -53.16622 -107.37151 14.40154 1.000 135.62167 50 GLY E C 1
ATOM 5213 O O . GLY D 2 49 ? -53.33483 -107.54617 15.61241 1.000 146.54564 50 GLY E O 1
ATOM 5214 N N . ILE D 2 50 ? -52.23176 -106.56348 13.90336 1.000 120.68360 51 ILE E N 1
ATOM 5215 C CA . ILE D 2 50 ? -51.29951 -105.81529 14.74162 1.000 101.03232 51 ILE E CA 1
ATOM 5216 C C . ILE D 2 50 ? -51.27205 -104.37021 14.26469 1.000 99.09232 51 ILE E C 1
ATOM 5217 O O . ILE D 2 50 ? -50.77408 -104.08190 13.16915 1.000 98.01111 51 ILE E O 1
ATOM 5222 N N . GLY D 2 51 ? -51.80593 -103.46531 15.08090 1.000 97.30768 52 GLY E N 1
ATOM 5223 C CA . GLY D 2 51 ? -51.56201 -102.04568 14.90546 1.000 94.27091 52 GLY E CA 1
ATOM 5224 C C . GLY D 2 51 ? -50.37466 -101.62868 15.75847 1.000 85.97007 52 GLY E C 1
ATOM 5225 O O . GLY D 2 51 ? -50.24083 -102.04808 16.90637 1.000 91.11560 52 GLY E O 1
ATOM 5226 N N . PHE D 2 52 ? -49.50336 -100.80392 15.17501 1.000 75.88906 53 PHE E N 1
ATOM 5227 C CA . PHE D 2 52 ? -48.24625 -100.47798 15.84253 1.000 77.94385 53 PHE E CA 1
ATOM 5228 C C . PHE D 2 52 ? -48.47670 -99.59540 17.06164 1.000 93.19779 53 PHE E C 1
ATOM 5229 O O . PHE D 2 52 ? -48.03919 -99.92555 18.16992 1.000 98.88560 53 PHE E O 1
ATOM 5237 N N . GLY D 2 53 ? -49.15845 -98.46342 16.87880 1.000 96.92082 54 GLY E N 1
ATOM 5238 C CA . GLY D 2 53 ? -49.50207 -97.63334 18.01733 1.000 99.88470 54 GLY E CA 1
ATOM 5239 C C . GLY D 2 53 ? -50.64486 -98.16165 18.85910 1.000 105.70673 54 GLY E C 1
ATOM 5240 O O . GLY D 2 53 ? -50.78711 -97.75224 20.01486 1.000 105.44118 54 GLY E O 1
ATOM 5241 N N . THR D 2 54 ? -51.46449 -99.05700 18.30683 1.000 111.85320 55 THR E N 1
ATOM 5242 C CA . THR D 2 54 ? -52.61901 -99.59440 19.01599 1.000 116.39050 55 THR E CA 1
ATOM 5243 C C . THR D 2 54 ? -52.35034 -101.00286 19.52538 1.000 122.82355 55 THR E C 1
ATOM 5244 O O . THR D 2 54 ? -51.19651 -101.37407 19.75418 1.000 119.20154 55 THR E O 1
ATOM 5248 N N . THR D 2 55 ? -53.40688 -101.79977 19.66998 1.000 130.03141 56 THR E N 1
ATOM 5249 C CA . THR D 2 55 ? -53.27280 -103.12599 20.24769 1.000 138.68281 56 THR E CA 1
ATOM 5250 C C . THR D 2 55 ? -52.76520 -104.12145 19.20556 1.000 140.98720 56 THR E C 1
ATOM 5251 O O . THR D 2 55 ? -52.53620 -103.78933 18.03913 1.000 141.28092 56 THR E O 1
ATOM 5255 N N . THR D 2 56 ? -52.57256 -105.36600 19.64796 1.000 141.18406 57 THR E N 1
ATOM 5256 C CA . THR D 2 56 ? -52.30332 -106.51622 18.77974 1.000 136.73839 57 THR E CA 1
ATOM 5257 C C . THR D 2 56 ? -53.27376 -107.60374 19.23512 1.000 135.94168 57 THR E C 1
ATOM 5258 O O . THR D 2 56 ? -52.93707 -108.43046 20.08756 1.000 137.99505 57 THR E O 1
ATOM 5262 N N . ASN D 2 57 ? -54.47579 -107.60084 18.66768 1.000 131.56725 58 ASN E N 1
ATOM 5263 C CA . ASN D 2 57 ? -55.58171 -108.40333 19.16702 1.000 132.34670 58 ASN E CA 1
ATOM 5264 C C . ASN D 2 57 ? -55.93950 -109.52744 18.20215 1.000 128.82014 58 ASN E C 1
ATOM 5265 O O . ASN D 2 57 ? -55.62954 -109.48343 17.00814 1.000 128.35470 58 ASN E O 1
ATOM 5270 N N . TYR D 2 58 ? -56.60368 -110.54267 18.74976 1.000 125.45077 59 TYR E N 1
ATOM 5271 C CA . TYR D 2 58 ? -57.13298 -111.66767 17.99551 1.000 118.77972 59 TYR E CA 1
ATOM 5272 C C . TYR D 2 58 ? -58.64768 -111.71786 18.14829 1.000 120.53567 59 TYR E C 1
ATOM 5273 O O . TYR D 2 58 ? -59.22544 -111.08294 19.03526 1.000 114.65944 59 TYR E O 1
ATOM 5282 N N . ALA D 2 59 ? -59.28823 -112.48969 17.27479 1.000 129.24430 60 ALA E N 1
ATOM 5283 C CA . ALA D 2 59 ? -60.71864 -112.71978 17.38868 1.000 140.89534 60 ALA E CA 1
ATOM 5284 C C . ALA D 2 59 ? -60.99328 -113.83219 18.39909 1.000 159.85248 60 ALA E C 1
ATOM 5285 O O . ALA D 2 59 ? -60.09225 -114.56171 18.82271 1.000 158.80997 60 ALA E O 1
ATOM 5287 N N . ASN D 2 60 ? -62.26569 -113.95955 18.78432 1.000 177.52631 61 ASN E N 1
ATOM 5288 C CA . ASN D 2 60 ? -62.63166 -114.89997 19.84096 1.000 184.34995 61 ASN E CA 1
ATOM 5289 C C . ASN D 2 60 ? -62.38307 -116.34280 19.41566 1.000 180.76319 61 ASN E C 1
ATOM 5290 O O . ASN D 2 60 ? -61.72380 -117.10403 20.13286 1.000 187.62844 61 ASN E O 1
ATOM 5295 N N . SER D 2 61 ? -62.90350 -116.73981 18.25094 1.000 169.32558 62 SER E N 1
ATOM 5296 C CA . SER D 2 61 ? -62.65396 -118.08721 17.74807 1.000 154.45940 62 SER E CA 1
ATOM 5297 C C . SER D 2 61 ? -61.17539 -118.33130 17.48002 1.000 149.96843 62 SER E C 1
ATOM 5298 O O . SER D 2 61 ? -60.73741 -119.48676 17.45273 1.000 140.35033 62 SER E O 1
ATOM 5301 N N . VAL D 2 62 ? -60.40124 -117.26420 17.29238 1.000 155.28342 63 VAL E N 1
ATOM 5302 C CA . VAL D 2 62 ? -58.98266 -117.37364 16.97868 1.000 160.38736 63 VAL E CA 1
ATOM 5303 C C . VAL D 2 62 ? -58.10147 -117.42870 18.22425 1.000 159.25872 63 VAL E C 1
ATOM 5304 O O . VAL D 2 62 ? -57.00206 -118.00093 18.16993 1.000 159.96324 63 VAL E O 1
ATOM 5308 N N . LYS D 2 63 ? -58.57150 -116.89216 19.34953 1.000 157.26231 64 LYS E N 1
ATOM 5309 C CA . LYS D 2 63 ? -57.71817 -116.65157 20.50703 1.000 151.48838 64 LYS E CA 1
ATOM 5310 C C . LYS D 2 63 ? -57.06444 -117.93154 21.01639 1.000 154.73076 64 LYS E C 1
ATOM 5311 O O . LYS D 2 63 ? -57.66637 -119.00908 21.00596 1.000 157.74756 64 LYS E O 1
ATOM 5317 N N . GLY D 2 64 ? -55.81371 -117.79976 21.46435 1.000 152.56907 65 GLY E N 1
ATOM 5318 C CA . GLY D 2 64 ? -55.09764 -118.87263 22.11831 1.000 151.04209 65 GLY E CA 1
ATOM 5319 C C . GLY D 2 64 ? -54.44442 -119.88632 21.20608 1.000 147.40239 65 GLY E C 1
ATOM 5320 O O . GLY D 2 64 ? -53.51431 -120.57618 21.64078 1.000 145.96590 65 GLY E O 1
ATOM 5321 N N . ARG D 2 65 ? -54.88740 -120.00293 19.95768 1.000 147.56743 66 ARG E N 1
ATOM 5322 C CA . ARG D 2 65 ? -54.40534 -121.04603 19.06015 1.000 150.36518 66 ARG E CA 1
ATOM 5323 C C . ARG D 2 65 ? -53.47271 -120.53828 17.97327 1.000 148.35254 66 ARG E C 1
ATOM 5324 O O . ARG D 2 65 ? -52.51449 -121.23050 17.62222 1.000 144.97117 66 ARG E O 1
ATOM 5332 N N . PHE D 2 66 ? -53.71950 -119.35318 17.42538 1.000 149.27641 67 PHE E N 1
ATOM 5333 C CA . PHE D 2 66 ? -52.85860 -118.78311 16.40055 1.000 149.57553 67 PHE E CA 1
ATOM 5334 C C . PHE D 2 66 ? -52.04223 -117.63539 16.98186 1.000 144.10627 67 PHE E C 1
ATOM 5335 O O . PHE D 2 66 ? -52.39443 -117.04656 18.00755 1.000 140.28032 67 PHE E O 1
ATOM 5343 N N . THR D 2 67 ? -50.93833 -117.32046 16.30698 1.000 139.12226 68 THR E N 1
ATOM 5344 C CA . THR D 2 67 ? -50.03868 -116.25302 16.72792 1.000 127.98827 68 THR E CA 1
ATOM 5345 C C . THR D 2 67 ? -49.71387 -115.37716 15.52903 1.000 123.00427 68 THR E C 1
ATOM 5346 O O . THR D 2 67 ? -49.13602 -115.85533 14.54747 1.000 123.12006 68 THR E O 1
ATOM 5350 N N . ILE D 2 68 ? -50.08583 -114.10287 15.60636 1.000 121.04379 69 ILE E N 1
ATOM 5351 C CA . ILE D 2 68 ? -49.70329 -113.12967 14.59099 1.000 118.18714 69 ILE E CA 1
ATOM 5352 C C . ILE D 2 68 ? -48.40680 -112.46217 15.02379 1.000 118.12291 69 ILE E C 1
ATOM 5353 O O . ILE D 2 68 ? -48.15224 -112.25549 16.21538 1.000 119.18948 69 ILE E O 1
ATOM 5358 N N . SER D 2 69 ? -47.56680 -112.13458 14.04478 1.000 111.77429 70 SER E N 1
ATOM 5359 C CA . SER D 2 69 ? -46.29889 -111.47392 14.32163 1.000 110.32314 70 SER E CA 1
ATOM 5360 C C . SER D 2 69 ? -45.86765 -110.70350 13.08467 1.000 110.70217 70 SER E C 1
ATOM 5361 O O . SER D 2 69 ? -45.84449 -111.25984 11.98274 1.000 118.90935 70 SER E O 1
ATOM 5364 N N . ARG D 2 70 ? -45.53653 -109.43006 13.27047 1.000 103.50993 71 ARG E N 1
ATOM 5365 C CA . ARG D 2 70 ? -45.02440 -108.58150 12.20643 1.000 95.94000 71 ARG E CA 1
ATOM 5366 C C . ARG D 2 70 ? -43.54165 -108.31786 12.42267 1.000 104.16521 71 ARG E C 1
ATOM 5367 O O . ARG D 2 70 ? -43.08800 -108.16188 13.56057 1.000 104.68601 71 ARG E O 1
ATOM 5375 N N . ASP D 2 71 ? -42.78996 -108.27422 11.32603 1.000 116.00819 72 ASP E N 1
ATOM 5376 C CA . ASP D 2 71 ? -41.41890 -107.77610 11.32792 1.000 125.08514 72 ASP E CA 1
ATOM 5377 C C . ASP D 2 71 ? -41.37691 -106.58536 10.38162 1.000 127.98344 72 ASP E C 1
ATOM 5378 O O . ASP D 2 71 ? -41.46896 -106.75271 9.16064 1.000 129.64471 72 ASP E O 1
ATOM 5383 N N . ASN D 2 72 ? -41.24850 -105.38480 10.94819 1.000 125.64153 73 ASN E N 1
ATOM 5384 C CA . ASN D 2 72 ? -41.34877 -104.16632 10.15623 1.000 118.80537 73 ASN E CA 1
ATOM 5385 C C . ASN D 2 72 ? -40.15158 -103.96324 9.23649 1.000 111.78660 73 ASN E C 1
ATOM 5386 O O . ASN D 2 72 ? -40.26200 -103.21818 8.25698 1.000 115.11783 73 ASN E O 1
ATOM 5391 N N . ALA D 2 73 ? -39.01787 -104.60581 9.52370 1.000 105.40973 74 ALA E N 1
ATOM 5392 C CA . ALA D 2 73 ? -37.84606 -104.46727 8.66483 1.000 102.63682 74 ALA E CA 1
ATOM 5393 C C . ALA D 2 73 ? -38.10364 -105.07313 7.29031 1.000 106.17199 74 ALA E C 1
ATOM 5394 O O . ALA D 2 73 ? -37.97335 -104.39684 6.26323 1.000 105.28325 74 ALA E O 1
ATOM 5396 N N . LYS D 2 74 ? -38.47396 -106.35324 7.25208 1.000 108.14529 75 LYS E N 1
ATOM 5397 C CA . LYS D 2 74 ? -38.84627 -106.99713 6.00007 1.000 110.84631 75 LYS E CA 1
ATOM 5398 C C . LYS D 2 74 ? -40.27648 -106.68643 5.58122 1.000 106.55645 75 LYS E C 1
ATOM 5399 O O . LYS D 2 74 ? -40.66569 -107.04806 4.46511 1.000 111.40573 75 LYS E O 1
ATOM 5405 N N . ASN D 2 75 ? -41.05286 -106.02595 6.44045 1.000 103.69764 76 ASN E N 1
ATOM 5406 C CA . ASN D 2 75 ? -42.44529 -105.66811 6.17051 1.000 99.43314 76 ASN E CA 1
ATOM 5407 C C . ASN D 2 75 ? -43.25752 -106.90846 5.78689 1.000 112.71480 76 ASN E C 1
ATOM 5408 O O . ASN D 2 75 ? -43.72791 -107.06788 4.66059 1.000 112.02180 76 ASN E O 1
ATOM 5413 N N . THR D 2 76 ? -43.40274 -107.79235 6.77317 1.000 127.46539 77 THR E N 1
ATOM 5414 C CA . THR D 2 76 ? -44.02313 -109.09375 6.56560 1.000 142.57769 77 THR E CA 1
ATOM 5415 C C . THR D 2 76 ? -44.89444 -109.44531 7.76037 1.000 148.59282 77 THR E C 1
ATOM 5416 O O . THR D 2 76 ? -44.48629 -109.25070 8.90887 1.000 148.59215 77 THR E O 1
ATOM 5420 N N . VAL D 2 77 ? -46.08654 -109.96581 7.48579 1.000 151.56047 78 VAL E N 1
ATOM 5421 C CA . VAL D 2 77 ? -47.00576 -110.42507 8.51911 1.000 148.10250 78 VAL E CA 1
ATOM 5422 C C . VAL D 2 77 ? -46.93734 -111.94264 8.57457 1.000 145.46734 78 VAL E C 1
ATOM 5423 O O . VAL D 2 77 ? -46.97830 -112.61111 7.53398 1.000 152.62193 78 VAL E O 1
ATOM 5427 N N . TYR D 2 78 ? -46.85197 -112.48795 9.78247 1.000 135.99113 79 TYR E N 1
ATOM 5428 C CA . TYR D 2 78 ? -46.79570 -113.92557 9.99465 1.000 127.10970 79 TYR E CA 1
ATOM 5429 C C . TYR D 2 78 ? -47.97179 -114.35535 10.85732 1.000 116.44738 79 TYR E C 1
ATOM 5430 O O . TYR D 2 78 ? -48.32637 -113.67112 11.82164 1.000 119.64667 79 TYR E O 1
ATOM 5439 N N . LEU D 2 79 ? -48.57778 -115.48697 10.50562 1.000 110.86645 80 LEU E N 1
ATOM 5440 C CA . LEU D 2 79 ? -49.65509 -116.07737 11.29368 1.000 106.26949 80 LEU E CA 1
ATOM 5441 C C . LEU D 2 79 ? -49.34964 -117.55616 11.48393 1.000 117.41886 80 LEU E C 1
ATOM 5442 O O . LEU D 2 79 ? -49.48119 -118.34692 10.54427 1.000 111.21934 80 LEU E O 1
ATOM 5447 N N . GLN D 2 80 ? -48.93946 -117.92316 12.69569 1.000 138.41985 81 GLN E N 1
ATOM 5448 C CA . GLN D 2 80 ? -48.62692 -119.30612 13.03943 1.000 146.14318 81 GLN E CA 1
ATOM 5449 C C . GLN D 2 80 ? -49.88478 -119.95015 13.61279 1.000 151.50635 81 GLN E C 1
ATOM 5450 O O . GLN D 2 80 ? -50.28387 -119.65123 14.74295 1.000 157.18283 81 GLN E O 1
ATOM 5456 N N . MET D 2 81 ? -50.51275 -120.82864 12.83346 1.000 149.32359 82 MET E N 1
ATOM 5457 C CA . MET D 2 81 ? -51.79786 -121.42461 13.18523 1.000 145.51565 82 MET E CA 1
ATOM 5458 C C . MET D 2 81 ? -51.58667 -122.88009 13.58576 1.000 155.25610 82 MET E C 1
ATOM 5459 O O . MET D 2 81 ? -51.32643 -123.73377 12.73129 1.000 155.76127 82 MET E O 1
ATOM 5464 N N . ASN D 2 82 ? -51.70511 -123.15898 14.88048 1.000 161.17963 83 ASN E N 1
ATOM 5465 C CA . ASN D 2 82 ? -51.62690 -124.50954 15.41356 1.000 173.83448 83 ASN E CA 1
ATOM 5466 C C . ASN D 2 82 ? -52.96865 -124.90658 16.01474 1.000 184.11965 83 ASN E C 1
ATOM 5467 O O . ASN D 2 82 ? -53.81960 -124.05950 16.30285 1.000 184.81459 83 ASN E O 1
ATOM 5472 N N . SER D 2 83 ? -53.14145 -126.21374 16.20572 1.000 194.80290 84 SER E N 1
ATOM 5473 C CA . SER D 2 83 ? -54.39431 -126.79475 16.68546 1.000 196.48787 84 SER E CA 1
ATOM 5474 C C . SER D 2 83 ? -55.55883 -126.37370 15.78861 1.000 188.33522 84 SER E C 1
ATOM 5475 O O . SER D 2 83 ? -56.52705 -125.74551 16.22022 1.000 191.87611 84 SER E O 1
ATOM 5478 N N . LEU D 2 84 ? -55.43923 -126.73183 14.51417 1.000 175.34977 85 LEU E N 1
ATOM 5479 C CA . LEU D 2 84 ? -56.43837 -126.36532 13.52585 1.000 157.49121 85 LEU E CA 1
ATOM 5480 C C . LEU D 2 84 ? -57.65916 -127.27659 13.62325 1.000 161.62887 85 LEU E C 1
ATOM 5481 O O . LEU D 2 84 ? -57.59538 -128.40016 14.12899 1.000 162.10282 85 LEU E O 1
ATOM 5486 N N . LYS D 2 85 ? -58.78648 -126.76732 13.12954 1.000 168.13883 86 LYS E N 1
ATOM 5487 C CA . LYS D 2 85 ? -60.06203 -127.47228 13.15909 1.000 177.90997 86 LYS E CA 1
ATOM 5488 C C . LYS D 2 85 ? -60.82359 -127.19773 11.86658 1.000 174.85845 86 LYS E C 1
ATOM 5489 O O . LYS D 2 85 ? -60.45070 -126.28701 11.11578 1.000 173.15378 86 LYS E O 1
ATOM 5495 N N . PRO D 2 86 ? -61.87234 -127.96839 11.55545 1.000 161.84526 87 PRO E N 1
ATOM 5496 C CA . PRO D 2 86 ? -62.66824 -127.65852 10.35491 1.000 153.79535 87 PRO E CA 1
ATOM 5497 C C . PRO D 2 86 ? -63.26284 -126.26110 10.35999 1.000 153.08511 87 PRO E C 1
ATOM 5498 O O . PRO D 2 86 ? -63.48723 -125.69259 9.28486 1.000 145.35173 87 PRO E O 1
ATOM 5502 N N . GLU D 2 87 ? -63.52776 -125.68652 11.53470 1.000 162.45187 88 GLU E N 1
ATOM 5503 C CA . GLU D 2 87 ? -64.02652 -124.31814 11.59553 1.000 171.66829 88 GLU E CA 1
ATOM 5504 C C . GLU D 2 87 ? -62.95383 -123.28685 11.27160 1.000 173.14718 88 GLU E C 1
ATOM 5505 O O . GLU D 2 87 ? -63.29109 -122.12198 11.03534 1.000 168.81328 88 GLU E O 1
ATOM 5511 N N . ASP D 2 88 ? -61.68170 -123.68168 11.25496 1.000 177.16637 89 ASP E N 1
ATOM 5512 C CA . ASP D 2 88 ? -60.60163 -122.80963 10.81191 1.000 175.72285 89 ASP E CA 1
ATOM 5513 C C . ASP D 2 88 ? -60.53301 -122.68590 9.29525 1.000 177.37275 89 ASP E C 1
ATOM 5514 O O . ASP D 2 88 ? -59.69099 -121.93676 8.78730 1.000 179.37124 89 ASP E O 1
ATOM 5519 N N . THR D 2 89 ? -61.39226 -123.39757 8.56892 1.000 177.10907 90 THR E N 1
ATOM 5520 C CA . THR D 2 89 ? -61.32258 -123.44741 7.11525 1.000 170.75789 90 THR E CA 1
ATOM 5521 C C . THR D 2 89 ? -61.95983 -122.20807 6.50888 1.000 166.68254 90 THR E C 1
ATOM 5522 O O . THR D 2 89 ? -63.11910 -121.89130 6.79722 1.000 168.78481 90 THR E O 1
ATOM 5526 N N . ALA D 2 90 ? -61.20804 -121.52894 5.64771 1.000 161.11337 91 ALA E N 1
ATOM 5527 C CA . ALA D 2 90 ? -61.65112 -120.30566 4.99465 1.000 156.90364 91 ALA E CA 1
ATOM 5528 C C . ALA D 2 90 ? -60.55558 -119.86701 4.03214 1.000 155.59799 91 ALA E C 1
ATOM 5529 O O . ALA D 2 90 ? -59.43350 -120.38117 4.06165 1.000 151.33073 91 ALA E O 1
ATOM 5531 N N . VAL D 2 91 ? -60.89686 -118.91159 3.17439 1.000 161.21215 92 VAL E N 1
ATOM 5532 C CA . VAL D 2 91 ? -59.91866 -118.25162 2.31862 1.000 167.88801 92 VAL E CA 1
ATOM 5533 C C . VAL D 2 91 ? -59.31935 -117.09949 3.11341 1.000 173.39012 92 VAL E C 1
ATOM 5534 O O . VAL D 2 91 ? -60.03059 -116.16350 3.49648 1.000 174.89807 92 VAL E O 1
ATOM 5538 N N . TYR D 2 92 ? -58.01734 -117.17311 3.37549 1.000 177.02755 93 TYR E N 1
ATOM 5539 C CA . TYR D 2 92 ? -57.33912 -116.20594 4.22637 1.000 176.84080 93 TYR E CA 1
ATOM 5540 C C . TYR D 2 92 ? -56.71711 -115.10521 3.37756 1.000 176.26628 93 TYR E C 1
ATOM 5541 O O . TYR D 2 92 ? -56.00883 -115.38714 2.40581 1.000 184.45310 93 TYR E O 1
ATOM 5550 N N . TYR D 2 93 ? -56.98307 -113.85556 3.75218 1.000 165.84616 94 TYR E N 1
ATOM 5551 C CA . TYR D 2 93 ? -56.54187 -112.68901 3.00501 1.000 157.23524 94 TYR E CA 1
ATOM 5552 C C . TYR D 2 93 ? -55.64315 -111.81807 3.87337 1.000 146.13999 94 TYR E C 1
ATOM 5553 O O . TYR D 2 93 ? -55.69404 -111.86542 5.10604 1.000 136.60290 94 TYR E O 1
ATOM 5562 N N . CYS D 2 94 ? -54.81993 -111.01244 3.20836 1.000 146.77653 95 CYS E N 1
ATOM 5563 C CA . CYS D 2 94 ? -53.86011 -110.12852 3.86201 1.000 148.60414 95 CYS E CA 1
ATOM 5564 C C . CYS D 2 94 ? -54.34180 -108.69273 3.69903 1.000 143.80599 95 CYS E C 1
ATOM 5565 O O . CYS D 2 94 ? -54.39981 -108.17570 2.57856 1.000 151.49113 95 CYS E O 1
ATOM 5568 N N . ALA D 2 95 ? -54.68429 -108.05214 4.81169 1.000 122.61405 96 ALA E N 1
ATOM 5569 C CA . ALA D 2 95 ? -55.15790 -106.67657 4.81110 1.000 101.70485 96 ALA E CA 1
ATOM 5570 C C . ALA D 2 95 ? -54.14056 -105.77776 5.49961 1.000 88.40496 96 ALA E C 1
ATOM 5571 O O . ALA D 2 95 ? -53.51956 -106.17114 6.49222 1.000 86.57442 96 ALA E O 1
ATOM 5573 N N . ALA D 2 96 ? -53.97672 -104.56901 4.96839 1.000 86.30324 97 ALA E N 1
ATOM 5574 C CA . ALA D 2 96 ? -53.02656 -103.60905 5.50525 1.000 87.30555 97 ALA E CA 1
ATOM 5575 C C . ALA D 2 96 ? -53.59482 -102.20493 5.37919 1.000 90.45062 97 ALA E C 1
ATOM 5576 O O . ALA D 2 96 ? -54.31479 -101.89503 4.42672 1.000 98.45047 97 ALA E O 1
ATOM 5578 N N . ARG D 2 97 ? -53.26318 -101.35842 6.35185 1.000 87.45008 98 ARG E N 1
ATOM 5579 C CA . ARG D 2 97 ? -53.66098 -99.95729 6.34655 1.000 97.29204 98 ARG E CA 1
ATOM 5580 C C . ARG D 2 97 ? -52.42917 -99.10307 6.59414 1.000 114.07231 98 ARG E C 1
ATOM 5581 O O . ARG D 2 97 ? -51.64438 -99.39012 7.50374 1.000 108.95850 98 ARG E O 1
ATOM 5589 N N . LEU D 2 98 ? -52.26166 -98.05702 5.78493 1.000 130.74910 99 LEU E N 1
ATOM 5590 C CA . LEU D 2 98 ? -51.07198 -97.22242 5.89286 1.000 129.89475 99 LEU E CA 1
ATOM 5591 C C . LEU D 2 98 ? -51.12530 -96.29488 7.09991 1.000 120.91170 99 LEU E C 1
ATOM 5592 O O . LEU D 2 98 ? -50.08507 -96.02230 7.70887 1.000 124.87257 99 LEU E O 1
ATOM 5597 N N . TYR D 2 99 ? -52.30405 -95.80717 7.45832 1.000 108.33265 100 TYR E N 1
ATOM 5598 C CA . TYR D 2 99 ? -52.49910 -94.93030 8.60083 1.000 93.83693 100 TYR E CA 1
ATOM 5599 C C . TYR D 2 99 ? -53.63154 -95.46296 9.46255 1.000 90.43796 100 TYR E C 1
ATOM 5600 O O . TYR D 2 99 ? -54.51383 -96.17590 8.97178 1.000 96.78502 100 TYR E O 1
ATOM 5609 N N . PRO D 2 100 ? -53.63465 -95.13878 10.76296 1.000 81.70486 101 PRO E N 1
ATOM 5610 C CA . PRO D 2 100 ? -54.67447 -95.67728 11.65169 1.000 83.53936 101 PRO E CA 1
ATOM 5611 C C . PRO D 2 100 ? -56.06624 -95.12849 11.37595 1.000 98.05097 101 PRO E C 1
ATOM 5612 O O . PRO D 2 100 ? -56.60999 -94.36390 12.17870 1.000 91.56518 101 PRO E O 1
ATOM 5616 N N . ILE D 2 101 ? -56.64846 -95.51066 10.24462 1.000 115.35827 102 ILE E N 1
ATOM 5617 C CA . ILE D 2 101 ? -58.06676 -95.30678 9.97707 1.000 120.95729 102 ILE E CA 1
ATOM 5618 C C . ILE D 2 101 ? -58.76315 -96.62335 10.29109 1.000 128.87066 102 ILE E C 1
ATOM 5619 O O . ILE D 2 101 ? -58.54028 -97.62908 9.60784 1.000 126.41151 102 ILE E O 1
ATOM 5624 N N . LEU D 2 102 ? -59.59147 -96.63137 11.33337 1.000 133.11056 103 LEU E N 1
ATOM 5625 C CA . LEU D 2 102 ? -60.27855 -97.85657 11.72292 1.000 135.28084 103 LEU E CA 1
ATOM 5626 C C . LEU D 2 102 ? -61.18271 -98.33277 10.59390 1.000 143.37585 103 LEU E C 1
ATOM 5627 O O . LEU D 2 102 ? -62.06039 -97.59797 10.13100 1.000 146.25421 103 LEU E O 1
ATOM 5632 N N . GLY D 2 103 ? -60.95381 -99.56590 10.14987 1.000 147.71815 104 GLY E N 1
ATOM 5633 C CA . GLY D 2 103 ? -61.57500 -100.10073 8.95519 1.000 159.74030 104 GLY E CA 1
ATOM 5634 C C . GLY D 2 103 ? -60.59574 -100.96999 8.19190 1.000 170.02420 104 GLY E C 1
ATOM 5635 O O . GLY D 2 103 ? -59.72359 -101.59610 8.80132 1.000 166.54907 104 GLY E O 1
ATOM 5636 N N . HIS D 2 104 ? -60.72664 -101.03354 6.86678 1.000 181.21548 105 HIS E N 1
ATOM 5637 C CA . HIS D 2 104 ? -59.78841 -101.78474 6.04029 1.000 180.06321 105 HIS E CA 1
ATOM 5638 C C . HIS D 2 104 ? -59.72911 -101.12264 4.67202 1.000 179.67681 105 HIS E C 1
ATOM 5639 O O . HIS D 2 104 ? -60.77406 -100.82921 4.08411 1.000 190.61794 105 HIS E O 1
ATOM 5646 N N . THR D 2 105 ? -58.51784 -100.88796 4.16703 1.000 166.00872 106 THR E N 1
ATOM 5647 C CA . THR D 2 105 ? -58.34817 -100.19404 2.89427 1.000 151.39461 106 THR E CA 1
ATOM 5648 C C . THR D 2 105 ? -57.63353 -101.03037 1.84259 1.000 151.53469 106 THR E C 1
ATOM 5649 O O . THR D 2 105 ? -58.13463 -101.15352 0.71899 1.000 157.59998 106 THR E O 1
ATOM 5653 N N . TYR D 2 106 ? -56.48138 -101.61446 2.16254 1.000 147.46106 107 TYR E N 1
ATOM 5654 C CA . TYR D 2 106 ? -55.73305 -102.42158 1.20934 1.000 144.29477 107 TYR E CA 1
ATOM 5655 C C . TYR D 2 106 ? -55.95071 -103.90379 1.48761 1.000 146.62746 107 TYR E C 1
ATOM 5656 O O . TYR D 2 106 ? -56.10305 -104.32277 2.63776 1.000 145.36809 107 TYR E O 1
ATOM 5665 N N . TRP D 2 107 ? -55.95880 -104.69640 0.41765 1.000 146.48311 108 TRP E N 1
ATOM 5666 C CA . TRP D 2 107 ? -56.23519 -106.12161 0.50410 1.000 151.85550 108 TRP E CA 1
ATOM 5667 C C . TRP D 2 107 ? -55.20566 -106.90430 -0.29884 1.000 151.97217 108 TRP E C 1
ATOM 5668 O O . TRP D 2 107 ? -54.57896 -106.38420 -1.22583 1.000 154.61202 108 TRP E O 1
ATOM 5679 N N . GLY D 2 108 ? -55.04366 -108.17496 0.07316 1.000 149.03086 109 GLY E N 1
ATOM 5680 C CA . GLY D 2 108 ? -54.11313 -109.06446 -0.58306 1.000 144.09283 109 GLY E CA 1
ATOM 5681 C C . GLY D 2 108 ? -54.79201 -109.98551 -1.58214 1.000 142.94289 109 GLY E C 1
ATOM 5682 O O . GLY D 2 108 ? -55.98562 -109.87978 -1.87110 1.000 141.59170 109 GLY E O 1
ATOM 5683 N N . GLN D 2 109 ? -53.99813 -110.91722 -2.11361 1.000 145.63136 110 GLN E N 1
ATOM 5684 C CA . GLN D 2 109 ? -54.49606 -111.81663 -3.14901 1.000 156.53509 110 GLN E CA 1
ATOM 5685 C C . GLN D 2 109 ? -55.36598 -112.92592 -2.56826 1.000 161.94060 110 GLN E C 1
ATOM 5686 O O . GLN D 2 109 ? -56.42260 -113.24274 -3.12576 1.000 158.20922 110 GLN E O 1
ATOM 5692 N N . GLY D 2 110 ? -54.94127 -113.53032 -1.46135 1.000 167.84028 111 GLY E N 1
ATOM 5693 C CA . GLY D 2 110 ? -55.73196 -114.56542 -0.82412 1.000 167.81677 111 GLY E CA 1
ATOM 5694 C C . GLY D 2 110 ? -55.18870 -115.96668 -1.00969 1.000 168.15358 111 GLY E C 1
ATOM 5695 O O . GLY D 2 110 ? -54.84042 -116.36459 -2.12543 1.000 171.64456 111 GLY E O 1
ATOM 5696 N N . THR D 2 111 ? -55.11571 -116.72618 0.08148 1.000 165.94802 112 THR E N 1
ATOM 5697 C CA . THR D 2 111 ? -54.64942 -118.10448 0.05568 1.000 162.92009 112 THR E CA 1
ATOM 5698 C C . THR D 2 111 ? -55.64634 -118.98831 0.79003 1.000 165.54293 112 THR E C 1
ATOM 5699 O O . THR D 2 111 ? -56.18805 -118.59919 1.82918 1.000 158.74763 112 THR E O 1
ATOM 5703 N N . GLN D 2 112 ? -55.88255 -120.17797 0.24394 1.000 174.50033 113 GLN E N 1
ATOM 5704 C CA . GLN D 2 112 ? -56.85476 -121.10847 0.79858 1.000 178.15669 113 GLN E CA 1
ATOM 5705 C C . GLN D 2 112 ? -56.19249 -122.05691 1.78991 1.000 182.54503 113 GLN E C 1
ATOM 5706 O O . GLN D 2 112 ? -55.10913 -122.59076 1.53346 1.000 187.13947 113 GLN E O 1
ATOM 5712 N N . VAL D 2 113 ? -56.85229 -122.25654 2.92838 1.000 178.52937 114 VAL E N 1
ATOM 5713 C CA . VAL D 2 113 ? -56.43737 -123.22335 3.93802 1.000 173.10863 114 VAL E CA 1
ATOM 5714 C C . VAL D 2 113 ? -57.58680 -124.19789 4.14984 1.000 166.74636 114 VAL E C 1
ATOM 5715 O O . VAL D 2 113 ? -58.72306 -123.77791 4.39820 1.000 167.00631 114 VAL E O 1
ATOM 5719 N N . THR D 2 114 ? -57.29485 -125.49191 4.04710 1.000 164.30740 115 THR E N 1
ATOM 5720 C CA . THR D 2 114 ? -58.30848 -126.53187 4.13433 1.000 162.25538 115 THR E CA 1
ATOM 5721 C C . THR D 2 114 ? -57.97247 -127.49945 5.25975 1.000 166.01414 115 THR E C 1
ATOM 5722 O O . THR D 2 114 ? -56.81465 -127.89056 5.43266 1.000 166.27357 115 THR E O 1
ATOM 5726 N N . VAL D 2 115 ? -58.99626 -127.87484 6.02238 1.000 167.41107 116 VAL E N 1
ATOM 5727 C CA . VAL D 2 115 ? -58.88836 -128.81566 7.13181 1.000 170.15951 116 VAL E CA 1
ATOM 5728 C C . VAL D 2 115 ? -60.04175 -129.80057 6.98870 1.000 175.82478 116 VAL E C 1
ATOM 5729 O O . VAL D 2 115 ? -61.20415 -129.43744 7.20537 1.000 175.01863 116 VAL E O 1
ATOM 5733 N N . SER D 2 116 ? -59.72514 -131.03962 6.62711 1.000 182.05463 117 SER E N 1
ATOM 5734 C CA . SER D 2 116 ? -60.72285 -132.00414 6.19046 1.000 186.66219 117 SER E CA 1
ATOM 5735 C C . SER D 2 116 ? -61.35238 -132.74398 7.36548 1.000 186.06621 117 SER E C 1
ATOM 5736 O O . SER D 2 116 ? -60.73167 -132.93750 8.41424 1.000 189.62277 117 SER E O 1
ATOM 5739 N N . SER D 2 117 ? -62.60054 -133.16299 7.16818 1.000 186.80129 118 SER E N 1
ATOM 5740 C CA . SER D 2 117 ? -63.33101 -133.96219 8.14721 1.000 175.52423 118 SER E CA 1
ATOM 5741 C C . SER D 2 117 ? -64.53037 -134.64416 7.49352 1.000 170.94243 118 SER E C 1
ATOM 5742 O O . SER D 2 117 ? -64.39441 -135.68825 6.85554 1.000 175.20138 118 SER E O 1
#

B-factor: mean 75.69, std 45.06, range [7.85, 225.86]

Nearest PDB structures (foldseek):
  6c5w-assembly2_C  TM=1.009E+00  e=5.412E-23  unidentified
  8be4-assembly1_C000  TM=9.665E-01  e=6.913E-17  Lama glama
  7t83-assembly7_G  TM=9.220E-01  e=6.913E-17  synthetic construct
  8rwf-assembly3_E  TM=9.472E-01  e=3.396E-16  Lama glama
  7t84-assembly6_F  TM=9.297E-01  e=1.895E-16  synthetic construct

GO terms:
  GO:0005262 calcium channel activity (F, IDA)
  GO:0036444 calcium import into the mitochondrion (P, IDA)
  GO:0005743 mitochondrial inner membrane (C, IDA)
  GO:0051289 protein homotetramerization (P, IDA)
  GO:0042802 identical protein binding (F, IPI)

Organism: Metarhizium acridum (strain CQMa 102) (NCBI:txid655827)

Foldseek 3Di:
DAKEWAADPDQKIKTWFFDQDDPDLAPLDHGDDTDIDIGHQADFQLVVQVVVQVVHHWHDDPPDTHGWDKWKKALWCPPDTDFDLCWLVDDDDDDGDIDTDDRGRGNNRVLLSSSVHQWMWMDTPSDDDIHTYTRDGLCRNCVSLVVVLVVLVVLLVLAVVLLVVLVVVLPVVVCPVVVVVVVVVVVVVCVVVCCDPPHDDHPVPCVVVVVVVVVVVVVVVVVVCVPCVPDDPVVVVVVSSVVCFDADPPDPPSGGNHDDPSPCVVSVVSVVVSQVSCVSSPHGD/DWEWAADLDQWIWTADPNDIDIDHQQAFQLVVQVVVLVVDDFDDDPDDTHSWDKWKFADVTDTDDRRDGNNLRLLRSVVVQWIWIDTPPDPDIDIYGRDALCRNCVSLVVVLVVLVVVVVVPVVVVVVVVVVVVVVVVVVVVVVVVVVVVVVVVVVCCDPPHDDHCVPCVVVVVVVVVCVVVVVVVVVVVPPCVVVSVVSVVVSVVSCVSNVHDDDD/DAKAKDWADEDAAQAKTKIKMFDDPDPAQAQKKAKWWQAPPHGIDGAWMDGPPDHTDGDPVQPPAWDWDADRVRNMIMIIGGRDDQRRWTWMKIWTHRDPPDDDIHIHPTDTHGYHD/DAKEWDWADEDAAQAKTKIKMADDDDPAFAQKKAKWWAPPPDGIGGAWMDGPPDHTDGDPVNPPAKDWDADRVRRMIMIIGGRHHQVNWGWMKMFTGRDPDPDTDHIYDTHGHGHDD

Radius of gyration: 52.82 Å; Cα contacts (8 Å, |Δi|>4): 1275; chains: 4; bounding box: 66×166×54 Å

Solvent-accessible surface area: 42826 Å² total; per-residue (Å²): 158,95,1,117,14,64,27,31,104,92,139,25,0,78,2,40,1,37,7,58,7,104,87,66,158,36,19,122,178,115,57,50,143,64,20,53,13,65,1,0,6,64,1,20,1,39,30,7,33,96,39,1,23,77,86,15,25,54,12,58,65,184,114,118,96,113,72,2,94,11,39,7,66,0,43,14,117,160,158,125,53,76,69,37,6,81,1,110,77,17,121,66,155,71,122,42,141,70,64,152,60,65,38,87,22,68,3,15,58,4,2,53,16,1,1,34,4,89,40,4,0,1,22,1,84,39,50,109,121,53,20,67,0,13,0,5,0,9,104,28,44,2,106,78,42,37,85,88,12,121,146,50,45,133,83,42,81,90,35,38,71,34,61,129,94,33,72,100,138,32,105,156,56,79,118,53,142,61,121,38,34,149,56,58,124,51,62,87,180,31,102,36,78,80,30,27,71,5,24,106,72,40,127,116,30,19,35,4,75,38,56,11,35,31,18,45,75,92,23,40,22,68,95,140,124,32,156,65,42,46,113,82,43,64,81,67,65,58,65,62,27,71,84,55,32,71,100,33,113,83,35,121,92,23,33,28,54,14,24,89,90,71,82,68,66,57,8,58,21,7,80,134,89,0,98,133,15,1,91,65,8,49,41,169,108,155,1,112,3,59,39,21,114,75,138,59,0,74,1,52,9,111,156,62,58,23,101,2,41,8,74,40,2,0,5,55,2,25,108,39,10,23,76,100,49,109,79,52,118,61,187,108,96,117,72,93,5,75,5,33,6,82,1,95,190,68,77,120,66,76,7,2,20,29,0,13,58,0,0,47,29,0,14,134,27,98,30,1,0,5,39,39,67,67,106,105,130,84,35,107,0,7,0,8,32,7,101,66,41,1,137,35,22,42,89,119,6,109,167,56,42,101,86,40,76,137,72,28,72,91,123,147,92,72,74,90,121,69,79,142,48,58,38,66,114,15,141,41,22,56,57,63,35,41,63,59,72,27,101,2,48,76,38,14,12,3,26,92,88,35,21,117,99,13,59,64,92,8,144,113,33,36,84,56,79,116,113,36,28,172,117,166,180,147,199,112,129,80,50,105,73,0,52,19,10,80,67,89,0,90,117,18,5,98,66,17,65,74,170,37,133,123,89,93,3,90,14,74,35,33,28,149,28,136,51,58,22,62,33,118,0,35,1,43,8,51,54,39,171,65,23,1,2,17,0,0,0,50,17,68,23,122,75,145,130,94,84,57,0,0,1,30,4,33,12,59,63,78,83,65,19,98,73,0,124,81,34,6,67,9,49,23,50,21,102,139,22,10,0,38,0,38,0,55,64,5,92,58,119,3,25,1,44,0,39,0,2,6,71,31,91,33,147,167,25,126,56,47,83,11,118,19,30,93,0,40,9,48,129,76,95,4,82,23,80,38,33,28,159,39,119,57,58,22,64,31,123,0,38,2,46,12,59,58,37,171,54,19,0,0,17,0,0,0,8,22,61,19,138,76,115,114,96,60,54,0,0,0,19,3,29,35,74,92,79,81,56,23,138,64,0,141,83,44,6,72,11,41,26,52,26,96,118,19,14,0,44,0,46,0,60,59,1,75,58,119,1,31,3,48,0,27,0,0,4,14,24,108,49,118,151,30,98,75,69,82,13,124,23,25,85,0,48,7,63,138

InterPro domains:
  IPR006769 Calcium uniporter protein, C-terminal [PF04678] (270-392)
  IPR039055 MCU family [PTHR13462] (131-405)